Protein 7AQL (pdb70)

Nearest PDB structures (foldseek):
  7aql-assembly3_C  TM=1.003E+00  e=3.613E-49  Mus musculus
  6ffj-assembly3_E  TM=9.769E-01  e=1.148E-39  Homo sapiens
  7ua8-assembly1_H  TM=9.728E-01  e=1.099E-35  Homo sapiens
  6lgw-assembly2_C  TM=9.532E-01  e=9.749E-35  Mus musculus
  7u9e-assembly1_B  TM=9.521E-01  e=1.876E-34  Homo sapiens

Secondary structure (DSSP, 8-state):
--EEEE---EEE-TT--EEEEEEEESS-GGGSEEEEEEEETTTEEEEEEEEETTTTEEEE-GGGTTTEEEEEETTTTEEEEEE-S--GGG-EEEEEEEETTTTS---EE---EEEEE--PPPEEEE-SEEEE-TT--EEEEEEESS--TT-EEEEEE-TTS-EEEEEETTTEEPTT--TTEEEEEETTEEEEEE-S--GGG-EEEEEEE-SSSSPEE---EEEEE-/--EEEEPPPEEE-TT--EEEEEEEESS-GGGSEEEEEEEETTTEEEEEEEEETTTTEEEE-GGGTTTEEEEEETTTTEEEEEE-S--GGG-EEEEEEEETTTTS---EE---EEEEE----EEEE-SEEEE-TT--EEEEEEESS--TT-EEEEEE-TTS-EEEEEETTTEEPTT--TTEEEEEETTEEEEEESS--GGG-EEEEEEE-SSSSPEE---EEEEE-/--EEEE---EEE-TT--EEEEEEEESS-GGGSEEEEEEEETTTEEEEEEEE-TTT--EEE-GGGTTTEEEEEETTTTEEEEEE-S--GGG-EEEEEEEETTTTS---EE---EEEEE--PPPEEEE-SEEEE-TT--EEEEEEESS--TT-EEEEEE-TTS-EEEEEETTTEEPTT--TTEEEEEETTEEEEEE-S--GGG-EEEEEEE-SSSSPEE---EEEEE-/--EEEEPPPEEE-TT--EEEEEEEESS-GGGSEEEEEEEETTTEEEEEEEEETTTTEEEE-GGGTTTEEEEEETTTTEEEEEE-S--GGG-EEEEEEEETTTTS---EE---EEEEE-----EEEE-SEEEE-TT--EEEEEEESS--TT-EEEEEE-TTS-EEEEEETTTEEPTT--TTEEEEEETTEEEEEESS--GGG-EEEEEEE-SSSSPEE---EEEEE--

Radius of gyration: 35.62 Å; Cα contacts (8 Å, |Δi|>4): 2563; chains: 4; bounding box: 89×69×93 Å

Sequence (904 aa):
QVQLQQSGAEVVKPGASVKLACTASGFNIKDTYIHWVKQGPEQGLEWIGRIDPANGNTKYDSKFQDKATITADTSSNTAYLHLSSLTSEDTAVYYCVRGDYDYVYFDYWGQGTTVTVSDIQMTQSPSSLSASLGDRVTISCRASQDISNFLDWYQQKPDGTVKLLIYYTSRLHSGVPSRFSGSGSGTDYSLTISKLEQEDIATYFCQQGNTFPPTFGGGTKLEIKQVQLQQSGAEVVKPGASVKLACTASGFNIKDTYIHWVKQGPEQGLEWIGRIDPANGNTKYDSKFQDKATITADTSSNTAYLHLSSLTSEDTAVYYCVRGDYDYVYFDYWGQGTTVTVSSDIQMTQSPSSLSASLGDRVTISCRASQDISNFLDWYQQKPDGTVKLLIYYTSRLHSGVPSRFSGSGSGTDYSLTISKLEQEDIATYFCQQGNTFPPTFGGGTKLEIKQVQLQQSGAEVVKPGASVKLACTASGFNIKDTYIHWVKQGPEQGLEWIGRIDPANGNTKYDSKFQDKATITADTSSNTAYLHLSSLTSEDTAVYYCVRGDYDYVYFDYWGQGTTVTVSSDIQMTQSPSSLSASLGDRVTISCRASQDISNFLDWYQQKPDGTVKLLIYYTSRLHSGVPSRFSGSGSGTDYSLTISKLEQEDIATYFCQQGNTFPPTFGGGTKLEIKQVQLQQSGAEVVKPGASVKLACTASGFNIKDTYIHWVKQGPEQGLEWIGRIDPANGNTKYDSKFQDKATITADTSSNTAYLHLSSLTSEDTAVYYCVRGDYDYVYFDYYWGQGTTVTVSSDIQMTQSPSSLSASLGDRVTISCRASQDISNFLDWYQQKPDGTVKLLIYYTSRLHSGVPSRFSGSGSGTDYSLTISKLEQEDIATYFCQQGNTFPPTFGGGTKLEIKR

B-factor: mean 34.83, std 8.67, range [19.64, 75.21]

Foldseek 3Di:
DWAWAKDAAAEEAAQAKDKIKTAIPPDFLLQWKKWKWWADPPAGTDTAKIANQVVRDIDGDPVCPVFWDKGADRVRSMIMIMGGRDDQVRFTWMKMFTDRVHQLDTAAIHQTYGYGHCPKAKAKPPQEDEEAFFAKDKIKMFIPWFLFQSKWKWWAAPSRGIHTAAGSQFHGDPPHDPQWGKDDGIGMIMIMRRGDDQRRQTWMKMWRRRDPPIDIYRTYGYHYD/DKAWAKDAAAEAAAQAKDKIKIQIPPDFLLQWKKWKWWQFPPFGTDTAKIANQVVGDIDGDPVCPPFWDKGADRVRSMIMIMGGRDDQRRFTWMKMFTDRVGQLDTAAIHQTYGYGHCVDKAKAKPDQEDEEAAQAKDKIKMFIPWFLFQSKWKWWAFPSRGIHTADGSQAHGHPPHDPQWGKDDGIGMIMIMHGRDDQRRQTWMKMWRGDDPPIDIYRTYGYHYD/DWAWAKDAAAEAAAQAKDKIKIAIPPDFLLQFKKWKWWAFDPAGIDTAKIANQVVGDIDGDPVCPPFWDKGADRVRRMIMIMGGRDDQRRFTWMKMFTGRVGVLDTAAIHQTYGYGHCVDKAKAKPDQEDEEAAQAKDKIKIFIPWFLFQSKWKWWQFPSGGIHTADGSFFHGHPPHDPQWGKDDGIGMIMIMRGRDDPRRQTWMKMWRGDDPPIDIYNTYGYHYD/DWAWAKDAAAEAAAQAKDKIKIFIDPDFLLQWKKWKWWADPPAGIDTAKIANQVVGDIDGDVVCPPFWDKGADRVRRMIMIMGGRDDQVRQTWMKIFIGRVGVLDGAAIHQTYGYGHPPPKAKAWPPQEDAEAFFAKDKIKMFIPWFLFQSKWKWWAAPSGGIHTADGSFFHGHPPHDPQWGKDDGIGMIMIMRRGDDPRRQTWMKMWGRRDPPIDIYPTYGYHYDD

CATH classification: 2.60.40.10 (+1 more: 2.60.40.10)

Structure (mmCIF, N/CA/C/O backbone):
data_7AQL
#
_entry.id   7AQL
#
_cell.length_a   190.398
_cell.length_b   55.577
_cell.length_c   102.493
_cell.angle_alpha   90.000
_cell.angle_beta   90.280
_cell.angle_gamma   90.000
#
_symmetry.space_group_name_H-M   'C 1 2 1'
#
loop_
_entity.id
_entity.type
_entity.pdbx_description
1 polymer scFv-33H1F7
2 non-polymer 'SULFATE ION'
3 water water
#
loop_
_atom_site.group_PDB
_atom_site.id
_atom_site.type_symbol
_atom_site.label_atom_id
_atom_site.label_alt_id
_atom_site.label_comp_id
_atom_site.label_asym_id
_atom_site.label_entity_id
_atom_site.label_seq_id
_atom_site.pdbx_PDB_ins_code
_atom_site.Cartn_x
_atom_site.Cartn_y
_atom_site.Cartn_z
_atom_site.occupancy
_atom_site.B_iso_or_equiv
_atom_site.auth_seq_id
_atom_site.auth_comp_id
_atom_site.auth_asym_id
_atom_site.auth_atom_id
_atom_site.pdbx_PDB_model_num
ATOM 1 N N . GLN A 1 1 ? -15.160 -44.488 40.508 1.00 54.33 1 GLN B N 1
ATOM 2 C CA . GLN A 1 1 ? -16.013 -43.423 39.993 1.00 48.01 1 GLN B CA 1
ATOM 3 C C . GLN A 1 1 ? -15.620 -42.075 40.595 1.00 44.59 1 GLN B C 1
ATOM 4 O O . GLN A 1 1 ? -14.846 -42.004 41.561 1.00 48.95 1 GLN B O 1
ATOM 10 N N . VAL A 1 2 ? -16.174 -41.012 40.018 1.00 39.06 2 VAL B N 1
ATOM 11 C CA . VAL A 1 2 ? -15.806 -39.649 40.384 1.00 36.02 2 VAL B CA 1
ATOM 12 C C . VAL A 1 2 ? -16.195 -39.361 41.828 1.00 33.63 2 VAL B C 1
ATOM 13 O O . VAL A 1 2 ? -17.340 -39.591 42.241 1.00 32.80 2 VAL B O 1
ATOM 17 N N . GLN A 1 3 ? -15.240 -38.840 42.605 1.00 30.14 3 GLN B N 1
ATOM 18 C CA . GLN A 1 3 ? -15.501 -38.410 43.972 1.00 31.40 3 GLN B CA 1
ATOM 19 C C . GLN A 1 3 ? -14.750 -37.119 44.251 1.00 29.90 3 GLN B C 1
ATOM 20 O O . GLN A 1 3 ? -13.638 -36.912 43.756 1.00 33.15 3 GLN B O 1
ATOM 26 N N . LEU A 1 4 ? -15.361 -36.271 45.081 1.00 25.85 4 LEU B N 1
ATOM 27 C CA . LEU A 1 4 ? -14.747 -35.047 45.601 1.00 25.84 4 LEU B CA 1
ATOM 28 C C . LEU A 1 4 ? -14.954 -35.078 47.110 1.00 29.02 4 LEU B C 1
ATOM 29 O O . LEU A 1 4 ? -15.994 -34.633 47.595 1.00 28.67 4 LEU B O 1
ATOM 34 N N . GLN A 1 5 ? -13.991 -35.615 47.856 1.00 23.06 5 GLN B N 1
ATOM 35 C CA . GLN A 1 5 ? -14.167 -35.810 49.295 1.00 26.46 5 GLN B CA 1
ATOM 36 C C . GLN A 1 5 ? -13.625 -34.602 50.054 1.00 25.09 5 GLN B C 1
ATOM 37 O O . GLN A 1 5 ? -12.405 -34.407 50.151 1.00 26.20 5 GLN B O 1
ATOM 43 N N . GLN A 1 6 ? -14.535 -33.814 50.632 1.00 23.05 6 GLN B N 1
ATOM 44 C CA . GLN A 1 6 ? -14.172 -32.558 51.273 1.00 26.28 6 GLN B CA 1
ATOM 45 C C . GLN A 1 6 ? -13.848 -32.753 52.752 1.00 27.63 6 GLN B C 1
ATOM 46 O O . GLN A 1 6 ? -14.400 -33.628 53.423 1.00 29.47 6 GLN B O 1
ATOM 52 N N . SER A 1 7 ? -12.966 -31.894 53.257 1.00 27.43 7 SER B N 1
ATOM 53 C CA . SER A 1 7 ? -12.517 -31.944 54.640 1.00 29.00 7 SER B CA 1
ATOM 54 C C . SER A 1 7 ? -13.655 -31.594 55.600 1.00 28.97 7 SER B C 1
ATOM 55 O O . SER A 1 7 ? -14.691 -31.031 55.215 1.00 30.12 7 SER B O 1
ATOM 58 N N . GLY A 1 8 ? -13.435 -31.915 56.885 1.00 27.47 8 GLY B N 1
ATOM 59 C CA . GLY A 1 8 ? -14.452 -31.724 57.893 1.00 28.81 8 GLY B CA 1
ATOM 60 C C . GLY A 1 8 ? -14.654 -30.263 58.282 1.00 30.14 8 GLY B C 1
ATOM 61 O O . GLY A 1 8 ? -13.820 -29.399 58.021 1.00 26.80 8 GLY B O 1
ATOM 62 N N . ALA A 1 9 ? -15.771 -30.019 58.963 1.00 31.34 9 ALA B N 1
ATOM 63 C CA . ALA A 1 9 ? -16.170 -28.659 59.320 1.00 29.80 9 ALA B CA 1
ATOM 64 C C . ALA A 1 9 ? -15.121 -27.955 60.169 1.00 35.58 9 ALA B C 1
ATOM 65 O O . ALA A 1 9 ? -14.400 -28.569 60.962 1.00 30.91 9 ALA B O 1
ATOM 67 N N . GLU A 1 10 ? -15.071 -26.635 60.013 1.00 30.95 10 GLU B N 1
ATOM 68 C CA . GLU A 1 10 ? -14.155 -25.776 60.744 1.00 31.47 10 GLU B CA 1
ATOM 69 C C . GLU A 1 10 ? -14.963 -24.870 61.658 1.00 36.01 10 GLU B C 1
ATOM 70 O O . GLU A 1 10 ? -15.967 -24.291 61.230 1.00 32.32 10 GLU B O 1
ATOM 76 N N . VAL A 1 11 ? -14.545 -24.781 62.917 1.00 35.50 11 VAL B N 1
ATOM 77 C CA . VAL A 1 11 ? -15.103 -23.838 63.878 1.00 38.75 11 VAL B CA 1
ATOM 78 C C . VAL A 1 11 ? -13.950 -22.964 64.333 1.00 43.15 11 VAL B C 1
ATOM 79 O O . VAL A 1 11 ? -12.983 -23.464 64.921 1.00 38.52 11 VAL B O 1
ATOM 83 N N . VAL A 1 12 ? -14.027 -21.667 64.037 1.00 43.15 12 VAL B N 1
ATOM 84 C CA . VAL A 1 12 ? -12.897 -20.771 64.234 1.00 42.17 12 VAL B CA 1
ATOM 85 C C . VAL A 1 12 ? -13.387 -19.443 64.789 1.00 45.83 12 VAL B C 1
ATOM 86 O O . VAL A 1 12 ? -14.578 -19.126 64.765 1.00 39.02 12 VAL B O 1
ATOM 90 N N . LYS A 1 13 ? -12.437 -18.668 65.288 1.00 45.10 13 LYS B N 1
ATOM 91 C CA . LYS A 1 13 ? -12.680 -17.358 65.858 1.00 45.80 13 LYS B CA 1
ATOM 92 C C . LYS A 1 13 ? -12.509 -16.273 64.796 1.00 38.56 13 LYS B C 1
ATOM 93 O O . LYS A 1 13 ? -11.742 -16.439 63.843 1.00 37.71 13 LYS B O 1
ATOM 99 N N . PRO A 1 14 ? -13.231 -15.166 64.936 1.00 42.77 1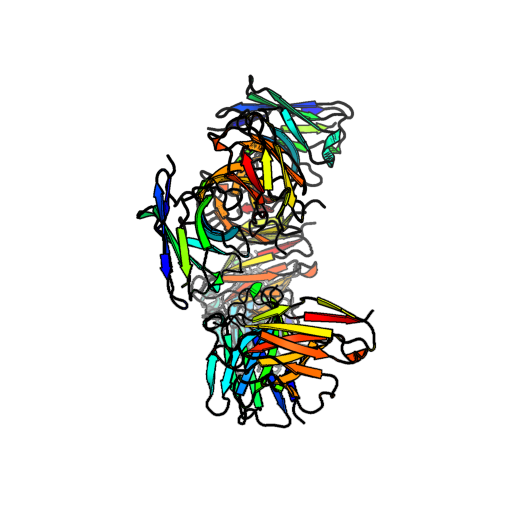4 PRO B N 1
ATOM 100 C CA . PRO A 1 14 ? -13.029 -14.030 64.028 1.00 41.06 14 PRO B CA 1
ATOM 101 C C . PRO A 1 14 ? -11.564 -13.619 63.953 1.00 37.86 14 PRO B C 1
ATOM 102 O O . PRO A 1 14 ? -10.844 -13.612 64.956 1.00 44.00 14 PRO B O 1
ATOM 106 N N . GLY A 1 15 ? -11.118 -13.290 62.747 1.00 36.13 15 GLY B N 1
ATOM 107 C CA . GLY A 1 15 ? -9.742 -12.929 62.513 1.00 39.17 15 GLY B CA 1
ATOM 108 C C . GLY A 1 15 ? -8.822 -14.090 62.204 1.00 41.83 15 GLY B C 1
ATOM 109 O O . GLY A 1 15 ? -7.719 -13.861 61.700 1.00 41.43 15 GLY B O 1
ATOM 110 N N . ALA A 1 16 ? -9.232 -15.324 62.492 1.00 40.88 16 ALA B N 1
ATOM 111 C CA . ALA A 1 16 ? -8.425 -16.480 62.127 1.00 41.42 16 ALA B CA 1
ATOM 112 C C . ALA A 1 16 ? -8.500 -16.717 60.620 1.00 43.00 16 ALA B C 1
ATOM 113 O O . ALA A 1 16 ? -9.232 -16.048 59.890 1.00 40.77 16 ALA B O 1
ATOM 115 N N . SER A 1 17 ? -7.719 -17.680 60.145 1.00 41.87 17 SER B N 1
ATOM 116 C CA . SER A 1 17 ? -7.836 -18.154 58.775 1.00 39.11 17 SER B CA 1
ATOM 117 C C . SER A 1 17 ? -8.051 -19.660 58.805 1.00 36.55 17 SER B C 1
ATOM 118 O O . SER A 1 17 ? -7.858 -20.312 59.834 1.00 35.51 17 SER B O 1
ATOM 121 N N . VAL A 1 18 ? -8.496 -20.204 57.669 1.00 35.87 18 VAL B N 1
ATOM 122 C CA . VAL A 1 18 ? -8.698 -21.640 57.508 1.00 36.02 18 VAL B CA 1
ATOM 123 C C . VAL A 1 18 ? -8.289 -22.029 56.098 1.00 31.31 18 VAL B C 1
ATOM 124 O O . VAL A 1 18 ? -8.264 -21.207 55.184 1.00 31.01 18 VAL B O 1
ATOM 128 N N . LYS A 1 19 ? -7.986 -23.315 55.923 1.00 27.85 19 LYS B N 1
ATOM 129 C CA . LYS A 1 19 ? -7.632 -23.860 54.617 1.00 29.57 19 LYS B CA 1
ATOM 130 C C . LYS A 1 19 ? -8.436 -25.145 54.427 1.00 31.32 19 LYS B C 1
ATOM 131 O O . LYS A 1 19 ? -8.138 -26.170 55.050 1.00 29.96 19 LYS B O 1
ATOM 137 N N . LEU A 1 20 ? -9.476 -25.077 53.597 1.00 29.92 20 LEU B N 1
ATOM 138 C CA . LEU A 1 20 ? -10.310 -26.242 53.324 1.00 28.47 20 LEU B CA 1
ATOM 139 C C . LEU A 1 20 ? -9.681 -27.093 52.235 1.00 26.46 20 LEU B C 1
ATOM 140 O O . LEU A 1 20 ? -8.991 -26.589 51.350 1.00 30.14 20 LEU B O 1
ATOM 145 N N . ALA A 1 21 ? -9.939 -28.399 52.292 1.00 29.42 21 ALA B N 1
ATOM 146 C CA . ALA A 1 21 ? -9.336 -29.318 51.350 1.00 29.64 21 ALA B CA 1
ATOM 147 C C . ALA A 1 21 ? -10.410 -30.201 50.739 1.00 26.43 21 ALA B C 1
ATOM 148 O O . ALA A 1 21 ? -11.497 -30.393 51.299 1.00 28.16 21 ALA B O 1
ATOM 150 N N . CYS A 1 22 ? -10.091 -30.706 49.552 1.00 27.98 22 CYS B N 1
ATOM 151 C CA . CYS A 1 22 ? -10.962 -31.637 48.837 1.00 26.17 22 CYS B CA 1
ATOM 152 C C . CYS A 1 22 ? -10.068 -32.616 48.105 1.00 31.73 22 CYS B C 1
ATOM 153 O O . CYS A 1 22 ? -9.261 -32.199 47.271 1.00 31.87 22 CYS B O 1
ATOM 156 N N . THR A 1 23 ? -10.200 -33.896 48.412 1.00 29.68 23 THR B N 1
ATOM 157 C CA . THR A 1 23 ? -9.397 -34.913 47.754 1.00 33.69 23 THR B CA 1
ATOM 158 C C . THR A 1 23 ? -10.245 -35.637 46.720 1.00 26.15 23 THR B C 1
ATOM 159 O O . THR A 1 23 ? -11.244 -36.278 47.061 1.00 30.83 23 THR B O 1
ATOM 163 N N . ALA A 1 24 ? -9.846 -35.528 45.460 1.00 28.06 24 ALA B N 1
ATOM 164 C CA . ALA A 1 24 ? -10.554 -36.205 44.393 1.00 29.41 24 ALA B CA 1
ATOM 165 C C . ALA A 1 24 ? -10.119 -37.660 44.305 1.00 37.51 24 ALA B C 1
ATOM 166 O O . ALA A 1 24 ? -9.033 -38.047 44.745 1.00 33.39 24 ALA B O 1
ATOM 168 N N . SER A 1 25 ? -10.990 -38.472 43.724 1.00 34.55 25 SER B N 1
ATOM 169 C CA . SER A 1 25 ? -10.628 -39.845 43.421 1.00 37.48 25 SER B CA 1
ATOM 170 C C . SER A 1 25 ? -11.444 -40.285 42.217 1.00 39.44 25 SER B C 1
ATOM 171 O O . SER A 1 25 ? -12.443 -39.656 41.852 1.00 36.63 25 SER B O 1
ATOM 174 N N . GLY A 1 26 ? -10.976 -41.345 41.561 1.00 41.00 26 GLY B N 1
ATOM 175 C CA . GLY A 1 26 ? -11.592 -41.784 40.329 1.00 37.25 26 GLY B CA 1
ATOM 176 C C . GLY A 1 26 ? -11.261 -40.953 39.109 1.00 39.81 26 GLY B C 1
ATOM 177 O O . GLY A 1 26 ? -11.767 -41.261 38.023 1.00 43.77 26 GLY B O 1
ATOM 178 N N . PHE A 1 27 ? -10.431 -39.921 39.247 1.00 37.72 27 PHE B N 1
ATOM 179 C CA . PHE A 1 27 ? -10.011 -39.064 38.142 1.00 36.44 27 PHE B CA 1
ATOM 180 C C . PHE A 1 27 ? -8.889 -38.174 38.657 1.00 34.05 27 PHE B C 1
ATOM 181 O O . PHE A 1 27 ? -8.642 -38.092 39.864 1.00 38.08 27 PHE B O 1
ATOM 189 N N . ASN A 1 28 ? -8.205 -37.508 37.731 1.00 36.65 28 ASN B N 1
ATOM 190 C CA . ASN A 1 28 ? -7.090 -36.627 38.068 1.00 38.95 28 ASN B CA 1
ATOM 191 C C . ASN A 1 28 ? -7.526 -35.181 37.907 1.00 35.19 28 ASN B C 1
ATOM 192 O O . ASN A 1 28 ? -7.935 -34.779 36.813 1.00 33.12 28 ASN B O 1
ATOM 197 N N . ILE A 1 29 ? -7.396 -34.393 38.977 1.00 36.61 29 ILE B N 1
ATOM 198 C CA . ILE A 1 29 ? -7.780 -32.984 38.895 1.00 35.31 29 ILE B CA 1
ATOM 199 C C . ILE A 1 29 ? -6.954 -32.232 37.865 1.00 39.15 29 ILE B C 1
ATOM 200 O O . ILE A 1 29 ? -7.370 -31.164 37.399 1.00 34.61 29 ILE B O 1
ATOM 205 N N . LYS A 1 30 ? -5.791 -32.765 37.485 1.00 36.84 30 LYS B N 1
ATOM 206 C CA . LYS A 1 30 ? -5.036 -32.163 36.394 1.00 38.04 30 LYS B CA 1
ATOM 207 C C . LYS A 1 30 ? -5.848 -32.117 35.100 1.00 37.55 30 LYS B C 1
ATOM 208 O O . LYS A 1 30 ? -5.580 -31.271 34.239 1.00 38.17 30 LYS B O 1
ATOM 214 N N . ASP A 1 31 ? -6.861 -32.974 34.960 1.00 36.98 31 ASP B N 1
ATOM 215 C CA . ASP A 1 31 ? -7.633 -33.088 33.729 1.00 38.32 31 ASP B CA 1
ATOM 216 C C . ASP A 1 31 ? -8.916 -32.260 33.739 1.00 34.03 31 ASP B C 1
ATOM 217 O O . ASP A 1 31 ? -9.777 -32.465 32.879 1.00 37.00 31 ASP B O 1
ATOM 222 N N . THR A 1 32 ? -9.082 -31.347 34.689 1.00 33.80 32 THR B N 1
ATOM 223 C CA . THR A 1 32 ? -10.330 -30.592 34.750 1.00 30.39 32 THR B CA 1
ATOM 224 C C . THR A 1 32 ? -10.038 -29.209 35.316 1.00 31.05 32 THR B C 1
ATOM 225 O O . THR A 1 32 ? -8.882 -28.800 35.455 1.00 32.20 32 THR B O 1
ATOM 229 N N . TYR A 1 33 ? -11.101 -28.470 35.598 1.00 28.95 33 TYR B N 1
ATOM 230 C CA . TYR A 1 33 ? -11.037 -27.248 36.379 1.00 25.68 33 TYR B CA 1
ATOM 231 C C . TYR A 1 33 ? -11.742 -27.510 37.700 1.00 27.01 33 TYR B C 1
ATOM 232 O O . TYR A 1 33 ? -12.812 -28.126 37.720 1.00 28.94 33 TYR B O 1
ATOM 241 N N . ILE A 1 34 ? -11.156 -27.042 38.796 1.00 24.85 34 ILE B N 1
ATOM 242 C CA . ILE A 1 34 ? -11.735 -27.198 40.125 1.00 26.03 34 ILE B CA 1
ATOM 243 C C . ILE A 1 34 ? -12.191 -25.835 40.616 1.00 26.64 34 ILE B C 1
ATOM 244 O O . ILE A 1 34 ? -11.405 -24.880 40.641 1.00 27.55 34 ILE B O 1
ATOM 249 N N . HIS A 1 35 ? -13.456 -25.747 41.012 1.00 24.37 35 HIS B N 1
ATOM 250 C CA . HIS A 1 35 ? -14.069 -24.494 41.428 1.00 24.05 35 HIS B CA 1
ATOM 251 C C . HIS A 1 35 ? -14.488 -24.578 42.889 1.00 24.52 35 HIS B C 1
ATOM 252 O O . HIS A 1 35 ? -14.680 -25.660 43.444 1.00 24.13 35 HIS B O 1
ATOM 259 N N . TRP A 1 36 ? -14.694 -23.425 43.500 1.00 23.16 36 TRP B N 1
ATOM 260 C CA . TRP A 1 36 ? -15.231 -23.388 44.845 1.00 23.80 36 TRP B CA 1
ATOM 261 C C . TRP A 1 36 ? -16.454 -22.485 44.855 1.00 25.64 36 TRP B C 1
ATOM 262 O O . TRP A 1 36 ? -16.454 -21.421 44.226 1.00 25.91 36 TRP B O 1
ATOM 273 N N . VAL A 1 37 ? -17.496 -22.920 45.559 1.00 24.28 37 VAL B N 1
ATOM 274 C CA . VAL A 1 37 ? -18.783 -22.231 45.571 1.00 26.19 37 VAL B CA 1
ATOM 275 C C . VAL A 1 37 ? -19.221 -22.068 47.022 1.00 25.64 37 VAL B C 1
ATOM 276 O O . VAL A 1 37 ? -19.231 -23.036 47.790 1.00 25.86 37 VAL B O 1
ATOM 280 N N . LYS A 1 38 ? -19.573 -20.842 47.403 1.00 22.39 38 LYS B N 1
ATOM 281 C CA . LYS A 1 38 ? -20.006 -20.536 48.761 1.00 23.79 38 LYS B CA 1
ATOM 282 C C . LYS A 1 38 ? -21.527 -20.567 48.834 1.00 28.91 38 LYS B C 1
ATOM 283 O O . LYS A 1 38 ? -22.208 -19.986 47.980 1.00 28.11 38 LYS B O 1
ATOM 289 N N . GLN A 1 39 ? -22.065 -21.237 49.847 1.00 27.00 39 GLN B N 1
ATOM 290 C CA . GLN A 1 39 ? -23.499 -21.164 50.109 1.00 27.58 39 GLN B CA 1
ATOM 291 C C . GLN A 1 39 ? -23.690 -20.578 51.504 1.00 28.40 39 GLN B C 1
ATOM 292 O O . GLN A 1 39 ? -23.497 -21.255 52.520 1.00 26.31 39 GLN B O 1
ATOM 298 N N . GLY A 1 40 ? -24.071 -19.307 51.558 1.00 30.66 40 GLY B N 1
ATOM 299 C CA . GLY A 1 40 ? -24.318 -18.664 52.821 1.00 34.15 40 GLY B CA 1
ATOM 300 C C . GLY A 1 40 ? -25.764 -18.246 52.943 1.00 47.03 40 GLY B C 1
ATOM 301 O O . GLY A 1 40 ? -26.482 -18.121 51.943 1.00 47.24 40 GLY B O 1
ATOM 302 N N . PRO A 1 41 ? -26.225 -18.006 54.173 1.00 46.81 41 PRO B N 1
ATOM 303 C CA . PRO A 1 41 ? -27.603 -17.515 54.339 1.00 52.09 41 PRO B CA 1
ATOM 304 C C . PRO A 1 41 ? -27.838 -16.158 53.685 1.00 55.30 41 PRO B C 1
ATOM 305 O O . PRO A 1 41 ? -28.961 -15.873 53.243 1.00 58.86 41 PRO B O 1
ATOM 309 N N . GLU A 1 42 ? -26.800 -15.323 53.574 1.00 54.21 42 GLU B N 1
ATOM 310 C CA . GLU A 1 42 ? -26.999 -13.934 53.169 1.00 57.29 42 GLU B CA 1
ATOM 311 C C . GLU A 1 42 ? -27.078 -13.770 51.656 1.00 59.04 42 GLU B C 1
ATOM 312 O O . GLU A 1 42 ? -27.885 -12.974 51.163 1.00 55.97 42 GLU B O 1
ATOM 318 N N . GLN A 1 43 ? -26.253 -14.492 50.901 1.00 54.16 43 GLN B N 1
ATOM 319 C CA . GLN A 1 43 ? -26.183 -14.272 49.463 1.00 52.92 43 GLN B CA 1
ATOM 320 C C . GLN A 1 43 ? -26.475 -15.508 48.615 1.00 51.70 43 GLN B C 1
ATOM 321 O O . GLN A 1 43 ? -26.477 -15.398 47.379 1.00 52.43 43 GLN B O 1
ATOM 327 N N . GLY A 1 44 ? -26.738 -16.669 49.223 1.00 45.66 44 GLY B N 1
ATOM 328 C CA . GLY A 1 44 ? -27.047 -17.854 48.431 1.00 45.73 44 GLY B CA 1
ATOM 329 C C . GLY A 1 44 ? -25.785 -18.464 47.841 1.00 38.27 44 GLY B C 1
ATOM 330 O O . GLY A 1 44 ? -24.691 -18.339 48.407 1.00 41.60 44 GLY B O 1
ATOM 331 N N . LEU A 1 45 ? -25.936 -19.113 46.673 1.00 35.62 45 LEU B N 1
ATOM 332 C CA . LEU A 1 45 ? -24.798 -19.723 45.980 1.00 30.71 45 LEU B CA 1
ATOM 333 C C . LEU A 1 45 ? -23.981 -18.651 45.274 1.00 34.44 45 LEU B C 1
ATOM 334 O O . LEU A 1 45 ? -24.502 -17.918 44.424 1.00 30.71 45 LEU B O 1
ATOM 339 N N . GLU A 1 46 ? -22.695 -18.569 45.601 1.00 28.94 46 GLU B N 1
ATOM 340 C CA . GLU A 1 46 ? -21.791 -17.635 44.944 1.00 29.60 46 GLU B CA 1
ATOM 341 C C . GLU A 1 46 ? -20.537 -18.381 44.543 1.00 27.37 46 GLU B C 1
ATOM 342 O O . GLU A 1 46 ? -19.871 -18.969 45.400 1.00 25.12 46 GLU B O 1
ATOM 348 N N . TRP A 1 47 ? -20.216 -18.331 43.258 1.00 25.84 47 TRP B N 1
ATOM 349 C CA . TRP A 1 47 ? -18.943 -18.837 42.762 1.00 25.13 47 TRP B CA 1
ATOM 350 C C . TRP A 1 47 ? -17.807 -17.983 43.303 1.00 29.23 47 TRP B C 1
ATOM 351 O O . TRP A 1 47 ? -17.827 -16.756 43.161 1.00 27.49 47 TRP B O 1
ATOM 362 N N . ILE A 1 48 ? -16.829 -18.626 43.939 1.00 25.89 48 ILE B N 1
ATOM 363 C CA . ILE A 1 48 ? -15.678 -17.926 44.506 1.00 24.97 48 ILE B CA 1
ATOM 364 C C . ILE A 1 48 ? -14.572 -17.759 43.476 1.00 29.95 48 ILE B C 1
ATOM 365 O O . ILE A 1 48 ? -13.991 -16.679 43.333 1.00 27.76 48 ILE B O 1
ATOM 370 N N . GLY A 1 49 ? -14.278 -18.820 42.748 1.00 24.30 49 GLY B N 1
ATOM 371 C CA . GLY A 1 49 ? -13.139 -18.848 41.857 1.00 28.68 49 GLY B CA 1
ATOM 372 C C . GLY A 1 49 ? -12.796 -20.280 41.522 1.00 28.03 49 GLY B C 1
ATOM 373 O O . GLY A 1 49 ? -13.452 -21.223 41.964 1.00 27.07 49 GLY B O 1
ATOM 374 N N . ARG A 1 50 ? -11.730 -20.430 40.745 1.00 27.52 50 ARG B N 1
ATOM 375 C CA . ARG A 1 50 ? -11.348 -21.755 40.293 1.00 28.20 50 ARG B CA 1
ATOM 376 C C . ARG A 1 50 ? -9.852 -21.802 40.038 1.00 28.67 50 ARG B C 1
ATOM 377 O O . ARG A 1 50 ? -9.173 -20.779 39.978 1.00 28.81 50 ARG B O 1
ATOM 385 N N . ILE A 1 51 ? -9.370 -23.016 39.813 1.00 25.02 51 ILE B N 1
ATOM 386 C CA . ILE A 1 51 ? -7.986 -23.262 39.443 1.00 29.02 51 ILE B CA 1
ATOM 387 C C . ILE A 1 51 ? -7.982 -24.299 38.335 1.00 30.80 51 ILE B C 1
ATOM 388 O O . ILE A 1 51 ? -8.813 -25.212 38.323 1.00 32.03 51 ILE B O 1
ATOM 393 N N . ASP A 1 52 ? -7.074 -24.132 37.387 1.00 32.04 52 ASP B N 1
ATOM 394 C CA . ASP A 1 52 ? -6.690 -25.165 36.439 1.00 33.36 52 ASP B CA 1
ATOM 395 C C . ASP A 1 52 ? -5.499 -25.873 37.076 1.00 35.79 52 ASP B C 1
ATOM 396 O O . ASP A 1 52 ? -4.397 -25.311 37.083 1.00 34.11 52 ASP B O 1
ATOM 401 N N . PRO A 1 53 ? -5.670 -27.066 37.656 1.00 32.91 53 PRO B N 1
ATOM 402 C CA . PRO A 1 53 ? -4.541 -27.672 38.390 1.00 33.97 53 PRO B CA 1
ATOM 403 C C . PRO A 1 53 ? -3.353 -28.011 37.504 1.00 35.98 53 PRO B C 1
ATOM 404 O O . PRO A 1 53 ? -2.236 -28.126 38.021 1.00 36.96 53 PRO B O 1
ATOM 408 N N . ALA A 1 54 ? -3.549 -28.145 36.189 1.00 34.89 54 ALA B N 1
ATOM 409 C CA . ALA A 1 54 ? -2.430 -28.450 35.302 1.00 36.75 54 ALA B CA 1
ATOM 410 C C . ALA A 1 54 ? -1.371 -27.350 35.335 1.00 38.31 54 ALA B C 1
ATOM 411 O O . ALA A 1 54 ? -0.170 -27.636 35.292 1.00 42.97 54 ALA B O 1
ATOM 413 N N . ASN A 1 55 ? -1.783 -26.089 35.422 1.00 36.10 55 ASN B N 1
ATOM 414 C CA . ASN A 1 55 ? -0.821 -24.995 35.431 1.00 37.21 55 ASN B CA 1
ATOM 415 C C . ASN A 1 55 ? -0.958 -24.063 36.625 1.00 39.86 55 ASN B C 1
ATOM 416 O O . ASN A 1 55 ? -0.197 -23.090 36.719 1.00 38.13 55 ASN B O 1
ATOM 421 N N . GLY A 1 56 ? -1.904 -24.321 37.529 1.00 34.72 56 GLY B N 1
ATOM 422 C CA . GLY A 1 56 ? -2.106 -23.453 38.671 1.00 35.15 56 GLY B CA 1
ATOM 423 C C . GLY A 1 56 ? -2.761 -22.124 38.376 1.00 33.15 56 GLY B C 1
ATOM 424 O O . GLY A 1 56 ? -2.815 -21.270 39.266 1.00 36.86 56 GLY B O 1
ATOM 425 N N . ASN A 1 57 ? -3.260 -21.914 37.156 1.00 35.74 57 ASN B N 1
ATOM 426 C CA . ASN A 1 57 ? -3.896 -20.644 36.819 1.00 36.20 57 ASN B CA 1
ATOM 427 C C . ASN A 1 57 ? -5.256 -20.535 37.496 1.00 32.86 57 ASN B C 1
ATOM 428 O O . ASN A 1 57 ? -6.088 -21.445 37.407 1.00 31.02 57 ASN B O 1
ATOM 433 N N . THR A 1 58 ? -5.477 -19.414 38.169 1.00 33.78 58 THR B N 1
ATOM 434 C CA . THR A 1 58 ? -6.677 -19.183 38.953 1.00 32.94 58 THR B CA 1
ATOM 435 C C . THR A 1 58 ? -7.447 -18.010 38.369 1.00 35.57 58 THR B C 1
ATOM 436 O O . THR A 1 58 ? -6.882 -17.130 37.715 1.00 36.65 58 THR B O 1
ATOM 440 N N . LYS A 1 59 ? -8.756 -18.018 38.603 1.00 31.04 59 LYS B N 1
ATOM 441 C CA . LYS A 1 59 ? -9.599 -16.859 38.367 1.00 32.69 59 LYS B CA 1
ATOM 442 C C . LYS A 1 59 ? -10.555 -16.741 39.539 1.00 31.70 59 LYS B C 1
ATOM 443 O O . LYS A 1 59 ? -10.877 -17.736 40.185 1.00 32.15 59 LYS B O 1
ATOM 449 N N . TYR A 1 60 ? -10.980 -15.512 39.832 1.00 30.01 60 TYR B N 1
ATOM 450 C CA . TYR A 1 60 ? -11.811 -15.243 40.996 1.00 26.69 60 TYR B CA 1
ATOM 451 C C . TYR A 1 60 ? -12.891 -14.239 40.632 1.00 31.19 60 TYR B C 1
ATOM 452 O O . TYR A 1 60 ? -12.697 -13.401 39.747 1.00 30.82 60 TYR B O 1
ATOM 461 N N . ASP A 1 61 ? -14.031 -14.341 41.321 1.00 27.50 61 ASP B N 1
ATOM 462 C CA . ASP A 1 61 ? -14.951 -13.214 41.411 1.00 31.39 61 ASP B CA 1
ATOM 463 C C . ASP A 1 61 ? -14.272 -12.124 42.230 1.00 33.51 61 ASP B C 1
ATOM 464 O O . ASP A 1 61 ? -13.757 -12.393 43.315 1.00 35.71 61 ASP B O 1
ATOM 469 N N . SER A 1 62 ? -14.279 -10.894 41.713 1.00 34.66 62 SER B N 1
ATOM 470 C CA . SER A 1 62 ? -13.563 -9.804 42.380 1.00 37.29 62 SER B CA 1
ATOM 471 C C . SER A 1 62 ? -14.033 -9.600 43.819 1.00 36.32 62 SER B C 1
ATOM 472 O O . SER A 1 62 ? -13.254 -9.160 44.673 1.00 40.20 62 SER B O 1
ATOM 475 N N . LYS A 1 63 ? -15.290 -9.933 44.111 1.00 33.74 63 LYS B N 1
ATOM 476 C CA . LYS A 1 63 ? -15.822 -9.835 45.464 1.00 35.40 63 LYS B CA 1
ATOM 477 C C . LYS A 1 63 ? -15.028 -10.656 46.479 1.00 39.68 63 LYS B C 1
ATOM 478 O O . LYS A 1 63 ? -15.043 -10.332 47.675 1.00 39.87 63 LYS B O 1
ATOM 484 N N . PHE A 1 64 ? -14.336 -11.704 46.034 1.00 35.55 64 PHE B N 1
ATOM 485 C CA . PHE A 1 64 ? -13.584 -12.588 46.917 1.00 37.85 64 PHE B CA 1
ATOM 486 C C . PHE A 1 64 ? -12.071 -12.475 46.746 1.00 42.32 64 PHE B C 1
ATOM 487 O O . PHE A 1 64 ? -11.336 -13.275 47.337 1.00 40.64 64 PHE B O 1
ATOM 495 N N . GLN A 1 65 ? -11.580 -11.522 45.946 1.00 41.98 65 GLN B N 1
ATOM 496 C CA . GLN A 1 65 ? -10.166 -11.554 45.577 1.00 45.12 65 GLN B CA 1
ATOM 497 C C . GLN A 1 65 ? -9.246 -11.298 46.767 1.00 45.40 65 GLN B C 1
ATOM 498 O O . GLN A 1 65 ? -8.105 -11.775 46.766 1.00 46.89 65 GLN B O 1
ATOM 504 N N . ASP A 1 66 ? -9.714 -10.585 47.789 1.00 44.28 66 ASP B N 1
ATOM 505 C CA . ASP A 1 66 ? -8.932 -10.381 48.999 1.00 48.33 66 ASP B CA 1
ATOM 506 C C . ASP A 1 66 ? -9.220 -11.419 50.073 1.00 47.07 66 ASP B C 1
ATOM 507 O O . ASP A 1 66 ? -8.466 -11.505 51.046 1.00 50.25 66 ASP B O 1
ATOM 512 N N . LYS A 1 67 ? -10.285 -12.202 49.918 1.00 42.36 67 LYS B N 1
ATOM 513 C CA . LYS A 1 67 ? -10.709 -13.184 50.907 1.00 39.93 67 LYS B CA 1
ATOM 514 C C . LYS A 1 67 ? -10.184 -14.581 50.614 1.00 37.26 67 LYS B C 1
ATOM 515 O O . LYS A 1 67 ? -9.766 -15.287 51.541 1.00 34.90 67 LYS B O 1
ATOM 521 N N . ALA A 1 68 ? -10.163 -14.978 49.344 1.00 33.54 68 ALA B N 1
ATOM 522 C CA . ALA A 1 68 ? -9.989 -16.370 48.944 1.00 32.26 68 ALA B CA 1
ATOM 523 C C . ALA A 1 68 ? -8.702 -16.579 48.158 1.00 35.48 68 ALA B C 1
ATOM 524 O O . ALA A 1 68 ? -8.349 -15.776 47.290 1.00 36.22 68 ALA B O 1
ATOM 526 N N . THR A 1 69 ? -8.023 -17.693 48.437 1.00 30.94 69 THR B N 1
ATOM 527 C CA . THR A 1 69 ? -6.889 -18.142 47.639 1.00 28.17 69 THR B CA 1
ATOM 528 C C . THR A 1 69 ? -7.060 -19.628 47.377 1.00 29.88 69 THR B C 1
ATOM 529 O O . THR A 1 69 ? -7.141 -20.419 48.323 1.00 31.58 69 THR B O 1
ATOM 533 N N . ILE A 1 70 ? -7.111 -20.003 46.102 1.00 27.87 70 ILE B N 1
ATOM 534 C CA . ILE A 1 70 ? -7.325 -21.383 45.690 1.00 29.21 70 ILE B CA 1
ATOM 535 C C . ILE A 1 70 ? -6.005 -21.949 45.188 1.00 32.78 70 ILE B C 1
ATOM 536 O O . ILE A 1 70 ? -5.327 -21.314 44.373 1.00 33.02 70 ILE B O 1
ATOM 541 N N . THR A 1 71 ? -5.635 -23.137 45.679 1.00 28.78 71 THR B N 1
ATOM 542 C CA . THR A 1 71 ? -4.442 -23.837 45.222 1.00 33.41 71 THR B CA 1
ATOM 543 C C . THR A 1 71 ? -4.797 -25.287 44.945 1.00 30.33 71 THR B C 1
ATOM 544 O O . THR A 1 71 ? -5.888 -25.760 45.270 1.00 30.92 71 THR B O 1
ATOM 548 N N . ALA A 1 72 ? -3.855 -26.007 44.349 1.00 31.32 72 ALA B N 1
ATOM 549 C CA . ALA A 1 72 ? -4.078 -27.416 44.075 1.00 30.86 72 ALA B CA 1
ATOM 550 C C . ALA A 1 72 ? -2.740 -28.129 44.084 1.00 39.19 72 ALA B C 1
ATOM 551 O O . ALA A 1 72 ? -1.693 -27.521 43.860 1.00 39.92 72 ALA B O 1
ATOM 553 N N . ASP A 1 73 ? -2.791 -29.424 44.364 1.00 38.53 73 ASP B N 1
ATOM 554 C CA . ASP A 1 73 ? -1.618 -30.290 44.324 1.00 41.28 73 ASP B CA 1
ATOM 555 C C . ASP A 1 73 ? -1.992 -31.514 43.503 1.00 38.17 73 ASP B C 1
ATOM 556 O O . ASP A 1 73 ? -2.833 -32.318 43.923 1.00 39.47 73 ASP B O 1
ATOM 561 N N . THR A 1 74 ? -1.387 -31.642 42.324 1.00 42.04 74 THR B N 1
ATOM 562 C CA . THR A 1 74 ? -1.739 -32.736 41.427 1.00 40.76 74 THR B CA 1
ATOM 563 C C . THR A 1 74 ? -1.295 -34.090 41.968 1.00 45.13 74 THR B C 1
ATOM 564 O O . THR A 1 74 ? -1.970 -35.098 41.727 1.00 42.26 74 THR B O 1
ATOM 568 N N . SER A 1 75 ? -0.165 -34.135 42.684 1.00 45.35 75 SER B N 1
ATOM 569 C CA . SER A 1 75 ? 0.344 -35.412 43.185 1.00 48.37 75 SER B CA 1
ATOM 570 C C . SER A 1 75 ? -0.655 -36.066 44.129 1.00 48.94 75 SER B C 1
ATOM 571 O O . SER A 1 75 ? -0.998 -37.246 43.975 1.00 50.52 75 SER B O 1
ATOM 574 N N . SER A 1 76 ? -1.132 -35.309 45.114 1.00 44.77 76 SER B N 1
ATOM 575 C CA . SER A 1 76 ? -2.122 -35.783 46.069 1.00 39.83 76 SER B CA 1
ATOM 576 C C . SER A 1 76 ? -3.552 -35.636 45.567 1.00 39.75 76 SER B C 1
ATOM 577 O O . SER A 1 76 ? -4.483 -36.034 46.280 1.00 36.79 76 SER B O 1
ATOM 580 N N . ASN A 1 77 ? -3.748 -35.056 44.378 1.00 33.05 77 ASN B N 1
ATOM 581 C CA . ASN A 1 77 ? -5.075 -34.934 43.776 1.00 36.36 77 ASN B CA 1
ATOM 582 C C . ASN A 1 77 ? -6.012 -34.147 44.687 1.00 31.44 77 ASN B C 1
ATOM 583 O O . ASN A 1 77 ? -7.192 -34.473 44.831 1.00 34.59 77 ASN B O 1
ATOM 588 N N . THR A 1 78 ? -5.481 -33.108 45.312 1.00 31.30 78 THR B N 1
ATOM 589 C CA . THR A 1 78 ? -6.209 -32.355 46.320 1.00 31.53 78 THR B CA 1
ATOM 590 C C . THR A 1 78 ? -6.213 -30.879 45.949 1.00 33.32 78 THR B C 1
ATOM 591 O O . THR A 1 78 ? -5.215 -30.344 45.458 1.00 32.79 78 THR B O 1
ATOM 595 N N . ALA A 1 79 ? -7.352 -30.230 46.161 1.00 30.36 79 ALA B N 1
ATOM 596 C CA . ALA A 1 79 ? -7.492 -28.801 45.931 1.00 28.91 79 ALA B CA 1
ATOM 597 C C . ALA A 1 79 ? -7.830 -28.132 47.253 1.00 26.34 79 ALA B C 1
ATOM 598 O O . ALA A 1 79 ? -8.360 -28.768 48.171 1.00 27.24 79 ALA B O 1
ATOM 600 N N . TYR A 1 80 ? -7.505 -26.837 47.348 1.00 26.15 80 TYR B N 1
ATOM 601 C CA . TYR A 1 80 ? -7.579 -26.115 48.603 1.00 26.57 80 TYR B CA 1
ATOM 602 C C . TYR A 1 80 ? -8.229 -24.756 48.401 1.00 24.95 80 TYR B C 1
ATOM 603 O O . TYR A 1 80 ? -8.087 -24.130 47.349 1.00 27.92 80 TYR B O 1
ATOM 612 N N . LEU A 1 81 ? -8.913 -24.311 49.444 1.00 25.48 81 LEU B N 1
ATOM 613 C CA . LEU A 1 81 ? -9.492 -22.976 49.530 1.00 27.32 81 LEU B CA 1
ATOM 614 C C . LEU A 1 81 ? -9.013 -22.353 50.832 1.00 27.07 81 LEU B C 1
ATOM 615 O O . LEU A 1 81 ? -9.406 -22.797 51.917 1.00 29.38 81 LEU B O 1
ATOM 620 N N . HIS A 1 82 ? -8.154 -21.338 50.729 1.00 30.03 82 HIS B N 1
ATOM 621 C CA . HIS A 1 82 ? -7.666 -20.607 51.889 1.00 31.83 82 HIS B CA 1
ATOM 622 C C . HIS A 1 82 ? -8.510 -19.354 52.061 1.00 31.08 82 HIS B C 1
ATOM 623 O O . HIS A 1 82 ? -8.659 -18.572 51.117 1.00 33.41 82 HIS B O 1
ATOM 630 N N . LEU A 1 83 ? -9.070 -19.177 53.254 1.00 28.43 83 LEU B N 1
ATOM 631 C CA . LEU A 1 83 ? -9.885 -18.011 53.577 1.00 33.29 83 LEU B CA 1
ATOM 632 C C . LEU A 1 83 ? -9.205 -17.210 54.680 1.00 36.47 83 LEU B C 1
ATOM 633 O O . LEU A 1 83 ? -8.875 -17.759 55.738 1.00 33.90 83 LEU B O 1
ATOM 638 N N . SER A 1 84 ? -9.013 -15.914 54.443 1.00 34.68 84 SER B N 1
ATOM 639 C CA . SER A 1 84 ? -8.230 -15.086 55.348 1.00 41.11 84 SER B CA 1
ATOM 640 C C . SER A 1 84 ? -9.120 -14.210 56.227 1.00 40.75 84 SER B C 1
ATOM 641 O O . SER A 1 84 ? -10.271 -13.908 55.886 1.00 36.77 84 SER B O 1
ATOM 644 N N . SER A 1 85 ? -8.554 -13.813 57.376 1.00 38.54 85 SER B N 1
ATOM 645 C CA . SER A 1 85 ? -9.146 -12.909 58.358 1.00 41.14 85 SER B CA 1
ATOM 646 C C . SER A 1 85 ? -10.662 -13.053 58.433 1.00 42.17 85 SER B C 1
ATOM 647 O O . SER A 1 85 ? -11.405 -12.167 57.991 1.00 43.50 85 SER B O 1
ATOM 650 N N . LEU A 1 86 ? -11.124 -14.171 58.986 1.00 41.14 86 LEU B N 1
ATOM 651 C CA . LEU A 1 86 ? -12.527 -14.547 58.892 1.00 39.47 86 LEU B CA 1
ATOM 652 C C . LEU A 1 86 ? -13.419 -13.653 59.748 1.00 42.10 86 LEU B C 1
ATOM 653 O O . LEU A 1 86 ? -13.015 -13.152 60.803 1.00 41.35 86 LEU B O 1
ATOM 658 N N . THR A 1 87 ? -14.654 -13.467 59.281 1.00 37.87 87 THR B N 1
ATOM 659 C CA . THR A 1 87 ? -15.700 -12.771 60.012 1.00 40.08 87 THR B CA 1
ATOM 660 C C . THR A 1 87 ? -16.972 -13.603 59.987 1.00 42.22 87 THR B C 1
ATOM 661 O O . THR A 1 87 ? -17.062 -14.630 59.300 1.00 37.07 87 THR B O 1
ATOM 665 N N . SER A 1 88 ? -17.975 -13.121 60.728 1.00 41.42 88 SER B N 1
ATOM 666 C CA . SER A 1 88 ? -19.305 -13.721 60.694 1.00 41.47 88 SER B CA 1
ATOM 667 C C . SER A 1 88 ? -19.843 -13.865 59.277 1.00 40.31 88 SER B C 1
ATOM 668 O O . SER A 1 88 ? -20.601 -14.804 59.001 1.00 38.75 88 SER B O 1
ATOM 671 N N . GLU A 1 89 ? -19.452 -12.970 58.372 1.00 34.56 89 GLU B N 1
ATOM 672 C CA . GLU A 1 89 ? -19.913 -13.019 56.990 1.00 40.26 89 GLU B CA 1
ATOM 673 C C . GLU A 1 89 ? -19.378 -14.242 56.242 1.00 38.93 89 GLU B C 1
ATOM 674 O O . GLU A 1 89 ? -19.936 -14.627 55.206 1.00 38.30 89 GLU B O 1
ATOM 680 N N . ASP A 1 90 ? -18.316 -14.859 56.743 1.00 34.59 90 ASP B N 1
ATOM 681 C CA . ASP A 1 90 ? -17.714 -16.011 56.090 1.00 36.74 90 ASP B CA 1
ATOM 682 C C . ASP A 1 90 ? -18.309 -17.329 56.561 1.00 33.00 90 ASP B C 1
ATOM 683 O O . ASP A 1 90 ? -17.938 -18.383 56.032 1.00 31.98 90 ASP B O 1
ATOM 688 N N . THR A 1 91 ? -19.213 -17.292 57.535 1.00 31.28 91 THR B N 1
ATOM 689 C CA . THR A 1 91 ? -19.919 -18.489 57.974 1.00 36.29 91 THR B CA 1
ATOM 690 C C . THR A 1 91 ? -20.823 -18.980 56.850 1.00 32.02 91 THR B C 1
ATOM 691 O O . THR A 1 91 ? -21.750 -18.274 56.441 1.00 29.65 91 THR B O 1
ATOM 695 N N . ALA A 1 92 ? -20.559 -20.187 56.355 1.00 29.41 92 ALA B N 1
ATOM 696 C CA . ALA A 1 92 ? -21.196 -20.690 55.147 1.00 23.91 92 ALA B CA 1
ATOM 697 C C . ALA A 1 92 ? -20.807 -22.152 54.982 1.00 28.56 92 ALA B C 1
ATOM 698 O O . ALA A 1 92 ? -20.002 -22.693 55.746 1.00 25.76 92 ALA B O 1
ATOM 700 N N . VAL A 1 93 ? -21.396 -22.775 53.969 1.00 27.63 93 VAL B N 1
ATOM 701 C CA . VAL A 1 93 ? -20.944 -24.061 53.453 1.00 23.66 93 VAL B CA 1
ATOM 702 C C . VAL A 1 93 ? -20.154 -23.792 52.185 1.00 25.22 93 VAL B C 1
ATOM 703 O O . VAL A 1 93 ? -20.600 -23.034 51.309 1.00 24.87 93 VAL B O 1
ATOM 707 N N . TYR A 1 94 ? -18.986 -24.409 52.074 1.00 23.30 94 TYR B N 1
ATOM 708 C CA . TYR A 1 94 ? -18.124 -24.237 50.916 1.00 22.14 94 TYR B CA 1
ATOM 709 C C . TYR A 1 94 ? -18.076 -25.535 50.122 1.00 23.32 94 TYR B C 1
ATOM 710 O O . TYR A 1 94 ? -17.646 -26.566 50.648 1.00 23.53 94 TYR B O 1
ATOM 719 N N . TYR A 1 95 ? -18.499 -25.468 48.864 1.00 22.91 95 TYR B N 1
ATOM 720 C CA . TYR A 1 95 ? -18.526 -26.614 47.966 1.00 24.94 95 TYR B CA 1
ATOM 721 C C . TYR A 1 95 ? -17.304 -26.591 47.068 1.00 25.32 95 TYR B C 1
ATOM 722 O O . TYR A 1 95 ? -16.968 -25.551 46.493 1.00 24.39 95 TYR B O 1
ATOM 731 N N . CYS A 1 96 ? -16.656 -27.741 46.930 1.00 21.62 96 CYS B N 1
ATOM 732 C CA . CYS A 1 96 ? -15.662 -27.941 45.889 1.00 23.57 96 CYS B CA 1
ATOM 733 C C . CYS A 1 96 ? -16.332 -28.671 44.741 1.00 29.09 96 CYS B C 1
ATOM 734 O O . CYS A 1 96 ? -17.051 -29.654 44.968 1.00 25.13 96 CYS B O 1
ATOM 737 N N . VAL A 1 97 ? -16.132 -28.180 43.512 1.00 26.02 97 VAL B N 1
ATOM 738 C CA . VAL A 1 97 ? -16.842 -28.711 42.359 1.00 24.63 97 VAL B CA 1
ATOM 739 C C . VAL A 1 97 ? -15.904 -28.797 41.162 1.00 25.54 97 VAL B C 1
ATOM 740 O O . VAL A 1 97 ? -14.902 -28.088 41.068 1.00 27.44 97 VAL B O 1
ATOM 744 N N . ARG A 1 98 ? -16.243 -29.677 40.227 1.00 23.75 98 ARG B N 1
ATOM 745 C CA . ARG A 1 98 ? -15.433 -29.804 39.031 1.00 26.04 98 ARG B CA 1
ATOM 746 C C . ARG A 1 98 ? -16.250 -29.442 37.803 1.00 25.10 98 ARG B C 1
ATOM 747 O O . ARG A 1 98 ? -17.478 -29.551 37.787 1.00 27.29 98 ARG B O 1
ATOM 755 N N . GLY A 1 99 ? -15.545 -28.997 36.778 1.00 26.83 99 GLY B N 1
ATOM 756 C CA . GLY A 1 99 ? -16.158 -28.715 35.499 1.00 29.22 99 GLY B CA 1
ATOM 757 C C . GLY A 1 99 ? -15.079 -28.742 34.444 1.00 31.03 99 GLY B C 1
ATOM 758 O O . GLY A 1 99 ? -14.158 -27.926 34.491 1.00 30.18 99 GLY B O 1
ATOM 759 N N . ASP A 1 100 ? -15.156 -29.673 33.495 1.00 30.34 100 ASP B N 1
ATOM 760 C CA . ASP A 1 100 ? -14.071 -29.777 32.526 1.00 34.12 100 ASP B CA 1
ATOM 761 C C . ASP A 1 100 ? -14.117 -28.686 31.459 1.00 35.97 100 ASP B C 1
ATOM 762 O O . ASP A 1 100 ? -13.117 -28.498 30.755 1.00 34.07 100 ASP B O 1
ATOM 767 N N . TYR A 1 101 ? -15.226 -27.954 31.325 1.00 31.33 101 TYR B N 1
ATOM 768 C CA . TYR A 1 101 ? -15.272 -26.782 30.456 1.00 30.81 101 TYR B CA 1
ATOM 769 C C . TYR A 1 101 ? -15.334 -25.494 31.271 1.00 29.71 101 TYR B C 1
ATOM 770 O O . TYR A 1 101 ? -16.117 -24.587 30.975 1.00 29.56 101 TYR B O 1
ATOM 779 N N . ASP A 1 102 ? -14.495 -25.409 32.308 1.00 29.47 102 ASP B N 1
ATOM 780 C CA . ASP A 1 102 ? -14.441 -24.264 33.227 1.00 27.44 102 ASP B CA 1
ATOM 781 C C . ASP A 1 102 ? -15.820 -24.113 33.860 1.00 27.56 102 ASP B C 1
ATOM 782 O O . ASP A 1 102 ? -16.304 -25.082 34.470 1.00 28.96 102 ASP B O 1
ATOM 787 N N . TYR A 1 103 ? -16.488 -22.963 33.749 1.00 28.32 103 TYR B N 1
ATOM 788 C CA . TYR A 1 103 ? -17.753 -22.754 34.437 1.00 28.51 103 TYR B CA 1
ATOM 789 C C . TYR A 1 103 ? -18.967 -22.890 33.521 1.00 26.71 103 TYR B C 1
ATOM 790 O O . TYR A 1 103 ? -20.065 -22.475 33.907 1.00 26.62 103 TYR B O 1
ATOM 799 N N . VAL A 1 104 ? -18.806 -23.465 32.326 1.00 25.71 104 VAL B N 1
ATOM 800 C CA . VAL A 1 104 ? -19.975 -23.734 31.490 1.00 26.89 104 VAL B CA 1
ATOM 801 C C . VAL A 1 104 ? -21.005 -24.548 32.264 1.00 31.90 104 VAL B C 1
ATOM 802 O O . VAL A 1 104 ? -22.211 -24.305 32.148 1.00 27.62 104 VAL B O 1
ATOM 806 N N . TYR A 1 105 ? -20.544 -25.506 33.082 1.00 27.05 105 TYR B N 1
ATOM 807 C CA . TYR A 1 105 ? -21.405 -26.300 33.959 1.00 27.37 105 TYR B CA 1
ATOM 808 C C . TYR A 1 105 ? -20.530 -26.943 35.023 1.00 28.91 105 TYR B C 1
ATOM 809 O O . TYR A 1 105 ? -19.322 -27.113 34.838 1.00 29.79 105 TYR B O 1
ATOM 818 N N . PHE A 1 106 ? -21.153 -27.329 36.127 1.00 25.28 106 PHE B N 1
ATOM 819 C CA . PHE A 1 106 ? -20.443 -27.956 37.241 1.00 25.12 106 PHE B CA 1
ATOM 820 C C . PHE A 1 106 ? -20.983 -29.369 37.402 1.00 25.87 106 PHE B C 1
ATOM 821 O O . PHE A 1 106 ? -22.024 -29.568 38.033 1.00 24.70 106 PHE B O 1
ATOM 829 N N . ASP A 1 107 ? -20.277 -30.352 36.832 1.00 27.48 107 ASP B N 1
ATOM 830 C CA . ASP A 1 107 ? -20.887 -31.665 36.666 1.00 28.81 107 ASP B CA 1
ATOM 831 C C . ASP A 1 107 ? -20.764 -32.546 37.900 1.00 26.89 107 ASP B C 1
ATOM 832 O O . ASP A 1 107 ? -21.463 -33.562 37.981 1.00 27.07 107 ASP B O 1
ATOM 837 N N . TYR A 1 108 ? -19.891 -32.217 38.849 1.00 25.59 108 TYR B N 1
ATOM 838 C CA . TYR A 1 108 ? -19.828 -32.999 40.075 1.00 26.39 108 TYR B CA 1
ATOM 839 C C . TYR A 1 108 ? -19.444 -32.104 41.241 1.00 27.36 108 TYR B C 1
ATOM 840 O O . TYR A 1 108 ? -18.576 -31.239 41.098 1.00 25.24 108 TYR B O 1
ATOM 849 N N . TRP A 1 109 ? -20.084 -32.343 42.391 1.00 21.66 109 TRP B N 1
ATOM 850 C CA . TRP A 1 109 ? -19.967 -31.520 43.589 1.00 24.17 109 TRP B CA 1
ATOM 851 C C . TRP A 1 109 ? -19.572 -32.370 44.788 1.00 23.72 109 TRP B C 1
ATOM 852 O O . TRP A 1 109 ? -20.121 -33.460 44.991 1.00 23.70 109 TRP B O 1
ATOM 863 N N . GLY A 1 110 ? -18.656 -31.855 45.606 1.00 25.66 110 GLY B N 1
ATOM 864 C CA . GLY A 1 110 ? -18.444 -32.403 46.928 1.00 24.34 110 GLY B CA 1
ATOM 865 C C . GLY A 1 110 ? -19.660 -32.174 47.817 1.00 27.64 110 GLY B C 1
ATOM 866 O O . GLY A 1 110 ? -20.650 -31.552 47.429 1.00 23.88 110 GLY B O 1
ATOM 867 N N . GLN A 1 111 ? -19.575 -32.687 49.049 1.00 24.38 111 GLN B N 1
ATOM 868 C CA . GLN A 1 111 ? -20.708 -32.593 49.965 1.00 26.33 111 GLN B CA 1
ATOM 869 C C . GLN A 1 111 ? -20.765 -31.265 50.707 1.00 24.39 111 GLN B C 1
ATOM 870 O O . GLN A 1 111 ? -21.783 -30.987 51.342 1.00 24.85 111 GLN B O 1
ATOM 876 N N . GLY A 1 112 ? -19.723 -30.444 50.629 1.00 25.53 112 GLY B N 1
ATOM 877 C CA . GLY A 1 112 ? -19.729 -29.140 51.276 1.00 23.69 112 GLY B CA 1
ATOM 878 C C . GLY A 1 112 ? -19.116 -29.142 52.661 1.00 25.85 112 GLY B C 1
ATOM 879 O O . GLY A 1 112 ? -19.456 -29.987 53.501 1.00 31.78 112 GLY B O 1
ATOM 880 N N . THR A 1 113 ? -18.190 -28.214 52.909 1.00 22.96 113 THR B N 1
ATOM 881 C CA . THR A 1 113 ? -17.553 -28.064 54.213 1.00 25.72 113 THR B CA 1
ATOM 882 C C . THR A 1 113 ? -18.148 -26.857 54.929 1.00 27.48 113 THR B C 1
ATOM 883 O O . THR A 1 113 ? -18.067 -25.731 54.421 1.00 25.51 113 THR B O 1
ATOM 887 N N . THR A 1 114 ? -18.710 -27.086 56.114 1.00 26.31 114 THR B N 1
ATOM 888 C CA . THR A 1 114 ? -19.229 -25.987 56.919 1.00 27.90 114 THR B CA 1
ATOM 889 C C . THR A 1 114 ? -18.084 -25.238 57.585 1.00 29.44 114 THR B C 1
ATOM 890 O O . THR A 1 114 ? -17.154 -25.850 58.124 1.00 27.34 114 THR B O 1
ATOM 894 N N . VAL A 1 115 ? -18.140 -23.912 57.522 1.00 28.03 115 VAL B N 1
ATOM 895 C CA . VAL A 1 115 ? -17.236 -23.053 58.272 1.00 28.80 115 VAL B CA 1
ATOM 896 C C . VAL A 1 115 ? -18.105 -22.190 59.170 1.00 32.32 115 VAL B C 1
ATOM 897 O O . VAL A 1 115 ? -19.033 -21.530 58.688 1.00 29.25 115 VAL B O 1
ATOM 901 N N . THR A 1 116 ? -17.841 -22.240 60.474 1.00 33.36 116 THR B N 1
ATOM 902 C CA . THR A 1 116 ? -18.562 -21.439 61.455 1.00 34.62 116 THR B CA 1
ATOM 903 C C . THR A 1 116 ? -17.561 -20.512 62.123 1.00 36.75 116 THR B C 1
ATOM 904 O O . THR A 1 116 ? -16.596 -20.979 62.741 1.00 37.72 116 THR B O 1
ATOM 908 N N . VAL A 1 117 ? -17.776 -19.208 61.975 1.00 37.32 117 VAL B N 1
ATOM 909 C CA . VAL A 1 117 ? -16.938 -18.192 62.604 1.00 39.04 117 VAL B CA 1
ATOM 910 C C . VAL A 1 117 ? -17.675 -17.701 63.840 1.00 43.26 117 VAL B C 1
ATOM 911 O O . VAL A 1 117 ? -18.727 -17.059 63.735 1.00 44.11 117 VAL B O 1
ATOM 915 N N . SER A 1 118 ? -17.120 -18.006 65.009 1.00 48.06 118 SER B N 1
ATOM 916 C CA . SER A 1 118 ? -17.755 -17.714 66.290 1.00 52.89 118 SER B CA 1
ATOM 917 C C . SER A 1 118 ? -17.504 -16.288 66.764 1.00 58.13 118 SER B C 1
ATOM 918 O O . SER A 1 118 ? -17.144 -16.075 67.929 1.00 54.71 118 SER B O 1
ATOM 921 N N . ASP A 1 135 ? -21.985 -7.959 35.389 1.00 47.02 135 ASP B N 1
ATOM 922 C CA . ASP A 1 135 ? -22.336 -9.151 36.172 1.00 46.16 135 ASP B CA 1
ATOM 923 C C . ASP A 1 135 ? -23.812 -9.504 35.999 1.00 44.75 135 ASP B C 1
ATOM 924 O O . ASP A 1 135 ? -24.691 -8.670 36.229 1.00 38.56 135 ASP B O 1
ATOM 929 N N . ILE A 1 136 ? -24.086 -10.748 35.609 1.00 34.01 136 ILE B N 1
ATOM 930 C CA . ILE A 1 136 ? -25.429 -11.156 35.218 1.00 31.76 136 ILE B CA 1
ATOM 931 C C . ILE A 1 136 ? -26.202 -11.568 36.460 1.00 35.21 136 ILE B C 1
ATOM 932 O O . ILE A 1 136 ? -25.780 -12.462 37.201 1.00 32.87 136 ILE B O 1
ATOM 937 N N . GLN A 1 137 ? -27.348 -10.931 36.680 1.00 32.47 137 GLN B N 1
ATOM 938 C CA . GLN A 1 137 ? -28.185 -11.271 37.819 1.00 35.18 137 GLN B CA 1
ATOM 939 C C . GLN A 1 137 ? -29.206 -12.315 37.389 1.00 32.21 137 GLN B C 1
ATOM 940 O O . GLN A 1 137 ? -29.917 -12.127 36.396 1.00 30.29 137 GLN B O 1
ATOM 946 N N . MET A 1 138 ? -29.240 -13.428 38.117 1.00 31.45 138 MET B N 1
ATOM 947 C CA . MET A 1 138 ? -30.183 -14.511 37.886 1.00 29.19 138 MET B CA 1
ATOM 948 C C . MET A 1 138 ? -31.253 -14.458 38.966 1.00 31.42 138 MET B C 1
ATOM 949 O O . MET A 1 138 ? -30.935 -14.408 40.159 1.00 31.82 138 MET B O 1
ATOM 954 N N . THR A 1 139 ? -32.512 -14.467 38.550 1.00 30.51 139 THR B N 1
ATOM 955 C CA . THR A 1 139 ? -33.632 -14.492 39.477 1.00 31.86 139 THR B CA 1
ATOM 956 C C . THR A 1 139 ? -34.512 -15.684 39.137 1.00 33.07 139 THR B C 1
ATOM 957 O O . THR A 1 139 ? -34.743 -15.973 37.963 1.00 37.18 139 THR B O 1
ATOM 961 N N . GLN A 1 140 ? -34.986 -16.380 40.164 1.00 28.08 140 GLN B N 1
ATOM 962 C CA . GLN A 1 140 ? -35.832 -17.551 40.002 1.00 28.55 140 GLN B CA 1
ATOM 963 C C . GLN A 1 140 ? -37.212 -17.289 40.574 1.00 29.35 140 GLN B C 1
ATOM 964 O O . GLN A 1 140 ? -37.367 -16.554 41.552 1.00 28.49 140 GLN B O 1
ATOM 970 N N . SER A 1 141 ? -38.203 -17.948 39.984 1.00 30.55 141 SER B N 1
ATOM 971 C CA . SER A 1 141 ? -39.566 -17.856 40.440 1.00 33.38 141 SER B CA 1
ATOM 972 C C . SER A 1 141 ? -40.226 -19.201 40.187 1.00 32.35 141 SER B C 1
ATOM 973 O O . SER A 1 141 ? -39.950 -19.825 39.152 1.00 35.29 141 SER B O 1
ATOM 976 N N . PRO A 1 142 ? -41.052 -19.702 41.121 1.00 31.07 142 PRO B N 1
ATOM 977 C CA . PRO A 1 142 ? -41.291 -19.117 42.444 1.00 29.58 142 PRO B CA 1
ATOM 978 C C . PRO A 1 142 ? -40.086 -19.332 43.351 1.00 33.79 142 PRO B C 1
ATOM 979 O O . PRO A 1 142 ? -39.168 -20.049 42.951 1.00 33.10 142 PRO B O 1
ATOM 983 N N . SER A 1 143 ? -40.076 -18.733 44.541 1.00 31.10 143 SER B N 1
ATOM 984 C CA . SER A 1 143 ? -38.991 -19.035 45.471 1.00 32.06 143 SER B CA 1
ATOM 985 C C . SER A 1 143 ? -39.259 -20.319 46.245 1.00 30.80 143 SER B C 1
ATOM 986 O O . SER A 1 143 ? -38.318 -20.964 46.716 1.00 31.22 143 SER B O 1
ATOM 989 N N . SER A 1 144 ? -40.520 -20.705 46.389 1.00 30.50 144 SER B N 1
ATOM 990 C CA . SER A 1 144 ? -40.857 -21.977 47.002 1.00 28.92 144 SER B CA 1
ATOM 991 C C . SER A 1 144 ? -42.234 -22.389 46.519 1.00 30.06 144 SER B C 1
ATOM 992 O O . SER A 1 144 ? -43.052 -21.555 46.125 1.00 30.18 144 SER B O 1
ATOM 995 N N . LEU A 1 145 ? -42.479 -23.691 46.558 1.00 29.52 145 LEU B N 1
ATOM 996 C CA . LEU A 1 145 ? -43.776 -24.213 46.171 1.00 29.08 145 LEU B CA 1
ATOM 997 C C . LEU A 1 145 ? -43.957 -25.566 46.843 1.00 31.99 145 LEU B C 1
ATOM 998 O O . LEU A 1 145 ? -42.986 -26.223 47.231 1.00 34.25 145 LEU B O 1
ATOM 1003 N N . SER A 1 146 ? -45.216 -25.946 47.021 1.00 31.98 146 SER B N 1
ATOM 1004 C CA . SER A 1 146 ? -45.591 -27.255 47.542 1.00 33.37 146 SER B CA 1
ATOM 1005 C C . SER A 1 146 ? -46.494 -27.913 46.514 1.00 34.11 146 SER B C 1
ATOM 1006 O O . SER A 1 146 ? -47.432 -27.279 46.020 1.00 32.36 146 SER B O 1
ATOM 1009 N N . ALA A 1 147 ? -46.215 -29.176 46.189 1.00 30.44 147 ALA B N 1
ATOM 1010 C CA . ALA A 1 147 ? -46.956 -29.893 45.164 1.00 31.77 147 ALA B CA 1
ATOM 1011 C C . ALA A 1 147 ? -47.231 -31.304 45.662 1.00 35.94 147 ALA B C 1
ATOM 1012 O O . ALA A 1 147 ? -46.806 -31.690 46.754 1.00 35.36 147 ALA B O 1
ATOM 1014 N N . SER A 1 148 ? -47.965 -32.069 44.860 1.00 38.81 148 SER B N 1
ATOM 1015 C CA . SER A 1 148 ? -48.343 -33.432 45.198 1.00 37.70 148 SER B CA 1
ATOM 1016 C C . SER A 1 148 ? -47.657 -34.421 44.269 1.00 34.75 148 SER B C 1
ATOM 1017 O O . SER A 1 148 ? -47.249 -34.084 43.157 1.00 36.45 148 SER B O 1
ATOM 1020 N N . LEU A 1 149 ? -47.560 -35.668 44.737 1.00 35.96 149 LEU B N 1
ATOM 1021 C CA . LEU A 1 149 ? -47.064 -36.762 43.910 1.00 35.08 149 LEU B CA 1
ATOM 1022 C C . LEU A 1 149 ? -47.817 -36.836 42.586 1.00 39.38 149 LEU B C 1
ATOM 1023 O O . LEU A 1 149 ? -49.048 -36.771 42.552 1.00 38.59 149 LEU B O 1
ATOM 1028 N N . GLY A 1 150 ? -47.069 -36.992 41.493 1.00 34.80 150 GLY B N 1
ATOM 1029 C CA . GLY A 1 150 ? -47.651 -37.018 40.169 1.00 38.41 150 GLY B CA 1
ATOM 1030 C C . GLY A 1 150 ? -47.989 -35.667 39.570 1.00 38.26 150 GLY B C 1
ATOM 1031 O O . GLY A 1 150 ? -48.393 -35.617 38.400 1.00 48.01 150 GLY B O 1
ATOM 1032 N N . ASP A 1 151 ? -47.847 -34.575 40.320 1.00 38.18 151 ASP B N 1
ATOM 1033 C CA . ASP A 1 151 ? -48.097 -33.231 39.806 1.00 37.42 151 ASP B CA 1
ATOM 1034 C C . ASP A 1 151 ? -47.075 -32.859 38.725 1.00 44.02 151 ASP B C 1
ATOM 1035 O O . ASP A 1 151 ? -46.065 -33.537 38.511 1.00 44.56 151 ASP B O 1
ATOM 1040 N N . ARG A 1 152 ? -47.349 -31.748 38.047 1.00 41.06 152 ARG B N 1
ATOM 1041 C CA . ARG A 1 152 ? -46.393 -31.105 37.155 1.00 42.02 152 ARG B CA 1
ATOM 1042 C C . ARG A 1 152 ? -46.099 -29.713 37.698 1.00 41.72 152 ARG B C 1
ATOM 1043 O O . ARG A 1 152 ? -47.021 -28.976 38.068 1.00 40.91 152 ARG B O 1
ATOM 1051 N N . VAL A 1 153 ? -44.817 -29.366 37.796 1.00 37.41 153 VAL B N 1
ATOM 1052 C CA . VAL A 1 153 ? -44.437 -28.044 38.267 1.00 36.01 153 VAL B CA 1
ATOM 1053 C C . VAL A 1 153 ? -43.469 -27.423 37.274 1.00 33.88 153 VAL B C 1
ATOM 1054 O O . VAL A 1 153 ? -42.668 -28.110 36.634 1.00 32.13 153 VAL B O 1
ATOM 1058 N N . THR A 1 154 ? -43.558 -26.105 37.144 1.00 37.96 154 THR B N 1
ATOM 1059 C CA . THR A 1 154 ? -42.644 -25.354 36.300 1.00 35.84 154 THR B CA 1
ATOM 1060 C C . THR A 1 154 ? -41.994 -24.263 37.135 1.00 35.97 154 THR B C 1
ATOM 1061 O O . THR A 1 154 ? -42.680 -23.518 37.846 1.00 37.71 154 THR B O 1
ATOM 1065 N N . ILE A 1 155 ? -40.670 -24.214 37.083 1.00 34.27 155 ILE B N 1
ATOM 1066 C CA . ILE A 1 155 ? -39.869 -23.213 37.768 1.00 33.41 155 ILE B CA 1
ATOM 1067 C C . ILE A 1 155 ? -39.221 -22.367 36.685 1.00 28.64 155 ILE B C 1
ATOM 1068 O O . ILE A 1 155 ? -38.795 -22.897 35.658 1.00 33.32 155 ILE B O 1
ATOM 1073 N N . SER A 1 156 ? -39.182 -21.059 36.879 1.00 32.17 156 SER B N 1
ATOM 1074 C CA . SER A 1 156 ? -38.597 -20.225 35.850 1.00 30.58 156 SER B CA 1
ATOM 1075 C C . SER A 1 156 ? -37.429 -19.434 36.413 1.00 32.00 156 SER B C 1
ATOM 1076 O O . SER A 1 156 ? -37.229 -19.322 37.629 1.00 29.35 156 SER B O 1
ATOM 1079 N N . CYS A 1 157 ? -36.634 -18.904 35.496 1.00 31.57 157 CYS B N 1
ATOM 1080 C CA . CYS A 1 157 ? -35.601 -17.971 35.891 1.00 30.36 157 CYS B CA 1
ATOM 1081 C C . CYS A 1 157 ? -35.467 -16.921 34.805 1.00 31.65 157 CYS B C 1
ATOM 1082 O O . CYS A 1 157 ? -35.882 -17.115 33.660 1.00 29.16 157 CYS B O 1
ATOM 1085 N N . ARG A 1 158 ? -34.912 -15.791 35.199 1.00 30.07 158 ARG B N 1
ATOM 1086 C CA . ARG A 1 158 ? -34.694 -14.679 34.299 1.00 29.12 158 ARG B CA 1
ATOM 1087 C C . ARG A 1 158 ? -33.273 -14.202 34.524 1.00 29.40 158 ARG B C 1
ATOM 1088 O O . ARG A 1 158 ? -32.862 -14.003 35.672 1.00 30.86 158 ARG B O 1
ATOM 1096 N N . ALA A 1 159 ? -32.524 -14.066 33.438 1.00 29.45 159 ALA B N 1
ATOM 1097 C CA . ALA A 1 159 ? -31.196 -13.472 33.461 1.00 27.94 159 ALA B CA 1
ATOM 1098 C C . ALA A 1 159 ? -31.288 -11.991 33.108 1.00 30.29 159 ALA B C 1
ATOM 1099 O O . ALA A 1 159 ? -32.104 -11.590 32.268 1.00 33.27 159 ALA B O 1
ATOM 1101 N N . SER A 1 160 ? -30.434 -11.177 33.735 1.00 31.90 160 SER B N 1
ATOM 1102 C CA . SER A 1 160 ? -30.492 -9.738 33.490 1.00 27.95 160 SER B CA 1
ATOM 1103 C C . SER A 1 160 ? -30.074 -9.372 32.074 1.00 34.13 160 SER B C 1
ATOM 1104 O O . SER A 1 160 ? -30.389 -8.268 31.614 1.00 33.04 160 SER B O 1
ATOM 1107 N N . GLN A 1 161 ? -29.368 -10.256 31.376 1.00 33.56 161 GLN B N 1
ATOM 1108 C CA . GLN A 1 161 ? -29.083 -10.042 29.968 1.00 36.50 161 GLN B CA 1
ATOM 1109 C C . GLN A 1 161 ? -29.086 -11.391 29.269 1.00 33.96 161 GLN B C 1
ATOM 1110 O O . GLN A 1 161 ? -29.150 -12.442 29.905 1.00 30.46 161 GLN B O 1
ATOM 1116 N N . ASP A 1 162 ? -29.032 -11.340 27.946 1.00 30.98 162 ASP B N 1
ATOM 1117 C CA . ASP A 1 162 ? -29.119 -12.538 27.118 1.00 34.71 162 ASP B CA 1
ATOM 1118 C C . ASP A 1 162 ? -27.931 -13.464 27.384 1.00 35.00 162 ASP B C 1
ATOM 1119 O O . ASP A 1 162 ? -26.776 -13.038 27.299 1.00 33.36 162 ASP B O 1
ATOM 1124 N N . ILE A 1 163 ? -28.210 -14.731 27.713 1.00 30.76 163 ILE B N 1
ATOM 1125 C CA . ILE A 1 163 ? -27.151 -15.694 28.013 1.00 26.89 163 ILE B CA 1
ATOM 1126 C C . ILE A 1 163 ? -27.085 -16.824 26.985 1.00 27.34 163 ILE B C 1
ATOM 1127 O O . ILE A 1 163 ? -26.395 -17.822 27.217 1.00 31.57 163 ILE B O 1
ATOM 1132 N N . SER A 1 164 ? -27.772 -16.685 25.848 1.00 31.64 164 SER B N 1
ATOM 1133 C CA . SER A 1 164 ? -27.594 -17.550 24.673 1.00 30.46 164 SER B CA 1
ATOM 1134 C C . SER A 1 164 ? -27.661 -19.036 25.023 1.00 29.91 164 SER B C 1
ATOM 1135 O O . SER A 1 164 ? -26.838 -19.833 24.577 1.00 29.04 164 SER B O 1
ATOM 1138 N N . ASN A 1 165 ? -28.649 -19.400 25.842 1.00 29.25 165 ASN B N 1
ATOM 1139 C CA . ASN A 1 165 ? -28.973 -20.775 26.220 1.00 28.26 165 ASN B CA 1
ATOM 1140 C C . ASN A 1 165 ? -27.943 -21.428 27.134 1.00 29.57 165 ASN B C 1
ATOM 1141 O O . ASN A 1 165 ? -28.067 -22.630 27.438 1.00 28.07 165 ASN B O 1
ATOM 1146 N N . PHE A 1 166 ? -26.941 -20.684 27.604 1.00 28.33 166 PHE B N 1
ATOM 1147 C CA . PHE A 1 166 ? -25.930 -21.250 28.498 1.00 29.72 166 PHE B CA 1
ATOM 1148 C C . PHE A 1 166 ? -26.458 -21.200 29.932 1.00 28.36 166 PHE B C 1
ATOM 1149 O O . PHE A 1 166 ? -26.017 -20.416 30.773 1.00 26.54 166 PHE B O 1
ATOM 1157 N N . LEU A 1 167 ? -27.442 -22.054 30.189 1.00 24.46 167 LEU B N 1
ATOM 1158 C CA . LEU A 1 167 ? -28.206 -22.054 31.428 1.00 25.09 167 LEU B CA 1
ATOM 1159 C C . LEU A 1 167 ? -28.279 -23.479 31.957 1.00 27.85 167 LEU B C 1
ATOM 1160 O O . LEU A 1 167 ? -28.681 -24.390 31.223 1.00 26.87 167 LEU B O 1
ATOM 1165 N N . ASP A 1 168 ? -27.895 -23.670 33.223 1.00 25.85 168 ASP B N 1
ATOM 1166 C CA . ASP A 1 168 ? -27.863 -24.981 33.867 1.00 25.97 168 ASP B CA 1
ATOM 1167 C C . ASP A 1 168 ? -28.807 -24.999 35.061 1.00 25.69 168 ASP B C 1
ATOM 1168 O O . ASP A 1 168 ? -29.094 -23.958 35.656 1.00 25.46 168 ASP B O 1
ATOM 1173 N N . TRP A 1 169 ? -29.267 -26.200 35.427 1.00 23.90 169 TRP B N 1
ATOM 1174 C CA . TRP A 1 169 ? -30.095 -26.401 36.609 1.00 22.34 169 TRP B CA 1
ATOM 1175 C C . TRP A 1 169 ? -29.429 -27.417 37.528 1.00 23.74 169 TRP B C 1
ATOM 1176 O O . TRP A 1 169 ? -28.966 -28.464 37.062 1.00 26.35 169 TRP B O 1
ATOM 1187 N N . TYR A 1 170 ? -29.401 -27.104 38.824 1.00 24.51 170 TYR B N 1
ATOM 1188 C CA . TYR A 1 170 ? -28.854 -27.959 39.873 1.00 24.34 170 TYR B CA 1
ATOM 1189 C C . TYR A 1 170 ? -29.929 -28.313 40.887 1.00 26.32 170 TYR B C 1
ATOM 1190 O O . TYR A 1 170 ? -30.813 -27.509 41.186 1.00 24.40 170 TYR B O 1
ATOM 1199 N N . GLN A 1 171 ? -29.839 -29.531 41.425 1.00 22.21 171 GLN B N 1
ATOM 1200 C CA . GLN A 1 171 ? -30.755 -30.024 42.438 1.00 23.97 171 GLN B CA 1
ATOM 1201 C C . GLN A 1 171 ? -29.964 -30.272 43.710 1.00 23.48 171 GLN B C 1
ATOM 1202 O O . GLN A 1 171 ? -29.017 -31.066 43.706 1.00 23.99 171 GLN B O 1
ATOM 1208 N N . GLN A 1 172 ? -30.344 -29.599 44.788 1.00 22.48 172 GLN B N 1
ATOM 1209 C CA . GLN A 1 172 ? -29.686 -29.737 46.080 1.00 21.67 172 GLN B CA 1
ATOM 1210 C C . GLN A 1 172 ? -30.636 -30.452 47.020 1.00 25.78 172 GLN B C 1
ATOM 1211 O O . GLN A 1 172 ? -31.720 -29.943 47.327 1.00 24.96 172 GLN B O 1
ATOM 1217 N N . LYS A 1 173 ? -30.251 -31.638 47.443 1.00 26.28 173 LYS B N 1
ATOM 1218 C CA . LYS A 1 173 ? -31.115 -32.426 48.297 1.00 30.15 173 LYS B CA 1
ATOM 1219 C C . LYS A 1 173 ? -31.031 -31.923 49.730 1.00 31.27 173 LYS B C 1
ATOM 1220 O O . LYS A 1 173 ? -30.089 -31.213 50.097 1.00 29.36 173 LYS B O 1
ATOM 1226 N N . PRO A 1 174 ? -32.010 -32.276 50.568 1.00 33.15 174 PRO B N 1
ATOM 1227 C CA . PRO A 1 174 ? -31.957 -31.830 51.964 1.00 32.09 174 PRO B CA 1
ATOM 1228 C C . PRO A 1 174 ? -30.682 -32.238 52.694 1.00 31.80 174 PRO B C 1
ATOM 1229 O O . PRO A 1 174 ? -30.244 -31.507 53.588 1.00 32.91 174 PRO B O 1
ATOM 1233 N N . ASP A 1 175 ? -30.048 -33.353 52.321 1.00 34.00 175 ASP B N 1
ATOM 1234 C CA . ASP A 1 175 ? -28.813 -33.759 52.993 1.00 33.30 175 ASP B CA 1
ATOM 1235 C C . ASP A 1 175 ? -27.583 -32.976 52.539 1.00 38.08 175 ASP B C 1
ATOM 1236 O O . ASP A 1 175 ? -26.480 -33.258 53.023 1.00 33.82 175 ASP B O 1
ATOM 1241 N N . GLY A 1 176 ? -27.732 -32.001 51.639 1.00 32.28 176 GLY B N 1
ATOM 1242 C CA . GLY A 1 176 ? -26.619 -31.208 51.170 1.00 29.45 176 GLY B CA 1
ATOM 1243 C C . GLY A 1 176 ? -26.053 -31.638 49.829 1.00 26.85 176 GLY B C 1
ATOM 1244 O O . GLY A 1 176 ? -25.247 -30.902 49.249 1.00 28.53 176 GLY B O 1
ATOM 1245 N N . THR A 1 177 ? -26.419 -32.820 49.343 1.00 26.96 177 THR B N 1
ATOM 1246 C CA . THR A 1 177 ? -25.939 -33.275 48.046 1.00 27.74 177 THR B CA 1
ATOM 1247 C C . THR A 1 177 ? -26.438 -32.347 46.944 1.00 26.92 177 THR B C 1
ATOM 1248 O O . THR A 1 177 ? -27.630 -32.040 46.876 1.00 26.63 177 THR B O 1
ATOM 1252 N N . VAL A 1 178 ? -25.526 -31.904 46.079 1.00 25.34 178 VAL B N 1
ATOM 1253 C CA . VAL A 1 178 ? -25.878 -31.108 44.902 1.00 24.82 178 VAL B CA 1
ATOM 1254 C C . VAL A 1 178 ? -25.510 -31.897 43.656 1.00 28.35 178 VAL B C 1
ATOM 1255 O O . VAL A 1 178 ? -24.391 -32.413 43.559 1.00 27.66 178 VAL B O 1
ATOM 1259 N N . LYS A 1 179 ? -26.426 -31.943 42.686 1.00 25.06 179 LYS B N 1
ATOM 1260 C CA . LYS A 1 179 ? -26.196 -32.593 41.407 1.00 26.63 179 LYS B CA 1
ATOM 1261 C C . LYS A 1 179 ? -26.589 -31.688 40.252 1.00 27.45 179 LYS B C 1
ATOM 1262 O O . LYS A 1 179 ? -27.568 -30.940 40.331 1.00 25.16 179 LYS B O 1
ATOM 1268 N N . LEU A 1 180 ? -25.842 -31.810 39.156 1.00 24.68 180 LEU B N 1
ATOM 1269 C CA . LEU A 1 180 ? -26.260 -31.218 37.896 1.00 25.19 180 LEU B CA 1
ATOM 1270 C C . LEU A 1 180 ? -27.469 -31.971 37.364 1.00 30.22 180 LEU B C 1
ATOM 1271 O O . LEU A 1 180 ? -27.460 -33.204 37.288 1.00 27.34 180 LEU B O 1
ATOM 1276 N N . LEU A 1 181 ? -28.526 -31.230 37.029 1.00 23.82 181 LEU B N 1
ATOM 1277 C CA . LEU A 1 181 ? -29.714 -31.808 36.415 1.00 27.09 181 LEU B CA 1
ATOM 1278 C C . LEU A 1 181 ? -29.696 -31.607 34.906 1.00 28.41 181 LEU B C 1
ATOM 1279 O O . LEU A 1 181 ? -29.754 -32.563 34.130 1.00 26.94 181 LEU B O 1
ATOM 1284 N N . ILE A 1 182 ? -29.618 -30.356 34.477 1.00 23.98 182 ILE B N 1
ATOM 1285 C CA . ILE A 1 182 ? -29.723 -29.999 33.073 1.00 24.81 182 ILE B CA 1
ATOM 1286 C C . ILE A 1 182 ? -28.668 -28.942 32.788 1.00 26.44 182 ILE B C 1
ATOM 1287 O O . ILE A 1 182 ? -28.371 -28.107 33.651 1.00 25.52 182 ILE B O 1
ATOM 1292 N N . TYR A 1 183 ? -28.091 -28.992 31.591 1.00 26.88 183 TYR B N 1
ATOM 1293 C CA . TYR A 1 183 ? -27.149 -27.971 31.154 1.00 28.91 183 TYR B CA 1
ATOM 1294 C C . TYR A 1 183 ? -27.480 -27.549 29.725 1.00 29.22 183 TYR B C 1
ATOM 1295 O O . TYR A 1 183 ? -28.177 -28.253 28.987 1.00 28.72 183 TYR B O 1
ATOM 1304 N N . TYR A 1 184 ? -26.990 -26.366 29.349 1.00 25.65 184 TYR B N 1
ATOM 1305 C CA . TYR A 1 184 ? -27.289 -25.776 28.047 1.00 27.67 184 TYR B CA 1
ATOM 1306 C C . TYR A 1 184 ? -28.793 -25.797 27.777 1.00 29.29 184 TYR B C 1
ATOM 1307 O O . TYR A 1 184 ? -29.254 -26.268 26.733 1.00 27.72 184 TYR B O 1
ATOM 1316 N N . THR A 1 185 ? -29.553 -25.316 28.769 1.00 26.25 185 THR B N 1
ATOM 1317 C CA . THR A 1 185 ? -31.000 -25.084 28.719 1.00 24.94 185 THR B CA 1
ATOM 1318 C C . THR A 1 185 ? -31.810 -26.372 28.810 1.00 29.09 185 THR B C 1
ATOM 1319 O O . THR A 1 185 ? -32.805 -26.425 29.538 1.00 29.30 185 THR B O 1
ATOM 1323 N N . SER A 1 186 ? -31.415 -27.402 28.058 1.00 28.50 186 SER B N 1
ATOM 1324 C CA . SER A 1 186 ? -32.313 -28.528 27.831 1.00 29.98 186 SER B CA 1
ATOM 1325 C C . SER A 1 186 ? -31.629 -29.887 27.779 1.00 33.39 186 SER B C 1
ATOM 1326 O O . SER A 1 186 ? -32.317 -30.893 27.560 1.00 30.69 186 SER B O 1
ATOM 1329 N N . ARG A 1 187 ? -30.318 -29.961 27.981 1.00 28.16 187 ARG B N 1
ATOM 1330 C CA . ARG A 1 187 ? -29.600 -31.228 27.920 1.00 29.16 187 ARG B CA 1
ATOM 1331 C C . ARG A 1 187 ? -29.586 -31.899 29.292 1.00 32.73 187 ARG B C 1
ATOM 1332 O O . ARG A 1 187 ? -29.179 -31.291 30.285 1.00 27.82 187 ARG B O 1
ATOM 1340 N N . LEU A 1 188 ? -30.032 -33.150 29.346 1.00 29.66 188 LEU B N 1
ATOM 1341 C CA . LEU A 1 188 ? -30.091 -33.864 30.617 1.00 30.56 188 LEU B CA 1
ATOM 1342 C C . LEU A 1 188 ? -28.735 -34.459 30.952 1.00 33.69 188 LEU B C 1
ATOM 1343 O O . LEU A 1 188 ? -28.124 -35.141 30.123 1.00 36.94 188 LEU B O 1
ATOM 1348 N N . HIS A 1 189 ? -28.268 -34.207 32.176 1.00 30.65 189 HIS B N 1
ATOM 1349 C CA . HIS A 1 189 ? -27.082 -34.878 32.682 1.00 30.22 189 HIS B CA 1
ATOM 1350 C C . HIS A 1 189 ? -27.330 -36.384 32.759 1.00 36.19 189 HIS B C 1
ATOM 1351 O O . HIS A 1 189 ? -28.473 -36.852 32.809 1.00 36.36 189 HIS B O 1
ATOM 1358 N N . SER A 1 190 ? -26.243 -37.149 32.741 1.00 36.36 190 SER B N 1
ATOM 1359 C CA . SER A 1 190 ? -26.368 -38.601 32.761 1.00 38.49 190 SER B CA 1
ATOM 1360 C C . SER A 1 190 ? -27.091 -39.056 34.023 1.00 39.09 190 SER B C 1
ATOM 1361 O O . SER A 1 190 ? -26.809 -38.578 35.128 1.00 37.92 190 SER B O 1
ATOM 1364 N N . GLY A 1 191 ? -28.050 -39.964 33.849 1.00 40.52 191 GLY B N 1
ATOM 1365 C CA . GLY A 1 191 ? -28.809 -40.500 34.956 1.00 41.32 191 GLY B CA 1
ATOM 1366 C C . GLY A 1 191 ? -30.006 -39.681 35.382 1.00 43.16 191 GLY B C 1
ATOM 1367 O O . GLY A 1 191 ? -30.686 -40.068 36.346 1.00 44.07 191 GLY B O 1
ATOM 1368 N N . VAL A 1 192 ? -30.285 -38.565 34.714 1.00 37.22 192 VAL B N 1
ATOM 1369 C CA . VAL A 1 192 ? -31.433 -37.741 35.080 1.00 39.25 192 VAL B CA 1
ATOM 1370 C C . VAL A 1 192 ? -32.668 -38.254 34.347 1.00 41.74 192 VAL B C 1
ATOM 1371 O O . VAL A 1 192 ? -32.655 -38.377 33.117 1.00 41.78 192 VAL B O 1
ATOM 1375 N N . PRO A 1 193 ? -33.749 -38.551 35.059 1.00 44.55 193 PRO B N 1
ATOM 1376 C CA . PRO A 1 193 ? -34.923 -39.141 34.411 1.00 41.26 193 PRO B CA 1
ATOM 1377 C C . PRO A 1 193 ? -35.608 -38.191 33.440 1.00 49.28 193 PRO B C 1
ATOM 1378 O O . PRO A 1 193 ? -35.436 -36.967 33.458 1.00 42.73 193 PRO B O 1
ATOM 1382 N N . SER A 1 194 ? -36.439 -38.806 32.601 1.00 44.33 194 SER B N 1
ATOM 1383 C CA . SER A 1 194 ? -37.134 -38.112 31.526 1.00 43.25 194 SER B CA 1
ATOM 1384 C C . SER A 1 194 ? -38.091 -37.046 32.043 1.00 42.83 194 SER B C 1
ATOM 1385 O O . SER A 1 194 ? -38.444 -36.117 31.308 1.00 44.35 194 SER B O 1
ATOM 1388 N N . ARG A 1 195 ? -38.534 -37.174 33.297 1.00 47.98 195 ARG B N 1
ATOM 1389 C CA . ARG A 1 195 ? -39.518 -36.252 33.853 1.00 49.48 195 ARG B CA 1
ATOM 1390 C C . ARG A 1 195 ? -39.011 -34.819 33.920 1.00 39.78 195 ARG B C 1
ATOM 1391 O O . ARG A 1 195 ? -39.826 -33.889 33.952 1.00 43.23 195 ARG B O 1
ATOM 1399 N N . PHE A 1 196 ? -37.693 -34.627 33.958 1.00 40.50 196 PHE B N 1
ATOM 1400 C CA . PHE A 1 196 ? -37.085 -33.301 33.976 1.00 35.15 196 PHE B CA 1
ATOM 1401 C C . PHE A 1 196 ? -36.861 -32.828 32.548 1.00 33.85 196 PHE B C 1
ATOM 1402 O O . PHE A 1 196 ? -36.301 -33.560 31.725 1.00 38.98 196 PHE B O 1
ATOM 1410 N N . SER A 1 197 ? -37.309 -31.614 32.248 1.00 33.64 197 SER B N 1
ATOM 1411 C CA . SER A 1 197 ? -37.011 -31.003 30.964 1.00 36.89 197 SER B CA 1
ATOM 1412 C C . SER A 1 197 ? -36.811 -29.506 31.161 1.00 35.98 197 SER B C 1
ATOM 1413 O O . SER A 1 197 ? -37.333 -28.909 32.109 1.00 35.59 197 SER B O 1
ATOM 1416 N N . GLY A 1 198 ? -36.023 -28.916 30.270 1.00 31.81 198 GLY B N 1
ATOM 1417 C CA . GLY A 1 198 ? -35.714 -27.501 30.336 1.00 31.76 198 GLY B CA 1
ATOM 1418 C C . GLY A 1 198 ? -36.042 -26.830 29.019 1.00 31.71 198 GLY B C 1
ATOM 1419 O O . GLY A 1 198 ? -36.015 -27.460 27.964 1.00 36.25 198 GLY B O 1
ATOM 1420 N N . SER A 1 199 ? -36.333 -25.531 29.090 1.00 31.76 199 SER B N 1
ATOM 1421 C CA . SER A 1 199 ? -36.766 -24.771 27.931 1.00 32.80 199 SER B CA 1
ATOM 1422 C C . SER A 1 199 ? -36.387 -23.308 28.130 1.00 35.88 199 SER B C 1
ATOM 1423 O O . SER A 1 199 ? -36.016 -22.886 29.228 1.00 32.08 199 SER B O 1
ATOM 1426 N N . GLY A 1 200 ? -36.471 -22.534 27.049 1.00 30.92 200 GLY B N 1
ATOM 1427 C CA . GLY A 1 200 ? -36.227 -21.106 27.096 1.00 33.17 200 GLY B CA 1
ATOM 1428 C C . GLY A 1 200 ? -35.164 -20.668 26.109 1.00 30.33 200 GLY B C 1
ATOM 1429 O O . GLY A 1 200 ? -34.558 -21.469 25.396 1.00 33.41 200 GLY B O 1
ATOM 1430 N N . SER A 1 201 ? -34.941 -19.356 26.087 1.00 29.83 201 SER B N 1
ATOM 1431 C CA . SER A 1 201 ? -33.932 -18.717 25.250 1.00 32.10 201 SER B CA 1
ATOM 1432 C C . SER A 1 201 ? -33.857 -17.260 25.677 1.00 33.20 201 SER B C 1
ATOM 1433 O O . SER A 1 201 ? -34.705 -16.774 26.432 1.00 32.58 201 SER B O 1
ATOM 1436 N N . GLY A 1 202 ? -32.829 -16.569 25.189 1.00 32.89 202 GLY B N 1
ATOM 1437 C CA . GLY A 1 202 ? -32.628 -15.177 25.555 1.00 34.89 202 GLY B CA 1
ATOM 1438 C C . GLY A 1 202 ? -32.370 -14.971 27.036 1.00 30.81 202 GLY B C 1
ATOM 1439 O O . GLY A 1 202 ? -31.340 -15.405 27.561 1.00 32.75 202 GLY B O 1
ATOM 1440 N N . THR A 1 203 ? -33.309 -14.323 27.723 1.00 30.91 203 THR B N 1
ATOM 1441 C CA . THR A 1 203 ? -33.207 -14.063 29.153 1.00 30.12 203 THR B CA 1
ATOM 1442 C C . THR A 1 203 ? -34.083 -14.981 30.007 1.00 30.21 203 THR B C 1
ATOM 1443 O O . THR A 1 203 ? -33.889 -15.023 31.225 1.00 34.30 203 THR B O 1
ATOM 1447 N N . ASP A 1 204 ? -35.030 -15.714 29.414 1.00 31.82 204 ASP B N 1
ATOM 1448 C CA . ASP A 1 204 ? -36.087 -16.395 30.165 1.00 32.18 204 ASP B CA 1
ATOM 1449 C C . ASP A 1 204 ? -36.007 -17.898 29.949 1.00 29.15 204 ASP B C 1
ATOM 1450 O O . ASP A 1 204 ? -36.068 -18.372 28.810 1.00 31.59 204 ASP B O 1
ATOM 1455 N N . TYR A 1 205 ? -35.887 -18.649 31.044 1.00 29.23 205 TYR B N 1
ATOM 1456 C CA . TYR A 1 205 ? -35.709 -20.095 30.978 1.00 28.94 205 TYR B CA 1
ATOM 1457 C C . TYR A 1 205 ? -36.613 -20.771 31.995 1.00 27.79 205 TYR B C 1
ATOM 1458 O O . TYR A 1 205 ? -37.043 -20.162 32.977 1.00 30.17 205 TYR B O 1
ATOM 1467 N N . SER A 1 206 ? -36.876 -22.051 31.775 1.00 28.70 206 SER B N 1
ATOM 1468 C CA . SER A 1 206 ? -37.752 -22.760 32.691 1.00 30.85 206 SER B CA 1
ATOM 1469 C C . SER A 1 206 ? -37.311 -24.209 32.821 1.00 32.20 206 SER B C 1
ATOM 1470 O O . SER A 1 206 ? -36.705 -24.777 31.908 1.00 30.18 206 SER B O 1
ATOM 1473 N N . LEU A 1 207 ? -37.610 -24.780 33.985 1.00 29.32 207 LEU B N 1
ATOM 1474 C CA . LEU A 1 207 ? -37.412 -26.190 34.285 1.00 28.05 207 LEU B CA 1
ATOM 1475 C C . LEU A 1 207 ? -38.771 -26.786 34.621 1.00 33.55 207 LEU B C 1
ATOM 1476 O O . LEU A 1 207 ? -39.506 -26.229 35.446 1.00 31.96 207 LEU B O 1
ATOM 1481 N N . THR A 1 208 ? -39.114 -27.897 33.985 1.00 32.45 208 THR B N 1
ATOM 1482 C CA . THR A 1 208 ? -40.400 -28.545 34.223 1.00 35.47 208 THR B CA 1
ATOM 1483 C C . THR A 1 208 ? -40.157 -29.953 34.742 1.00 35.00 208 THR B C 1
ATOM 1484 O O . THR A 1 208 ? -39.322 -30.683 34.201 1.00 35.88 208 THR B O 1
ATOM 1488 N N . ILE A 1 209 ? -40.859 -30.313 35.811 1.00 35.59 209 ILE B N 1
ATOM 1489 C CA . ILE A 1 209 ? -40.911 -31.686 36.303 1.00 35.98 209 ILE B CA 1
ATOM 1490 C C . ILE A 1 209 ? -42.325 -32.184 36.046 1.00 37.79 209 ILE B C 1
ATOM 1491 O O . ILE A 1 209 ? -43.286 -31.652 36.611 1.00 40.42 209 ILE B O 1
ATOM 1496 N N . SER A 1 210 ? -42.452 -33.196 35.189 1.00 39.80 210 SER B N 1
ATOM 1497 C CA . SER A 1 210 ? -43.754 -33.526 34.614 1.00 47.82 210 SER B CA 1
ATOM 1498 C C . SER A 1 210 ? -44.607 -34.390 35.540 1.00 49.54 210 SER B C 1
ATOM 1499 O O . SER A 1 210 ? -45.833 -34.223 35.583 1.00 52.11 210 SER B O 1
ATOM 1502 N N . LYS A 1 211 ? -43.991 -35.331 36.265 1.00 47.96 211 LYS B N 1
ATOM 1503 C CA . LYS A 1 211 ? -44.712 -36.243 37.168 1.00 45.99 211 LYS B CA 1
ATOM 1504 C C . LYS A 1 211 ? -43.875 -36.372 38.440 1.00 37.43 211 LYS B C 1
ATOM 1505 O O . LYS A 1 211 ? -42.975 -37.209 38.526 1.00 38.60 211 LYS B O 1
ATOM 1511 N N . LEU A 1 212 ? -44.199 -35.547 39.426 1.00 38.34 212 LEU B N 1
ATOM 1512 C CA . LEU A 1 212 ? -43.369 -35.415 40.614 1.00 36.57 212 LEU B CA 1
ATOM 1513 C C . LEU A 1 212 ? -43.330 -36.710 41.418 1.00 36.37 212 LEU B C 1
ATOM 1514 O O . LEU A 1 212 ? -44.356 -37.363 41.635 1.00 36.27 212 LEU B O 1
ATOM 1519 N N . GLU A 1 213 ? -42.131 -37.079 41.861 1.00 33.59 213 GLU B N 1
ATOM 1520 C CA . GLU A 1 213 ? -41.918 -38.214 42.744 1.00 38.98 213 GLU B CA 1
ATOM 1521 C C . GLU A 1 213 ? -41.422 -37.719 44.099 1.00 37.78 213 GLU B C 1
ATOM 1522 O O . GLU A 1 213 ? -40.966 -36.579 44.235 1.00 33.74 213 GLU B O 1
ATOM 1528 N N . GLN A 1 214 ? -41.535 -38.581 45.115 1.00 32.46 214 GLN B N 1
ATOM 1529 C CA . GLN A 1 214 ? -41.206 -38.153 46.473 1.00 34.35 214 GLN B CA 1
ATOM 1530 C C . GLN A 1 214 ? -39.741 -37.757 46.600 1.00 36.48 214 GLN B C 1
ATOM 1531 O O . GLN A 1 214 ? -39.395 -36.916 47.439 1.00 36.59 214 GLN B O 1
ATOM 1537 N N . GLU A 1 215 ? -38.878 -38.335 45.771 1.00 36.07 215 GLU B N 1
ATOM 1538 C CA . GLU A 1 215 ? -37.443 -38.072 45.771 1.00 38.86 215 GLU B CA 1
ATOM 1539 C C . GLU A 1 215 ? -37.097 -36.703 45.211 1.00 39.91 215 GLU B C 1
ATOM 1540 O O . GLU A 1 215 ? -35.927 -36.312 45.257 1.00 36.83 215 GLU B O 1
ATOM 1546 N N . ASP A 1 216 ? -38.065 -35.989 44.645 1.00 31.93 216 ASP B N 1
ATOM 1547 C CA . ASP A 1 216 ? -37.798 -34.700 44.019 1.00 32.63 216 ASP B CA 1
ATOM 1548 C C . ASP A 1 216 ? -37.812 -33.539 45.009 1.00 30.40 216 ASP B C 1
ATOM 1549 O O . ASP A 1 216 ? -37.564 -32.391 44.600 1.00 30.62 216 ASP B O 1
ATOM 1554 N N . ILE A 1 217 ? -38.109 -33.800 46.285 1.00 28.99 217 ILE B N 1
ATOM 1555 C CA . ILE A 1 217 ? -37.984 -32.768 47.311 1.00 28.53 217 ILE B CA 1
ATOM 1556 C C . ILE A 1 217 ? -36.550 -32.257 47.308 1.00 32.22 217 ILE B C 1
ATOM 1557 O O . ILE A 1 217 ? -35.605 -33.018 47.555 1.00 28.70 217 ILE B O 1
ATOM 1562 N N . ALA A 1 218 ? -36.377 -30.964 47.044 1.00 26.44 218 ALA B N 1
ATOM 1563 C CA . ALA A 1 218 ? -35.036 -30.413 46.864 1.00 24.51 218 ALA B CA 1
ATOM 1564 C C . ALA A 1 218 ? -35.174 -28.913 46.672 1.00 28.08 218 ALA B C 1
ATOM 1565 O O . ALA A 1 218 ? -36.280 -28.393 46.495 1.00 26.77 218 ALA B O 1
ATOM 1567 N N . THR A 1 219 ? -34.033 -28.225 46.691 1.00 26.73 219 THR B N 1
ATOM 1568 C CA . THR A 1 219 ? -33.940 -26.848 46.216 1.00 24.05 219 THR B CA 1
ATOM 1569 C C . THR A 1 219 ? -33.280 -26.861 44.841 1.00 25.96 219 THR B C 1
ATOM 1570 O O . THR A 1 219 ? -32.251 -27.524 44.645 1.00 27.26 219 THR B O 1
ATOM 1574 N N . TYR A 1 220 ? -33.909 -26.180 43.878 1.00 20.62 220 TYR B N 1
ATOM 1575 C CA . TYR A 1 220 ? -33.449 -26.135 42.497 1.00 22.66 220 TYR B CA 1
ATOM 1576 C C . TYR A 1 220 ? -32.818 -24.772 42.238 1.00 25.33 220 TYR B C 1
ATOM 1577 O O . TYR A 1 220 ? -33.405 -23.738 42.572 1.00 25.11 220 TYR B O 1
ATOM 1586 N N . PHE A 1 221 ? -31.607 -24.781 41.688 1.00 24.40 221 PHE B N 1
ATOM 1587 C CA . PHE A 1 221 ? -30.873 -23.558 41.382 1.00 24.30 221 PHE B CA 1
ATOM 1588 C C . PHE A 1 221 ? -30.555 -23.506 39.897 1.00 21.30 221 PHE B C 1
ATOM 1589 O O . PHE A 1 221 ? -30.166 -24.512 39.307 1.00 24.67 221 PHE B O 1
ATOM 1597 N N . CYS A 1 222 ? -30.672 -22.325 39.303 1.00 24.24 222 CYS B N 1
ATOM 1598 C CA . CYS A 1 222 ? -30.176 -22.093 37.954 1.00 22.97 222 CYS B CA 1
ATOM 1599 C C . CYS A 1 222 ? -28.806 -21.421 38.004 1.00 23.85 222 CYS B C 1
ATOM 1600 O O . CYS A 1 222 ? -28.407 -20.809 39.005 1.00 24.69 222 CYS B O 1
ATOM 1603 N N . GLN A 1 223 ? -28.086 -21.536 36.898 1.00 24.13 223 GLN B N 1
ATOM 1604 C CA . GLN A 1 223 ? -26.776 -20.903 36.778 1.00 23.60 223 GLN B CA 1
ATOM 1605 C C . GLN A 1 223 ? -26.549 -20.504 35.328 1.00 25.11 223 GLN B C 1
ATOM 1606 O O . GLN A 1 223 ? -26.843 -21.291 34.426 1.00 25.07 223 GLN B O 1
ATOM 1612 N N . GLN A 1 224 ? -26.033 -19.294 35.089 1.00 23.52 224 GLN B N 1
ATOM 1613 C CA . GLN A 1 224 ? -25.569 -18.961 33.751 1.00 23.77 224 GLN B CA 1
ATOM 1614 C C . GLN A 1 224 ? -24.072 -19.255 33.679 1.00 24.62 224 GLN B C 1
ATOM 1615 O O . GLN A 1 224 ? -23.330 -19.005 34.639 1.00 26.82 224 GLN B O 1
ATOM 1621 N N . GLY A 1 225 ? -23.642 -19.817 32.550 1.00 24.86 225 GLY B N 1
ATOM 1622 C CA . GLY A 1 225 ? -22.269 -20.257 32.396 1.00 28.86 225 GLY B CA 1
ATOM 1623 C C . GLY A 1 225 ? -21.594 -19.624 31.201 1.00 30.46 225 GLY B C 1
ATOM 1624 O O . GLY A 1 225 ? -20.567 -20.119 30.726 1.00 30.35 225 GLY B O 1
ATOM 1625 N N . ASN A 1 226 ? -22.166 -18.493 30.761 1.00 29.11 226 ASN B N 1
ATOM 1626 C CA . ASN A 1 226 ? -21.875 -17.753 29.541 1.00 35.46 226 ASN B CA 1
ATOM 1627 C C . ASN A 1 226 ? -20.903 -16.603 29.755 1.00 29.60 226 ASN B C 1
ATOM 1628 O O . ASN A 1 226 ? -20.143 -16.258 28.843 1.00 30.63 226 ASN B O 1
ATOM 1633 N N . THR A 1 227 ? -20.923 -15.997 30.934 1.00 27.50 227 THR B N 1
ATOM 1634 C CA . THR A 1 227 ? -20.422 -14.642 31.106 1.00 27.92 227 THR B CA 1
ATOM 1635 C C . THR A 1 227 ? -19.680 -14.565 32.423 1.00 31.46 227 THR B C 1
ATOM 1636 O O . THR A 1 227 ? -20.258 -14.833 33.478 1.00 30.02 227 THR B O 1
ATOM 1640 N N . PHE A 1 228 ? -18.418 -14.206 32.357 1.00 27.86 228 PHE B N 1
ATOM 1641 C CA . PHE A 1 228 ? -17.608 -14.169 33.565 1.00 28.51 228 PHE B CA 1
ATOM 1642 C C . PHE A 1 228 ? -18.077 -13.039 34.478 1.00 29.35 228 PHE B C 1
ATOM 1643 O O . PHE A 1 228 ? -18.232 -11.901 34.014 1.00 30.39 228 PHE B O 1
ATOM 1651 N N . PRO A 1 229 ? -18.300 -13.298 35.780 1.00 28.58 229 PRO B N 1
ATOM 1652 C CA . PRO A 1 229 ? -18.196 -14.616 36.425 1.00 28.12 229 PRO B CA 1
ATOM 1653 C C . PRO A 1 229 ? -19.518 -15.367 36.388 1.00 28.69 229 PRO B C 1
ATOM 1654 O O . PRO A 1 229 ? -20.565 -14.722 36.341 1.00 26.77 229 PRO B O 1
ATOM 1658 N N . PRO A 1 230 ? -19.473 -16.700 36.414 1.00 23.21 230 PRO B N 1
ATOM 1659 C CA . PRO A 1 230 ? -20.719 -17.473 36.516 1.00 24.80 230 PRO B CA 1
ATOM 1660 C C . PRO A 1 230 ? -21.490 -17.065 37.759 1.00 24.24 230 PRO B C 1
ATOM 1661 O O . PRO A 1 230 ? -20.904 -16.817 38.814 1.00 27.72 230 PRO B O 1
ATOM 1665 N N . THR A 1 231 ? -22.818 -16.966 37.621 1.00 24.10 231 THR B N 1
ATOM 1666 C CA . THR A 1 231 ? -23.684 -16.530 38.706 1.00 26.40 231 THR B CA 1
ATOM 1667 C C . THR A 1 231 ? -24.893 -17.457 38.807 1.00 25.74 231 THR B C 1
ATOM 1668 O O . THR A 1 231 ? -25.332 -18.029 37.806 1.00 24.78 231 THR B O 1
ATOM 1672 N N . PHE A 1 232 ? -25.420 -17.600 40.026 1.00 24.17 232 PHE B N 1
ATOM 1673 C CA . PHE A 1 232 ? -26.524 -18.504 40.323 1.00 23.52 232 PHE B CA 1
ATOM 1674 C C . PHE A 1 232 ? -27.780 -17.715 40.668 1.00 24.43 232 PHE B C 1
ATOM 1675 O O . PHE A 1 232 ? -27.705 -16.598 41.197 1.00 25.25 232 PHE B O 1
ATOM 1683 N N . GLY A 1 233 ? -28.939 -18.337 40.421 1.00 24.86 233 GLY B N 1
ATOM 1684 C CA . GLY A 1 233 ? -30.186 -17.826 40.956 1.00 27.71 233 GLY B CA 1
ATOM 1685 C C . GLY A 1 233 ? -30.316 -18.116 42.444 1.00 26.72 233 GLY B C 1
ATOM 1686 O O . GLY A 1 233 ? -29.509 -18.823 43.052 1.00 28.54 233 GLY B O 1
ATOM 1687 N N . GLY A 1 234 ? -31.387 -17.591 43.041 1.00 26.91 234 GLY B N 1
ATOM 1688 C CA . GLY A 1 234 ? -31.533 -17.681 44.484 1.00 26.66 234 GLY B CA 1
ATOM 1689 C C . GLY A 1 234 ? -32.126 -18.974 45.009 1.00 27.91 234 GLY B C 1
ATOM 1690 O O . GLY A 1 234 ? -32.208 -19.156 46.231 1.00 29.54 234 GLY B O 1
ATOM 1691 N N . GLY A 1 235 ? -32.552 -19.857 44.126 1.00 26.56 235 GLY B N 1
ATOM 1692 C CA . GLY A 1 235 ? -33.080 -21.139 44.544 1.00 26.29 235 GLY B CA 1
ATOM 1693 C C . GLY A 1 235 ? -34.596 -21.160 44.602 1.00 31.69 235 GLY B C 1
ATOM 1694 O O . GLY A 1 235 ? -35.248 -20.160 44.915 1.00 28.30 235 GLY B O 1
ATOM 1695 N N . THR A 1 236 ? -35.161 -22.323 44.289 1.00 24.47 236 THR B N 1
ATOM 1696 C CA . THR A 1 236 ? -36.584 -22.601 44.459 1.00 26.15 236 THR B CA 1
ATOM 1697 C C . THR A 1 236 ? -36.724 -23.850 45.306 1.00 26.73 236 THR B C 1
ATOM 1698 O O . THR A 1 236 ? -36.296 -24.927 44.877 1.00 28.09 236 THR B O 1
ATOM 1702 N N . LYS A 1 237 ? -37.315 -23.720 46.499 1.00 23.07 237 LYS B N 1
ATOM 1703 C CA . LYS A 1 237 ? -37.463 -24.873 47.381 1.00 25.87 237 LYS B CA 1
ATOM 1704 C C . LYS A 1 237 ? -38.768 -25.577 47.047 1.00 32.06 237 LYS B C 1
ATOM 1705 O O . LYS A 1 237 ? -39.835 -24.958 47.094 1.00 31.03 237 LYS B O 1
ATOM 1711 N N . LEU A 1 238 ? -38.672 -26.850 46.669 1.00 27.63 238 LEU B N 1
ATOM 1712 C CA . LEU A 1 238 ? -39.829 -27.663 46.319 1.00 30.45 238 LEU B CA 1
ATOM 1713 C C . LEU A 1 238 ? -40.136 -28.622 47.460 1.00 35.15 238 LEU B C 1
ATOM 1714 O O . LEU A 1 238 ? -39.261 -29.387 47.888 1.00 30.10 238 LEU B O 1
ATOM 1719 N N . GLU A 1 239 ? -41.368 -28.570 47.955 1.00 29.83 239 GLU B N 1
ATOM 1720 C CA . GLU A 1 239 ? -41.847 -29.486 48.979 1.00 35.25 239 GLU B CA 1
ATOM 1721 C C . GLU A 1 239 ? -43.003 -30.310 48.430 1.00 35.64 239 GLU B C 1
ATOM 1722 O O . GLU A 1 239 ? -43.668 -29.911 47.470 1.00 32.15 239 GLU B O 1
ATOM 1728 N N . ILE A 1 240 ? -43.235 -31.477 49.040 1.00 34.70 240 ILE B N 1
ATOM 1729 C CA . ILE A 1 240 ? -44.342 -32.362 48.669 1.00 40.15 240 ILE B CA 1
ATOM 1730 C C . ILE A 1 240 ? -45.248 -32.553 49.876 1.00 46.17 240 ILE B C 1
ATOM 1731 O O . ILE A 1 240 ? -44.775 -32.916 50.959 1.00 44.55 240 ILE B O 1
ATOM 1736 N N . LYS A 1 241 ? -46.551 -32.357 49.678 1.00 43.49 241 LYS B N 1
ATOM 1737 C CA . LYS A 1 241 ? -47.514 -32.481 50.774 1.00 49.21 241 LYS B CA 1
ATOM 1738 C C . LYS A 1 241 ? -48.666 -33.422 50.427 1.00 49.17 241 LYS B C 1
ATOM 1739 O O . LYS A 1 241 ? -48.842 -33.807 49.270 1.00 50.39 241 LYS B O 1
ATOM 1745 N N . GLN B 1 1 ? -17.306 23.232 90.912 1.00 54.02 1 GLN A N 1
ATOM 1746 C CA . GLN B 1 1 ? -17.139 21.785 90.919 1.00 49.18 1 GLN A CA 1
ATOM 1747 C C . GLN B 1 1 ? -18.426 21.095 91.372 1.00 43.39 1 GLN A C 1
ATOM 1748 O O . GLN B 1 1 ? -19.212 21.661 92.120 1.00 44.80 1 GLN A O 1
ATOM 1754 N N . VAL B 1 2 ? -18.644 19.879 90.890 1.00 39.32 2 VAL A N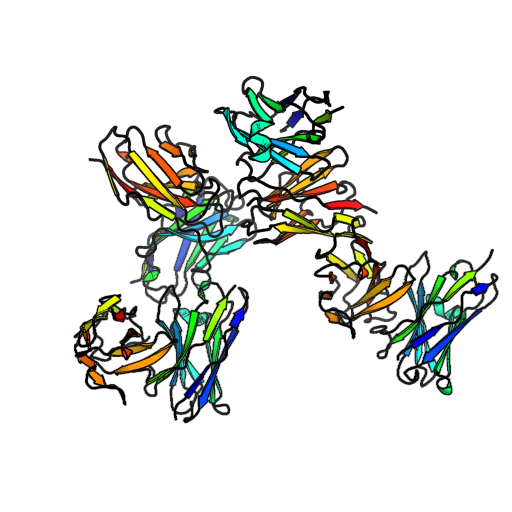 1
ATOM 1755 C CA . VAL B 1 2 ? -19.844 19.119 91.225 1.00 36.01 2 VAL A CA 1
ATOM 1756 C C . VAL B 1 2 ? -19.642 18.451 92.582 1.00 30.89 2 VAL A C 1
ATOM 1757 O O . VAL B 1 2 ? -18.599 17.838 92.834 1.00 33.62 2 VAL A O 1
ATOM 1761 N N . GLN B 1 3 ? -20.637 18.562 93.463 1.00 31.77 3 GLN A N 1
ATOM 1762 C CA . GLN B 1 3 ? -20.593 17.865 94.744 1.00 29.93 3 GLN A CA 1
ATOM 1763 C C . GLN B 1 3 ? -21.980 17.368 95.124 1.00 28.32 3 GLN A C 1
ATOM 1764 O O . GLN B 1 3 ? -22.988 18.023 94.851 1.00 28.57 3 GLN A O 1
ATOM 1770 N N . LEU B 1 4 ? -22.009 16.202 95.755 1.00 29.06 4 LEU A N 1
ATOM 1771 C CA . LEU B 1 4 ? -23.214 15.600 96.303 1.00 27.55 4 LEU A CA 1
ATOM 1772 C C . LEU B 1 4 ? -22.953 15.386 97.789 1.00 29.74 4 LEU A C 1
ATOM 1773 O O . LEU B 1 4 ? -22.143 14.528 98.158 1.00 29.10 4 LEU A O 1
ATOM 1778 N N . GLN B 1 5 ? -23.609 16.177 98.637 1.00 29.93 5 GLN A N 1
ATOM 1779 C CA . GLN B 1 5 ? -23.332 16.181 100.080 1.00 28.40 5 GLN A CA 1
ATOM 1780 C C . GLN B 1 5 ? -24.444 15.438 100.811 1.00 27.02 5 GLN A C 1
ATOM 1781 O O . GLN B 1 5 ? -25.534 15.977 101.004 1.00 25.31 5 GLN A O 1
ATOM 1787 N N . GLN B 1 6 ? -24.160 14.211 101.249 1.00 26.97 6 GLN A N 1
ATOM 1788 C CA . GLN B 1 6 ? -25.175 13.374 101.875 1.00 27.35 6 GLN A CA 1
ATOM 1789 C C . GLN B 1 6 ? -25.293 13.645 103.380 1.00 28.96 6 GLN A C 1
ATOM 1790 O O . GLN B 1 6 ? -24.321 14.011 104.043 1.00 28.18 6 GLN A O 1
ATOM 1796 N N . SER B 1 7 ? -26.504 13.462 103.912 1.00 25.25 7 SER A N 1
ATOM 1797 C CA . SER B 1 7 ? -26.713 13.540 105.352 1.00 27.12 7 SER A CA 1
ATOM 1798 C C . SER B 1 7 ? -25.875 12.477 106.074 1.00 26.72 7 SER A C 1
ATOM 1799 O O . SER B 1 7 ? -25.361 11.528 105.470 1.00 30.15 7 SER A O 1
ATOM 1802 N N . GLY B 1 8 ? -25.738 12.646 107.390 1.00 27.83 8 GLY A N 1
ATOM 1803 C CA . GLY B 1 8 ? -24.836 11.824 108.171 1.00 25.62 8 GLY A CA 1
ATOM 1804 C C . GLY B 1 8 ? -25.405 10.474 108.594 1.00 29.67 8 GLY A C 1
ATOM 1805 O O . GLY B 1 8 ? -26.540 10.100 108.290 1.00 30.45 8 GLY A O 1
ATOM 1806 N N . ALA B 1 9 ? -24.574 9.747 109.345 1.00 30.04 9 ALA A N 1
ATOM 1807 C CA . ALA B 1 9 ? -24.849 8.355 109.688 1.00 30.55 9 ALA A CA 1
ATOM 1808 C C . ALA B 1 9 ? -26.137 8.221 110.491 1.00 34.15 9 ALA A C 1
ATOM 1809 O O . ALA B 1 9 ? -26.475 9.076 111.314 1.00 33.11 9 ALA A O 1
ATOM 1811 N N . GLU B 1 10 ? -26.855 7.128 110.248 1.00 33.70 10 GLU A N 1
ATOM 1812 C CA . GLU B 1 10 ? -28.142 6.865 110.872 1.00 34.56 10 GLU A CA 1
ATOM 1813 C C . GLU B 1 10 ? -28.065 5.550 111.637 1.00 35.14 10 GLU A C 1
ATOM 1814 O O . GLU B 1 10 ? -27.551 4.554 111.116 1.00 35.79 10 GLU A O 1
ATOM 1820 N N . VAL B 1 11 ? -28.542 5.564 112.882 1.00 33.71 11 VAL A N 1
ATOM 1821 C CA . VAL B 1 11 ? -28.727 4.362 113.691 1.00 40.12 11 VAL A CA 1
ATOM 1822 C C . VAL B 1 11 ? -30.219 4.261 113.970 1.00 44.15 11 VAL A C 1
ATOM 1823 O O . VAL B 1 11 ? -30.792 5.132 114.639 1.00 40.54 11 VAL A O 1
ATOM 1827 N N . VAL B 1 12 ? -30.857 3.214 113.449 1.00 40.57 12 VAL A N 1
ATOM 1828 C CA . VAL B 1 12 ? -32.310 3.114 113.487 1.00 47.48 12 VAL A CA 1
ATOM 1829 C C . VAL B 1 12 ? -32.723 1.733 113.979 1.00 49.93 12 VAL A C 1
ATOM 1830 O O . VAL B 1 12 ? -31.998 0.748 113.813 1.00 48.18 12 VAL A O 1
ATOM 1834 N N . LYS B 1 13 ? -33.905 1.666 114.580 1.00 50.29 13 LYS A N 1
ATOM 1835 C CA . LYS B 1 13 ? -34.385 0.409 115.136 1.00 53.61 13 LYS A CA 1
ATOM 1836 C C . LYS B 1 13 ? -35.060 -0.438 114.057 1.00 48.22 13 LYS A C 1
ATOM 1837 O O . LYS B 1 13 ? -35.565 0.094 113.065 1.00 44.93 13 LYS A O 1
ATOM 1843 N N . PRO B 1 14 ? -35.077 -1.762 114.225 1.00 49.09 14 PRO A N 1
ATOM 1844 C CA . PRO B 1 14 ? -35.852 -2.603 113.304 1.00 44.34 14 PRO A CA 1
ATOM 1845 C C . PRO B 1 14 ? -37.309 -2.163 113.262 1.00 44.83 14 PRO A C 1
ATOM 1846 O O . PRO B 1 14 ? -37.871 -1.720 114.265 1.00 45.51 14 PRO A O 1
ATOM 1850 N N . GLY B 1 15 ? -37.911 -2.253 112.073 1.00 42.52 15 GLY A N 1
ATOM 1851 C CA . GLY B 1 15 ? -39.299 -1.895 111.888 1.00 44.03 15 GLY A CA 1
ATOM 1852 C C . GLY B 1 15 ? -39.579 -0.426 111.659 1.00 41.20 15 GLY A C 1
ATOM 1853 O O . GLY B 1 15 ? -40.688 -0.084 111.233 1.00 46.65 15 GLY A O 1
ATOM 1854 N N . ALA B 1 16 ? -38.627 0.460 111.943 1.00 43.17 16 ALA A N 1
ATOM 1855 C CA . ALA B 1 16 ? -38.814 1.875 111.666 1.00 41.90 16 ALA A CA 1
ATOM 1856 C C . ALA B 1 16 ? -38.459 2.163 110.207 1.00 44.82 16 ALA A C 1
ATOM 1857 O O . ALA B 1 16 ? -38.043 1.278 109.453 1.00 40.64 16 ALA A O 1
ATOM 1859 N N . SER B 1 17 ? -38.644 3.414 109.797 1.00 41.28 17 SER A N 1
ATOM 1860 C CA . SER B 1 17 ? -38.214 3.886 108.489 1.00 38.55 17 SER A CA 1
ATOM 1861 C C . SER B 1 17 ? -37.142 4.956 108.673 1.00 41.52 17 SER A C 1
ATOM 1862 O O . SER B 1 17 ? -36.863 5.410 109.788 1.00 35.47 17 SER A O 1
ATOM 1865 N N . VAL B 1 18 ? -36.529 5.352 107.558 1.00 38.12 18 VAL A N 1
ATOM 1866 C CA . VAL B 1 18 ? -35.527 6.410 107.571 1.00 36.69 18 VAL A CA 1
ATOM 1867 C C . VAL B 1 18 ? -35.530 7.085 106.208 1.00 31.34 18 VAL A C 1
ATOM 1868 O O . VAL B 1 18 ? -35.855 6.467 105.192 1.00 31.41 18 VAL A O 1
ATOM 1872 N N . LYS B 1 19 ? -35.177 8.370 106.190 1.00 30.23 19 LYS A N 1
ATOM 1873 C CA . LYS B 1 19 ? -35.116 9.150 104.960 1.00 31.52 19 LYS A CA 1
ATOM 1874 C C . LYS B 1 19 ? -33.753 9.824 104.876 1.00 33.61 19 LYS A C 1
ATOM 1875 O O . LYS B 1 19 ? -33.437 10.699 105.688 1.00 32.16 19 LYS A O 1
ATOM 1881 N N . LEU B 1 20 ? -32.949 9.410 103.903 1.00 29.14 20 LEU A N 1
ATOM 1882 C CA . LEU B 1 20 ? -31.624 9.976 103.677 1.00 29.28 20 LEU A CA 1
ATOM 1883 C C . LEU B 1 20 ? -31.719 11.131 102.685 1.00 30.43 20 LEU A C 1
ATOM 1884 O O . LEU B 1 20 ? -32.553 11.116 101.783 1.00 29.55 20 LEU A O 1
ATOM 1889 N N . ALA B 1 21 ? -30.852 12.130 102.854 1.00 29.33 21 ALA A N 1
ATOM 1890 C CA . ALA B 1 21 ? -30.870 13.311 102.001 1.00 29.42 21 ALA A CA 1
ATOM 1891 C C . ALA B 1 21 ? -29.518 13.491 101.322 1.00 29.61 21 ALA A C 1
ATOM 1892 O O . ALA B 1 21 ? -28.475 13.103 101.854 1.00 27.77 21 ALA A O 1
ATOM 1894 N N . CYS B 1 22 ? -29.552 14.068 100.121 1.00 26.43 22 CYS A N 1
ATOM 1895 C CA . CYS B 1 22 ? -28.342 14.445 99.398 1.00 24.24 22 CYS A CA 1
ATOM 1896 C C . CYS B 1 22 ? -28.536 15.837 98.831 1.00 28.28 22 CYS A C 1
ATOM 1897 O O . CYS B 1 22 ? -29.419 16.034 97.990 1.00 27.74 22 CYS A O 1
ATOM 1900 N N . THR B 1 23 ? -27.682 16.770 99.246 1.00 27.08 23 THR A N 1
ATOM 1901 C CA . THR B 1 23 ? -27.736 18.148 98.781 1.00 26.19 23 THR A CA 1
ATOM 1902 C C . THR B 1 23 ? -26.704 18.337 97.674 1.00 24.65 23 THR A C 1
ATOM 1903 O O . THR B 1 23 ? -25.500 18.190 97.908 1.00 27.83 23 THR A O 1
ATOM 1907 N N . ALA B 1 24 ? -27.179 18.624 96.467 1.00 23.84 24 ALA A N 1
ATOM 1908 C CA . ALA B 1 24 ? -26.305 18.801 95.319 1.00 24.50 24 ALA A CA 1
ATOM 1909 C C . ALA B 1 24 ? -25.872 20.255 95.187 1.00 27.80 24 ALA A C 1
ATOM 1910 O O . ALA B 1 24 ? -26.615 21.183 95.520 1.00 29.01 24 ALA A O 1
ATOM 1912 N N . SER B 1 25 ? -24.662 20.444 94.681 1.00 29.65 25 SER A N 1
ATOM 1913 C CA . SER B 1 25 ? -24.152 21.771 94.368 1.00 30.64 25 SER A CA 1
ATOM 1914 C C . SER B 1 25 ? -23.312 21.705 93.102 1.00 31.53 25 SER A C 1
ATOM 1915 O O . SER B 1 25 ? -22.692 20.682 92.805 1.00 31.58 25 SER A O 1
ATOM 1918 N N . GLY B 1 26 ? -23.245 22.830 92.391 1.00 33.42 26 GLY A N 1
ATOM 1919 C CA . GLY B 1 26 ? -22.437 22.900 91.195 1.00 33.94 26 GLY A CA 1
ATOM 1920 C C . GLY B 1 26 ? -23.162 22.484 89.943 1.00 34.57 26 GLY A C 1
ATOM 1921 O O . GLY B 1 26 ? -22.572 22.534 88.856 1.00 34.89 26 GLY A O 1
ATOM 1922 N N . PHE B 1 27 ? -24.416 22.063 90.070 1.00 34.33 27 PHE A N 1
ATOM 1923 C CA . PHE B 1 27 ? -25.241 21.636 88.951 1.00 34.40 27 PHE A CA 1
ATOM 1924 C C . PHE B 1 27 ? -26.682 21.624 89.441 1.00 33.85 27 PHE A C 1
ATOM 1925 O O . PHE B 1 27 ? -26.949 21.783 90.634 1.00 32.77 27 PHE A O 1
ATOM 1933 N N . ASN B 1 28 ? -27.613 21.456 88.508 1.00 29.34 28 ASN A N 1
ATOM 1934 C CA . ASN B 1 28 ? -29.031 21.360 88.830 1.00 27.86 28 ASN A CA 1
ATOM 1935 C C . ASN B 1 28 ? -29.445 19.905 88.683 1.00 29.46 28 ASN A C 1
ATOM 1936 O O . ASN B 1 28 ? -29.295 19.332 87.599 1.00 29.11 28 ASN A O 1
ATOM 1941 N N . ILE B 1 29 ? -29.973 19.309 89.758 1.00 28.76 29 ILE A N 1
ATOM 1942 C CA . ILE B 1 29 ? -30.418 17.920 89.630 1.00 27.90 29 ILE A CA 1
ATOM 1943 C C . ILE B 1 29 ? -31.540 17.802 88.602 1.00 30.63 29 ILE A C 1
ATOM 1944 O O . ILE B 1 29 ? -31.752 16.721 88.033 1.00 25.43 29 ILE A O 1
ATOM 1949 N N . LYS B 1 30 ? -32.261 18.899 88.337 1.00 28.32 30 LYS A N 1
ATOM 1950 C CA . LYS B 1 30 ? -33.268 18.906 87.277 1.00 29.75 30 LYS A CA 1
ATOM 1951 C C . LYS B 1 30 ? -32.696 18.477 85.930 1.00 28.85 30 LYS A C 1
ATOM 1952 O O . LYS B 1 30 ? -33.444 17.983 85.075 1.00 31.35 30 LYS A O 1
ATOM 1958 N N . ASP B 1 31 ? -31.392 18.650 85.727 1.00 27.55 31 ASP A N 1
ATOM 1959 C CA . ASP B 1 31 ? -30.745 18.438 84.439 1.00 31.98 31 ASP A CA 1
ATOM 1960 C C . ASP B 1 31 ? -30.128 17.049 84.287 1.00 32.28 31 ASP A C 1
ATOM 1961 O O . ASP B 1 31 ? -29.421 16.810 83.301 1.00 33.26 31 ASP A O 1
ATOM 1966 N N . THR B 1 32 ? -30.355 16.134 85.227 1.00 28.34 32 THR A N 1
ATOM 1967 C CA . THR B 1 32 ? -29.648 14.851 85.177 1.00 24.32 32 THR A CA 1
ATOM 1968 C C . THR B 1 32 ? -30.562 13.754 85.716 1.00 26.30 32 THR A C 1
ATOM 1969 O O . THR B 1 32 ? -31.755 13.970 85.940 1.00 26.76 32 THR A O 1
ATOM 1973 N N . TYR B 1 33 ? -30.008 12.553 85.900 1.00 25.56 33 TYR A N 1
ATOM 1974 C CA . TYR B 1 33 ? -30.666 11.491 86.649 1.00 23.68 33 TYR A CA 1
ATOM 1975 C C . TYR B 1 33 ? -29.948 11.320 87.982 1.00 23.21 33 TYR A C 1
ATOM 1976 O O . TYR B 1 33 ? -28.719 11.354 88.028 1.00 24.60 33 TYR A O 1
ATOM 1985 N N . ILE B 1 34 ? -30.699 11.100 89.059 1.00 23.50 34 ILE A N 1
ATOM 1986 C CA . ILE B 1 34 ? -30.106 10.866 90.375 1.00 25.06 34 ILE A CA 1
ATOM 1987 C C . ILE B 1 34 ? -30.422 9.445 90.814 1.00 24.89 34 ILE A C 1
ATOM 1988 O O . ILE B 1 34 ? -31.593 9.053 90.873 1.00 23.96 34 ILE A O 1
ATOM 1993 N N . HIS B 1 35 ? -29.381 8.695 91.167 1.00 23.84 35 HIS A N 1
ATOM 1994 C CA . HIS B 1 35 ? -29.483 7.280 91.494 1.00 23.33 35 HIS A CA 1
ATOM 1995 C C . HIS B 1 35 ? -29.078 7.067 92.942 1.00 25.14 35 HIS A C 1
ATOM 1996 O O . HIS B 1 35 ? -28.322 7.852 93.514 1.00 23.09 35 HIS A O 1
ATOM 2003 N N . TRP B 1 36 ? -29.561 5.977 93.530 1.00 23.35 36 TRP A N 1
ATOM 2004 C CA . TRP B 1 36 ? -29.082 5.546 94.834 1.00 24.42 36 TRP A CA 1
ATOM 2005 C C . TRP B 1 36 ? -28.501 4.143 94.700 1.00 25.20 36 TRP A C 1
ATOM 2006 O O . TRP B 1 36 ? -29.038 3.306 93.965 1.00 25.91 36 TRP A O 1
ATOM 2017 N N . VAL B 1 37 ? -27.390 3.907 95.394 1.00 25.28 37 VAL A N 1
ATOM 2018 C CA . VAL B 1 37 ? -26.630 2.660 95.315 1.00 23.74 37 VAL A CA 1
ATOM 2019 C C . VAL B 1 37 ? -26.367 2.167 96.732 1.00 28.44 37 VAL A C 1
ATOM 2020 O O . VAL B 1 37 ? -25.949 2.942 97.595 1.00 26.16 37 VAL A O 1
ATOM 2024 N N . LYS B 1 38 ? -26.620 0.883 96.977 1.00 28.25 38 LYS A N 1
ATOM 2025 C CA . LYS B 1 38 ? -26.387 0.279 98.287 1.00 29.31 38 LYS A CA 1
ATOM 2026 C C . LYS B 1 38 ? -25.039 -0.437 98.295 1.00 31.18 38 LYS A C 1
ATOM 2027 O O . LYS B 1 38 ? -24.713 -1.163 97.351 1.00 29.73 38 LYS A O 1
ATOM 2033 N N . GLN B 1 39 ? -24.251 -0.232 99.348 1.00 29.66 39 GLN A N 1
ATOM 2034 C CA . GLN B 1 39 ? -23.028 -1.006 99.547 1.00 33.47 39 GLN A CA 1
ATOM 2035 C C . GLN B 1 39 ? -23.212 -1.761 100.855 1.00 33.72 39 GLN A C 1
ATOM 2036 O O . GLN B 1 39 ? -22.886 -1.253 101.929 1.00 30.59 39 GLN A O 1
ATOM 2042 N N . GLY B 1 40 ? -23.754 -2.969 100.754 1.00 36.30 40 GLY A N 1
ATOM 2043 C CA . GLY B 1 40 ? -24.044 -3.770 101.913 1.00 37.69 40 GLY A CA 1
ATOM 2044 C C . GLY B 1 40 ? -22.966 -4.802 102.156 1.00 41.77 40 GLY A C 1
ATOM 2045 O O . GLY B 1 40 ? -22.109 -5.060 101.305 1.00 40.94 40 GLY A O 1
ATOM 2046 N N . PRO B 1 41 ? -22.994 -5.421 103.338 1.00 43.32 41 PRO A N 1
ATOM 2047 C CA . PRO B 1 41 ? -21.938 -6.375 103.690 1.00 45.28 41 PRO A CA 1
ATOM 2048 C C . PRO B 1 41 ? -22.150 -7.758 103.103 1.00 46.93 41 PRO A C 1
ATOM 2049 O O . PRO B 1 41 ? -21.196 -8.550 103.076 1.00 49.96 41 PRO A O 1
ATOM 2053 N N . GLU B 1 42 ? -23.356 -8.068 102.618 1.00 40.35 42 GLU A N 1
ATOM 2054 C CA . GLU B 1 42 ? -23.679 -9.398 102.108 1.00 49.12 42 GLU A CA 1
ATOM 2055 C C . GLU B 1 42 ? -23.269 -9.592 100.651 1.00 52.91 42 GLU A C 1
ATOM 2056 O O . GLU B 1 42 ? -22.785 -10.670 100.286 1.00 47.94 42 GLU A O 1
ATOM 2062 N N . GLN B 1 43 ? -23.472 -8.571 99.801 1.00 52.54 43 GLN A N 1
ATOM 2063 C CA . GLN B 1 43 ? -23.121 -8.696 98.388 1.00 52.81 43 GLN A CA 1
ATOM 2064 C C . GLN B 1 43 ? -22.750 -7.355 97.763 1.00 51.69 43 GLN A C 1
ATOM 2065 O O . GLN B 1 43 ? -22.932 -7.168 96.554 1.00 50.53 43 GLN A O 1
ATOM 2071 N N . GLY B 1 44 ? -22.242 -6.415 98.562 1.00 46.70 44 GLY A N 1
ATOM 2072 C CA . GLY B 1 44 ? -21.594 -5.240 97.990 1.00 47.08 44 GLY A CA 1
ATOM 2073 C C . GLY B 1 44 ? -22.556 -4.306 97.275 1.00 42.23 44 GLY A C 1
ATOM 2074 O O . GLY B 1 44 ? -23.669 -4.033 97.750 1.00 38.98 44 GLY A O 1
ATOM 2075 N N . LEU B 1 45 ? -22.122 -3.823 96.101 1.00 40.02 45 LEU A N 1
ATOM 2076 C CA . LEU B 1 45 ? -22.757 -2.686 95.435 1.00 32.30 45 LEU A CA 1
ATOM 2077 C C . LEU B 1 45 ? -23.978 -3.124 94.635 1.00 30.91 45 LEU A C 1
ATOM 2078 O O . LEU B 1 45 ? -23.882 -3.976 93.745 1.00 28.58 45 LEU A O 1
ATOM 2083 N N . GLU B 1 46 ? -25.122 -2.522 94.942 1.00 28.17 46 GLU A N 1
ATOM 2084 C CA . GLU B 1 46 ? -26.384 -2.825 94.291 1.00 28.98 46 GLU A CA 1
ATOM 2085 C C . GLU B 1 46 ? -27.070 -1.516 93.946 1.00 28.04 46 GLU A C 1
ATOM 2086 O O . GLU B 1 46 ? -27.309 -0.690 94.831 1.00 27.08 46 GLU A O 1
ATOM 2092 N N . TRP B 1 47 ? -27.403 -1.339 92.674 1.00 28.19 47 TRP A N 1
ATOM 2093 C CA . TRP B 1 47 ? -28.241 -0.215 92.276 1.00 27.92 47 TRP A CA 1
ATOM 2094 C C . TRP B 1 47 ? -29.647 -0.391 92.843 1.00 27.60 47 TRP A C 1
ATOM 2095 O O . TRP B 1 47 ? -30.282 -1.434 92.646 1.00 27.61 47 TRP A O 1
ATOM 2106 N N . ILE B 1 48 ? -30.125 0.622 93.560 1.00 25.57 48 ILE A N 1
ATOM 2107 C CA . ILE B 1 48 ? -31.478 0.608 94.107 1.00 28.05 48 ILE A CA 1
ATOM 2108 C C . ILE B 1 48 ? -32.483 1.107 93.081 1.00 29.86 48 ILE A C 1
ATOM 2109 O O . ILE B 1 48 ? -33.525 0.485 92.843 1.00 26.55 48 ILE A O 1
ATOM 2114 N N . GLY B 1 49 ? -32.189 2.254 92.481 1.00 25.74 49 GLY A N 1
ATOM 2115 C CA . GLY B 1 49 ? -33.126 2.889 91.578 1.00 26.11 49 GLY A CA 1
ATOM 2116 C C . GLY B 1 49 ? -32.697 4.323 91.344 1.00 25.72 49 GLY A C 1
ATOM 2117 O O . GLY B 1 49 ? -31.601 4.735 91.738 1.00 24.29 49 GLY A O 1
ATOM 2118 N N . ARG B 1 50 ? -33.592 5.081 90.719 1.00 26.44 50 ARG A N 1
ATOM 2119 C CA . ARG B 1 50 ? -33.224 6.434 90.310 1.00 25.77 50 ARG A CA 1
ATOM 2120 C C . ARG B 1 50 ? -34.470 7.272 90.073 1.00 27.21 50 ARG A C 1
ATOM 2121 O O . ARG B 1 50 ? -35.580 6.761 89.917 1.00 24.90 50 ARG A O 1
ATOM 2129 N N . ILE B 1 51 ? -34.249 8.575 89.972 1.00 25.68 51 ILE A N 1
ATOM 2130 C CA . ILE B 1 51 ? -35.309 9.517 89.669 1.00 25.66 51 ILE A CA 1
ATOM 2131 C C . ILE B 1 51 ? -34.790 10.489 88.625 1.00 28.74 51 ILE A C 1
ATOM 2132 O O . ILE B 1 51 ? -33.602 10.834 88.621 1.00 25.78 51 ILE A O 1
ATOM 2137 N N . ASP B 1 52 ? -35.671 10.873 87.699 1.00 28.08 52 ASP A N 1
ATOM 2138 C CA . ASP B 1 52 ? -35.463 12.020 86.833 1.00 29.01 52 ASP A CA 1
ATOM 2139 C C . ASP B 1 52 ? -36.136 13.207 87.517 1.00 27.90 52 ASP A C 1
ATOM 2140 O O . ASP B 1 52 ? -37.370 13.302 87.497 1.00 30.83 52 ASP A O 1
ATOM 2145 N N . PRO B 1 53 ? -35.391 14.113 88.158 1.00 29.65 53 PRO A N 1
ATOM 2146 C CA . PRO B 1 53 ? -36.058 15.170 88.934 1.00 31.65 53 PRO A CA 1
ATOM 2147 C C . PRO B 1 53 ? -36.842 16.154 88.084 1.00 30.78 53 PRO A C 1
ATOM 2148 O O . PRO B 1 53 ? -37.621 16.935 88.647 1.00 30.88 53 PRO A O 1
ATOM 2152 N N . ALA B 1 54 ? -36.660 16.155 86.763 1.00 28.24 54 ALA A N 1
ATOM 2153 C CA . ALA B 1 54 ? -37.402 17.110 85.945 1.00 32.87 54 ALA A CA 1
ATOM 2154 C C . ALA B 1 54 ? -38.877 16.739 85.867 1.00 34.64 54 ALA A C 1
ATOM 2155 O O . ALA B 1 54 ? -39.735 17.629 85.793 1.00 33.43 54 ALA A O 1
ATOM 2157 N N . ASN B 1 55 ? -39.200 15.443 85.908 1.00 33.12 55 ASN A N 1
ATOM 2158 C CA . ASN B 1 55 ? -40.593 15.012 85.878 1.00 32.47 55 ASN A CA 1
ATOM 2159 C C . ASN B 1 55 ? -40.985 14.097 87.029 1.00 34.19 55 ASN A C 1
ATOM 2160 O O . ASN B 1 55 ? -42.170 13.760 87.141 1.00 34.13 55 ASN A O 1
ATOM 2165 N N . GLY B 1 56 ? -40.050 13.700 87.892 1.00 29.62 56 GLY A N 1
ATOM 2166 C CA . GLY B 1 56 ? -40.374 12.825 88.999 1.00 28.66 56 GLY A CA 1
ATOM 2167 C C . GLY B 1 56 ? -40.397 11.348 88.669 1.00 28.51 56 GLY A C 1
ATOM 2168 O O . GLY B 1 56 ? -40.695 10.540 89.559 1.00 31.22 56 GLY A O 1
ATOM 2169 N N . ASN B 1 57 ? -40.099 10.967 87.429 1.00 29.41 57 ASN A N 1
ATOM 2170 C CA . ASN B 1 57 ? -40.195 9.569 87.016 1.00 30.47 57 ASN A CA 1
ATOM 2171 C C . ASN B 1 57 ? -39.092 8.744 87.660 1.00 29.40 57 ASN A C 1
ATOM 2172 O O . ASN B 1 57 ? -37.916 9.113 87.603 1.00 28.16 57 ASN A O 1
ATOM 2177 N N . THR B 1 58 ? -39.465 7.600 88.218 1.00 28.98 58 THR A N 1
ATOM 2178 C CA . THR B 1 58 ? -38.531 6.739 88.927 1.00 26.68 58 THR A CA 1
ATOM 2179 C C . THR B 1 58 ? -38.475 5.367 88.275 1.00 34.98 58 THR A C 1
ATOM 2180 O O . THR B 1 58 ? -39.404 4.942 87.576 1.00 31.17 58 THR A O 1
ATOM 2184 N N . LYS B 1 59 ? -37.345 4.697 88.490 1.00 28.30 59 LYS A N 1
ATOM 2185 C CA . LYS B 1 59 ? -37.175 3.290 88.166 1.00 29.50 59 LYS A CA 1
ATOM 2186 C C . LYS B 1 59 ? -36.500 2.623 89.347 1.00 29.57 59 LYS A C 1
ATOM 2187 O O . LYS B 1 59 ? -35.720 3.255 90.063 1.00 29.49 59 LYS A O 1
ATOM 2193 N N . TYR B 1 60 ? -36.791 1.341 89.548 1.00 28.27 60 TYR A N 1
ATOM 2194 C CA . TYR B 1 60 ? -36.200 0.607 90.656 1.00 26.69 60 TYR A CA 1
ATOM 2195 C C . TYR B 1 60 ? -35.826 -0.790 90.194 1.00 32.31 60 TYR A C 1
ATOM 2196 O O . TYR B 1 60 ? -36.467 -1.355 89.306 1.00 33.06 60 TYR A O 1
ATOM 2205 N N . ASP B 1 61 ? -34.781 -1.341 90.803 1.00 29.97 61 ASP A N 1
ATOM 2206 C CA . ASP B 1 61 ? -34.607 -2.783 90.768 1.00 31.47 61 ASP A CA 1
ATOM 2207 C C . ASP B 1 61 ? -35.775 -3.417 91.512 1.00 35.46 61 ASP A C 1
ATOM 2208 O O . ASP B 1 61 ? -36.131 -2.977 92.611 1.00 32.67 61 ASP A O 1
ATOM 2213 N N . SER B 1 62 ? -36.376 -4.451 90.906 1.00 38.73 62 SER A N 1
ATOM 2214 C CA . SER B 1 62 ? -37.552 -5.096 91.491 1.00 38.83 62 SER A CA 1
ATOM 2215 C C . SER B 1 62 ? -37.317 -5.520 92.937 1.00 36.13 62 SER A C 1
ATOM 2216 O O . SER B 1 62 ? -38.257 -5.549 93.740 1.00 37.31 62 SER A O 1
ATOM 2219 N N . LYS B 1 63 ? -36.069 -5.840 93.279 1.00 32.93 63 LYS A N 1
ATOM 2220 C CA . LYS B 1 63 ? -35.713 -6.252 94.631 1.00 37.91 63 LYS A CA 1
ATOM 2221 C C . LYS B 1 63 ? -35.989 -5.158 95.661 1.00 40.15 63 LYS A C 1
ATOM 2222 O O . LYS B 1 63 ? -36.270 -5.456 96.830 1.00 40.74 63 LYS A O 1
ATOM 2228 N N . PHE B 1 64 ? -35.917 -3.894 95.258 1.00 34.82 64 PHE A N 1
ATOM 2229 C CA . PHE B 1 64 ? -36.093 -2.787 96.185 1.00 33.63 64 PHE A CA 1
ATOM 2230 C C . PHE B 1 64 ? -37.412 -2.062 96.005 1.00 38.56 64 PHE A C 1
ATOM 2231 O O . PHE B 1 64 ? -37.646 -1.069 96.700 1.00 39.35 64 PHE A O 1
ATOM 2239 N N . GLN B 1 65 ? -38.281 -2.537 95.105 1.00 39.09 65 GLN A N 1
ATOM 2240 C CA . GLN B 1 65 ? -39.472 -1.778 94.732 1.00 44.00 65 GLN A CA 1
ATOM 2241 C C . GLN B 1 65 ? -40.362 -1.488 95.940 1.00 43.74 65 GLN A C 1
ATOM 2242 O O . GLN B 1 65 ? -40.961 -0.409 96.034 1.00 44.96 65 GLN A O 1
ATOM 2248 N N . ASP B 1 66 ? -40.456 -2.430 96.885 1.00 43.98 66 ASP A N 1
ATOM 2249 C CA . ASP B 1 66 ? -41.299 -2.226 98.056 1.00 45.63 66 ASP A CA 1
ATOM 2250 C C . ASP B 1 66 ? -40.554 -1.605 99.231 1.00 47.70 66 ASP A C 1
ATOM 2251 O O . ASP B 1 66 ? -41.198 -1.040 100.125 1.00 51.30 66 ASP A O 1
ATOM 2256 N N . LYS B 1 67 ? -39.220 -1.687 99.247 1.00 41.88 67 LYS A N 1
ATOM 2257 C CA . LYS B 1 67 ? -38.407 -1.151 100.331 1.00 39.91 67 LYS A CA 1
ATOM 2258 C C . LYS B 1 67 ? -38.115 0.343 100.170 1.00 41.17 67 LYS A C 1
ATOM 2259 O O . LYS B 1 67 ? -38.187 1.099 101.148 1.00 38.39 67 LYS A O 1
ATOM 2265 N N . ALA B 1 68 ? -37.814 0.794 98.955 1.00 33.43 68 ALA A N 1
ATOM 2266 C CA . ALA B 1 68 ? -37.188 2.093 98.747 1.00 34.26 68 ALA A CA 1
ATOM 2267 C C . ALA B 1 68 ? -38.098 3.025 97.962 1.00 34.71 68 ALA A C 1
ATOM 2268 O O . ALA B 1 68 ? -38.782 2.602 97.024 1.00 31.68 68 ALA A O 1
ATOM 2270 N N . THR B 1 69 ? -38.090 4.301 98.346 1.00 32.66 69 THR A N 1
ATOM 2271 C CA . THR B 1 69 ? -38.772 5.350 97.599 1.00 33.32 69 THR A CA 1
ATOM 2272 C C . THR B 1 69 ? -37.816 6.520 97.425 1.00 31.10 69 THR A C 1
ATOM 2273 O O . THR B 1 69 ? -37.331 7.078 98.414 1.00 32.12 69 THR A O 1
ATOM 2277 N N . ILE B 1 70 ? -37.544 6.875 96.174 1.00 30.13 70 ILE A N 1
ATOM 2278 C CA . ILE B 1 70 ? -36.632 7.958 95.829 1.00 27.13 70 ILE A CA 1
ATOM 2279 C C . ILE B 1 70 ? -37.468 9.151 95.394 1.00 27.83 70 ILE A C 1
ATOM 2280 O O . ILE B 1 70 ? -38.369 9.014 94.557 1.00 28.91 70 ILE A O 1
ATOM 2285 N N . THR B 1 71 ? -37.200 10.306 95.986 1.00 28.67 71 THR A N 1
ATOM 2286 C CA . THR B 1 71 ? -37.880 11.545 95.635 1.00 29.21 71 THR A CA 1
ATOM 2287 C C . THR B 1 71 ? -36.830 12.623 95.412 1.00 28.13 71 THR A C 1
ATOM 2288 O O . THR B 1 71 ? -35.639 12.417 95.666 1.00 29.00 71 THR A O 1
ATOM 2292 N N . ALA B 1 72 ? -37.269 13.785 94.930 1.00 28.61 72 ALA A N 1
ATOM 2293 C CA . ALA B 1 72 ? -36.338 14.878 94.682 1.00 27.41 72 ALA A CA 1
ATOM 2294 C C . ALA B 1 72 ? -37.095 16.196 94.655 1.00 33.73 72 ALA A C 1
ATOM 2295 O O . ALA B 1 72 ? -38.275 16.249 94.297 1.00 35.15 72 ALA A O 1
ATOM 2297 N N . ASP B 1 73 ? -36.380 17.260 94.998 1.00 30.32 73 ASP A N 1
ATOM 2298 C CA . ASP B 1 73 ? -36.923 18.613 95.055 1.00 33.24 73 ASP A CA 1
ATOM 2299 C C . ASP B 1 73 ? -35.958 19.507 94.288 1.00 33.41 73 ASP A C 1
ATOM 2300 O O . ASP B 1 73 ? -34.851 19.779 94.763 1.00 31.94 73 ASP A O 1
ATOM 2305 N N . THR B 1 74 ? -36.362 19.951 93.092 1.00 33.54 74 THR A N 1
ATOM 2306 C CA . THR B 1 74 ? -35.442 20.755 92.297 1.00 32.71 74 THR A CA 1
ATOM 2307 C C . THR B 1 74 ? -35.174 22.103 92.952 1.00 33.56 74 THR A C 1
ATOM 2308 O O . THR B 1 74 ? -34.070 22.640 92.816 1.00 35.25 74 THR A O 1
ATOM 2312 N N . SER B 1 75 ? -36.144 22.644 93.694 1.00 37.49 75 SER A N 1
ATOM 2313 C CA . SER B 1 75 ? -35.960 23.978 94.261 1.00 41.66 75 SER A CA 1
ATOM 2314 C C . SER B 1 75 ? -34.833 23.990 95.291 1.00 39.44 75 SER A C 1
ATOM 2315 O O . SER B 1 75 ? -33.971 24.877 95.275 1.00 40.96 75 SER A O 1
ATOM 2318 N N . SER B 1 76 ? -34.810 23.010 96.193 1.00 35.41 76 SER A N 1
ATOM 2319 C CA . SER B 1 76 ? -33.703 22.902 97.136 1.00 35.45 76 SER A CA 1
ATOM 2320 C C . SER B 1 76 ? -32.508 22.145 96.562 1.00 33.71 76 SER A C 1
ATOM 2321 O O . SER B 1 76 ? -31.467 22.071 97.224 1.00 32.40 76 SER A O 1
ATOM 2324 N N . ASN B 1 77 ? -32.626 21.598 95.346 1.00 30.61 77 ASN A N 1
ATOM 2325 C CA . ASN B 1 77 ? -31.553 20.831 94.719 1.00 25.93 77 ASN A CA 1
ATOM 2326 C C . ASN B 1 77 ? -31.153 19.634 95.577 1.00 25.94 77 ASN A C 1
ATOM 2327 O O . ASN B 1 77 ? -29.971 19.322 95.715 1.00 28.64 77 ASN A O 1
ATOM 2332 N N . THR B 1 78 ? -32.148 18.941 96.131 1.00 27.91 78 THR A N 1
ATOM 2333 C CA . THR B 1 78 ? -31.920 17.847 97.072 1.00 29.62 78 THR A CA 1
ATOM 2334 C C . THR B 1 78 ? -32.666 16.598 96.616 1.00 28.40 78 THR A C 1
ATOM 2335 O O . THR B 1 78 ? -33.818 16.683 96.189 1.00 27.29 78 THR A O 1
ATOM 2339 N N . ALA B 1 79 ? -32.008 15.441 96.721 1.00 26.56 79 ALA A N 1
ATOM 2340 C CA . ALA B 1 79 ? -32.612 14.142 96.439 1.00 27.31 79 ALA A CA 1
ATOM 2341 C C . ALA B 1 79 ? -32.722 13.343 97.734 1.00 29.28 79 ALA A C 1
ATOM 2342 O O . ALA B 1 79 ? -31.964 13.576 98.672 1.00 27.73 79 ALA A O 1
ATOM 2344 N N . TYR B 1 80 ? -33.668 12.402 97.788 1.00 27.04 80 TYR A N 1
ATOM 2345 C CA . TYR B 1 80 ? -33.911 11.658 99.017 1.00 27.73 80 TYR A CA 1
ATOM 2346 C C . TYR B 1 80 ? -34.120 10.185 98.716 1.00 27.50 80 TYR A C 1
ATOM 2347 O O . TYR B 1 80 ? -34.648 9.825 97.664 1.00 26.93 80 TYR A O 1
ATOM 2356 N N . LEU B 1 81 ? -33.727 9.347 99.680 1.00 26.65 81 LEU A N 1
ATOM 2357 C CA . LEU B 1 81 ? -33.977 7.904 99.669 1.00 26.41 81 LEU A CA 1
ATOM 2358 C C . LEU B 1 81 ? -34.719 7.559 100.954 1.00 30.02 81 LEU A C 1
ATOM 2359 O O . LEU B 1 81 ? -34.161 7.689 102.049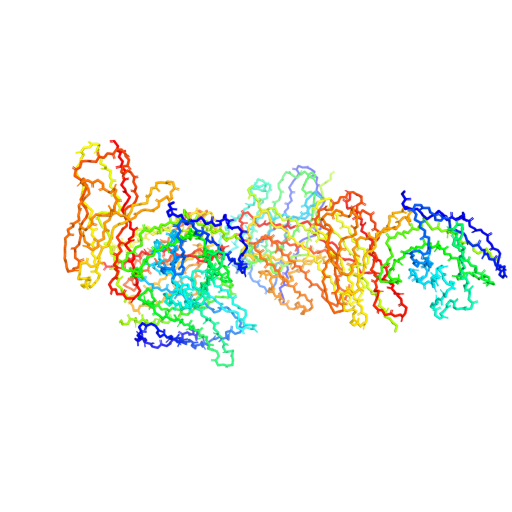 1.00 29.93 81 LEU A O 1
ATOM 2364 N N . HIS B 1 82 ? -35.966 7.120 100.827 1.00 31.23 82 HIS A N 1
ATOM 2365 C CA . HIS B 1 82 ? -36.750 6.657 101.963 1.00 31.76 82 HIS A CA 1
ATOM 2366 C C . HIS B 1 82 ? -36.739 5.132 101.968 1.00 34.38 82 HIS A C 1
ATOM 2367 O O . HIS B 1 82 ? -36.962 4.507 100.930 1.00 32.06 82 HIS A O 1
ATOM 2374 N N . LEU B 1 83 ? -36.443 4.543 103.124 1.00 33.37 83 LEU A N 1
ATOM 2375 C CA . LEU B 1 83 ? -36.438 3.097 103.301 1.00 32.89 83 LEU A CA 1
ATOM 2376 C C . LEU B 1 83 ? -37.448 2.752 104.385 1.00 37.70 83 LEU A C 1
ATOM 2377 O O . LEU B 1 83 ? -37.398 3.320 105.476 1.00 35.71 83 LEU A O 1
ATOM 2382 N N . SER B 1 84 ? -38.349 1.822 104.094 1.00 38.88 84 SER A N 1
ATOM 2383 C CA . SER B 1 84 ? -39.413 1.469 105.024 1.00 41.98 84 SER A CA 1
ATOM 2384 C C . SER B 1 84 ? -39.098 0.163 105.753 1.00 42.77 84 SER A C 1
ATOM 2385 O O . SER B 1 84 ? -38.223 -0.608 105.345 1.00 41.13 84 SER A O 1
ATOM 2388 N N . SER B 1 85 ? -39.826 -0.064 106.855 1.00 41.22 85 SER A N 1
ATOM 2389 C CA . SER B 1 85 ? -39.758 -1.284 107.666 1.00 45.86 85 SER A CA 1
ATOM 2390 C C . SER B 1 85 ? -38.370 -1.908 107.702 1.00 41.82 85 SER A C 1
ATOM 2391 O O . SER B 1 85 ? -38.163 -2.999 107.161 1.00 41.51 85 SER A O 1
ATOM 2394 N N . LEU B 1 86 ? -37.419 -1.241 108.350 1.00 43.32 86 LEU A N 1
ATOM 2395 C CA . LEU B 1 86 ? -36.026 -1.653 108.248 1.00 41.91 86 LEU A CA 1
ATOM 2396 C C . LEU B 1 86 ? -35.764 -2.985 108.944 1.00 45.43 86 LEU A C 1
ATOM 2397 O O . LEU B 1 86 ? -36.354 -3.299 109.981 1.00 44.99 86 LEU A O 1
ATOM 2402 N N . THR B 1 87 ? -34.869 -3.770 108.356 1.00 40.04 87 THR A N 1
ATOM 2403 C CA . THR B 1 87 ? -34.389 -5.015 108.930 1.00 43.85 87 THR A CA 1
ATOM 2404 C C . THR B 1 87 ? -32.868 -4.961 108.943 1.00 46.14 87 THR A C 1
ATOM 2405 O O . THR B 1 87 ? -32.258 -4.009 108.447 1.00 41.84 87 THR A O 1
ATOM 2409 N N . SER B 1 88 ? -32.247 -5.996 109.510 1.00 42.06 88 SER A N 1
ATOM 2410 C CA . SER B 1 88 ? -30.793 -6.040 109.533 1.00 42.02 88 SER A CA 1
ATOM 2411 C C . SER B 1 88 ? -30.204 -6.138 108.132 1.00 40.77 88 SER A C 1
ATOM 2412 O O . SER B 1 88 ? -29.042 -5.765 107.939 1.00 42.19 88 SER A O 1
ATOM 2415 N N . GLU B 1 89 ? -30.977 -6.614 107.148 1.00 40.37 89 GLU A N 1
ATOM 2416 C CA . GLU B 1 89 ? -30.486 -6.667 105.772 1.00 44.26 89 GLU A CA 1
ATOM 2417 C C . GLU B 1 89 ? -30.327 -5.283 105.156 1.00 44.05 89 GLU A C 1
ATOM 2418 O O . GLU B 1 89 ? -29.683 -5.152 104.108 1.00 40.02 89 GLU A O 1
ATOM 2424 N N . ASP B 1 90 ? -30.929 -4.260 105.753 1.00 39.04 90 ASP A N 1
ATOM 2425 C CA . ASP B 1 90 ? -30.811 -2.903 105.239 1.00 37.64 90 ASP A CA 1
ATOM 2426 C C . ASP B 1 90 ? -29.595 -2.171 105.777 1.00 38.02 90 ASP A C 1
ATOM 2427 O O . ASP B 1 90 ? -29.290 -1.070 105.302 1.00 34.49 90 ASP A O 1
ATOM 2432 N N . THR B 1 91 ? -28.894 -2.751 106.749 1.00 38.63 91 THR A N 1
ATOM 2433 C CA . THR B 1 91 ? -27.635 -2.179 107.208 1.00 36.33 91 THR A CA 1
ATOM 2434 C C . THR B 1 91 ? -26.645 -2.130 106.052 1.00 34.91 91 THR A C 1
ATOM 2435 O O . THR B 1 91 ? -26.333 -3.164 105.458 1.00 32.38 91 THR A O 1
ATOM 2439 N N . ALA B 1 92 ? -26.147 -0.931 105.736 1.00 35.94 92 ALA A N 1
ATOM 2440 C CA . ALA B 1 92 ? -25.304 -0.721 104.560 1.00 32.12 92 ALA A CA 1
ATOM 2441 C C . ALA B 1 92 ? -24.878 0.744 104.511 1.00 32.98 92 ALA A C 1
ATOM 2442 O O . ALA B 1 92 ? -25.374 1.579 105.271 1.00 32.96 92 ALA A O 1
ATOM 2444 N N . VAL B 1 93 ? -23.953 1.045 103.601 1.00 31.37 93 VAL A N 1
ATOM 2445 C CA . VAL B 1 93 ? -23.629 2.420 103.218 1.00 29.72 93 VAL A CA 1
ATOM 2446 C C . VAL B 1 93 ? -24.389 2.720 101.938 1.00 29.73 93 VAL A C 1
ATOM 2447 O O . VAL B 1 93 ? -24.315 1.942 100.977 1.00 30.07 93 VAL A O 1
ATOM 2451 N N . TYR B 1 94 ? -25.126 3.831 101.920 1.00 28.06 94 TYR A N 1
ATOM 2452 C CA . TYR B 1 94 ? -25.953 4.196 100.778 1.00 23.37 94 TYR A CA 1
ATOM 2453 C C . TYR B 1 94 ? -25.327 5.399 100.092 1.00 27.31 94 TYR A C 1
ATOM 2454 O O . TYR B 1 94 ? -24.948 6.372 100.761 1.00 26.09 94 TYR A O 1
ATOM 2463 N N . TYR B 1 95 ? -25.203 5.322 98.768 1.00 24.19 95 TYR A N 1
ATOM 2464 C CA . TYR B 1 95 ? -24.597 6.383 97.976 1.00 25.21 95 TYR A CA 1
ATOM 2465 C C . TYR B 1 95 ? -25.650 7.025 97.094 1.00 22.93 95 TYR A C 1
ATOM 2466 O O . TYR B 1 95 ? -26.470 6.325 96.493 1.00 23.67 95 TYR A O 1
ATOM 2475 N N . CYS B 1 96 ? -25.612 8.354 97.018 1.00 23.71 96 CYS A N 1
ATOM 2476 C CA . CYS B 1 96 ? -26.343 9.105 96.010 1.00 25.23 96 CYS A CA 1
ATOM 2477 C C . CYS B 1 96 ? -25.375 9.472 94.896 1.00 24.37 96 CYS A C 1
ATOM 2478 O O . CYS B 1 96 ? -24.292 10.006 95.168 1.00 24.92 96 CYS A O 1
ATOM 2481 N N . VAL B 1 97 ? -25.760 9.189 93.645 1.00 24.38 97 VAL A N 1
ATOM 2482 C CA . VAL B 1 97 ? -24.867 9.405 92.517 1.00 25.42 97 VAL A CA 1
ATOM 2483 C C . VAL B 1 97 ? -25.646 10.029 91.368 1.00 26.09 97 VAL A C 1
ATOM 2484 O O . VAL B 1 97 ? -26.868 9.911 91.275 1.00 24.32 97 VAL A O 1
ATOM 2488 N N . ARG B 1 98 ? -24.934 10.732 90.498 1.00 25.40 98 ARG A N 1
ATOM 2489 C CA . ARG B 1 98 ? -25.591 11.292 89.332 1.00 23.66 98 ARG A CA 1
ATOM 2490 C C . ARG B 1 98 ? -25.041 10.657 88.064 1.00 24.54 98 ARG A C 1
ATOM 2491 O O . ARG B 1 98 ? -23.920 10.140 88.028 1.00 25.95 98 ARG A O 1
ATOM 2499 N N . GLY B 1 99 ? -25.882 10.649 87.034 1.00 27.86 99 GLY A N 1
ATOM 2500 C CA . GLY B 1 99 ? -25.494 10.159 85.733 1.00 26.93 99 GLY A CA 1
ATOM 2501 C C . GLY B 1 99 ? -26.359 10.803 84.669 1.00 25.41 99 GLY A C 1
ATOM 2502 O O . GLY B 1 99 ? -27.586 10.708 84.744 1.00 25.12 99 GLY A O 1
ATOM 2503 N N . ASP B 1 100 ? -25.729 11.481 83.706 1.00 28.43 100 ASP A N 1
ATOM 2504 C CA . ASP B 1 100 ? -26.480 12.230 82.693 1.00 32.94 100 ASP A CA 1
ATOM 2505 C C . ASP B 1 100 ? -27.204 11.305 81.724 1.00 30.77 100 ASP A C 1
ATOM 2506 O O . ASP B 1 100 ? -28.253 11.677 81.177 1.00 29.38 100 ASP A O 1
ATOM 2511 N N . TYR B 1 101 ? -26.650 10.121 81.461 1.00 27.95 101 TYR A N 1
ATOM 2512 C CA . TYR B 1 101 ? -27.333 9.192 80.570 1.00 25.66 101 TYR A CA 1
ATOM 2513 C C . TYR B 1 101 ? -27.915 8.019 81.349 1.00 27.83 101 TYR A C 1
ATOM 2514 O O . TYR B 1 101 ? -27.651 6.861 81.018 1.00 26.02 101 TYR A O 1
ATOM 2523 N N . ASP B 1 102 ? -28.722 8.323 82.369 1.00 27.90 102 ASP A N 1
ATOM 2524 C CA . ASP B 1 102 ? -29.360 7.324 83.234 1.00 25.51 102 ASP A CA 1
ATOM 2525 C C . ASP B 1 102 ? -28.243 6.487 83.841 1.00 23.77 102 ASP A C 1
ATOM 2526 O O . ASP B 1 102 ? -27.340 7.070 84.458 1.00 23.79 102 ASP A O 1
ATOM 2531 N N . TYR B 1 103 ? -28.226 5.156 83.683 1.00 26.76 103 TYR A N 1
ATOM 2532 C CA . TYR B 1 103 ? -27.244 4.340 84.393 1.00 25.37 103 TYR A CA 1
ATOM 2533 C C . TYR B 1 103 ? -26.079 3.890 83.516 1.00 27.05 103 TYR A C 1
ATOM 2534 O O . TYR B 1 103 ? -25.356 2.955 83.893 1.00 29.56 103 TYR A O 1
ATOM 2543 N N . VAL B 1 104 ? -25.873 4.531 82.362 1.00 24.90 104 VAL A N 1
ATOM 2544 C CA . VAL B 1 104 ? -24.743 4.170 81.513 1.00 24.04 104 VAL A CA 1
ATOM 2545 C C . VAL B 1 104 ? -23.437 4.320 82.280 1.00 29.76 104 VAL A C 1
ATOM 2546 O O . VAL B 1 104 ? -22.553 3.461 82.185 1.00 27.49 104 VAL A O 1
ATOM 2550 N N . TYR B 1 105 ? -23.302 5.401 83.053 1.00 24.50 105 TYR A N 1
ATOM 2551 C CA . TYR B 1 105 ? -22.176 5.612 83.958 1.00 27.42 105 TYR A CA 1
ATOM 2552 C C . TYR B 1 105 ? -22.630 6.551 85.071 1.00 31.09 105 TYR A C 1
ATOM 2553 O O . TYR B 1 105 ? -23.570 7.332 84.905 1.00 26.83 105 TYR A O 1
ATOM 2562 N N . PHE B 1 106 ? -21.946 6.485 86.203 1.00 28.01 106 PHE A N 1
ATOM 2563 C CA . PHE B 1 106 ? -22.236 7.381 87.326 1.00 25.24 106 PHE A CA 1
ATOM 2564 C C . PHE B 1 106 ? -21.007 8.267 87.511 1.00 26.48 106 PHE A C 1
ATOM 2565 O O . PHE B 1 106 ? -20.012 7.840 88.094 1.00 25.49 106 PHE A O 1
ATOM 2573 N N . ASP B 1 107 ? -21.061 9.508 87.016 1.00 25.61 107 ASP A N 1
ATOM 2574 C CA . ASP B 1 107 ? -19.811 10.258 86.937 1.00 26.56 107 ASP A CA 1
ATOM 2575 C C . ASP B 1 107 ? -19.468 11.031 88.207 1.00 29.29 107 ASP A C 1
ATOM 2576 O O . ASP B 1 107 ? -18.305 11.409 88.375 1.00 31.14 107 ASP A O 1
ATOM 2581 N N . TYR B 1 108 ? -20.417 11.261 89.114 1.00 26.46 108 TYR A N 1
ATOM 2582 C CA . TYR B 1 108 ? -20.087 11.876 90.396 1.00 29.44 108 TYR A CA 1
ATOM 2583 C C . TYR B 1 108 ? -20.873 11.205 91.509 1.00 27.93 108 TYR A C 1
ATOM 2584 O O . TYR B 1 108 ? -22.065 10.919 91.352 1.00 26.00 108 TYR A O 1
ATOM 2593 N N . TRP B 1 109 ? -20.195 10.970 92.634 1.00 26.00 109 TRP A N 1
ATOM 2594 C CA . TRP B 1 109 ? -20.722 10.202 93.755 1.00 26.19 109 TRP A CA 1
ATOM 2595 C C . TRP B 1 109 ? -20.774 11.053 95.015 1.00 24.68 109 TRP A C 1
ATOM 2596 O O . TRP B 1 109 ? -19.836 11.799 95.301 1.00 24.28 109 TRP A O 1
ATOM 2607 N N . GLY B 1 110 ? -21.867 10.931 95.762 1.00 26.03 110 GLY A N 1
ATOM 2608 C CA . GLY B 1 110 ? -21.886 11.398 97.137 1.00 27.45 110 GLY A CA 1
ATOM 2609 C C . GLY B 1 110 ? -20.869 10.651 97.985 1.00 25.66 110 GLY A C 1
ATOM 2610 O O . GLY B 1 110 ? -20.266 9.668 97.566 1.00 25.91 110 GLY A O 1
ATOM 2611 N N . GLN B 1 111 ? -20.663 11.140 99.209 1.00 24.33 111 GLN A N 1
ATOM 2612 C CA . GLN B 1 111 ? -19.636 10.546 100.061 1.00 26.84 111 GLN A CA 1
ATOM 2613 C C . GLN B 1 111 ? -20.116 9.309 100.816 1.00 28.81 111 GLN A C 1
ATOM 2614 O O . GLN B 1 111 ? -19.311 8.680 101.519 1.00 31.56 111 GLN A O 1
ATOM 2620 N N . GLY B 1 112 ? -21.391 8.942 100.693 1.00 23.89 112 GLY A N 1
ATOM 2621 C CA . GLY B 1 112 ? -21.926 7.785 101.383 1.00 28.06 112 GLY A CA 1
ATOM 2622 C C . GLY B 1 112 ? -22.586 8.125 102.707 1.00 34.99 112 GLY A C 1
ATOM 2623 O O . GLY B 1 112 ? -22.125 9.020 103.426 1.00 29.54 112 GLY A O 1
ATOM 2624 N N . THR B 1 113 ? -23.675 7.422 103.030 1.00 29.68 113 THR A N 1
ATOM 2625 C CA . THR B 1 113 ? -24.352 7.528 104.320 1.00 30.18 113 THR A CA 1
ATOM 2626 C C . THR B 1 113 ? -24.438 6.130 104.919 1.00 32.17 113 THR A C 1
ATOM 2627 O O . THR B 1 113 ? -25.045 5.237 104.316 1.00 30.91 113 THR A O 1
ATOM 2631 N N . THR B 1 114 ? -23.832 5.937 106.089 1.00 31.59 114 THR A N 1
ATOM 2632 C CA . THR B 1 114 ? -23.932 4.663 106.800 1.00 28.49 114 THR A CA 1
ATOM 2633 C C . THR B 1 114 ? -25.278 4.564 107.505 1.00 32.58 114 THR A C 1
ATOM 2634 O O . THR B 1 114 ? -25.668 5.476 108.243 1.00 33.12 114 THR A O 1
ATOM 2638 N N . VAL B 1 115 ? -25.980 3.452 107.290 1.00 31.76 115 VAL A N 1
ATOM 2639 C CA . VAL B 1 115 ? -27.220 3.138 107.996 1.00 29.74 115 VAL A CA 1
ATOM 2640 C C . VAL B 1 115 ? -26.984 1.855 108.783 1.00 34.24 115 VAL A C 1
ATOM 2641 O O . VAL B 1 115 ? -26.578 0.841 108.208 1.00 33.77 115 VAL A O 1
ATOM 2645 N N . THR B 1 116 ? -27.208 1.912 110.096 1.00 34.51 116 THR A N 1
ATOM 2646 C CA . THR B 1 116 ? -27.064 0.764 110.989 1.00 38.60 116 THR A CA 1
ATOM 2647 C C . THR B 1 116 ? -28.416 0.482 111.627 1.00 37.96 116 THR A C 1
ATOM 2648 O O . THR B 1 116 ? -28.992 1.359 112.277 1.00 37.20 116 THR A O 1
ATOM 2652 N N . VAL B 1 117 ? -28.923 -0.731 111.442 1.00 39.24 117 VAL A N 1
ATOM 2653 C CA . VAL B 1 117 ? -30.180 -1.151 112.050 1.00 43.57 117 VAL A CA 1
ATOM 2654 C C . VAL B 1 117 ? -29.844 -1.923 113.318 1.00 47.21 117 VAL A C 1
ATOM 2655 O O . VAL B 1 117 ? -29.140 -2.938 113.263 1.00 45.19 117 VAL A O 1
ATOM 2659 N N . SER B 1 118 ? -30.337 -1.438 114.456 1.00 49.46 118 SER A N 1
ATOM 2660 C CA . SER B 1 118 ? -29.970 -1.976 115.770 1.00 48.80 118 SER A CA 1
ATOM 2661 C C . SER B 1 118 ? -30.649 -3.307 116.081 1.00 57.06 118 SER A C 1
ATOM 2662 O O . SER B 1 118 ? -30.514 -3.837 117.187 1.00 60.43 118 SER A O 1
ATOM 2665 N N . SER B 1 134 ? -31.826 -13.594 85.358 1.00 52.85 134 SER A N 1
ATOM 2666 C CA . SER B 1 134 ? -32.034 -12.604 84.303 1.00 50.69 134 SER A CA 1
ATOM 2667 C C . SER B 1 134 ? -31.067 -11.412 84.431 1.00 45.59 134 SER A C 1
ATOM 2668 O O . SER B 1 134 ? -30.566 -10.906 83.423 1.00 47.16 134 SER A O 1
ATOM 2671 N N . ASP B 1 135 ? -30.812 -10.966 85.661 1.00 46.43 135 ASP A N 1
ATOM 2672 C CA . ASP B 1 135 ? -29.849 -9.888 85.875 1.00 44.84 135 ASP A CA 1
ATOM 2673 C C . ASP B 1 135 ? -28.463 -10.318 85.418 1.00 43.32 135 ASP A C 1
ATOM 2674 O O . ASP B 1 135 ? -28.078 -11.482 85.550 1.00 41.30 135 ASP A O 1
ATOM 2679 N N . ILE B 1 136 ? -27.708 -9.365 84.877 1.00 33.65 136 ILE A N 1
ATOM 2680 C CA . ILE B 1 136 ? -26.339 -9.637 84.454 1.00 35.85 136 ILE A CA 1
ATOM 2681 C C . ILE B 1 136 ? -25.452 -9.728 85.687 1.00 37.76 136 ILE A C 1
ATOM 2682 O O . ILE B 1 136 ? -25.377 -8.784 86.481 1.00 36.50 136 ILE A O 1
ATOM 2687 N N . GLN B 1 137 ? -24.763 -10.853 85.844 1.00 34.13 137 GLN A N 1
ATOM 2688 C CA . GLN B 1 137 ? -23.845 -11.020 86.959 1.00 35.19 137 GLN A CA 1
ATOM 2689 C C . GLN B 1 137 ? -22.445 -10.604 86.522 1.00 33.37 137 GLN A C 1
ATOM 2690 O O . GLN B 1 137 ? -21.931 -11.096 85.513 1.00 32.19 137 GLN A O 1
ATOM 2696 N N . MET B 1 138 ? -21.851 -9.673 87.268 1.00 32.68 138 MET A N 1
ATOM 2697 C CA . MET B 1 138 ? -20.484 -9.205 87.061 1.00 29.57 138 MET A CA 1
ATOM 2698 C C . MET B 1 138 ? -19.596 -9.806 88.133 1.00 31.20 138 MET A C 1
ATOM 2699 O O . MET B 1 138 ? -19.935 -9.750 89.315 1.00 31.14 138 MET A O 1
ATOM 2704 N N . THR B 1 139 ? -18.460 -10.362 87.734 1.00 28.91 139 THR A N 1
ATOM 2705 C CA . THR B 1 139 ? -17.534 -10.947 88.694 1.00 35.53 139 THR A CA 1
ATOM 2706 C C . THR B 1 139 ? -16.134 -10.459 88.370 1.00 33.61 139 THR A C 1
ATOM 2707 O O . THR B 1 139 ? -15.789 -10.254 87.207 1.00 38.08 139 THR A O 1
ATOM 2711 N N . GLN B 1 140 ? -15.341 -10.247 89.409 1.00 31.76 140 GLN A N 1
ATOM 2712 C CA . GLN B 1 140 ? -14.018 -9.668 89.261 1.00 30.58 140 GLN A CA 1
ATOM 2713 C C . GLN B 1 140 ? -12.964 -10.624 89.792 1.00 36.53 140 GLN A C 1
ATOM 2714 O O . GLN B 1 140 ? -13.250 -11.495 90.615 1.00 32.58 140 GLN A O 1
ATOM 2720 N N . SER B 1 141 ? -11.732 -10.439 89.305 1.00 34.80 141 SER A N 1
ATOM 2721 C CA . SER B 1 141 ? -10.584 -11.205 89.778 1.00 37.97 141 SER A CA 1
ATOM 2722 C C . SER B 1 141 ? -9.317 -10.397 89.542 1.00 35.51 141 SER A C 1
ATOM 2723 O O . SER B 1 141 ? -9.236 -9.680 88.534 1.00 40.29 141 SER A O 1
ATOM 2726 N N . PRO B 1 142 ? -8.338 -10.436 90.459 1.00 34.63 142 PRO A N 1
ATOM 2727 C CA . PRO B 1 142 ? -8.420 -11.172 91.729 1.00 36.17 142 PRO A CA 1
ATOM 2728 C C . PRO B 1 142 ? -9.336 -10.476 92.748 1.00 36.52 142 PRO A C 1
ATOM 2729 O O . PRO B 1 142 ? -9.895 -9.415 92.436 1.00 34.02 142 PRO A O 1
ATOM 2733 N N . SER B 1 143 ? -9.505 -11.067 93.937 1.00 33.01 143 SER A N 1
ATOM 2734 C CA . SER B 1 143 ? -10.222 -10.374 95.006 1.00 33.99 143 SER A CA 1
ATOM 2735 C C . SER B 1 143 ? -9.385 -9.249 95.591 1.00 34.35 143 SER A C 1
ATOM 2736 O O . SER B 1 143 ? -9.925 -8.207 95.984 1.00 34.22 143 SER A O 1
ATOM 2739 N N . SER B 1 144 ? -8.071 -9.446 95.670 1.00 30.65 144 SER A N 1
ATOM 2740 C CA . SER B 1 144 ? -7.156 -8.446 96.194 1.00 33.09 144 SER A CA 1
ATOM 2741 C C . SER B 1 144 ? -5.772 -8.745 95.646 1.00 29.18 144 SER A C 1
ATOM 2742 O O . SER B 1 144 ? -5.491 -9.863 95.204 1.00 31.82 144 SER A O 1
ATOM 2745 N N . LEU B 1 145 ? -4.919 -7.727 95.670 1.00 33.75 145 LEU A N 1
ATOM 2746 C CA . LEU B 1 145 ? -3.529 -7.885 95.261 1.00 34.82 145 LEU A CA 1
ATOM 2747 C C . LEU B 1 145 ? -2.703 -6.767 95.877 1.00 34.71 145 LEU A C 1
ATOM 2748 O O . LEU B 1 145 ? -3.212 -5.678 96.164 1.00 32.58 145 LEU A O 1
ATOM 2753 N N . SER B 1 146 ? -1.414 -7.057 96.090 1.00 32.25 146 SER A N 1
ATOM 2754 C CA . SER B 1 146 ? -0.458 -6.065 96.566 1.00 34.03 146 SER A CA 1
ATOM 2755 C C . SER B 1 146 ? 0.695 -5.969 95.584 1.00 31.64 146 SER A C 1
ATOM 2756 O O . SER B 1 146 ? 1.180 -6.985 95.081 1.00 34.87 146 SER A O 1
ATOM 2759 N N . ALA B 1 147 ? 1.119 -4.746 95.301 1.00 34.13 147 ALA A N 1
ATOM 2760 C CA . ALA B 1 147 ? 2.190 -4.505 94.351 1.00 37.38 147 ALA A CA 1
ATOM 2761 C C . ALA B 1 147 ? 3.035 -3.355 94.870 1.00 37.43 147 ALA A C 1
ATOM 2762 O O . ALA B 1 147 ? 2.758 -2.787 95.926 1.00 42.87 147 ALA A O 1
ATOM 2764 N N . SER B 1 148 ? 4.070 -3.006 94.118 1.00 38.10 148 SER A N 1
ATOM 2765 C CA . SER B 1 148 ? 5.008 -1.972 94.522 1.00 40.97 148 SER A CA 1
ATOM 2766 C C . SER B 1 148 ? 4.788 -0.706 93.709 1.00 40.86 148 SER A C 1
ATOM 2767 O O . SER B 1 148 ? 4.209 -0.736 92.623 1.00 39.22 148 SER A O 1
ATOM 2770 N N . LEU B 1 149 ? 5.258 0.413 94.260 1.00 36.18 149 LEU A N 1
ATOM 2771 C CA . LEU B 1 149 ? 5.257 1.667 93.525 1.00 41.89 149 LEU A CA 1
ATOM 2772 C C . LEU B 1 149 ? 5.979 1.494 92.196 1.00 43.53 149 LEU A C 1
ATOM 2773 O O . LEU B 1 149 ? 7.013 0.826 92.117 1.00 41.11 149 LEU A O 1
ATOM 2778 N N . GLY B 1 150 ? 5.422 2.093 91.143 1.00 38.25 150 GLY A N 1
ATOM 2779 C CA . GLY B 1 150 ? 5.968 1.956 89.809 1.00 40.57 150 GLY A CA 1
ATOM 2780 C C . GLY B 1 150 ? 5.586 0.685 89.078 1.00 38.71 150 GLY A C 1
ATOM 2781 O O . GLY B 1 150 ? 5.802 0.605 87.862 1.00 44.15 150 GLY A O 1
ATOM 2782 N N . ASP B 1 151 ? 5.030 -0.310 89.768 1.00 39.79 151 ASP A N 1
ATOM 2783 C CA . ASP B 1 151 ? 4.588 -1.547 89.134 1.00 40.08 151 ASP A CA 1
ATOM 2784 C C . ASP B 1 151 ? 3.414 -1.291 88.191 1.00 38.14 151 ASP A C 1
ATOM 2785 O O . ASP B 1 151 ? 2.740 -0.260 88.253 1.00 37.38 151 ASP A O 1
ATOM 2790 N N . ARG B 1 152 ? 3.161 -2.264 87.323 1.00 36.88 152 ARG A N 1
ATOM 2791 C CA . ARG B 1 152 ? 1.970 -2.283 86.482 1.00 38.11 152 ARG A CA 1
ATOM 2792 C C . ARG B 1 152 ? 1.117 -3.477 86.880 1.00 38.57 152 ARG A C 1
ATOM 2793 O O . ARG B 1 152 ? 1.635 -4.588 87.006 1.00 39.44 152 ARG A O 1
ATOM 2801 N N . VAL B 1 153 ? -0.181 -3.253 87.099 1.00 32.83 153 VAL A N 1
ATOM 2802 C CA . VAL B 1 153 ? -1.077 -4.345 87.460 1.00 35.63 153 VAL A CA 1
ATOM 2803 C C . VAL B 1 153 ? -2.313 -4.300 86.575 1.00 34.96 153 VAL A C 1
ATOM 2804 O O . VAL B 1 153 ? -2.715 -3.240 86.085 1.00 33.94 153 VAL A O 1
ATOM 2808 N N . THR B 1 154 ? -2.913 -5.467 86.379 1.00 33.21 154 THR A N 1
ATOM 2809 C CA . THR B 1 154 ? -4.136 -5.600 85.602 1.00 35.45 154 THR A CA 1
ATOM 2810 C C . THR B 1 154 ? -5.144 -6.381 86.425 1.00 36.78 154 THR A C 1
ATOM 2811 O O . THR B 1 154 ? -4.815 -7.435 86.976 1.00 34.68 154 THR A O 1
ATOM 2815 N N . ILE B 1 155 ? -6.361 -5.853 86.530 1.00 32.73 155 ILE A N 1
ATOM 2816 C CA . ILE B 1 155 ? -7.464 -6.570 87.155 1.00 32.86 155 ILE A CA 1
ATOM 2817 C C . ILE B 1 155 ? -8.534 -6.786 86.093 1.00 30.47 155 ILE A C 1
ATOM 2818 O O . ILE B 1 155 ? -8.625 -6.045 85.112 1.00 33.93 155 ILE A O 1
ATOM 2823 N N . SER B 1 156 ? -9.359 -7.804 86.305 1.00 30.64 156 SER A N 1
ATOM 2824 C CA . SER B 1 156 ? -10.239 -8.304 85.261 1.00 33.64 156 SER A CA 1
ATOM 2825 C C . SER B 1 156 ? -11.662 -8.417 85.775 1.00 33.25 156 SER A C 1
ATOM 2826 O O . SER B 1 156 ? -11.913 -8.468 86.982 1.00 33.58 156 SER A O 1
ATOM 2829 N N . CYS B 1 157 ? -12.601 -8.476 84.834 1.00 30.71 157 CYS A N 1
ATOM 2830 C CA . CYS B 1 157 ? -13.972 -8.783 85.193 1.00 29.53 157 CYS A CA 1
ATOM 2831 C C . CYS B 1 157 ? -14.634 -9.524 84.043 1.00 34.38 157 CYS A C 1
ATOM 2832 O O . CYS B 1 157 ? -14.187 -9.466 82.893 1.00 33.91 157 CYS A O 1
ATOM 2835 N N . ARG B 1 158 ? -15.685 -10.259 84.389 1.00 35.11 158 ARG A N 1
ATOM 2836 C CA . ARG B 1 158 ? -16.476 -11.029 83.443 1.00 32.95 158 ARG A CA 1
ATOM 2837 C C . ARG B 1 158 ? -17.943 -10.707 83.650 1.00 33.47 158 ARG A C 1
ATOM 2838 O O . ARG B 1 158 ? -18.415 -10.610 84.788 1.00 34.27 158 ARG A O 1
ATOM 2846 N N . ALA B 1 159 ? -18.652 -10.522 82.549 1.00 30.68 159 ALA A N 1
ATOM 2847 C CA . ALA B 1 159 ? -20.098 -10.399 82.561 1.00 34.15 159 ALA A CA 1
ATOM 2848 C C . ALA B 1 159 ? -20.702 -11.738 82.161 1.00 31.77 159 ALA A C 1
ATOM 2849 O O . ALA B 1 159 ? -20.158 -12.439 81.305 1.00 33.25 159 ALA A O 1
ATOM 2851 N N . SER B 1 160 ? -21.834 -12.085 82.777 1.00 31.75 160 SER A N 1
ATOM 2852 C CA . SER B 1 160 ? -22.518 -13.332 82.449 1.00 33.68 160 SER A CA 1
ATOM 2853 C C . SER B 1 160 ? -23.126 -13.330 81.047 1.00 40.88 160 SER A C 1
ATOM 2854 O O . SER B 1 160 ? -23.582 -14.380 80.585 1.00 35.32 160 SER A O 1
ATOM 2857 N N . GLN B 1 161 ? -23.154 -12.187 80.367 1.00 34.94 161 GLN A N 1
ATOM 2858 C CA . GLN B 1 161 ? -23.559 -12.122 78.970 1.00 36.98 161 GLN A CA 1
ATOM 2859 C C . GLN B 1 161 ? -22.910 -10.893 78.348 1.00 38.28 161 GLN A C 1
ATOM 2860 O O . GLN B 1 161 ? -22.371 -10.033 79.048 1.00 33.68 161 GLN A O 1
ATOM 2866 N N . ASP B 1 162 ? -22.965 -10.832 77.016 1.00 33.45 162 ASP A N 1
ATOM 2867 C CA . ASP B 1 162 ? -22.293 -9.776 76.265 1.00 34.65 162 ASP A CA 1
ATOM 2868 C C . ASP B 1 162 ? -22.866 -8.409 76.630 1.00 34.57 162 ASP A C 1
ATOM 2869 O O . ASP B 1 162 ? -24.085 -8.211 76.607 1.00 33.66 162 ASP A O 1
ATOM 2874 N N . ILE B 1 163 ? -21.988 -7.463 76.974 1.00 31.47 163 ILE A N 1
ATOM 2875 C CA . ILE B 1 163 ? -22.429 -6.127 77.363 1.00 30.42 163 ILE A CA 1
ATOM 2876 C C . ILE B 1 163 ? -21.929 -5.045 76.410 1.00 27.09 163 ILE A C 1
ATOM 2877 O O . ILE B 1 163 ? -22.045 -3.860 76.716 1.00 27.37 163 ILE A O 1
ATOM 2882 N N . SER B 1 164 ? -21.385 -5.430 75.253 1.00 30.04 164 SER A N 1
ATOM 2883 C CA . SER B 1 164 ? -21.158 -4.511 74.129 1.00 28.72 164 SER A CA 1
ATOM 2884 C C . SER B 1 164 ? -20.352 -3.283 74.536 1.00 31.15 164 SER A C 1
ATOM 2885 O O . SER B 1 164 ? -20.615 -2.171 74.079 1.00 30.05 164 SER A O 1
ATOM 2888 N N . ASN B 1 165 ? -19.368 -3.488 75.417 1.00 28.90 165 ASN A N 1
ATOM 2889 C CA . ASN B 1 165 ? -18.388 -2.498 75.851 1.00 28.86 165 ASN A CA 1
ATOM 2890 C C . ASN B 1 165 ? -18.947 -1.464 76.817 1.00 25.03 165 ASN A C 1
ATOM 2891 O O . ASN B 1 165 ? -18.231 -0.516 77.160 1.00 29.49 165 ASN A O 1
ATOM 2896 N N . PHE B 1 166 ? -20.201 -1.606 77.264 1.00 24.68 166 PHE A N 1
ATOM 2897 C CA . PHE B 1 166 ? -20.773 -0.676 78.241 1.00 27.52 166 PHE A CA 1
ATOM 2898 C C . PHE B 1 166 ? -20.327 -1.096 79.645 1.00 27.25 166 PHE A C 1
ATOM 2899 O O . PHE B 1 166 ? -21.101 -1.598 80.463 1.00 28.18 166 PHE A O 1
ATOM 2907 N N . LEU B 1 167 ? -19.039 -0.876 79.903 1.00 23.35 167 LEU A N 1
ATOM 2908 C CA . LEU B 1 167 ? -18.373 -1.350 81.113 1.00 25.68 167 LEU A CA 1
ATOM 2909 C C . LEU B 1 167 ? -17.622 -0.174 81.728 1.00 24.58 167 LEU A C 1
ATOM 2910 O O . LEU B 1 167 ? -16.793 0.444 81.052 1.00 26.20 167 LEU A O 1
ATOM 2915 N N . ASP B 1 168 ? -17.905 0.131 83.000 1.00 23.51 168 ASP A N 1
ATOM 2916 C CA . ASP B 1 168 ? -17.282 1.245 83.711 1.00 24.17 168 ASP A CA 1
ATOM 2917 C C . ASP B 1 168 ? -16.456 0.726 84.886 1.00 25.97 168 ASP A C 1
ATOM 2918 O O . ASP B 1 168 ? -16.762 -0.326 85.448 1.00 24.68 168 ASP A O 1
ATOM 2923 N N . TRP B 1 169 ? -15.426 1.491 85.259 1.00 25.29 169 TRP A N 1
ATOM 2924 C CA . TRP B 1 169 ? -14.572 1.201 86.408 1.00 27.30 169 TRP A CA 1
ATOM 2925 C C . TRP B 1 169 ? -14.647 2.347 87.402 1.00 26.13 169 TRP A C 1
ATOM 2926 O O . TRP B 1 169 ? -14.479 3.515 87.021 1.00 25.79 169 TRP A O 1
ATOM 2937 N N . TYR B 1 170 ? -14.881 2.003 88.672 1.00 26.02 170 TYR A N 1
ATOM 2938 C CA . TYR B 1 170 ? -14.921 2.949 89.781 1.00 21.73 170 TYR A CA 1
ATOM 2939 C C . TYR B 1 170 ? -13.834 2.639 90.795 1.00 27.34 170 TYR A C 1
ATOM 2940 O O . TYR B 1 170 ? -13.462 1.481 91.000 1.00 26.16 170 TYR A O 1
ATOM 2949 N N . GLN B 1 171 ? -13.380 3.691 91.464 1.00 24.72 171 GLN A N 1
ATOM 2950 C CA . GLN B 1 171 ? -12.327 3.622 92.468 1.00 29.31 171 GLN A CA 1
ATOM 2951 C C . GLN B 1 171 ? -12.905 4.107 93.787 1.00 28.13 171 GLN A C 1
ATOM 2952 O O . GLN B 1 171 ? -13.343 5.257 93.882 1.00 28.69 171 GLN A O 1
ATOM 2958 N N . GLN B 1 172 ? -12.908 3.240 94.799 1.00 26.06 172 GLN A N 1
ATOM 2959 C CA . GLN B 1 172 ? -13.371 3.595 96.138 1.00 27.71 172 GLN A CA 1
ATOM 2960 C C . GLN B 1 172 ? -12.165 3.713 97.063 1.00 29.87 172 GLN A C 1
ATOM 2961 O O . GLN B 1 172 ? -11.480 2.720 97.328 1.00 29.18 172 GLN A O 1
ATOM 2967 N N . LYS B 1 173 ? -11.905 4.928 97.541 1.00 29.89 173 LYS A N 1
ATOM 2968 C CA . LYS B 1 173 ? -10.797 5.166 98.453 1.00 35.30 173 LYS A CA 1
ATOM 2969 C C . LYS B 1 173 ? -11.136 4.651 99.851 1.00 35.49 173 LYS A C 1
ATOM 2970 O O . LYS B 1 173 ? -12.306 4.415 100.169 1.00 32.75 173 LYS A O 1
ATOM 2976 N N . PRO B 1 174 ? -10.122 4.467 100.708 1.00 36.07 174 PRO A N 1
ATOM 2977 C CA . PRO B 1 174 ? -10.398 3.968 102.068 1.00 35.76 174 PRO A CA 1
ATOM 2978 C C . PRO B 1 174 ? -11.373 4.826 102.870 1.00 33.28 174 PRO A C 1
ATOM 2979 O O . PRO B 1 174 ? -12.106 4.284 103.706 1.00 37.96 174 PRO A O 1
ATOM 2983 N N . ASP B 1 175 ? -11.418 6.140 102.643 1.00 35.13 175 ASP A N 1
ATOM 2984 C CA . ASP B 1 175 ? -12.386 6.972 103.358 1.00 36.98 175 ASP A CA 1
ATOM 2985 C C . ASP B 1 175 ? -13.818 6.809 102.842 1.00 36.51 175 ASP A C 1
ATOM 2986 O O . ASP B 1 175 ? -14.724 7.490 103.341 1.00 36.82 175 ASP A O 1
ATOM 2991 N N . GLY B 1 176 ? -14.051 5.931 101.867 1.00 32.48 176 GLY A N 1
ATOM 2992 C CA . GLY B 1 176 ? -15.389 5.687 101.364 1.00 33.11 176 GLY A CA 1
ATOM 2993 C C . GLY B 1 176 ? -15.785 6.499 100.151 1.00 29.68 176 GLY A C 1
ATOM 2994 O O . GLY B 1 176 ? -16.863 6.251 99.585 1.00 35.48 176 GLY A O 1
ATOM 2995 N N . THR B 1 177 ? -14.964 7.451 99.725 1.00 30.89 177 THR A N 1
ATOM 2996 C CA . THR B 1 177 ? -15.314 8.245 98.556 1.00 35.21 177 THR A CA 1
ATOM 2997 C C . THR B 1 177 ? -15.076 7.438 97.286 1.00 29.77 177 THR A C 1
ATOM 2998 O O . THR B 1 177 ? -14.183 6.592 97.219 1.00 29.53 177 THR A O 1
ATOM 3002 N N . VAL B 1 178 ? -15.918 7.682 96.282 1.00 26.51 178 VAL A N 1
ATOM 3003 C CA . VAL B 1 178 ? -15.900 6.929 95.033 1.00 25.62 178 VAL A CA 1
ATOM 3004 C C . VAL B 1 178 ? -15.721 7.906 93.882 1.00 26.64 178 VAL A C 1
ATOM 3005 O O . VAL B 1 178 ? -16.294 9.000 93.893 1.00 28.66 178 VAL A O 1
ATOM 3009 N N . LYS B 1 179 ? -14.921 7.515 92.891 1.00 25.41 179 LYS A N 1
ATOM 3010 C CA . LYS B 1 179 ? -14.765 8.278 91.662 1.00 26.91 179 LYS A CA 1
ATOM 3011 C C . LYS B 1 179 ? -14.911 7.359 90.454 1.00 26.38 179 LYS A C 1
ATOM 3012 O O . LYS B 1 179 ? -14.503 6.195 90.494 1.00 26.22 179 LYS A O 1
ATOM 3018 N N . LEU B 1 180 ? -15.523 7.884 89.395 1.00 27.72 180 LEU A N 1
ATOM 3019 C CA . LEU B 1 180 ? -15.468 7.229 88.094 1.00 28.55 180 LEU A CA 1
ATOM 3020 C C . LEU B 1 180 ? -14.064 7.377 87.514 1.00 29.84 180 LEU A C 1
ATOM 3021 O O . LEU B 1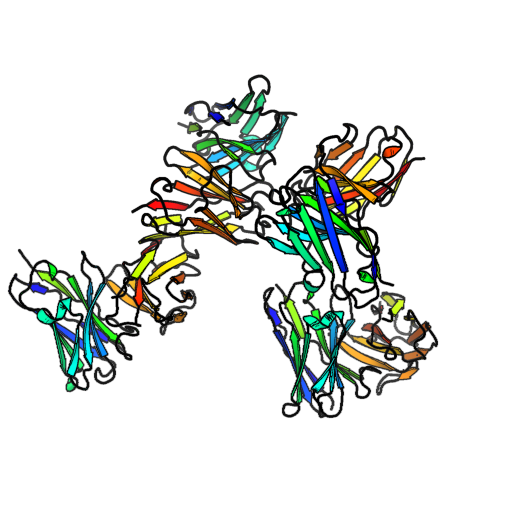 180 ? -13.531 8.489 87.428 1.00 28.43 180 LEU A O 1
ATOM 3026 N N . LEU B 1 181 ? -13.455 6.252 87.139 1.00 25.02 181 LEU A N 1
ATOM 3027 C CA . LEU B 1 181 ? -12.175 6.259 86.442 1.00 27.16 181 LEU A CA 1
ATOM 3028 C C . LEU B 1 181 ? -12.337 6.141 84.934 1.00 27.03 181 LEU A C 1
ATOM 3029 O O . LEU B 1 181 ? -11.815 6.973 84.185 1.00 28.01 181 LEU A O 1
ATOM 3034 N N . ILE B 1 182 ? -13.045 5.104 84.484 1.00 25.55 182 ILE A N 1
ATOM 3035 C CA . ILE B 1 182 ? -13.124 4.725 83.078 1.00 26.37 182 ILE A CA 1
ATOM 3036 C C . ILE B 1 182 ? -14.569 4.348 82.774 1.00 27.18 182 ILE A C 1
ATOM 3037 O O . ILE B 1 182 ? -15.245 3.719 83.595 1.00 24.97 182 ILE A O 1
ATOM 3042 N N . TYR B 1 183 ? -15.061 4.773 81.616 1.00 26.55 183 TYR A N 1
ATOM 3043 C CA . TYR B 1 183 ? -16.386 4.384 81.180 1.00 26.84 183 TYR A CA 1
ATOM 3044 C C . TYR B 1 183 ? -16.304 3.923 79.736 1.00 25.58 183 TYR A C 1
ATOM 3045 O O . TYR B 1 183 ? -15.350 4.237 79.022 1.00 26.59 183 TYR A O 1
ATOM 3054 N N . TYR B 1 184 ? -17.313 3.146 79.325 1.00 23.84 184 TYR A N 1
ATOM 3055 C CA . TYR B 1 184 ? -17.369 2.585 77.983 1.00 28.84 184 TYR A CA 1
ATOM 3056 C C . TYR B 1 184 ? -16.054 1.884 77.639 1.00 28.41 184 TYR A C 1
ATOM 3057 O O . TYR B 1 184 ? -15.432 2.138 76.603 1.00 27.30 184 TYR A O 1
ATOM 3066 N N . THR B 1 185 ? -15.638 0.999 78.555 1.00 28.98 185 THR A N 1
ATOM 3067 C CA . THR B 1 185 ? -14.462 0.135 78.461 1.00 24.57 185 THR A CA 1
ATOM 3068 C C . THR B 1 185 ? -13.138 0.881 78.585 1.00 28.32 185 THR A C 1
ATOM 3069 O O . THR B 1 185 ? -12.261 0.457 79.349 1.00 30.76 185 THR A O 1
ATOM 3073 N N . SER B 1 186 ? -12.964 1.975 77.842 1.00 27.05 186 SER A N 1
ATOM 3074 C CA . SER B 1 186 ? -11.636 2.562 77.691 1.00 26.08 186 SER A CA 1
ATOM 3075 C C . SER B 1 186 ? -11.571 4.086 77.760 1.00 29.15 186 SER A C 1
ATOM 3076 O O . SER B 1 186 ? -10.474 4.641 77.605 1.00 29.96 186 SER A O 1
ATOM 3079 N N . ARG B 1 187 ? -12.676 4.783 78.026 1.00 28.73 187 ARG A N 1
ATOM 3080 C CA . ARG B 1 187 ? -12.668 6.243 78.051 1.00 29.59 187 ARG A CA 1
ATOM 3081 C C . ARG B 1 187 ? -12.363 6.748 79.455 1.00 27.12 187 ARG A C 1
ATOM 3082 O O . ARG B 1 187 ? -12.988 6.317 80.422 1.00 29.36 187 ARG A O 1
ATOM 3090 N N . LEU B 1 188 ? -11.432 7.690 79.558 1.00 31.70 188 LEU A N 1
ATOM 3091 C CA . LEU B 1 188 ? -10.993 8.207 80.849 1.00 34.17 188 LEU A CA 1
ATOM 3092 C C . LEU B 1 188 ? -11.894 9.347 81.302 1.00 32.85 188 LEU A C 1
ATOM 3093 O O . LEU B 1 188 ? -12.167 10.272 80.532 1.00 33.25 188 LEU A O 1
ATOM 3098 N N . HIS B 1 189 ? -12.332 9.292 82.556 1.00 30.97 189 HIS A N 1
ATOM 3099 C CA . HIS B 1 189 ? -13.106 10.387 83.114 1.00 32.27 189 HIS A CA 1
ATOM 3100 C C . HIS B 1 189 ? -12.215 11.614 83.293 1.00 34.64 189 HIS A C 1
ATOM 3101 O O . HIS B 1 189 ? -10.989 11.518 83.314 1.00 34.33 189 HIS A O 1
ATOM 3108 N N . SER B 1 190 ? -12.860 12.781 83.390 1.00 40.53 190 SER A N 1
ATOM 3109 C CA . SER B 1 190 ? -12.163 14.038 83.629 1.00 42.80 190 SER A CA 1
ATOM 3110 C C . SER B 1 190 ? -11.188 13.895 84.784 1.00 37.79 190 SER A C 1
ATOM 3111 O O . SER B 1 190 ? -11.545 13.394 85.854 1.00 37.64 190 SER A O 1
ATOM 3114 N N . GLY B 1 191 ? -9.946 14.327 84.558 1.00 40.46 191 GLY A N 1
ATOM 3115 C CA . GLY B 1 191 ? -8.949 14.388 85.610 1.00 38.80 191 GLY A CA 1
ATOM 3116 C C . GLY B 1 191 ? -8.279 13.078 85.968 1.00 39.28 191 GLY A C 1
ATOM 3117 O O . GLY B 1 191 ? -7.440 13.059 86.877 1.00 41.12 191 GLY A O 1
ATOM 3118 N N . VAL B 1 192 ? -8.611 11.988 85.293 1.00 36.99 192 VAL A N 1
ATOM 3119 C CA . VAL B 1 192 ? -7.984 10.696 85.583 1.00 30.64 192 VAL A CA 1
ATOM 3120 C C . VAL B 1 192 ? -6.648 10.622 84.849 1.00 38.42 192 VAL A C 1
ATOM 3121 O O . VAL B 1 192 ? -6.602 10.895 83.637 1.00 38.74 192 VAL A O 1
ATOM 3125 N N . PRO B 1 193 ? -5.550 10.307 85.536 1.00 39.92 193 PRO A N 1
ATOM 3126 C CA . PRO B 1 193 ? -4.244 10.278 84.866 1.00 41.59 193 PRO A CA 1
ATOM 3127 C C . PRO B 1 193 ? -4.164 9.168 83.836 1.00 41.41 193 PRO A C 1
ATOM 3128 O O . PRO B 1 193 ? -4.852 8.148 83.929 1.00 41.64 193 PRO A O 1
ATOM 3132 N N . SER B 1 194 ? -3.291 9.373 82.847 1.00 46.48 194 SER A N 1
ATOM 3133 C CA . SER B 1 194 ? -3.231 8.485 81.693 1.00 43.80 194 SER A CA 1
ATOM 3134 C C . SER B 1 194 ? -2.586 7.145 82.004 1.00 43.00 194 SER A C 1
ATOM 3135 O O . SER B 1 194 ? -2.554 6.273 81.125 1.00 47.35 194 SER A O 1
ATOM 3138 N N . ARG B 1 195 ? -2.082 6.942 83.221 1.00 44.10 195 ARG A N 1
ATOM 3139 C CA . ARG B 1 195 ? -1.603 5.615 83.572 1.00 39.39 195 ARG A CA 1
ATOM 3140 C C . ARG B 1 195 ? -2.739 4.621 83.783 1.00 39.31 195 ARG A C 1
ATOM 3141 O O . ARG B 1 195 ? -2.469 3.421 83.894 1.00 38.52 195 ARG A O 1
ATOM 3149 N N . PHE B 1 196 ? -3.991 5.081 83.850 1.00 35.73 196 PHE A N 1
ATOM 3150 C CA . PHE B 1 196 ? -5.138 4.187 83.882 1.00 34.04 196 PHE A CA 1
ATOM 3151 C C . PHE B 1 196 ? -5.577 3.885 82.458 1.00 35.20 196 PHE A C 1
ATOM 3152 O O . PHE B 1 196 ? -5.690 4.798 81.636 1.00 35.16 196 PHE A O 1
ATOM 3160 N N . SER B 1 197 ? -5.812 2.602 82.174 1.00 34.34 197 SER A N 1
ATOM 3161 C CA . SER B 1 197 ? -6.236 2.155 80.851 1.00 37.54 197 SER A CA 1
ATOM 3162 C C . SER B 1 197 ? -7.261 1.044 80.994 1.00 34.22 197 SER A C 1
ATOM 3163 O O . SER B 1 197 ? -7.194 0.230 81.916 1.00 35.03 197 SER A O 1
ATOM 3166 N N . GLY B 1 198 ? -8.188 0.986 80.052 1.00 29.63 198 GLY A N 1
ATOM 3167 C CA . GLY B 1 198 ? -9.181 -0.066 80.041 1.00 27.95 198 GLY A CA 1
ATOM 3168 C C . GLY B 1 198 ? -9.213 -0.762 78.698 1.00 34.30 198 GLY A C 1
ATOM 3169 O O . GLY B 1 198 ? -8.935 -0.162 77.659 1.00 32.74 198 GLY A O 1
ATOM 3170 N N . SER B 1 199 ? -9.562 -2.048 78.737 1.00 31.91 199 SER A N 1
ATOM 3171 C CA . SER B 1 199 ? -9.605 -2.882 77.540 1.00 34.79 199 SER A CA 1
ATOM 3172 C C . SER B 1 199 ? -10.692 -3.930 77.695 1.00 33.62 199 SER A C 1
ATOM 3173 O O . SER B 1 199 ? -11.239 -4.141 78.778 1.00 29.28 199 SER A O 1
ATOM 3176 N N . GLY B 1 200 ? -11.009 -4.599 76.582 1.00 31.68 200 GLY A N 1
ATOM 3177 C CA . GLY B 1 200 ? -11.934 -5.709 76.602 1.00 33.65 200 GLY A CA 1
ATOM 3178 C C . GLY B 1 200 ? -13.041 -5.563 75.567 1.00 32.89 200 GLY A C 1
ATOM 3179 O O . GLY B 1 200 ? -13.152 -4.564 74.866 1.00 33.01 200 GLY A O 1
ATOM 3180 N N . SER B 1 201 ? -13.862 -6.612 75.499 1.00 35.33 201 SER A N 1
ATOM 3181 C CA . SER B 1 201 ? -15.039 -6.649 74.636 1.00 36.11 201 SER A CA 1
ATOM 3182 C C . SER B 1 201 ? -15.850 -7.891 74.981 1.00 36.45 201 SER A C 1
ATOM 3183 O O . SER B 1 201 ? -15.360 -8.817 75.638 1.00 35.36 201 SER A O 1
ATOM 3186 N N . GLY B 1 202 ? -17.098 -7.904 74.523 1.00 34.38 202 GLY A N 1
ATOM 3187 C CA . GLY B 1 202 ? -17.966 -9.033 74.792 1.00 35.73 202 GLY A CA 1
ATOM 3188 C C . GLY B 1 202 ? -18.272 -9.181 76.269 1.00 38.68 202 GLY A C 1
ATOM 3189 O O . GLY B 1 202 ? -18.936 -8.321 76.859 1.00 32.46 202 GLY A O 1
ATOM 3190 N N . THR B 1 203 ? -17.795 -10.273 76.878 1.00 32.52 203 THR A N 1
ATOM 3191 C CA . THR B 1 203 ? -18.002 -10.526 78.297 1.00 33.95 203 THR A CA 1
ATOM 3192 C C . THR B 1 203 ? -16.767 -10.282 79.153 1.00 34.18 203 THR A C 1
ATOM 3193 O O . THR B 1 203 ? -16.873 -10.383 80.379 1.00 35.84 203 THR A O 1
ATOM 3197 N N . ASP B 1 204 ? -15.610 -9.977 78.555 1.00 33.64 204 ASP A N 1
ATOM 3198 C CA . ASP B 1 204 ? -14.323 -9.966 79.254 1.00 33.64 204 ASP A CA 1
ATOM 3199 C C . ASP B 1 204 ? -13.651 -8.604 79.147 1.00 31.90 204 ASP A C 1
ATOM 3200 O O . ASP B 1 204 ? -13.329 -8.153 78.040 1.00 29.15 204 ASP A O 1
ATOM 3205 N N . TYR B 1 205 ? -13.386 -7.980 80.300 1.00 31.14 205 TYR A N 1
ATOM 3206 C CA . TYR B 1 205 ? -12.796 -6.648 80.354 1.00 28.61 205 TYR A CA 1
ATOM 3207 C C . TYR B 1 205 ? -11.686 -6.618 81.393 1.00 32.08 205 TYR A C 1
ATOM 3208 O O . TYR B 1 205 ? -11.593 -7.493 82.256 1.00 33.45 205 TYR A O 1
ATOM 3217 N N . SER B 1 206 ? -10.836 -5.596 81.298 1.00 28.37 206 SER A N 1
ATOM 3218 C CA . SER B 1 206 ? -9.739 -5.461 82.243 1.00 32.40 206 SER A CA 1
ATOM 3219 C C . SER B 1 206 ? -9.382 -3.992 82.422 1.00 30.58 206 SER A C 1
ATOM 3220 O O . SER B 1 206 ? -9.596 -3.164 81.530 1.00 32.96 206 SER A O 1
ATOM 3223 N N . LEU B 1 207 ? -8.834 -3.685 83.594 1.00 28.88 207 LEU A N 1
ATOM 3224 C CA . LEU B 1 207 ? -8.323 -2.365 83.935 1.00 30.35 207 LEU A CA 1
ATOM 3225 C C . LEU B 1 207 ? -6.836 -2.509 84.225 1.00 35.93 207 LEU A C 1
ATOM 3226 O O . LEU B 1 207 ? -6.439 -3.423 84.952 1.00 33.38 207 LEU A O 1
ATOM 3231 N N . THR B 1 208 ? -6.022 -1.626 83.656 1.00 31.10 208 THR A N 1
ATOM 3232 C CA . THR B 1 208 ? -4.573 -1.690 83.819 1.00 31.52 208 THR A CA 1
ATOM 3233 C C . THR B 1 208 ? -4.096 -0.383 84.427 1.00 34.19 208 THR A C 1
ATOM 3234 O O . THR B 1 208 ? -4.444 0.695 83.940 1.00 36.64 208 THR A O 1
ATOM 3238 N N . ILE B 1 209 ? -3.335 -0.477 85.511 1.00 36.12 209 ILE A N 1
ATOM 3239 C CA . ILE B 1 209 ? -2.745 0.683 86.165 1.00 34.93 209 ILE A CA 1
ATOM 3240 C C . ILE B 1 209 ? -1.240 0.531 86.020 1.00 43.84 209 ILE A C 1
ATOM 3241 O O . ILE B 1 209 ? -0.644 -0.389 86.597 1.00 42.51 209 ILE A O 1
ATOM 3246 N N . SER B 1 210 ? -0.631 1.406 85.233 1.00 38.79 210 SER A N 1
ATOM 3247 C CA . SER B 1 210 ? 0.810 1.386 85.052 1.00 45.35 210 SER A CA 1
ATOM 3248 C C . SER B 1 210 ? 1.439 2.395 86.003 1.00 44.18 210 SER A C 1
ATOM 3249 O O . SER B 1 210 ? 0.790 3.357 86.427 1.00 46.77 210 SER A O 1
ATOM 3252 N N . LYS B 1 211 ? 2.706 2.153 86.352 1.00 44.41 211 LYS A N 1
ATOM 3253 C CA . LYS B 1 211 ? 3.428 2.980 87.315 1.00 44.72 211 LYS A CA 1
ATOM 3254 C C . LYS B 1 211 ? 2.559 3.339 88.518 1.00 40.82 211 LYS A C 1
ATOM 3255 O O . LYS B 1 211 ? 2.129 4.489 88.659 1.00 40.17 211 LYS A O 1
ATOM 3261 N N . LEU B 1 212 ? 2.297 2.359 89.382 1.00 41.05 212 LEU A N 1
ATOM 3262 C CA . LEU B 1 212 ? 1.445 2.578 90.544 1.00 36.86 212 LEU A CA 1
ATOM 3263 C C . LEU B 1 212 ? 1.993 3.695 91.419 1.00 42.62 212 LEU A C 1
ATOM 3264 O O . LEU B 1 212 ? 3.210 3.823 91.601 1.00 41.38 212 LEU A O 1
ATOM 3269 N N . GLU B 1 213 ? 1.081 4.493 91.974 1.00 36.51 213 GLU A N 1
ATOM 3270 C CA . GLU B 1 213 ? 1.403 5.500 92.971 1.00 40.30 213 GLU A CA 1
ATOM 3271 C C . GLU B 1 213 ? 0.666 5.190 94.270 1.00 40.30 213 GLU A C 1
ATOM 3272 O O . GLU B 1 213 ? -0.296 4.418 94.292 1.00 36.75 213 GLU A O 1
ATOM 3278 N N . GLN B 1 214 ? 1.148 5.782 95.367 1.00 36.27 214 GLN A N 1
ATOM 3279 C CA . GLN B 1 214 ? 0.563 5.516 96.678 1.00 40.20 214 GLN A CA 1
ATOM 3280 C C . GLN B 1 214 ? -0.922 5.862 96.724 1.00 36.54 214 GLN A C 1
ATOM 3281 O O . GLN B 1 214 ? -1.693 5.198 97.427 1.00 37.57 214 GLN A O 1
ATOM 3287 N N . GLU B 1 215 ? -1.344 6.892 95.990 1.00 39.31 215 GLU A N 1
ATOM 3288 C CA . GLU B 1 215 ? -2.750 7.273 95.992 1.00 39.05 215 GLU A CA 1
ATOM 3289 C C . GLU B 1 215 ? -3.646 6.246 95.310 1.00 39.26 215 GLU A C 1
ATOM 3290 O O . GLU B 1 215 ? -4.869 6.415 95.343 1.00 38.20 215 GLU A O 1
ATOM 3296 N N . ASP B 1 216 ? -3.091 5.181 94.721 1.00 33.57 216 ASP A N 1
ATOM 3297 C CA . ASP B 1 216 ? -3.895 4.198 94.001 1.00 37.95 216 ASP A CA 1
ATOM 3298 C C . ASP B 1 216 ? -4.464 3.111 94.901 1.00 32.95 216 ASP A C 1
ATOM 3299 O O . ASP B 1 216 ? -5.222 2.264 94.413 1.00 32.83 216 ASP A O 1
ATOM 3304 N N . ILE B 1 217 ? -4.114 3.110 96.192 1.00 30.45 217 ILE A N 1
ATOM 3305 C CA . ILE B 1 217 ? -4.692 2.159 97.135 1.00 33.14 217 ILE A CA 1
ATOM 3306 C C . ILE B 1 217 ? -6.186 2.412 97.220 1.00 36.31 217 ILE A C 1
ATOM 3307 O O . ILE B 1 217 ? -6.617 3.504 97.614 1.00 35.32 217 ILE A O 1
ATOM 3312 N N . ALA B 1 218 ? -6.981 1.403 96.873 1.00 32.00 218 ALA A N 1
ATOM 3313 C CA . ALA B 1 218 ? -8.423 1.572 96.730 1.00 29.60 218 ALA A CA 1
ATOM 3314 C C . ALA B 1 218 ? -9.022 0.225 96.370 1.00 31.26 218 ALA A C 1
ATOM 3315 O O . ALA B 1 218 ? -8.314 -0.713 96.000 1.00 28.99 218 ALA A O 1
ATOM 3317 N N . THR B 1 219 ? -10.341 0.145 96.466 1.00 29.25 219 THR A N 1
ATOM 3318 C CA . THR B 1 219 ? -11.086 -0.974 95.917 1.00 28.50 219 THR A CA 1
ATOM 3319 C C . THR B 1 219 ? -11.634 -0.541 94.565 1.00 29.69 219 THR A C 1
ATOM 3320 O O . THR B 1 219 ? -12.174 0.567 94.437 1.00 27.69 219 THR A O 1
ATOM 3324 N N . TYR B 1 220 ? -11.458 -1.392 93.556 1.00 26.74 220 TYR A N 1
ATOM 3325 C CA . TYR B 1 220 ? -11.837 -1.076 92.182 1.00 27.73 220 TYR A CA 1
ATOM 3326 C C . TYR B 1 220 ? -13.043 -1.913 91.792 1.00 30.33 220 TYR A C 1
ATOM 3327 O O . TYR B 1 220 ? -13.029 -3.138 91.948 1.00 25.11 220 TYR A O 1
ATOM 3336 N N . PHE B 1 221 ? -14.098 -1.247 91.313 1.00 24.05 221 PHE A N 1
ATOM 3337 C CA . PHE B 1 221 ? -15.372 -1.891 91.033 1.00 25.17 221 PHE A CA 1
ATOM 3338 C C . PHE B 1 221 ? -15.710 -1.706 89.559 1.00 25.34 221 PHE A C 1
ATOM 3339 O O . PHE B 1 221 ? -15.567 -0.606 89.027 1.00 26.54 221 PHE A O 1
ATOM 3347 N N . CYS B 1 222 ? -16.167 -2.776 88.909 1.00 24.71 222 CYS A N 1
ATOM 3348 C CA . CYS B 1 222 ? -16.702 -2.689 87.558 1.00 24.41 222 CYS A CA 1
ATOM 3349 C C . CYS B 1 222 ? -18.223 -2.602 87.613 1.00 26.90 222 CYS A C 1
ATOM 3350 O O . CYS B 1 222 ? -18.851 -2.933 88.623 1.00 24.80 222 CYS A O 1
ATOM 3353 N N . GLN B 1 223 ? -18.812 -2.156 86.501 1.00 24.56 223 GLN A N 1
ATOM 3354 C CA . GLN B 1 223 ? -20.257 -1.995 86.399 1.00 25.95 223 GLN A CA 1
ATOM 3355 C C . GLN B 1 223 ? -20.651 -2.085 84.932 1.00 23.34 223 GLN A C 1
ATOM 3356 O O . GLN B 1 223 ? -20.030 -1.430 84.093 1.00 24.53 223 GLN A O 1
ATOM 3362 N N . GLN B 1 224 ? -21.674 -2.875 84.618 1.00 24.43 224 GLN A N 1
ATOM 3363 C CA . GLN B 1 224 ? -22.231 -2.848 83.271 1.00 26.85 224 GLN A CA 1
ATOM 3364 C C . GLN B 1 224 ? -23.347 -1.817 83.228 1.00 23.91 224 GLN A C 1
ATOM 3365 O O . GLN B 1 224 ? -24.132 -1.692 84.177 1.00 24.50 224 GLN A O 1
ATOM 3371 N N . GLY B 1 225 ? -23.431 -1.096 82.110 1.00 25.93 225 GLY A N 1
ATOM 3372 C CA . GLY B 1 225 ? -24.375 -0.006 82.019 1.00 24.95 225 GLY A CA 1
ATOM 3373 C C . GLY B 1 225 ? -25.317 -0.051 80.830 1.00 28.12 225 GLY A C 1
ATOM 3374 O O . GLY B 1 225 ? -25.910 0.971 80.495 1.00 26.84 225 GLY A O 1
ATOM 3375 N N . ASN B 1 226 ? -25.508 -1.197 80.175 1.00 25.64 226 ASN A N 1
ATOM 3376 C CA . ASN B 1 226 ? -26.439 -1.188 79.058 1.00 30.10 226 ASN A CA 1
ATOM 3377 C C . ASN B 1 226 ? -27.628 -2.132 79.218 1.00 31.47 226 ASN A C 1
ATOM 3378 O O . ASN B 1 226 ? -28.470 -2.182 78.315 1.00 32.25 226 ASN A O 1
ATOM 3383 N N . THR B 1 227 ? -27.749 -2.851 80.334 1.00 27.94 227 THR A N 1
ATOM 3384 C CA . THR B 1 227 ? -28.841 -3.801 80.531 1.00 29.69 227 THR A CA 1
ATOM 3385 C C . THR B 1 227 ? -29.544 -3.521 81.849 1.00 28.95 227 THR A C 1
ATOM 3386 O O . THR B 1 227 ? -28.900 -3.527 82.900 1.00 31.42 227 THR A O 1
ATOM 3390 N N . PHE B 1 228 ? -30.862 -3.296 81.800 1.00 28.95 228 PHE A N 1
ATOM 3391 C CA . PHE B 1 228 ? -31.604 -3.013 83.026 1.00 27.85 228 PHE A CA 1
ATOM 3392 C C . PHE B 1 228 ? -31.723 -4.284 83.856 1.00 27.58 228 PHE A C 1
ATOM 3393 O O . PHE B 1 228 ? -32.075 -5.333 83.313 1.00 28.86 228 PHE A O 1
ATOM 3401 N N . PRO B 1 229 ? -31.439 -4.239 85.169 1.00 27.17 229 PRO A N 1
ATOM 3402 C CA . PRO B 1 229 ? -30.876 -3.105 85.912 1.00 27.39 229 PRO A CA 1
ATOM 3403 C C . PRO B 1 229 ? -29.351 -3.080 85.813 1.00 25.25 229 PRO A C 1
ATOM 3404 O O . PRO B 1 229 ? -28.750 -4.133 85.586 1.00 26.63 229 PRO A O 1
ATOM 3408 N N . PRO B 1 230 ? -28.733 -1.908 85.977 1.00 24.41 230 PRO A N 1
ATOM 3409 C CA . PRO B 1 230 ? -27.266 -1.863 86.043 1.00 23.65 230 PRO A CA 1
ATOM 3410 C C . PRO B 1 230 ? -26.778 -2.695 87.219 1.00 23.80 230 PRO A C 1
ATOM 3411 O O . PRO B 1 230 ? -27.417 -2.732 88.270 1.00 22.97 230 PRO A O 1
ATOM 3415 N N . THR B 1 231 ? -25.647 -3.376 87.030 1.00 24.49 231 THR A N 1
ATOM 3416 C CA . THR B 1 231 ? -25.114 -4.277 88.050 1.00 26.39 231 THR A CA 1
ATOM 3417 C C . THR B 1 231 ? -23.607 -4.073 88.171 1.00 23.56 231 THR A C 1
ATOM 3418 O O . THR B 1 231 ? -22.941 -3.692 87.206 1.00 25.49 231 THR A O 1
ATOM 3422 N N . PHE B 1 232 ? -23.085 -4.316 89.377 1.00 25.67 232 PHE A N 1
ATOM 3423 C CA . PHE B 1 232 ? -21.694 -4.074 89.743 1.00 24.53 232 PHE A CA 1
ATOM 3424 C C . PHE B 1 232 ? -20.971 -5.384 90.053 1.00 29.23 232 PHE A C 1
ATOM 3425 O O . PHE B 1 232 ? -21.582 -6.340 90.525 1.00 29.18 232 PHE A O 1
ATOM 3433 N N . GLY B 1 233 ? -19.651 -5.389 89.851 1.00 27.67 233 GLY A N 1
ATOM 3434 C CA . GLY B 1 233 ? -18.817 -6.474 90.334 1.00 28.06 233 GLY A CA 1
ATOM 3435 C C . GLY B 1 233 ? -18.583 -6.386 91.838 1.00 31.98 233 GLY A C 1
ATOM 3436 O O . GLY B 1 233 ? -18.959 -5.424 92.505 1.00 30.05 233 GLY A O 1
ATOM 3437 N N . GLY B 1 234 ? -17.952 -7.432 92.388 1.00 31.18 234 GLY A N 1
ATOM 3438 C CA . GLY B 1 234 ? -17.696 -7.485 93.814 1.00 30.68 234 GLY A CA 1
ATOM 3439 C C . GLY B 1 234 ? -16.468 -6.734 94.286 1.00 31.53 234 GLY A C 1
ATOM 3440 O O . GLY B 1 234 ? -16.238 -6.645 95.499 1.00 32.22 234 GLY A O 1
ATOM 3441 N N . GLY B 1 235 ? -15.675 -6.207 93.369 1.00 31.13 235 GLY A N 1
ATOM 3442 C CA . GLY B 1 235 ? -14.560 -5.358 93.758 1.00 26.02 235 GLY A CA 1
ATOM 3443 C C . GLY B 1 235 ? -13.250 -6.118 93.866 1.00 29.43 235 GLY A C 1
ATOM 3444 O O . GLY B 1 235 ? -13.206 -7.318 94.133 1.00 30.80 235 GLY A O 1
ATOM 3445 N N . THR B 1 236 ? -12.162 -5.390 93.625 1.00 27.81 236 THR A N 1
ATOM 3446 C CA . THR B 1 236 ? -10.795 -5.883 93.764 1.00 28.73 236 THR A CA 1
ATOM 3447 C C . THR B 1 236 ? -10.050 -4.860 94.601 1.00 30.84 236 THR A C 1
ATOM 3448 O O . THR B 1 236 ? -9.984 -3.690 94.218 1.00 29.60 236 THR A O 1
ATOM 3452 N N . LYS B 1 237 ? -9.494 -5.286 95.740 1.00 25.60 237 LYS A N 1
ATOM 3453 C CA . LYS B 1 237 ? -8.773 -4.369 96.616 1.00 30.55 237 LYS A CA 1
ATOM 3454 C C . LYS B 1 237 ? -7.303 -4.309 96.213 1.00 32.66 237 LYS A C 1
ATOM 3455 O O . LYS B 1 237 ? -6.635 -5.343 96.122 1.00 34.70 237 LYS A O 1
ATOM 3461 N N . LEU B 1 238 ? -6.803 -3.099 95.976 1.00 30.35 238 LEU A N 1
ATOM 3462 C CA . LEU B 1 238 ? -5.417 -2.881 95.578 1.00 32.36 238 LEU A CA 1
ATOM 3463 C C . LEU B 1 238 ? -4.642 -2.315 96.759 1.00 35.23 238 LEU A C 1
ATOM 3464 O O . LEU B 1 238 ? -4.970 -1.233 97.264 1.00 34.33 238 LEU A O 1
ATOM 3469 N N . GLU B 1 239 ? -3.609 -3.033 97.188 1.00 34.57 239 GLU A N 1
ATOM 3470 C CA . GLU B 1 239 ? -2.702 -2.555 98.222 1.00 38.60 239 GLU A CA 1
ATOM 3471 C C . GLU B 1 239 ? -1.323 -2.316 97.625 1.00 35.54 239 GLU A C 1
ATOM 3472 O O . GLU B 1 239 ? -0.943 -2.950 96.640 1.00 31.72 239 GLU A O 1
ATOM 3478 N N . ILE B 1 240 ? -0.575 -1.388 98.217 1.00 36.81 240 ILE A N 1
ATOM 3479 C CA . ILE B 1 240 ? 0.788 -1.090 97.786 1.00 39.82 240 ILE A CA 1
ATOM 3480 C C . ILE B 1 240 ? 1.725 -1.487 98.916 1.00 47.20 240 ILE A C 1
ATOM 3481 O O . ILE B 1 240 ? 1.560 -1.034 100.055 1.00 48.50 240 ILE A O 1
ATOM 3486 N N . LYS B 1 241 ? 2.692 -2.344 98.596 1.00 49.14 241 LYS A N 1
ATOM 3487 C CA . LYS B 1 241 ? 3.648 -2.891 99.554 1.00 53.14 241 LYS A CA 1
ATOM 3488 C C . LYS B 1 241 ? 4.847 -1.965 99.691 1.00 53.58 241 LYS A C 1
ATOM 3489 O O . LYS B 1 241 ? 5.609 -1.796 98.738 1.00 56.22 241 LYS A O 1
ATOM 3495 N N . GLN C 1 1 ? -23.076 26.655 64.445 1.00 43.08 1 GLN C N 1
ATOM 3496 C CA . GLN C 1 1 ? -23.797 25.391 64.502 1.00 41.40 1 GLN C CA 1
ATOM 3497 C C . GLN C 1 1 ? -22.897 24.225 64.103 1.00 34.34 1 GLN C C 1
ATOM 3498 O O . GLN C 1 1 ? -21.880 24.405 63.439 1.00 32.07 1 GLN C O 1
ATOM 3504 N N . VAL C 1 2 ? -23.301 23.025 64.500 1.00 35.45 2 VAL C N 1
ATOM 3505 C CA . VAL C 1 2 ? -22.648 21.819 64.014 1.00 32.91 2 VAL C CA 1
ATOM 3506 C C . VAL C 1 2 ? -23.011 21.614 62.550 1.00 30.39 2 VAL C C 1
ATOM 3507 O O . VAL C 1 2 ? -24.182 21.728 62.157 1.00 30.25 2 VAL C O 1
ATOM 3511 N N . GLN C 1 3 ? -22.003 21.341 61.724 1.00 24.12 3 GLN C N 1
ATOM 3512 C CA . GLN C 1 3 ? -22.217 20.999 60.327 1.00 26.54 3 GLN C CA 1
ATOM 3513 C C . GLN C 1 3 ? -21.402 19.765 59.983 1.00 27.91 3 GLN C C 1
ATOM 3514 O O . GLN C 1 3 ? -20.307 19.560 60.516 1.00 26.59 3 GLN C O 1
ATOM 3520 N N . LEU C 1 4 ? -21.956 18.948 59.086 1.00 24.67 4 LEU C N 1
ATOM 3521 C CA . LEU C 1 4 ? -21.226 17.852 58.459 1.00 25.17 4 LEU C CA 1
ATOM 3522 C C . LEU C 1 4 ? -21.509 17.949 56.965 1.00 26.64 4 LEU C C 1
ATOM 3523 O O . LEU C 1 4 ? -22.635 17.684 56.525 1.00 25.99 4 LEU C O 1
ATOM 3528 N N . GLN C 1 5 ? -20.501 18.355 56.189 1.00 23.87 5 GLN C N 1
ATOM 3529 C CA . GLN C 1 5 ? -20.657 18.631 54.762 1.00 24.06 5 GLN C CA 1
ATOM 3530 C C . GLN C 1 5 ? -19.932 17.569 53.943 1.00 27.20 5 GLN C C 1
ATOM 3531 O O . GLN C 1 5 ? -18.699 17.514 53.957 1.00 25.93 5 GLN C O 1
ATOM 3537 N N . GLN C 1 6 ? -20.693 16.749 53.206 1.00 23.94 6 GLN C N 1
ATOM 3538 C CA . GLN C 1 6 ? -20.143 15.599 52.505 1.00 24.47 6 GLN C CA 1
ATOM 3539 C C . GLN C 1 6 ? -19.837 15.903 51.041 1.00 26.68 6 GLN C C 1
ATOM 3540 O O . GLN C 1 6 ? -20.302 16.890 50.466 1.00 25.79 6 GLN C O 1
ATOM 3546 N N . SER C 1 7 ? -19.043 15.015 50.446 1.00 25.20 7 SER C N 1
ATOM 3547 C CA . SER C 1 7 ? -18.862 14.920 49.001 1.00 28.70 7 SER C CA 1
ATOM 3548 C C . SER C 1 7 ? -20.173 15.017 48.255 1.00 29.36 7 SER C C 1
ATOM 3549 O O . SER C 1 7 ? -21.216 14.609 48.778 1.00 30.36 7 SER C O 1
ATOM 3552 N N . GLY C 1 8 ? -20.115 15.528 47.023 1.00 33.15 8 GLY C N 1
ATOM 3553 C CA . GLY C 1 8 ? -21.235 15.456 46.113 1.00 30.39 8 GLY C CA 1
ATOM 3554 C C . GLY C 1 8 ? -21.342 14.082 45.473 1.00 35.98 8 GLY C C 1
ATOM 3555 O O . GLY C 1 8 ? -20.555 13.173 45.742 1.00 33.21 8 GLY C O 1
ATOM 3556 N N . ALA C 1 9 ? -22.342 13.951 44.596 1.00 37.00 9 ALA C N 1
ATOM 3557 C CA . ALA C 1 9 ? -22.672 12.668 43.978 1.00 37.37 9 ALA C CA 1
ATOM 3558 C C . ALA C 1 9 ? -21.450 12.032 43.328 1.00 40.97 9 ALA C C 1
ATOM 3559 O O . ALA C 1 9 ? -20.542 12.719 42.844 1.00 41.98 9 ALA C O 1
ATOM 3561 N N . GLU C 1 10 ? -21.434 10.699 43.329 1.00 37.80 10 GLU C N 1
ATOM 3562 C CA . GLU C 1 10 ? -20.363 9.917 42.726 1.00 41.73 10 GLU C CA 1
ATOM 3563 C C . GLU C 1 10 ? -20.975 8.866 41.809 1.00 43.82 10 GLU C C 1
ATOM 3564 O O . GLU C 1 10 ? -21.735 8.006 42.266 1.00 42.39 10 GLU C O 1
ATOM 3570 N N . VAL C 1 11 ? -20.653 8.943 40.519 1.00 45.42 11 VAL C N 1
ATOM 3571 C CA . VAL C 1 11 ? -21.003 7.914 39.543 1.00 42.85 11 VAL C CA 1
ATOM 3572 C C . VAL C 1 11 ? -19.712 7.205 39.162 1.00 44.92 11 VAL C C 1
ATOM 3573 O O . VAL C 1 11 ? -18.783 7.829 38.631 1.00 44.06 11 VAL C O 1
ATOM 3577 N N . VAL C 1 12 ? -19.637 5.908 39.465 1.00 44.27 12 VAL C N 1
ATOM 3578 C CA . VAL C 1 12 ? -18.407 5.148 39.314 1.00 46.25 12 VAL C CA 1
ATOM 3579 C C . VAL C 1 12 ? -18.733 3.841 38.604 1.00 47.45 12 VAL C C 1
ATOM 3580 O O . VAL C 1 12 ? -19.870 3.365 38.619 1.00 47.97 12 VAL C O 1
ATOM 3584 N N . LYS C 1 13 ? -17.698 3.263 37.945 1.00 48.50 13 LYS C N 1
ATOM 3585 C CA . LYS C 1 13 ? -17.887 2.051 37.156 1.00 53.52 13 LYS C CA 1
ATOM 3586 C C . LYS C 1 13 ? -17.661 0.817 38.032 1.00 50.15 13 LYS C C 1
ATOM 3587 O O . LYS C 1 13 ? -16.861 0.859 38.973 1.00 46.26 13 LYS C O 1
ATOM 3593 N N . PRO C 1 14 ? -18.381 -0.278 37.773 1.00 50.18 14 PRO C N 1
ATOM 3594 C CA . PRO C 1 14 ? -18.119 -1.529 38.496 1.00 48.98 14 PRO C CA 1
ATOM 3595 C C . PRO C 1 14 ? -16.635 -1.870 38.526 1.00 50.02 14 PRO C C 1
ATOM 3596 O O . PRO C 1 14 ? -15.912 -1.679 37.547 1.00 56.76 14 PRO C O 1
ATOM 3600 N N . GLY C 1 15 ? -16.176 -2.368 39.674 1.00 50.31 15 GLY C N 1
ATOM 3601 C CA . GLY C 1 15 ? -14.789 -2.728 39.852 1.00 45.77 15 GLY C CA 1
ATOM 3602 C C . GLY C 1 15 ? -13.877 -1.603 40.295 1.00 45.64 15 GLY C C 1
ATOM 3603 O O . GLY C 1 15 ? -12.738 -1.871 40.693 1.00 49.66 15 GLY C O 1
ATOM 3604 N N . ALA C 1 16 ? -14.323 -0.355 40.227 1.00 48.70 16 ALA C N 1
ATOM 3605 C CA . ALA C 1 16 ? -13.506 0.753 40.689 1.00 44.70 16 ALA C CA 1
ATOM 3606 C C . ALA C 1 16 ? -13.708 0.957 42.190 1.00 47.81 16 ALA C C 1
ATOM 3607 O O . ALA C 1 16 ? -14.509 0.273 42.837 1.00 46.58 16 ALA C O 1
ATOM 3609 N N . SER C 1 17 ? -12.965 1.905 42.754 1.00 48.55 17 SER C N 1
ATOM 3610 C CA . SER C 1 17 ? -13.103 2.315 44.143 1.00 45.41 17 SER C CA 1
ATOM 3611 C C . SER C 1 17 ? -13.530 3.776 44.196 1.00 46.02 17 SER C C 1
ATOM 3612 O O . SER C 1 17 ? -13.526 4.489 43.189 1.00 44.93 17 SER C O 1
ATOM 3615 N N . VAL C 1 18 ? -13.909 4.226 45.390 1.00 43.45 18 VAL C N 1
ATOM 3616 C CA . VAL C 1 18 ? -14.287 5.619 45.592 1.00 35.57 18 VAL C CA 1
ATOM 3617 C C . VAL C 1 18 ? -14.008 5.980 47.044 1.00 38.56 18 VAL C C 1
ATOM 3618 O O . VAL C 1 18 ? -14.099 5.135 47.939 1.00 36.72 18 VAL C O 1
ATOM 3622 N N . LYS C 1 19 ? -13.642 7.241 47.274 1.00 32.25 19 LYS C N 1
ATOM 3623 C CA . LYS C 1 19 ? -13.376 7.755 48.613 1.00 33.34 19 LYS C CA 1
ATOM 3624 C C . LYS C 1 19 ? -14.268 8.966 48.856 1.00 33.21 19 LYS C C 1
ATOM 3625 O O . LYS C 1 19 ? -14.112 10.008 48.205 1.00 34.42 19 LYS C O 1
ATOM 3631 N N . LEU C 1 20 ? -15.200 8.828 49.787 1.00 29.39 20 LEU C N 1
ATOM 3632 C CA . LEU C 1 20 ? -16.091 9.925 50.126 1.00 26.40 20 LEU C CA 1
ATOM 3633 C C . LEU C 1 20 ? -15.485 10.720 51.270 1.00 28.64 20 LEU C C 1
ATOM 3634 O O . LEU C 1 20 ? -14.711 10.196 52.080 1.00 30.84 20 LEU C O 1
ATOM 3639 N N . ALA C 1 21 ? -15.820 12.007 51.324 1.00 26.91 21 ALA C N 1
ATOM 3640 C CA . ALA C 1 21 ? -15.268 12.878 52.343 1.00 24.46 21 ALA C CA 1
ATOM 3641 C C . ALA C 1 21 ? -16.388 13.572 53.101 1.00 25.55 21 ALA C C 1
ATOM 3642 O O . ALA C 1 21 ? -17.497 13.754 52.581 1.00 24.52 21 ALA C O 1
ATOM 3644 N N . CYS C 1 22 ? -16.087 13.953 54.340 1.00 26.29 22 CYS C N 1
ATOM 3645 C CA . CYS C 1 22 ? -17.013 14.748 55.135 1.00 25.97 22 CYS C CA 1
ATOM 3646 C C . CYS C 1 22 ? -16.217 15.705 56.010 1.00 28.74 22 CYS C C 1
ATOM 3647 O O . CYS C 1 22 ? -15.391 15.271 56.816 1.00 27.08 22 CYS C O 1
ATOM 3650 N N . THR C 1 23 ? -16.465 17.004 55.857 1.00 24.69 23 THR C N 1
ATOM 3651 C CA . THR C 1 23 ? -15.798 18.024 56.658 1.00 24.88 23 THR C CA 1
ATOM 3652 C C . THR C 1 23 ? -16.737 18.509 57.756 1.00 28.16 23 THR C C 1
ATOM 3653 O O . THR C 1 23 ? -17.850 18.960 57.472 1.00 26.57 23 THR C O 1
ATOM 3657 N N . ALA C 1 24 ? -16.281 18.438 59.000 1.00 23.64 24 ALA C N 1
ATOM 3658 C CA . ALA C 1 24 ? -17.078 18.867 60.141 1.00 24.98 24 ALA C CA 1
ATOM 3659 C C . ALA C 1 24 ? -16.775 20.316 60.516 1.00 26.80 24 ALA C C 1
ATOM 3660 O O . ALA C 1 24 ? -15.623 20.765 60.462 1.00 27.64 24 ALA C O 1
ATOM 3662 N N . SER C 1 25 ? -17.817 21.033 60.923 1.00 26.28 25 SER C N 1
ATOM 3663 C CA . SER C 1 25 ? -17.688 22.365 61.493 1.00 33.33 25 SER C CA 1
ATOM 3664 C C . SER C 1 25 ? -18.473 22.446 62.791 1.00 27.54 25 SER C C 1
ATOM 3665 O O . SER C 1 25 ? -19.397 21.670 63.028 1.00 27.22 25 SER C O 1
ATOM 3668 N N . GLY C 1 26 ? -18.096 23.412 63.631 1.00 31.13 26 GLY C N 1
ATOM 3669 C CA . GLY C 1 26 ? -18.769 23.641 64.893 1.00 29.60 26 GLY C CA 1
ATOM 3670 C C . GLY C 1 26 ? -18.366 22.720 66.021 1.00 34.26 26 GLY C C 1
ATOM 3671 O O . GLY C 1 26 ? -18.933 22.824 67.115 1.00 31.18 26 GLY C O 1
ATOM 3672 N N . PHE C 1 27 ? -17.423 21.813 65.788 1.00 30.36 27 PHE C N 1
ATOM 3673 C CA . PHE C 1 27 ? -16.894 20.935 66.822 1.00 30.01 27 PHE C CA 1
ATOM 3674 C C . PHE C 1 27 ? -15.629 20.320 66.245 1.00 29.77 27 PHE C C 1
ATOM 3675 O O . PHE C 1 27 ? -15.355 20.444 65.049 1.00 32.48 27 PHE C O 1
ATOM 3683 N N . ASN C 1 28 ? -14.853 19.671 67.105 1.00 31.14 28 ASN C N 1
ATOM 3684 C CA . ASN C 1 28 ? -13.642 18.990 66.673 1.00 27.73 28 ASN C CA 1
ATOM 3685 C C . ASN C 1 28 ? -13.883 17.487 66.675 1.00 24.90 28 ASN C C 1
ATOM 3686 O O . ASN C 1 28 ? -14.334 16.928 67.677 1.00 27.23 28 ASN C O 1
ATOM 3691 N N . ILE C 1 29 ? -13.595 16.840 65.545 1.00 25.68 29 ILE C N 1
ATOM 3692 C CA . ILE C 1 29 ? -13.890 15.414 65.446 1.00 25.83 29 ILE C CA 1
ATOM 3693 C C . ILE C 1 29 ? -13.041 14.601 66.410 1.00 30.91 29 ILE C C 1
ATOM 3694 O O . ILE C 1 29 ? -13.432 13.487 66.773 1.00 25.35 29 ILE C O 1
ATOM 3699 N N . LYS C 1 30 ? -11.900 15.135 66.865 1.00 27.18 30 LYS C N 1
ATOM 3700 C CA . LYS C 1 30 ? -11.123 14.418 67.881 1.00 28.18 30 LYS C CA 1
ATOM 3701 C C . LYS C 1 30 ? -11.905 14.212 69.172 1.00 29.29 30 LYS C C 1
ATOM 3702 O O . LYS C 1 30 ? -11.553 13.323 69.955 1.00 31.00 30 LYS C O 1
ATOM 3708 N N . ASP C 1 31 ? -12.969 14.992 69.402 1.00 26.11 31 ASP C N 1
ATOM 3709 C CA . ASP C 1 31 ? -13.760 14.923 70.625 1.00 31.23 31 ASP C CA 1
ATOM 3710 C C . ASP C 1 31 ? -14.983 14.018 70.521 1.00 33.54 31 ASP C C 1
ATOM 3711 O O . ASP C 1 31 ? -15.830 14.050 71.416 1.00 37.81 31 ASP C O 1
ATOM 3716 N N . THR C 1 32 ? -15.107 13.220 69.470 1.00 29.89 32 THR C N 1
ATOM 3717 C CA . THR C 1 32 ? -16.339 12.462 69.280 1.00 26.91 32 THR C CA 1
ATOM 3718 C C . THR C 1 32 ? -16.001 11.173 68.535 1.00 27.87 32 THR C C 1
ATOM 3719 O O . THR C 1 32 ? -14.833 10.810 68.371 1.00 29.20 32 THR C O 1
ATOM 3723 N N . TYR C 1 33 ? -17.030 10.455 68.119 1.00 25.80 33 TYR C N 1
ATOM 3724 C CA . TYR C 1 33 ? -16.881 9.346 67.194 1.00 23.75 33 TYR C CA 1
ATOM 3725 C C . TYR C 1 33 ? -17.579 9.717 65.896 1.00 23.83 33 TYR C C 1
ATOM 3726 O O . TYR C 1 33 ? -18.664 10.308 65.920 1.00 25.49 33 TYR C O 1
ATOM 3735 N N . ILE C 1 34 ? -16.976 9.351 64.771 1.00 22.44 34 ILE C N 1
ATOM 3736 C CA . ILE C 1 34 ? -17.534 9.642 63.455 1.00 22.49 34 ILE C CA 1
ATOM 3737 C C . ILE C 1 34 ? -17.907 8.329 62.790 1.00 23.35 34 ILE C C 1
ATOM 3738 O O . ILE C 1 34 ? -17.073 7.419 62.683 1.00 23.71 34 ILE C O 1
ATOM 3743 N N . HIS C 1 35 ? -19.159 8.227 62.363 1.00 22.13 35 HIS C N 1
ATOM 3744 C CA . HIS C 1 35 ? -19.720 6.988 61.838 1.00 21.31 35 HIS C CA 1
ATOM 3745 C C . HIS C 1 35 ? -20.136 7.193 60.389 1.00 23.74 35 HIS C C 1
ATOM 3746 O O . HIS C 1 35 ? -20.420 8.314 59.959 1.00 22.47 35 HIS C O 1
ATOM 3753 N N . TRP C 1 36 ? -20.263 6.092 59.651 1.00 21.35 36 TRP C N 1
ATOM 3754 C CA . TRP C 1 36 ? -20.861 6.153 58.323 1.00 20.84 36 TRP C CA 1
ATOM 3755 C C . TRP C 1 36 ? -22.007 5.160 58.256 1.00 24.29 36 TRP C C 1
ATOM 3756 O O . TRP C 1 36 ? -21.907 4.049 58.790 1.00 23.48 36 TRP C O 1
ATOM 3767 N N . VAL C 1 37 ? -23.091 5.578 57.609 1.00 23.53 37 VAL C N 1
ATOM 3768 C CA . VAL C 1 37 ? -24.321 4.805 57.486 1.00 21.41 37 VAL C CA 1
ATOM 3769 C C . VAL C 1 37 ? -24.700 4.714 56.011 1.00 26.15 37 VAL C C 1
ATOM 3770 O O . VAL C 1 37 ? -24.683 5.717 55.286 1.00 24.65 37 VAL C O 1
ATOM 3774 N N . LYS C 1 38 ? -25.077 3.522 55.569 1.00 22.18 38 LYS C N 1
ATOM 3775 C CA . LYS C 1 38 ? -25.490 3.305 54.188 1.00 24.37 38 LYS C CA 1
ATOM 3776 C C . LYS C 1 38 ? -27.011 3.260 54.106 1.00 27.14 38 LYS C C 1
ATOM 3777 O O . LYS C 1 38 ? -27.668 2.669 54.966 1.00 27.95 38 LYS C O 1
ATOM 3783 N N . GLN C 1 39 ? -27.578 3.911 53.084 1.00 24.98 39 GLN C N 1
ATOM 3784 C CA . GLN C 1 39 ? -29.011 3.804 52.814 1.00 27.77 39 GLN C CA 1
ATOM 3785 C C . GLN C 1 39 ? -29.194 3.268 51.399 1.00 29.41 39 GLN C C 1
ATOM 3786 O O . GLN C 1 39 ? -29.114 4.014 50.418 1.00 28.14 39 GLN C O 1
ATOM 3792 N N . GLY C 1 40 ? -29.447 1.968 51.302 1.00 35.26 40 GLY C N 1
ATOM 3793 C CA . GLY C 1 40 ? -29.534 1.310 50.025 1.00 38.36 40 GLY C CA 1
ATOM 3794 C C . GLY C 1 40 ? -30.937 0.821 49.769 1.00 43.85 40 GLY C C 1
ATOM 3795 O O . GLY C 1 40 ? -31.761 0.706 50.684 1.00 43.37 40 GLY C O 1
ATOM 3796 N N . PRO C 1 41 ? -31.239 0.519 48.506 1.00 46.78 41 PRO C N 1
ATOM 3797 C CA . PRO C 1 41 ? -32.598 0.055 48.189 1.00 50.31 41 PRO C CA 1
ATOM 3798 C C . PRO C 1 41 ? -32.916 -1.289 48.820 1.00 50.96 41 PRO C C 1
ATOM 3799 O O . PRO C 1 41 ? -34.032 -1.492 49.312 1.00 55.80 41 PRO C O 1
ATOM 3803 N N . GLU C 1 42 ? -31.949 -2.205 48.855 1.00 49.93 42 GLU C N 1
ATOM 3804 C CA . GLU C 1 42 ? -32.236 -3.576 49.265 1.00 54.63 42 GLU C CA 1
ATOM 3805 C C . GLU C 1 42 ? -32.366 -3.710 50.775 1.00 54.29 42 GLU C C 1
ATOM 3806 O O . GLU C 1 42 ? -33.308 -4.347 51.260 1.00 55.21 42 GLU C O 1
ATOM 3812 N N . GLN C 1 43 ? -31.442 -3.119 51.532 1.00 47.94 43 GLN C N 1
ATOM 3813 C CA . GLN C 1 43 ? -31.356 -3.356 52.966 1.00 45.18 43 GLN C CA 1
ATOM 3814 C C . GLN C 1 43 ? -31.705 -2.137 53.823 1.00 40.19 43 GLN C C 1
ATOM 3815 O O . GLN C 1 43 ? -31.677 -2.236 55.058 1.00 43.38 43 GLN C O 1
ATOM 3821 N N . GLY C 1 44 ? -32.049 -1.000 53.217 1.00 37.75 44 GLY C N 1
ATOM 3822 C CA . GLY C 1 44 ? -32.394 0.152 54.034 1.00 37.19 44 GLY C CA 1
ATOM 3823 C C . GLY C 1 44 ? -31.171 0.766 54.703 1.00 35.49 44 GLY C C 1
ATOM 3824 O O . GLY C 1 44 ? -30.054 0.743 54.164 1.00 34.08 44 GLY C O 1
ATOM 3825 N N . LEU C 1 45 ? -31.392 1.316 55.907 1.00 32.64 45 LEU C N 1
ATOM 3826 C CA . LEU C 1 45 ? -30.331 1.963 56.682 1.00 26.72 45 LEU C CA 1
ATOM 3827 C C . LEU C 1 45 ? -29.491 0.912 57.394 1.00 29.66 45 LEU C C 1
ATOM 3828 O O . LEU C 1 45 ? -30.016 0.128 58.191 1.00 28.54 45 LEU C O 1
ATOM 3833 N N . GLU C 1 46 ? -28.189 0.903 57.114 1.00 24.78 46 GLU C N 1
ATOM 3834 C CA . GLU C 1 46 ? -27.236 0.000 57.747 1.00 25.82 46 GLU C CA 1
ATOM 3835 C C . GLU C 1 46 ? -26.044 0.802 58.242 1.00 27.57 46 GLU C C 1
ATOM 3836 O O . GLU C 1 46 ? -25.426 1.537 57.466 1.00 27.63 46 GLU C O 1
ATOM 3842 N N . TRP C 1 47 ? -25.712 0.640 59.516 1.00 26.42 47 TRP C N 1
ATOM 3843 C CA . TRP C 1 47 ? -24.474 1.188 60.048 1.00 25.34 47 TRP C CA 1
ATOM 3844 C C . TRP C 1 47 ? -23.282 0.465 59.432 1.00 27.04 47 TRP C C 1
ATOM 3845 O O . TRP C 1 47 ? -23.223 -0.772 59.434 1.00 28.11 47 TRP C O 1
ATOM 3856 N N . ILE C 1 48 ? -22.349 1.229 58.874 1.00 26.18 48 ILE C N 1
ATOM 3857 C CA . ILE C 1 48 ? -21.152 0.651 58.261 1.00 27.95 48 ILE C CA 1
ATOM 3858 C C . ILE C 1 48 ? -20.047 0.439 59.288 1.00 28.66 48 ILE C C 1
ATOM 3859 O O . ILE C 1 48 ? -19.445 -0.640 59.383 1.00 28.20 48 ILE C O 1
ATOM 3864 N N . GLY C 1 49 ? -19.735 1.480 60.048 1.00 23.26 49 GLY C N 1
ATOM 3865 C CA . GLY C 1 49 ? -18.617 1.433 60.961 1.00 24.56 49 GLY C CA 1
ATOM 3866 C C . GLY C 1 49 ? -18.338 2.831 61.460 1.00 25.72 49 GLY C C 1
ATOM 3867 O O . GLY C 1 49 ? -19.097 3.767 61.182 1.00 23.37 49 GLY C O 1
ATOM 3868 N N . ARG C 1 50 ? -17.226 2.967 62.165 1.00 23.97 50 ARG C N 1
ATOM 3869 C CA . ARG C 1 50 ? -16.920 4.253 62.772 1.00 26.67 50 ARG C CA 1
ATOM 3870 C C . ARG C 1 50 ? -15.435 4.342 63.060 1.00 29.10 50 ARG C C 1
ATOM 3871 O O . ARG C 1 50 ? -14.712 3.338 63.073 1.00 27.83 50 ARG C O 1
ATOM 3879 N N . ILE C 1 51 ? -15.008 5.559 63.379 1.00 25.36 51 ILE C N 1
ATOM 3880 C CA . ILE C 1 51 ? -13.639 5.830 63.788 1.00 28.06 51 ILE C CA 1
ATOM 3881 C C . ILE C 1 51 ? -13.672 6.709 65.029 1.00 27.89 51 ILE C C 1
ATOM 3882 O O . ILE C 1 51 ? -14.553 7.565 65.176 1.00 24.78 51 ILE C O 1
ATOM 3887 N N . ASP C 1 52 ? -12.742 6.462 65.950 1.00 27.51 52 ASP C N 1
ATOM 3888 C CA . ASP C 1 52 ? -12.416 7.427 66.985 1.00 26.92 52 ASP C CA 1
ATOM 3889 C C . ASP C 1 52 ? -11.248 8.242 66.444 1.00 28.23 52 ASP C C 1
ATOM 3890 O O . ASP C 1 52 ? -10.130 7.708 66.353 1.00 27.95 52 ASP C O 1
ATOM 3895 N N . PRO C 1 53 ? -11.448 9.507 66.041 1.00 28.99 53 PRO C N 1
ATOM 3896 C CA . PRO C 1 53 ? -10.353 10.241 65.384 1.00 26.82 53 PRO C CA 1
ATOM 3897 C C . PRO C 1 53 ? -9.205 10.580 66.315 1.00 31.19 53 PRO C C 1
ATOM 3898 O O . PRO C 1 53 ? -8.109 10.875 65.828 1.00 29.91 53 PRO C O 1
ATOM 3902 N N . ALA C 1 54 ? -9.422 10.561 67.630 1.00 29.56 54 ALA C N 1
ATOM 3903 C CA . ALA C 1 54 ? -8.331 10.854 68.553 1.00 29.68 54 ALA C CA 1
ATOM 3904 C C . ALA C 1 54 ? -7.223 9.807 68.479 1.00 33.71 54 ALA C C 1
ATOM 3905 O O . ALA C 1 54 ? -6.052 10.128 68.713 1.00 35.20 54 ALA C O 1
ATOM 3907 N N . ASN C 1 55 ? -7.560 8.552 68.187 1.00 33.23 55 ASN C N 1
ATOM 3908 C CA . ASN C 1 55 ? -6.539 7.517 68.108 1.00 35.92 55 ASN C CA 1
ATOM 3909 C C . ASN C 1 55 ? -6.592 6.699 66.826 1.00 36.93 55 ASN C C 1
ATOM 3910 O O . ASN C 1 55 ? -5.717 5.854 66.618 1.00 33.60 55 ASN C O 1
ATOM 3915 N N . GLY C 1 56 ? -7.579 6.919 65.959 1.00 30.11 56 GLY C N 1
ATOM 3916 C CA . GLY C 1 56 ? -7.656 6.165 64.732 1.00 29.61 56 GLY C CA 1
ATOM 3917 C C . GLY C 1 56 ? -8.325 4.815 64.843 1.00 29.74 56 GLY C C 1
ATOM 3918 O O . GLY C 1 56 ? -8.471 4.135 63.817 1.00 33.97 56 GLY C O 1
ATOM 3919 N N . ASN C 1 57 ? -8.759 4.416 66.041 1.00 29.27 57 ASN C N 1
ATOM 3920 C CA . ASN C 1 57 ? -9.390 3.112 66.229 1.00 29.91 57 ASN C CA 1
ATOM 3921 C C . ASN C 1 57 ? -10.728 3.048 65.509 1.00 32.74 57 ASN C C 1
ATOM 3922 O O . ASN C 1 57 ? -11.557 3.957 65.631 1.00 29.62 57 ASN C O 1
ATOM 3927 N N . THR C 1 58 ? -10.948 1.959 64.782 1.00 29.62 58 THR C N 1
ATOM 3928 C CA . THR C 1 58 ? -12.144 1.784 63.977 1.00 28.59 58 THR C CA 1
ATOM 3929 C C . THR C 1 58 ? -12.880 0.520 64.400 1.00 35.42 58 THR C C 1
ATOM 3930 O O . THR C 1 58 ? -12.292 -0.413 64.959 1.00 33.05 58 THR C O 1
ATOM 3934 N N . LYS C 1 59 ? -14.184 0.512 64.132 1.00 30.45 59 LYS C N 1
ATOM 3935 C CA . LYS C 1 59 ? -15.019 -0.673 64.271 1.00 31.44 59 LYS C CA 1
ATOM 3936 C C . LYS C 1 59 ? -15.937 -0.743 63.067 1.00 31.92 59 LYS C C 1
ATOM 3937 O O . LYS C 1 59 ? -16.368 0.289 62.544 1.00 28.62 59 LYS C O 1
ATOM 3943 N N . TYR C 1 60 ? -16.235 -1.960 62.621 1.00 28.41 60 TYR C N 1
ATOM 3944 C CA . TYR C 1 60 ? -17.086 -2.135 61.457 1.00 30.23 60 TYR C CA 1
ATOM 3945 C C . TYR C 1 60 ? -18.113 -3.221 61.718 1.00 32.14 60 TYR C C 1
ATOM 3946 O O . TYR C 1 60 ? -17.876 -4.139 62.511 1.00 31.27 60 TYR C O 1
ATOM 3955 N N . ASP C 1 61 ? -19.257 -3.102 61.045 1.00 27.47 61 ASP C N 1
ATOM 3956 C CA . ASP C 1 61 ? -20.137 -4.251 60.889 1.00 34.14 61 ASP C CA 1
ATOM 3957 C C . ASP C 1 61 ? -19.430 -5.255 59.990 1.00 34.31 61 ASP C C 1
ATOM 3958 O O . ASP C 1 61 ? -18.866 -4.884 58.956 1.00 33.62 61 ASP C O 1
ATOM 3963 N N . SER C 1 62 ? -19.445 -6.531 60.387 1.00 39.37 62 SER C N 1
ATOM 3964 C CA . SER C 1 62 ? -18.695 -7.535 59.636 1.00 39.89 62 SER C CA 1
ATOM 3965 C C . SER C 1 62 ? -19.127 -7.587 58.174 1.00 37.25 62 SER C C 1
ATOM 3966 O O . SER C 1 62 ? -18.328 -7.940 57.299 1.00 39.51 62 SER C O 1
ATOM 3969 N N . LYS C 1 63 ? -20.370 -7.195 57.886 1.00 36.79 63 LYS C N 1
ATOM 3970 C CA . LYS C 1 63 ? -20.865 -7.189 56.515 1.00 38.25 63 LYS C CA 1
ATOM 3971 C C . LYS C 1 63 ? -20.054 -6.268 55.610 1.00 39.28 63 LYS C C 1
ATOM 3972 O O . LYS C 1 63 ? -20.041 -6.473 54.389 1.00 38.69 63 LYS C O 1
ATOM 3978 N N . PHE C 1 64 ? -19.364 -5.275 56.180 1.00 35.52 64 PHE C N 1
ATOM 3979 C CA . PHE C 1 64 ? -18.600 -4.292 55.418 1.00 36.42 64 PHE C CA 1
ATOM 3980 C C . PHE C 1 64 ? -17.095 -4.391 55.637 1.00 38.64 64 PHE C C 1
ATOM 3981 O O . PHE C 1 64 ? -16.366 -3.524 55.153 1.00 35.97 64 PHE C O 1
ATOM 3989 N N . GLN C 1 65 ? -16.604 -5.427 56.333 1.00 41.09 65 GLN C N 1
ATOM 3990 C CA . GLN C 1 65 ? -15.213 -5.402 56.791 1.00 46.03 65 GLN C CA 1
ATOM 3991 C C . GLN C 1 65 ? -14.215 -5.424 55.639 1.00 42.07 65 GLN C C 1
ATOM 3992 O O . GLN C 1 65 ? -13.112 -4.882 55.776 1.00 47.89 65 GLN C O 1
ATOM 3998 N N . ASP C 1 66 ? -14.566 -6.022 54.503 1.00 44.60 66 ASP C N 1
ATOM 3999 C CA . ASP C 1 66 ? -13.680 -6.021 53.344 1.00 47.49 66 ASP C CA 1
ATOM 4000 C C . ASP C 1 66 ? -14.129 -5.056 52.254 1.00 51.17 66 ASP C C 1
ATOM 4001 O O . ASP C 1 66 ? -13.509 -4.997 51.184 1.00 51.67 66 ASP C O 1
ATOM 4006 N N . LYS C 1 67 ? -15.180 -4.284 52.501 1.00 41.26 67 LYS C N 1
ATOM 4007 C CA . LYS C 1 67 ? -15.664 -3.302 51.549 1.00 41.26 67 LYS C CA 1
ATOM 4008 C C . LYS C 1 67 ? -15.239 -1.888 51.916 1.00 37.81 67 LYS C C 1
ATOM 4009 O O . LYS C 1 67 ? -14.826 -1.123 51.038 1.00 40.45 67 LYS C O 1
ATOM 4015 N N . ALA C 1 68 ? -15.291 -1.553 53.203 1.00 36.01 68 ALA C N 1
ATOM 4016 C CA . ALA C 1 68 ? -15.231 -0.175 53.682 1.00 35.81 68 ALA C CA 1
ATOM 4017 C C . ALA C 1 68 ? -14.002 0.062 54.546 1.00 35.12 68 ALA C C 1
ATOM 4018 O O . ALA C 1 68 ? -13.642 -0.772 55.387 1.00 34.46 68 ALA C O 1
ATOM 4020 N N . THR C 1 69 ? -13.374 1.222 54.351 1.00 30.70 69 THR C N 1
ATOM 4021 C CA . THR C 1 69 ? -12.264 1.669 55.177 1.00 29.60 69 THR C CA 1
ATOM 4022 C C . THR C 1 69 ? -12.516 3.119 55.559 1.00 28.42 69 THR C C 1
ATOM 4023 O O . THR C 1 69 ? -12.598 3.985 54.682 1.00 30.58 69 THR C O 1
ATOM 4027 N N . ILE C 1 70 ? -12.682 3.368 56.853 1.00 27.59 70 ILE C N 1
ATOM 4028 C CA . ILE C 1 70 ? -12.971 4.700 57.385 1.00 28.74 70 ILE C CA 1
ATOM 4029 C C . ILE C 1 70 ? -11.692 5.287 57.969 1.00 29.08 70 ILE C C 1
ATOM 4030 O O . ILE C 1 70 ? -10.987 4.626 58.749 1.00 28.38 70 ILE C O 1
ATOM 4035 N N . THR C 1 71 ? -11.376 6.520 57.581 1.00 27.79 71 THR C N 1
ATOM 4036 C CA . THR C 1 71 ? -10.226 7.226 58.123 1.00 28.42 71 THR C CA 1
ATOM 4037 C C . THR C 1 71 ? -10.644 8.635 58.533 1.00 30.64 71 THR C C 1
ATOM 4038 O O . THR C 1 71 ? -11.755 9.088 58.241 1.00 28.36 71 THR C O 1
ATOM 4042 N N . ALA C 1 72 ? -9.726 9.341 59.188 1.00 27.07 72 ALA C N 1
ATOM 4043 C CA . ALA C 1 72 ? -10.019 10.684 59.677 1.00 27.54 72 ALA C CA 1
ATOM 4044 C C . ALA C 1 72 ? -8.737 11.494 59.783 1.00 36.23 72 ALA C C 1
ATOM 4045 O O . ALA C 1 72 ? -7.652 10.951 60.014 1.00 32.45 72 ALA C O 1
ATOM 4047 N N . ASP C 1 73 ? -8.885 12.807 59.631 1.00 31.92 73 ASP C N 1
ATOM 4048 C CA . ASP C 1 73 ? -7.784 13.755 59.760 1.00 33.23 73 ASP C CA 1
ATOM 4049 C C . ASP C 1 73 ? -8.232 14.845 60.722 1.00 33.75 73 ASP C C 1
ATOM 4050 O O . ASP C 1 73 ? -9.060 15.690 60.361 1.00 32.18 73 ASP C O 1
ATOM 4055 N N . THR C 1 74 ? -7.700 14.823 61.949 1.00 28.72 74 THR C N 1
ATOM 4056 C CA . THR C 1 74 ? -8.151 15.787 62.947 1.00 29.99 74 THR C CA 1
ATOM 4057 C C . THR C 1 74 ? -7.751 17.211 62.573 1.00 35.18 74 THR C C 1
ATOM 4058 O O . THR C 1 74 ? -8.486 18.157 62.873 1.00 34.90 74 THR C O 1
ATOM 4062 N N . SER C 1 75 ? -6.615 17.388 61.896 1.00 33.25 75 SER C N 1
ATOM 4063 C CA . SER C 1 75 ? -6.167 18.741 61.572 1.00 39.24 75 SER C CA 1
ATOM 4064 C C . SER C 1 75 ? -7.184 19.472 60.704 1.00 41.41 75 SER C C 1
ATOM 4065 O O . SER C 1 75 ? -7.519 20.635 60.962 1.00 41.97 75 SER C O 1
ATOM 4068 N N . SER C 1 76 ? -7.683 18.805 59.669 1.00 32.79 76 SER C N 1
ATOM 4069 C CA . SER C 1 76 ? -8.669 19.394 58.772 1.00 34.54 76 SER C CA 1
ATOM 4070 C C . SER 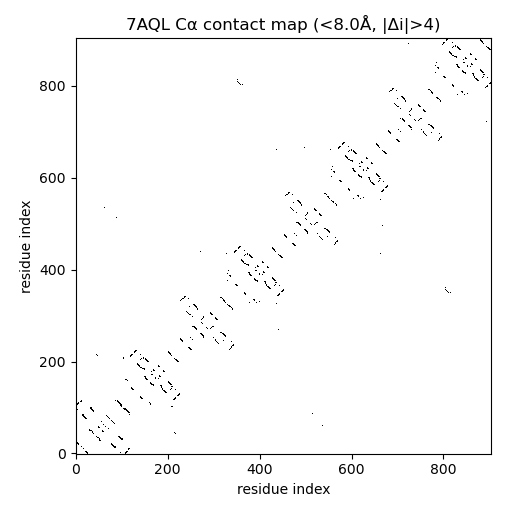C 1 76 ? -10.106 19.070 59.168 1.00 34.23 76 SER C C 1
ATOM 4071 O O . SER C 1 76 ? -11.030 19.467 58.448 1.00 32.66 76 SER C O 1
ATOM 4074 N N . ASN C 1 77 ? -10.315 18.356 60.280 1.00 30.35 77 ASN C N 1
ATOM 4075 C CA . ASN C 1 77 ? -11.657 18.019 60.760 1.00 31.98 77 ASN C CA 1
ATOM 4076 C C . ASN C 1 77 ? -12.454 17.275 59.693 1.00 29.33 77 ASN C C 1
ATOM 4077 O O . ASN C 1 77 ? -13.653 17.514 59.514 1.00 28.69 77 ASN C O 1
ATOM 4082 N N . THR C 1 78 ? -11.792 16.358 58.978 1.00 26.89 78 THR C N 1
ATOM 4083 C CA . THR C 1 78 ? -12.417 15.641 57.872 1.00 27.19 78 THR C CA 1
ATOM 4084 C C . THR C 1 78 ? -12.339 14.131 58.102 1.00 30.02 78 THR C C 1
ATOM 4085 O O . THR C 1 78 ? -11.308 13.613 58.543 1.00 31.07 78 THR C O 1
ATOM 4089 N N . ALA C 1 79 ? -13.453 13.439 57.847 1.00 25.31 79 ALA C N 1
ATOM 4090 C CA . ALA C 1 79 ? -13.523 11.983 57.880 1.00 24.10 79 ALA C CA 1
ATOM 4091 C C . ALA C 1 79 ? -13.772 11.444 56.477 1.00 26.66 79 ALA C C 1
ATOM 4092 O O . ALA C 1 79 ? -14.352 12.122 55.623 1.00 26.62 79 ALA C O 1
ATOM 4094 N N . TYR C 1 80 ? -13.366 10.192 56.246 1.00 25.15 80 TYR C N 1
ATOM 4095 C CA . TYR C 1 80 ? -13.453 9.619 54.914 1.00 24.11 80 TYR C CA 1
ATOM 4096 C C . TYR C 1 80 ? -14.013 8.209 54.982 1.00 24.70 80 TYR C C 1
ATOM 4097 O O . TYR C 1 80 ? -13.816 7.492 55.965 1.00 26.29 80 TYR C O 1
ATOM 4106 N N . LEU C 1 81 ? -14.693 7.820 53.913 1.00 23.58 81 LEU C N 1
ATOM 4107 C CA . LEU C 1 81 ? -15.180 6.458 53.730 1.00 27.42 81 LEU C CA 1
ATOM 4108 C C . LEU C 1 81 ? -14.676 5.970 52.382 1.00 29.07 81 LEU C C 1
ATOM 4109 O O . LEU C 1 81 ? -15.108 6.471 51.338 1.00 28.65 81 LEU C O 1
ATOM 4114 N N . HIS C 1 82 ? -13.774 4.991 52.396 1.00 29.22 82 HIS C N 1
ATOM 4115 C CA . HIS C 1 82 ? -13.264 4.394 51.167 1.00 32.98 82 HIS C CA 1
ATOM 4116 C C . HIS C 1 82 ? -14.019 3.097 50.898 1.00 32.17 82 HIS C C 1
ATOM 4117 O O . HIS C 1 82 ? -14.177 2.278 51.803 1.00 29.94 82 HIS C O 1
ATOM 4124 N N . LEU C 1 83 ? -14.494 2.925 49.664 1.00 35.93 83 LEU C N 1
ATOM 4125 C CA . LEU C 1 83 ? -15.243 1.743 49.257 1.00 38.84 83 LEU C CA 1
ATOM 4126 C C . LEU C 1 83 ? -14.495 1.046 48.127 1.00 42.83 83 LEU C C 1
ATOM 4127 O O . LEU C 1 83 ? -14.242 1.650 47.080 1.00 40.27 83 LEU C O 1
ATOM 4132 N N . SER C 1 84 ? -14.171 -0.226 48.333 1.00 41.85 84 SER C N 1
ATOM 4133 C CA . SER C 1 84 ? -13.389 -1.020 47.393 1.00 45.49 84 SER C CA 1
ATOM 4134 C C . SER C 1 84 ? -14.287 -1.742 46.382 1.00 45.90 84 SER C C 1
ATOM 4135 O O . SER C 1 84 ? -15.481 -1.957 46.618 1.00 44.76 84 SER C O 1
ATOM 4138 N N . SER C 1 85 ? -13.680 -2.124 45.245 1.00 48.17 85 SER C N 1
ATOM 4139 C CA . SER C 1 85 ? -14.274 -2.965 44.195 1.00 46.48 85 SER C CA 1
ATOM 4140 C C . SER C 1 85 ? -15.789 -2.849 44.079 1.00 44.01 85 SER C C 1
ATOM 4141 O O . SER C 1 85 ? -16.516 -3.794 44.399 1.00 43.49 85 SER C O 1
ATOM 4144 N N . LEU C 1 86 ? -16.275 -1.713 43.600 1.00 43.92 86 LEU C N 1
ATOM 4145 C CA . LEU C 1 86 ? -17.696 -1.417 43.704 1.00 43.29 86 LEU C CA 1
ATOM 4146 C C . LEU C 1 86 ? -18.528 -2.313 42.793 1.00 46.27 86 LEU C C 1
ATOM 4147 O O . LEU C 1 86 ? -18.115 -2.658 41.682 1.00 44.30 86 LEU C O 1
ATOM 4152 N N . THR C 1 87 ? -19.708 -2.689 43.282 1.00 44.82 87 THR C N 1
ATOM 4153 C CA . THR C 1 87 ? -20.688 -3.490 42.562 1.00 44.39 87 THR C CA 1
ATOM 4154 C C . THR C 1 87 ? -22.043 -2.798 42.651 1.00 46.29 87 THR C C 1
ATOM 4155 O O . THR C 1 87 ? -22.191 -1.747 43.281 1.00 45.50 87 THR C O 1
ATOM 4159 N N . SER C 1 88 ? -23.047 -3.408 42.020 1.00 45.89 88 SER C N 1
ATOM 4160 C CA . SER C 1 88 ? -24.377 -2.805 41.986 1.00 45.87 88 SER C CA 1
ATOM 4161 C C . SER C 1 88 ? -24.989 -2.681 43.378 1.00 44.62 88 SER C C 1
ATOM 4162 O O . SER C 1 88 ? -25.793 -1.773 43.620 1.00 41.05 88 SER C O 1
ATOM 4165 N N . GLU C 1 89 ? -24.628 -3.581 44.303 1.00 44.78 89 GLU C N 1
ATOM 4166 C CA . GLU C 1 89 ? -25.175 -3.528 45.657 1.00 44.70 89 GLU C CA 1
ATOM 4167 C C . GLU C 1 89 ? -24.623 -2.359 46.468 1.00 40.54 89 GLU C C 1
ATOM 4168 O O . GLU C 1 89 ? -25.172 -2.043 47.532 1.00 41.36 89 GLU C O 1
ATOM 4174 N N . ASP C 1 90 ? -23.542 -1.733 46.002 1.00 37.75 90 ASP C N 1
ATOM 4175 C CA . ASP C 1 90 ? -22.973 -0.562 46.660 1.00 38.11 90 ASP C CA 1
ATOM 4176 C C . ASP C 1 90 ? -23.666 0.739 46.261 1.00 38.17 90 ASP C C 1
ATOM 4177 O O . ASP C 1 90 ? -23.428 1.772 46.899 1.00 33.24 90 ASP C O 1
ATOM 4182 N N . THR C 1 91 ? -24.508 0.718 45.229 1.00 37.55 91 THR C N 1
ATOM 4183 C CA . THR C 1 91 ? -25.334 1.876 44.904 1.00 34.18 91 THR C CA 1
ATOM 4184 C C . THR C 1 91 ? -26.250 2.192 46.081 1.00 34.59 91 THR C C 1
ATOM 4185 O O . THR C 1 91 ? -27.065 1.355 46.488 1.00 34.74 91 THR C O 1
ATOM 4189 N N . ALA C 1 92 ? -26.099 3.390 46.645 1.00 33.70 92 ALA C N 1
ATOM 4190 C CA . ALA C 1 92 ? -26.798 3.782 47.866 1.00 28.98 92 ALA C CA 1
ATOM 4191 C C . ALA C 1 92 ? -26.446 5.236 48.157 1.00 30.96 92 ALA C C 1
ATOM 4192 O O . ALA C 1 92 ? -25.565 5.816 47.514 1.00 29.84 92 ALA C O 1
ATOM 4194 N N . VAL C 1 93 ? -27.144 5.816 49.141 1.00 29.53 93 VAL C N 1
ATOM 4195 C CA . VAL C 1 93 ? -26.775 7.103 49.730 1.00 25.46 93 VAL C CA 1
ATOM 4196 C C . VAL C 1 93 ? -26.014 6.824 51.019 1.00 26.90 93 VAL C C 1
ATOM 4197 O O . VAL C 1 93 ? -26.445 6.004 51.842 1.00 28.48 93 VAL C O 1
ATOM 4201 N N . TYR C 1 94 ? -24.875 7.483 51.186 1.00 24.08 94 TYR C N 1
ATOM 4202 C CA . TYR C 1 94 ? -23.996 7.269 52.323 1.00 24.91 94 TYR C CA 1
ATOM 4203 C C . TYR C 1 94 ? -23.995 8.524 53.185 1.00 23.43 94 TYR C C 1
ATOM 4204 O O . TYR C 1 94 ? -23.824 9.632 52.665 1.00 26.33 94 TYR C O 1
ATOM 4213 N N . TYR C 1 95 ? -24.189 8.342 54.486 1.00 22.23 95 TYR C N 1
ATOM 4214 C CA . TYR C 1 95 ? -24.257 9.432 55.451 1.00 24.78 95 TYR C CA 1
ATOM 4215 C C . TYR C 1 95 ? -23.089 9.357 56.420 1.00 23.33 95 TYR C C 1
ATOM 4216 O O . TYR C 1 95 ? -22.787 8.289 56.960 1.00 24.35 95 TYR C O 1
ATOM 4225 N N . CYS C 1 96 ? -22.464 10.495 56.684 1.00 20.89 96 CYS C N 1
ATOM 4226 C CA . CYS C 1 96 ? -21.471 10.585 57.745 1.00 20.99 96 CYS C CA 1
ATOM 4227 C C . CYS C 1 96 ? -22.132 11.242 58.950 1.00 22.80 96 CYS C C 1
ATOM 4228 O O . CYS C 1 96 ? -22.832 12.249 58.802 1.00 23.18 96 CYS C O 1
ATOM 4231 N N . VAL C 1 97 ? -21.984 10.642 60.130 1.00 20.81 97 VAL C N 1
ATOM 4232 C CA . VAL C 1 97 ? -22.746 11.090 61.292 1.00 22.53 97 VAL C CA 1
ATOM 4233 C C . VAL C 1 97 ? -21.854 11.134 62.525 1.00 22.13 97 VAL C C 1
ATOM 4234 O O . VAL C 1 97 ? -20.820 10.469 62.603 1.00 24.01 97 VAL C O 1
ATOM 4238 N N . ARG C 1 98 ? -22.245 11.980 63.475 1.00 23.16 98 ARG C N 1
ATOM 4239 C CA . ARG C 1 98 ? -21.518 12.164 64.723 1.00 23.54 98 ARG C CA 1
ATOM 4240 C C . ARG C 1 98 ? -22.235 11.459 65.866 1.00 24.71 98 ARG C C 1
ATOM 4241 O O . ARG C 1 98 ? -23.469 11.462 65.934 1.00 22.93 98 ARG C O 1
ATOM 4249 N N . GLY C 1 99 ? -21.461 10.879 66.782 1.00 25.80 99 GLY C N 1
ATOM 4250 C CA . GLY C 1 99 ? -22.047 10.319 67.983 1.00 29.12 99 GLY C CA 1
ATOM 4251 C C . GLY C 1 99 ? -21.086 10.410 69.155 1.00 27.95 99 GLY C C 1
ATOM 4252 O O . GLY C 1 99 ? -20.039 9.763 69.135 1.00 26.98 99 GLY C O 1
ATOM 4253 N N . ASP C 1 100 ? -21.441 11.189 70.178 1.00 28.06 100 ASP C N 1
ATOM 4254 C CA . ASP C 1 100 ? -20.536 11.421 71.307 1.00 33.04 100 ASP C CA 1
ATOM 4255 C C . ASP C 1 100 ? -20.334 10.173 72.158 1.00 31.45 100 ASP C C 1
ATOM 4256 O O . ASP C 1 100 ? -19.277 10.021 72.796 1.00 33.57 100 ASP C O 1
ATOM 4261 N N . TYR C 1 101 ? -21.337 9.299 72.228 1.00 28.83 101 TYR C N 1
ATOM 4262 C CA . TYR C 1 101 ? -21.191 8.064 72.989 1.00 28.41 101 TYR C CA 1
ATOM 4263 C C . TYR C 1 101 ? -21.225 6.879 72.039 1.00 26.54 101 TYR C C 1
ATOM 4264 O O . TYR C 1 101 ? -22.088 6.006 72.161 1.00 26.65 101 TYR C O 1
ATOM 4273 N N . ASP C 1 102 ? -20.289 6.866 71.090 1.00 27.77 102 ASP C N 1
ATOM 4274 C CA . ASP C 1 102 ? -20.205 5.862 70.038 1.00 25.96 102 ASP C CA 1
ATOM 4275 C C . ASP C 1 102 ? -21.555 5.801 69.324 1.00 26.60 102 ASP C C 1
ATOM 4276 O O . ASP C 1 102 ? -21.995 6.814 68.776 1.00 25.49 102 ASP C O 1
ATOM 4281 N N . TYR C 1 103 ? -22.241 4.656 69.337 1.00 25.17 103 TYR C N 1
ATOM 4282 C CA . TYR C 1 103 ? -23.465 4.511 68.550 1.00 25.83 103 TYR C CA 1
ATOM 4283 C C . TYR C 1 103 ? -24.731 4.546 69.401 1.00 24.62 103 TYR C C 1
ATOM 4284 O O . TYR C 1 103 ? -25.793 4.130 68.928 1.00 26.36 103 TYR C O 1
ATOM 4293 N N . VAL C 1 104 ? -24.647 5.056 70.635 1.00 24.39 104 VAL C N 1
ATOM 4294 C CA . VAL C 1 104 ? -25.835 5.168 71.482 1.00 23.35 104 VAL C CA 1
ATOM 4295 C C . VAL C 1 104 ? -26.898 6.011 70.786 1.00 27.98 104 VAL C C 1
ATOM 4296 O O . VAL C 1 104 ? -28.094 5.706 70.861 1.00 25.15 104 VAL C O 1
ATOM 4300 N N . TYR C 1 105 ? -26.473 7.070 70.091 1.00 20.73 105 TYR C N 1
ATOM 4301 C CA . TYR C 1 105 ? -27.335 7.889 69.239 1.00 25.67 105 TYR C CA 1
ATOM 4302 C C . TYR C 1 105 ? -26.438 8.684 68.298 1.00 26.10 105 TYR C C 1
ATOM 4303 O O . TYR C 1 105 ? -25.266 8.932 68.593 1.00 24.27 105 TYR C O 1
ATOM 4312 N N . PHE C 1 106 ? -27.008 9.110 67.180 1.00 23.69 106 PHE C N 1
ATOM 4313 C CA . PHE C 1 106 ? -26.301 9.890 66.166 1.00 22.12 106 PHE C CA 1
ATOM 4314 C C . PHE C 1 106 ? -26.925 11.282 66.159 1.00 24.55 106 PHE C C 1
ATOM 4315 O O . PHE C 1 106 ? -28.010 11.477 65.608 1.00 22.07 106 PHE C O 1
ATOM 4323 N N . ASP C 1 107 ? -26.269 12.251 66.793 1.00 22.91 107 ASP C N 1
ATOM 4324 C CA . ASP C 1 107 ? -27.020 13.484 67.013 1.00 22.46 107 ASP C CA 1
ATOM 4325 C C . ASP C 1 107 ? -26.906 14.492 65.879 1.00 22.73 107 ASP C C 1
ATOM 4326 O O . ASP C 1 107 ? -27.678 15.458 65.868 1.00 27.60 107 ASP C O 1
ATOM 4331 N N . TYR C 1 108 ? -25.986 14.309 64.937 1.00 22.22 108 TYR C N 1
ATOM 4332 C CA . TYR C 1 108 ? -25.946 15.172 63.757 1.00 24.80 108 TYR C CA 1
ATOM 4333 C C . TYR C 1 108 ? -25.503 14.363 62.553 1.00 25.68 108 TYR C C 1
ATOM 4334 O O . TYR C 1 108 ? -24.599 13.528 62.667 1.00 24.33 108 TYR C O 1
ATOM 4343 N N . TRP C 1 109 ? -26.118 14.653 61.406 1.00 20.48 109 TRP C N 1
ATOM 4344 C CA . TRP C 1 109 ? -25.945 13.916 60.161 1.00 21.13 109 TRP C CA 1
ATOM 4345 C C . TRP C 1 109 ? -25.490 14.851 59.047 1.00 22.87 109 TRP C C 1
ATOM 4346 O O . TRP C 1 109 ? -25.982 15.979 58.931 1.00 20.51 109 TRP C O 1
ATOM 4357 N N . GLY C 1 110 ? -24.595 14.362 58.201 1.00 21.86 110 GLY C N 1
ATOM 4358 C CA . GLY C 1 110 ? -24.309 15.033 56.948 1.00 22.97 110 GLY C CA 1
ATOM 4359 C C . GLY C 1 110 ? -25.482 14.929 55.986 1.00 24.71 110 GLY C C 1
ATOM 4360 O O . GLY C 1 110 ? -26.485 14.263 56.245 1.00 22.88 110 GLY C O 1
ATOM 4361 N N . GLN C 1 111 ? -25.356 15.611 54.844 1.00 22.44 111 GLN C N 1
ATOM 4362 C CA . GLN C 1 111 ? -26.468 15.691 53.904 1.00 23.15 111 GLN C CA 1
ATOM 4363 C C . GLN C 1 111 ? -26.616 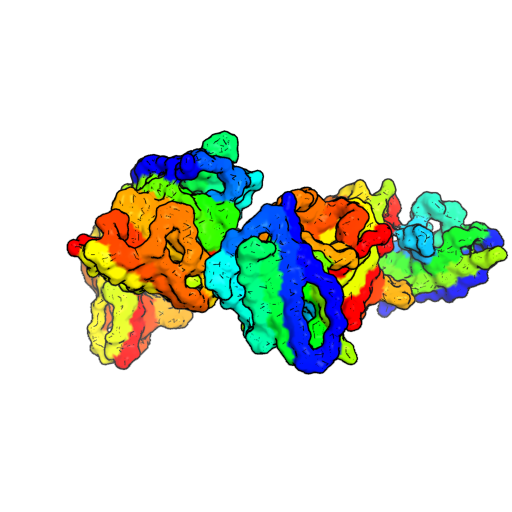14.439 53.049 1.00 27.21 111 GLN C C 1
ATOM 4364 O O . GLN C 1 111 ? -27.583 14.343 52.281 1.00 26.70 111 GLN C O 1
ATOM 4370 N N . GLY C 1 112 ? -25.697 13.490 53.163 1.00 23.95 112 GLY C N 1
ATOM 4371 C CA . GLY C 1 112 ? -25.744 12.292 52.339 1.00 25.71 112 GLY C CA 1
ATOM 4372 C C . GLY C 1 112 ? -25.047 12.484 51.006 1.00 27.49 112 GLY C C 1
ATOM 4373 O O . GLY C 1 112 ? -25.061 13.561 50.408 1.00 27.56 112 GLY C O 1
ATOM 4374 N N . THR C 1 113 ? -24.428 11.402 50.531 1.00 22.63 113 THR C N 1
ATOM 4375 C CA . THR C 1 113 ? -23.693 11.371 49.269 1.00 25.62 113 THR C CA 1
ATOM 4376 C C . THR C 1 113 ? -24.257 10.231 48.437 1.00 28.98 113 THR C C 1
ATOM 4377 O O . THR C 1 113 ? -24.204 9.076 48.865 1.00 27.72 113 THR C O 1
ATOM 4381 N N . THR C 1 114 ? -24.791 10.542 47.258 1.00 27.74 114 THR C N 1
ATOM 4382 C CA . THR C 1 114 ? -25.310 9.493 46.383 1.00 31.53 114 THR C CA 1
ATOM 4383 C C . THR C 1 114 ? -24.172 8.853 45.595 1.00 31.87 114 THR C C 1
ATOM 4384 O O . THR C 1 114 ? -23.392 9.548 44.940 1.00 34.15 114 THR C O 1
ATOM 4388 N N . VAL C 1 115 ? -24.072 7.529 45.674 1.00 31.87 115 VAL C N 1
ATOM 4389 C CA . VAL C 1 115 ? -23.086 6.747 44.935 1.00 32.80 115 VAL C CA 1
ATOM 4390 C C . VAL C 1 115 ? -23.857 5.840 43.983 1.00 35.65 115 VAL C C 1
ATOM 4391 O O . VAL C 1 115 ? -24.725 5.074 44.421 1.00 33.27 115 VAL C O 1
ATOM 4395 N N . THR C 1 116 ? -23.558 5.938 42.687 1.00 37.37 116 THR C N 1
ATOM 4396 C CA . THR C 1 116 ? -24.227 5.144 41.658 1.00 36.38 116 THR C CA 1
ATOM 4397 C C . THR C 1 116 ? -23.181 4.344 40.903 1.00 39.70 116 THR C C 1
ATOM 4398 O O . THR C 1 116 ? -22.271 4.920 40.296 1.00 39.11 116 THR C O 1
ATOM 4402 N N . VAL C 1 117 ? -23.307 3.025 40.944 1.00 38.20 117 VAL C N 1
ATOM 4403 C CA . VAL C 1 117 ? -22.418 2.140 40.208 1.00 42.29 117 VAL C CA 1
ATOM 4404 C C . VAL C 1 117 ? -23.102 1.839 38.883 1.00 43.70 117 VAL C C 1
ATOM 4405 O O . VAL C 1 117 ? -24.140 1.170 38.850 1.00 44.20 117 VAL C O 1
ATOM 4409 N N . SER C 1 118 ? -22.533 2.366 37.803 1.00 47.74 118 SER C N 1
ATOM 4410 C CA . SER C 1 118 ? -23.062 2.201 36.451 1.00 51.61 118 SER C CA 1
ATOM 4411 C C . SER C 1 118 ? -23.281 0.745 36.059 1.00 56.03 118 SER C C 1
ATOM 4412 O O . SER C 1 118 ? -22.786 0.293 35.024 1.00 65.45 118 SER C O 1
ATOM 4415 N N . SER C 1 134 ? -27.724 -12.934 64.721 1.00 54.74 134 SER C N 1
ATOM 4416 C CA . SER C 1 134 ? -27.354 -12.506 66.067 1.00 52.05 134 SER C CA 1
ATOM 4417 C C . SER C 1 134 ? -27.530 -10.991 66.237 1.00 51.36 134 SER C C 1
ATOM 4418 O O . SER C 1 134 ? -27.435 -10.473 67.347 1.00 51.30 134 SER C O 1
ATOM 4421 N N . ASP C 1 135 ? -27.770 -10.282 65.135 1.00 46.55 135 ASP C N 1
ATOM 4422 C CA . ASP C 1 135 ? -28.024 -8.850 65.209 1.00 42.61 135 ASP C CA 1
ATOM 4423 C C . ASP C 1 135 ? -29.448 -8.595 65.688 1.00 42.82 135 ASP C C 1
ATOM 4424 O O . ASP C 1 135 ? -30.359 -9.398 65.456 1.00 41.25 135 ASP C O 1
ATOM 4429 N N . ILE C 1 136 ? -29.646 -7.460 66.354 1.00 31.49 136 ILE C N 1
ATOM 4430 C CA . ILE C 1 136 ? -30.991 -7.083 66.765 1.00 30.10 136 ILE C CA 1
ATOM 4431 C C . ILE C 1 136 ? -31.757 -6.593 65.547 1.00 33.88 136 ILE C C 1
ATOM 4432 O O . ILE C 1 136 ? -31.299 -5.697 64.826 1.00 32.54 136 ILE C O 1
ATOM 4437 N N . GLN C 1 137 ? -32.928 -7.182 65.315 1.00 30.95 137 GLN C N 1
ATOM 4438 C CA . GLN C 1 137 ? -33.795 -6.784 64.213 1.00 31.47 137 GLN C CA 1
ATOM 4439 C C . GLN C 1 137 ? -34.797 -5.757 64.709 1.00 30.04 137 GLN C C 1
ATOM 4440 O O . GLN C 1 137 ? -35.492 -5.993 65.699 1.00 30.71 137 GLN C O 1
ATOM 4446 N N . MET C 1 138 ? -34.872 -4.620 64.022 1.00 29.84 138 MET C N 1
ATOM 4447 C CA . MET C 1 138 ? -35.826 -3.565 64.340 1.00 26.84 138 MET C CA 1
ATOM 4448 C C . MET C 1 138 ? -36.868 -3.519 63.237 1.00 32.02 138 MET C C 1
ATOM 4449 O O . MET C 1 138 ? -36.523 -3.365 62.064 1.00 29.76 138 MET C O 1
ATOM 4454 N N . THR C 1 139 ? -38.132 -3.645 63.605 1.00 31.45 139 THR C N 1
ATOM 4455 C CA . THR C 1 139 ? -39.206 -3.563 62.631 1.00 31.46 139 THR C CA 1
ATOM 4456 C C . THR C 1 139 ? -40.134 -2.428 63.025 1.00 30.74 139 THR C C 1
ATOM 4457 O O . THR C 1 139 ? -40.415 -2.231 64.207 1.00 32.73 139 THR C O 1
ATOM 4461 N N . GLN C 1 140 ? -40.608 -1.684 62.034 1.00 28.89 140 GLN C N 1
ATOM 4462 C CA . GLN C 1 140 ? -41.442 -0.523 62.287 1.00 27.99 140 GLN C CA 1
ATOM 4463 C C . GLN C 1 140 ? -42.840 -0.735 61.724 1.00 29.89 140 GLN C C 1
ATOM 4464 O O . GLN C 1 140 ? -43.019 -1.411 60.709 1.00 28.76 140 GLN C O 1
ATOM 4470 N N . SER C 1 141 ? -43.820 -0.120 62.382 1.00 28.72 141 SER C N 1
ATOM 4471 C CA . SER C 1 141 ? -45.205 -0.150 61.938 1.00 31.32 141 SER C CA 1
ATOM 4472 C C . SER C 1 141 ? -45.841 1.223 62.118 1.00 30.83 141 SER C C 1
ATOM 4473 O O . SER C 1 141 ? -45.579 1.896 63.125 1.00 32.50 141 SER C O 1
ATOM 4476 N N . PRO C 1 142 ? -46.663 1.683 61.156 1.00 29.83 142 PRO C N 1
ATOM 4477 C CA . PRO C 1 142 ? -46.917 1.108 59.829 1.00 31.10 142 PRO C CA 1
ATOM 4478 C C . PRO C 1 142 ? -45.771 1.435 58.870 1.00 33.27 142 PRO C C 1
ATOM 4479 O O . PRO C 1 142 ? -44.846 2.141 59.261 1.00 31.48 142 PRO C O 1
ATOM 4483 N N . SER C 1 143 ? -45.811 0.920 57.641 1.00 30.96 143 SER C N 1
ATOM 4484 C CA . SER C 1 143 ? -44.758 1.256 56.689 1.00 29.90 143 SER C CA 1
ATOM 4485 C C . SER C 1 143 ? -44.980 2.637 56.089 1.00 30.68 143 SER C C 1
ATOM 4486 O O . SER C 1 143 ? -44.016 3.311 55.714 1.00 29.04 143 SER C O 1
ATOM 4489 N N . SER C 1 144 ? -46.235 3.072 55.989 1.00 30.35 144 SER C N 1
ATOM 4490 C CA . SER C 1 144 ? -46.534 4.401 55.479 1.00 30.17 144 SER C CA 1
ATOM 4491 C C . SER C 1 144 ? -47.881 4.835 56.026 1.00 30.65 144 SER C C 1
ATOM 4492 O O . SER C 1 144 ? -48.706 4.004 56.417 1.00 29.75 144 SER C O 1
ATOM 4495 N N . LEU C 1 145 ? -48.100 6.148 56.062 1.00 26.46 145 LEU C N 1
ATOM 4496 C CA . LEU C 1 145 ? -49.392 6.630 56.536 1.00 27.70 145 LEU C CA 1
ATOM 4497 C C . LEU C 1 145 ? -49.608 8.052 56.044 1.00 34.16 145 LEU C C 1
ATOM 4498 O O . LEU C 1 145 ? -48.651 8.780 55.770 1.00 30.30 145 LEU C O 1
ATOM 4503 N N . SER C 1 146 ? -50.878 8.426 55.905 1.00 28.63 146 SER C N 1
ATOM 4504 C CA . SER C 1 146 ? -51.256 9.770 55.476 1.00 31.13 146 SER C CA 1
ATOM 4505 C C . SER C 1 146 ? -52.186 10.375 56.508 1.00 30.69 146 SER C C 1
ATOM 4506 O O . SER C 1 146 ? -53.108 9.711 56.979 1.00 32.56 146 SER C O 1
ATOM 4509 N N . ALA C 1 147 ? -51.963 11.642 56.839 1.00 27.86 147 ALA C N 1
ATOM 4510 C CA . ALA C 1 147 ? -52.769 12.297 57.854 1.00 30.48 147 ALA C CA 1
ATOM 4511 C C . ALA C 1 147 ? -52.912 13.767 57.486 1.00 35.99 147 ALA C C 1
ATOM 4512 O O . ALA C 1 147 ? -52.297 14.254 56.536 1.00 38.34 147 ALA C O 1
ATOM 4514 N N . SER C 1 148 ? -53.729 14.474 58.251 1.00 34.11 148 SER C N 1
ATOM 4515 C CA . SER C 1 148 ? -54.027 15.871 57.969 1.00 38.89 148 SER C CA 1
ATOM 4516 C C . SER C 1 148 ? -53.294 16.797 58.929 1.00 35.34 148 SER C C 1
ATOM 4517 O O . SER C 1 148 ? -52.940 16.418 60.047 1.00 34.12 148 SER C O 1
ATOM 4520 N N . LEU C 1 149 ? -53.070 18.029 58.465 1.00 34.70 149 LEU C N 1
ATOM 4521 C CA . LEU C 1 149 ? -52.528 19.078 59.320 1.00 34.94 149 LEU C CA 1
ATOM 4522 C C . LEU C 1 149 ? -53.315 19.166 60.619 1.00 36.54 149 LEU C C 1
ATOM 4523 O O . LEU C 1 149 ? -54.549 19.149 60.614 1.00 35.36 149 LEU C O 1
ATOM 4528 N N . GLY C 1 150 ? -52.595 19.265 61.733 1.00 34.06 150 GLY C N 1
ATOM 4529 C CA . GLY C 1 150 ? -53.218 19.342 63.033 1.00 36.25 150 GLY C CA 1
ATOM 4530 C C . GLY C 1 150 ? -53.557 18.013 63.665 1.00 37.55 150 GLY C C 1
ATOM 4531 O O . GLY C 1 150 ? -53.871 17.983 64.862 1.00 45.43 150 GLY C O 1
ATOM 4532 N N . ASP C 1 151 ? -53.499 16.915 62.912 1.00 34.53 151 ASP C N 1
ATOM 4533 C CA . ASP C 1 151 ? -53.812 15.600 63.450 1.00 38.79 151 ASP C CA 1
ATOM 4534 C C . ASP C 1 151 ? -52.674 15.084 64.332 1.00 38.37 151 ASP C C 1
ATOM 4535 O O . ASP C 1 151 ? -51.582 15.650 64.399 1.00 37.12 151 ASP C O 1
ATOM 4540 N N . ARG C 1 152 ? -52.944 13.973 64.996 1.00 37.30 152 ARG C N 1
ATOM 4541 C CA . ARG C 1 152 ? -51.966 13.281 65.819 1.00 41.32 152 ARG C CA 1
ATOM 4542 C C . ARG C 1 152 ? -51.757 11.894 65.232 1.00 39.72 152 ARG C C 1
ATOM 4543 O O . ARG C 1 152 ? -52.715 11.259 64.787 1.00 36.55 152 ARG C O 1
ATOM 4551 N N . VAL C 1 153 ? -50.500 11.439 65.171 1.00 33.75 153 VAL C N 1
ATOM 4552 C CA . VAL C 1 153 ? -50.194 10.111 64.647 1.00 33.76 153 VAL C CA 1
ATOM 4553 C C . VAL C 1 153 ? -49.248 9.414 65.609 1.00 30.15 153 VAL C C 1
ATOM 4554 O O . VAL C 1 153 ? -48.438 10.053 66.287 1.00 29.79 153 VAL C O 1
ATOM 4558 N N . THR C 1 154 ? -49.351 8.092 65.657 1.00 32.31 154 THR C N 1
ATOM 4559 C CA . THR C 1 154 ? -48.482 7.268 66.486 1.00 32.00 154 THR C CA 1
ATOM 4560 C C . THR C 1 154 ? -47.877 6.200 65.599 1.00 29.19 154 THR C C 1
ATOM 4561 O O . THR C 1 154 ? -48.597 5.529 64.855 1.00 31.42 154 THR C O 1
ATOM 4565 N N . ILE C 1 155 ? -46.560 6.076 65.635 1.00 28.92 155 ILE C N 1
ATOM 4566 C CA . ILE C 1 155 ? -45.886 5.012 64.910 1.00 26.63 155 ILE C CA 1
ATOM 4567 C C . ILE C 1 155 ? -45.070 4.213 65.915 1.00 26.96 155 ILE C C 1
ATOM 4568 O O . ILE C 1 155 ? -44.699 4.709 66.981 1.00 29.74 155 ILE C O 1
ATOM 4573 N N . SER C 1 156 ? -44.865 2.941 65.615 1.00 29.35 156 SER C N 1
ATOM 4574 C CA . SER C 1 156 ? -44.332 2.041 66.624 1.00 29.15 156 SER C CA 1
ATOM 4575 C C . SER C 1 156 ? -43.168 1.261 66.052 1.00 25.49 156 SER C C 1
ATOM 4576 O O . SER C 1 156 ? -42.932 1.230 64.842 1.00 27.81 156 SER C O 1
ATOM 4579 N N . CYS C 1 157 ? -42.418 0.629 66.947 1.00 27.21 157 CYS C N 1
ATOM 4580 C CA . CYS C 1 157 ? -41.371 -0.262 66.492 1.00 25.62 157 CYS C CA 1
ATOM 4581 C C . CYS C 1 157 ? -41.225 -1.382 67.505 1.00 26.30 157 CYS C C 1
ATOM 4582 O O . CYS C 1 157 ? -41.681 -1.279 68.643 1.00 29.97 157 CYS C O 1
ATOM 4585 N N . ARG C 1 158 ? -40.607 -2.468 67.051 1.00 30.96 158 ARG C N 1
ATOM 4586 C CA . ARG C 1 158 ? -40.409 -3.664 67.852 1.00 29.92 158 ARG C CA 1
ATOM 4587 C C . ARG C 1 158 ? -38.970 -4.105 67.653 1.00 30.37 158 ARG C C 1
ATOM 4588 O O . ARG C 1 158 ? -38.500 -4.170 66.517 1.00 30.59 158 ARG C O 1
ATOM 4596 N N . ALA C 1 159 ? -38.260 -4.339 68.751 1.00 28.36 159 ALA C N 1
ATOM 4597 C CA . ALA C 1 159 ? -36.924 -4.905 68.701 1.00 27.45 159 ALA C CA 1
ATOM 4598 C C . ALA C 1 159 ? -37.015 -6.411 68.919 1.00 28.02 159 ALA C C 1
ATOM 4599 O O . ALA C 1 159 ? -37.876 -6.887 69.663 1.00 31.04 159 ALA C O 1
ATOM 4601 N N . SER C 1 160 ? -36.103 -7.156 68.290 1.00 27.21 160 SER C N 1
ATOM 4602 C CA . SER C 1 160 ? -36.155 -8.618 68.409 1.00 31.85 160 SER C CA 1
ATOM 4603 C C . SER C 1 160 ? -35.692 -9.121 69.771 1.00 35.99 160 SER C C 1
ATOM 4604 O O . SER C 1 160 ? -35.875 -10.310 70.072 1.00 34.71 160 SER C O 1
ATOM 4607 N N . GLN C 1 161 ? -35.096 -8.260 70.592 1.00 28.17 161 GLN C N 1
ATOM 4608 C CA . GLN C 1 161 ? -34.830 -8.578 71.985 1.00 33.16 161 GLN C CA 1
ATOM 4609 C C . GLN C 1 161 ? -34.887 -7.283 72.785 1.00 34.67 161 GLN C C 1
ATOM 4610 O O . GLN C 1 161 ? -34.936 -6.184 72.224 1.00 29.85 161 GLN C O 1
ATOM 4616 N N . ASP C 1 162 ? -34.902 -7.434 74.109 1.00 31.62 162 ASP C N 1
ATOM 4617 C CA . ASP C 1 162 ? -34.997 -6.299 75.021 1.00 32.86 162 ASP C CA 1
ATOM 4618 C C . ASP C 1 162 ? -33.816 -5.354 74.813 1.00 33.60 162 ASP C C 1
ATOM 4619 O O . ASP C 1 162 ? -32.657 -5.778 74.869 1.00 29.76 162 ASP C O 1
ATOM 4624 N N . ILE C 1 163 ? -34.103 -4.070 74.568 1.00 28.95 163 ILE C N 1
ATOM 4625 C CA . ILE C 1 163 ? -33.043 -3.088 74.357 1.00 27.46 163 ILE C CA 1
ATOM 4626 C C . ILE C 1 163 ? -32.985 -2.044 75.469 1.00 27.09 163 ILE C C 1
ATOM 4627 O O . ILE C 1 163 ? -32.300 -1.024 75.313 1.00 25.96 163 ILE C O 1
ATOM 4632 N N . SER C 1 164 ? -33.693 -2.259 76.582 1.00 25.38 164 SER C N 1
ATOM 4633 C CA . SER C 1 164 ? -33.498 -1.475 77.811 1.00 27.05 164 SER C CA 1
ATOM 4634 C C . SER C 1 164 ? -33.578 0.034 77.569 1.00 28.05 164 SER C C 1
ATOM 4635 O O . SER C 1 164 ? -32.776 0.810 78.100 1.00 27.86 164 SER C O 1
ATOM 4638 N N . ASN C 1 165 ? -34.545 0.452 76.754 1.00 26.54 165 ASN C N 1
ATOM 4639 C CA . ASN C 1 165 ? -34.882 1.848 76.442 1.00 28.71 165 ASN C CA 1
ATOM 4640 C C . ASN C 1 165 ? -33.860 2.562 75.569 1.00 27.80 165 ASN C C 1
ATOM 4641 O O . ASN C 1 165 ? -34.009 3.780 75.345 1.00 26.68 165 ASN C O 1
ATOM 4646 N N . PHE C 1 166 ? -32.833 1.873 75.071 1.00 23.37 166 PHE C N 1
ATOM 4647 C CA . PHE C 1 166 ? -31.827 2.489 74.203 1.00 26.02 166 PHE C CA 1
ATOM 4648 C C . PHE C 1 166 ? -32.349 2.517 72.766 1.00 22.18 166 PHE C C 1
ATOM 4649 O O . PHE C 1 166 ? -31.899 1.787 71.882 1.00 25.13 166 PHE C O 1
ATOM 4657 N N . LEU C 1 167 ? -33.315 3.410 72.544 1.00 23.31 167 LEU C N 1
ATOM 4658 C CA . LEU C 1 167 ? -34.091 3.469 71.315 1.00 23.69 167 LEU C CA 1
ATOM 4659 C C . LEU C 1 167 ? -34.154 4.927 70.877 1.00 23.79 167 LEU C C 1
ATOM 4660 O O . LEU C 1 167 ? -34.545 5.787 71.676 1.00 22.92 167 LEU C O 1
ATOM 4665 N N . ASP C 1 168 ? -33.736 5.207 69.635 1.00 21.51 168 ASP C N 1
ATOM 4666 C CA . ASP C 1 168 ? -33.733 6.568 69.094 1.00 21.78 168 ASP C CA 1
ATOM 4667 C C . ASP C 1 168 ? -34.655 6.655 67.890 1.00 20.99 168 ASP C C 1
ATOM 4668 O O . ASP C 1 168 ? -34.923 5.654 67.227 1.00 23.52 168 ASP C O 1
ATOM 4673 N N . TRP C 1 169 ? -35.119 7.874 67.596 1.00 19.68 169 TRP C N 1
ATOM 4674 C CA . TRP C 1 169 ? -35.974 8.157 66.443 1.00 22.69 169 TRP C CA 1
ATOM 4675 C C . TRP C 1 169 ? -35.328 9.245 65.602 1.00 21.37 169 TRP C C 1
ATOM 4676 O O . TRP C 1 169 ? -34.936 10.283 66.146 1.00 21.41 169 TRP C O 1
ATOM 4687 N N . TYR C 1 170 ? -35.253 9.019 64.285 1.00 22.60 170 TYR C N 1
ATOM 4688 C CA . TYR C 1 170 ? -34.709 9.984 63.335 1.00 21.73 170 TYR C CA 1
ATOM 4689 C C . TYR C 1 170 ? -35.766 10.385 62.318 1.00 21.87 170 TYR C C 1
ATOM 4690 O O . TYR C 1 170 ? -36.684 9.622 62.019 1.00 22.51 170 TYR C O 1
ATOM 4699 N N . GLN C 1 171 ? -35.622 11.600 61.794 1.00 19.64 171 GLN C N 1
ATOM 4700 C CA . GLN C 1 171 ? -36.507 12.137 60.772 1.00 24.04 171 GLN C CA 1
ATOM 4701 C C . GLN C 1 171 ? -35.686 12.428 59.525 1.00 23.34 171 GLN C C 1
ATOM 4702 O O . GLN C 1 171 ? -34.733 13.217 59.583 1.00 23.10 171 GLN C O 1
ATOM 4708 N N . GLN C 1 172 ? -36.061 11.805 58.395 1.00 22.33 172 GLN C N 1
ATOM 4709 C CA . GLN C 1 172 ? -35.407 12.026 57.110 1.00 22.66 172 GLN C CA 1
ATOM 4710 C C . GLN C 1 172 ? -36.369 12.755 56.181 1.00 25.49 172 GLN C C 1
ATOM 4711 O O . GLN C 1 172 ? -37.365 12.180 55.730 1.00 24.98 172 GLN C O 1
ATOM 4717 N N . LYS C 1 173 ? -36.066 14.014 55.882 1.00 25.75 173 LYS C N 1
ATOM 4718 C CA . LYS C 1 173 ? -36.952 14.805 55.050 1.00 26.61 173 LYS C CA 1
ATOM 4719 C C . LYS C 1 173 ? -36.824 14.394 53.583 1.00 30.97 173 LYS C C 1
ATOM 4720 O O . LYS C 1 173 ? -35.894 13.677 53.198 1.00 29.49 173 LYS C O 1
ATOM 4726 N N . PRO C 1 174 ? -37.754 14.841 52.729 1.00 28.29 174 PRO C N 1
ATOM 4727 C CA . PRO C 1 174 ? -37.672 14.472 51.304 1.00 33.67 174 PRO C CA 1
ATOM 4728 C C . PRO C 1 174 ? -36.387 14.917 50.633 1.00 32.04 174 PRO C C 1
ATOM 4729 O O . PRO C 1 174 ? -35.961 14.295 49.651 1.00 34.09 174 PRO C O 1
ATOM 4733 N N . ASP C 1 175 ? -35.750 15.971 51.130 1.00 30.09 175 ASP C N 1
ATOM 4734 C CA . ASP C 1 175 ? -34.477 16.377 50.547 1.00 35.77 175 ASP C CA 1
ATOM 4735 C C . ASP C 1 175 ? -33.311 15.502 51.022 1.00 37.70 175 ASP C C 1
ATOM 4736 O O . ASP C 1 175 ? -32.154 15.779 50.679 1.00 38.98 175 ASP C O 1
ATOM 4741 N N . GLY C 1 176 ? -33.597 14.447 51.778 1.00 32.83 176 GLY C N 1
ATOM 4742 C CA . GLY C 1 176 ? -32.571 13.543 52.255 1.00 32.81 176 GLY C CA 1
ATOM 4743 C C . GLY C 1 176 ? -31.829 13.980 53.502 1.00 30.53 176 GLY C C 1
ATOM 4744 O O . GLY C 1 176 ? -30.949 13.239 53.965 1.00 33.84 176 GLY C O 1
ATOM 4745 N N . THR C 1 177 ? -32.128 15.146 54.063 1.00 30.35 177 THR C N 1
ATOM 4746 C CA . THR C 1 177 ? -31.488 15.523 55.315 1.00 29.35 177 THR C CA 1
ATOM 4747 C C . THR C 1 177 ? -32.110 14.739 56.471 1.00 31.55 177 THR C C 1
ATOM 4748 O O . THR C 1 177 ? -33.316 14.462 56.478 1.00 25.89 177 THR C O 1
ATOM 4752 N N . VAL C 1 178 ? -31.266 14.337 57.426 1.00 26.14 178 VAL C N 1
ATOM 4753 C CA . VAL C 1 178 ? -31.677 13.523 58.567 1.00 23.95 178 VAL C CA 1
ATOM 4754 C C . VAL C 1 178 ? -31.392 14.292 59.850 1.00 25.47 178 VAL C C 1
ATOM 4755 O O . VAL C 1 178 ? -30.320 14.899 59.997 1.00 23.30 178 VAL C O 1
ATOM 4759 N N . LYS C 1 179 ? -32.333 14.237 60.798 1.00 21.11 179 LYS C N 1
ATOM 4760 C CA . LYS C 1 179 ? -32.153 14.823 62.120 1.00 24.15 179 LYS C CA 1
ATOM 4761 C C . LYS C 1 179 ? -32.531 13.822 63.210 1.00 22.38 179 LYS C C 1
ATOM 4762 O O . LYS C 1 179 ? -33.466 13.032 63.057 1.00 23.48 179 LYS C O 1
ATOM 4768 N N . LEU C 1 180 ? -31.825 13.901 64.334 1.00 21.15 180 LEU C N 1
ATOM 4769 C CA . LEU C 1 180 ? -32.255 13.198 65.531 1.00 20.73 180 LEU C CA 1
ATOM 4770 C C . LEU C 1 180 ? -33.454 13.906 66.141 1.00 25.97 180 LEU C C 1
ATOM 4771 O O . LEU C 1 180 ? -33.439 15.129 66.333 1.00 25.06 180 LEU C O 1
ATOM 4776 N N . LEU C 1 181 ? -34.507 13.141 66.432 1.00 21.65 181 LEU C N 1
ATOM 4777 C CA . LEU C 1 181 ? -35.663 13.667 67.153 1.00 21.79 181 LEU C CA 1
ATOM 4778 C C . LEU C 1 181 ? -35.614 13.310 68.631 1.00 24.36 181 LEU C C 1
ATOM 4779 O O . LEU C 1 181 ? -35.696 14.182 69.502 1.00 23.67 181 LEU C O 1
ATOM 4784 N N . ILE C 1 182 ? -35.494 12.019 68.928 1.00 22.61 182 ILE C N 1
ATOM 4785 C CA . ILE C 1 182 ? -35.664 11.501 70.278 1.00 21.73 182 ILE C CA 1
ATOM 4786 C C . ILE C 1 182 ? -34.611 10.428 70.501 1.00 23.77 182 ILE C C 1
ATOM 4787 O O . ILE C 1 182 ? -34.318 9.635 69.600 1.00 23.58 182 ILE C O 1
ATOM 4792 N N . TYR C 1 183 ? -34.024 10.422 71.687 1.00 24.09 183 TYR C N 1
ATOM 4793 C CA . TYR C 1 183 ? -33.046 9.407 72.032 1.00 23.96 183 TYR C CA 1
ATOM 4794 C C . TYR C 1 183 ? -33.374 8.866 73.417 1.00 23.30 183 TYR C C 1
ATOM 4795 O O . TYR C 1 183 ? -34.076 9.507 74.205 1.00 24.85 183 TYR C O 1
ATOM 4804 N N . TYR C 1 184 ? -32.882 7.657 73.696 1.00 23.01 184 TYR C N 1
ATOM 4805 C CA . TYR C 1 184 ? -33.175 6.974 74.953 1.00 26.53 184 TYR C CA 1
ATOM 4806 C C . TYR C 1 184 ? -34.677 6.983 75.231 1.00 25.97 184 TYR C C 1
ATOM 4807 O O . TYR C 1 184 ? -35.140 7.416 76.294 1.00 23.99 184 TYR C O 1
ATOM 4816 N N . THR C 1 185 ? -35.435 6.527 74.225 1.00 23.14 185 THR C N 1
ATOM 4817 C CA . THR C 1 185 ? -36.882 6.338 74.258 1.00 24.58 185 THR C CA 1
ATOM 4818 C C . THR C 1 185 ? -37.677 7.643 74.274 1.00 25.74 185 THR C C 1
ATOM 4819 O O . THR C 1 185 ? -38.651 7.763 73.532 1.00 22.59 185 THR C O 1
ATOM 4823 N N . SER C 1 186 ? -37.302 8.614 75.117 1.00 23.85 186 SER C N 1
ATOM 4824 C CA . SER C 1 186 ? -38.186 9.751 75.366 1.00 24.47 186 SER C CA 1
ATOM 4825 C C . SER C 1 186 ? -37.486 11.100 75.490 1.00 28.37 186 SER C C 1
ATOM 4826 O O . SER C 1 186 ? -38.169 12.106 75.722 1.00 27.26 186 SER C O 1
ATOM 4829 N N . ARG C 1 187 ? -36.170 11.168 75.344 1.00 25.50 187 ARG C N 1
ATOM 4830 C CA . ARG C 1 187 ? -35.464 12.435 75.495 1.00 25.73 187 ARG C CA 1
ATOM 4831 C C . ARG C 1 187 ? -35.465 13.201 74.180 1.00 26.79 187 ARG C C 1
ATOM 4832 O O . ARG C 1 187 ? -35.115 12.655 73.136 1.00 25.09 187 ARG C O 1
ATOM 4840 N N . LEU C 1 188 ? -35.872 14.470 74.227 1.00 26.07 188 LEU C N 1
ATOM 4841 C CA . LEU C 1 188 ? -35.921 15.284 73.021 1.00 28.44 188 LEU C CA 1
ATOM 4842 C C . LEU C 1 188 ? -34.552 15.884 72.730 1.00 31.25 188 LEU C C 1
ATOM 4843 O O . LEU C 1 188 ? -33.900 16.440 73.621 1.00 30.43 188 LEU C O 1
ATOM 4848 N N . HIS C 1 189 ? -34.127 15.784 71.477 1.00 27.20 189 HIS C N 1
ATOM 4849 C CA . HIS C 1 189 ? -32.912 16.445 71.054 1.00 28.39 189 HIS C CA 1
ATOM 4850 C C . HIS C 1 189 ? -33.129 17.954 71.030 1.00 29.74 189 HIS C C 1
ATOM 4851 O O . HIS C 1 189 ? -34.257 18.441 70.934 1.00 30.73 189 HIS C O 1
ATOM 4858 N N . SER C 1 190 ? -32.021 18.684 71.148 1.00 32.90 190 SER C N 1
ATOM 4859 C CA . SER C 1 190 ? -32.012 20.139 71.043 1.00 37.10 190 SER C CA 1
ATOM 4860 C C . SER C 1 190 ? -32.802 20.621 69.836 1.00 34.00 190 SER C C 1
ATOM 4861 O O . SER C 1 190 ? -32.572 20.175 68.711 1.00 35.58 190 SER C O 1
ATOM 4864 N N . GLY C 1 191 ? -33.722 21.554 70.073 1.00 36.19 191 GLY C N 1
ATOM 4865 C CA . GLY C 1 191 ? -34.454 22.185 68.994 1.00 32.76 191 GLY C CA 1
ATOM 4866 C C . GLY C 1 191 ? -35.690 21.448 68.533 1.00 38.00 191 GLY C C 1
ATOM 4867 O O . GLY C 1 191 ? -36.396 21.950 67.653 1.00 37.92 191 GLY C O 1
ATOM 4868 N N . VAL C 1 192 ? -35.982 20.279 69.094 1.00 31.60 192 VAL C N 1
ATOM 4869 C CA . VAL C 1 192 ? -37.116 19.480 68.645 1.00 31.36 192 VAL C CA 1
ATOM 4870 C C . VAL C 1 192 ? -38.357 19.949 69.394 1.00 32.79 192 VAL C C 1
ATOM 4871 O O . VAL C 1 192 ? -38.332 20.042 70.630 1.00 35.43 192 VAL C O 1
ATOM 4875 N N . PRO C 1 193 ? -39.450 20.267 68.700 1.00 34.58 193 PRO C N 1
ATOM 4876 C CA . PRO C 1 193 ? -40.631 20.800 69.389 1.00 36.41 193 PRO C CA 1
ATOM 4877 C C . PRO C 1 193 ? -41.338 19.769 70.257 1.00 39.02 193 PRO C C 1
ATOM 4878 O O . PRO C 1 193 ? -41.236 18.553 70.067 1.00 33.62 193 PRO C O 1
ATOM 4882 N N . SER C 1 194 ? -42.112 20.307 71.207 1.00 41.34 194 SER C N 1
ATOM 4883 C CA . SER C 1 194 ? -42.766 19.509 72.241 1.00 45.06 194 SER C CA 1
ATOM 4884 C C . SER C 1 194 ? -43.752 18.498 71.671 1.00 39.07 194 SER C C 1
ATOM 4885 O O . SER C 1 194 ? -44.038 17.480 72.311 1.00 38.96 194 SER C O 1
ATOM 4888 N N . ARG C 1 195 ? -44.299 18.760 70.487 1.00 39.45 195 ARG C N 1
ATOM 4889 C CA . ARG C 1 195 ? -45.320 17.865 69.957 1.00 37.24 195 ARG C CA 1
ATOM 4890 C C . ARG C 1 195 ? -44.768 16.499 69.564 1.00 36.77 195 ARG C C 1
ATOM 4891 O O . ARG C 1 195 ? -45.561 15.598 69.275 1.00 32.87 195 ARG C O 1
ATOM 4899 N N . PHE C 1 196 ? -43.445 16.329 69.532 1.00 33.74 196 PHE C N 1
ATOM 4900 C CA . PHE C 1 196 ? -42.834 15.010 69.397 1.00 32.08 196 PHE C CA 1
ATOM 4901 C C . PHE C 1 196 ? -42.629 14.403 70.778 1.00 29.32 196 PHE C C 1
ATOM 4902 O O . PHE C 1 196 ? -42.113 15.068 71.682 1.00 33.26 196 PHE C O 1
ATOM 4910 N N . SER C 1 197 ? -43.009 13.140 70.935 1.00 30.49 197 SER C N 1
ATOM 4911 C CA . SER C 1 197 ? -42.766 12.452 72.193 1.00 29.48 197 SER C CA 1
ATOM 4912 C C . SER C 1 197 ? -42.619 10.968 71.912 1.00 30.10 197 SER C C 1
ATOM 4913 O O . SER C 1 197 ? -43.148 10.452 70.927 1.00 32.21 197 SER C O 1
ATOM 4916 N N . GLY C 1 198 ? -41.887 10.293 72.779 1.00 27.00 198 GLY C N 1
ATOM 4917 C CA . GLY C 1 198 ? -41.646 8.875 72.618 1.00 26.84 198 GLY C CA 1
ATOM 4918 C C . GLY C 1 198 ? -41.941 8.133 73.903 1.00 25.65 198 GLY C C 1
ATOM 4919 O O . GLY C 1 198 ? -41.813 8.669 75.003 1.00 27.68 198 GLY C O 1
ATOM 4920 N N . SER C 1 199 ? -42.331 6.876 73.748 1.00 25.99 199 SER C N 1
ATOM 4921 C CA . SER C 1 199 ? -42.611 6.042 74.901 1.00 28.81 199 SER C CA 1
ATOM 4922 C C . SER C 1 199 ? -42.186 4.619 74.581 1.00 30.24 199 SER C C 1
ATOM 4923 O O . SER C 1 199 ? -41.794 4.301 73.456 1.00 28.42 199 SER C O 1
ATOM 4926 N N . GLY C 1 200 ? -42.246 3.764 75.595 1.00 30.48 200 GLY C N 1
ATOM 4927 C CA . GLY C 1 200 ? -42.018 2.346 75.420 1.00 28.56 200 GLY C CA 1
ATOM 4928 C C . GLY C 1 200 ? -41.024 1.798 76.422 1.00 30.66 200 GLY C C 1
ATOM 4929 O O . GLY C 1 200 ? -40.418 2.525 77.217 1.00 32.71 200 GLY C O 1
ATOM 4930 N N . SER C 1 201 ? -40.860 0.484 76.367 1.00 30.62 201 SER C N 1
ATOM 4931 C CA . SER C 1 201 ? -39.891 -0.218 77.199 1.00 31.20 201 SER C CA 1
ATOM 4932 C C . SER C 1 201 ? -39.741 -1.621 76.629 1.00 28.24 201 SER C C 1
ATOM 4933 O O . SER C 1 201 ? -40.543 -2.057 75.801 1.00 29.44 201 SER C O 1
ATOM 4936 N N . GLY C 1 202 ? -38.695 -2.313 77.068 1.00 29.45 202 GLY C N 1
ATOM 4937 C CA . GLY C 1 202 ? -38.472 -3.686 76.645 1.00 31.74 202 GLY C CA 1
ATOM 4938 C C . GLY C 1 202 ? -38.194 -3.808 75.160 1.00 29.50 202 GLY C C 1
ATOM 4939 O O . GLY C 1 202 ? -37.147 -3.355 74.680 1.00 28.42 202 GLY C O 1
ATOM 4940 N N . THR C 1 203 ? -39.130 -4.401 74.413 1.00 26.58 203 THR C N 1
ATOM 4941 C CA . THR C 1 203 ? -38.985 -4.559 72.973 1.00 28.40 203 THR C CA 1
ATOM 4942 C C . THR C 1 203 ? -39.903 -3.659 72.162 1.00 29.11 203 THR C C 1
ATOM 4943 O O . THR C 1 203 ? -39.808 -3.678 70.932 1.00 32.34 203 THR C O 1
ATOM 4947 N N . ASP C 1 204 ? -40.796 -2.894 72.797 1.00 30.14 204 ASP C N 1
ATOM 4948 C CA . ASP C 1 204 ? -41.867 -2.185 72.095 1.00 29.27 204 ASP C CA 1
ATOM 4949 C C . ASP C 1 204 ? -41.822 -0.700 72.419 1.00 27.30 204 ASP C C 1
ATOM 4950 O O . ASP C 1 204 ? -41.895 -0.314 73.591 1.00 27.59 204 ASP C O 1
ATOM 4955 N N . TYR C 1 205 ? -41.749 0.123 71.375 1.00 26.53 205 TYR C N 1
ATOM 4956 C CA . TYR C 1 205 ? -41.560 1.561 71.516 1.00 23.61 205 TYR C CA 1
ATOM 4957 C C . TYR C 1 205 ? -42.464 2.283 70.530 1.00 26.00 205 TYR C C 1
ATOM 4958 O O . TYR C 1 205 ? -42.904 1.715 69.528 1.00 27.24 205 TYR C O 1
ATOM 4967 N N . SER C 1 206 ? -42.750 3.546 70.826 1.00 26.31 206 SER C N 1
ATOM 4968 C CA . SER C 1 206 ? -43.617 4.319 69.958 1.00 26.85 206 SER C CA 1
ATOM 4969 C C . SER C 1 206 ? -43.162 5.770 69.924 1.00 26.58 206 SER C C 1
ATOM 4970 O O . SER C 1 206 ? -42.502 6.266 70.842 1.00 27.51 206 SER C O 1
ATOM 4973 N N . LEU C 1 207 ? -43.494 6.418 68.811 1.00 26.02 207 LEU C N 1
ATOM 4974 C CA . LEU C 1 207 ? -43.271 7.841 68.583 1.00 23.08 207 LEU C CA 1
ATOM 4975 C C . LEU C 1 207 ? -44.622 8.461 68.275 1.00 26.16 207 LEU C C 1
ATOM 4976 O O . LEU C 1 207 ? -45.364 7.940 67.433 1.00 27.44 207 LEU C O 1
ATOM 4981 N N . THR C 1 208 ? -44.954 9.555 68.954 1.00 25.71 208 THR C N 1
ATOM 4982 C CA . THR C 1 208 ? -46.233 10.216 68.737 1.00 27.77 208 THR C CA 1
ATOM 4983 C C . THR C 1 208 ? -45.961 11.656 68.333 1.00 31.67 208 THR C C 1
ATOM 4984 O O . THR C 1 208 ? -45.246 12.380 69.034 1.00 30.37 208 THR C O 1
ATOM 4988 N N . ILE C 1 209 ? -46.498 12.051 67.185 1.00 30.24 209 ILE C N 1
ATOM 4989 C CA . ILE C 1 209 ? -46.421 13.422 66.704 1.00 31.31 209 ILE C CA 1
ATOM 4990 C C . ILE C 1 209 ? -47.809 14.010 66.895 1.00 38.59 209 ILE C C 1
ATOM 4991 O O . ILE C 1 209 ? -48.777 13.556 66.270 1.00 35.46 209 ILE C O 1
ATOM 4996 N N . SER C 1 210 ? -47.917 14.968 67.802 1.00 40.33 210 SER C N 1
ATOM 4997 C CA . SER C 1 210 ? -49.156 15.694 68.010 1.00 43.41 210 SER C CA 1
ATOM 4998 C C . SER C 1 210 ? -49.166 16.916 67.105 1.00 39.98 210 SER C C 1
ATOM 4999 O O . SER C 1 210 ? -48.111 17.412 66.691 1.00 42.76 210 SER C O 1
ATOM 5002 N N . LYS C 1 211 ? -50.372 17.384 66.784 1.00 44.44 211 LYS C N 1
ATOM 5003 C CA . LYS C 1 211 ? -50.581 18.545 65.926 1.00 42.46 211 LYS C CA 1
ATOM 5004 C C . LYS C 1 211 ? -49.602 18.584 64.754 1.00 39.65 211 LYS C C 1
ATOM 5005 O O . LYS C 1 211 ? -48.643 19.366 64.763 1.00 42.43 211 LYS C O 1
ATOM 5011 N N . LEU C 1 212 ? -49.853 17.753 63.742 1.00 36.84 212 LEU C N 1
ATOM 5012 C CA . LEU C 1 212 ? -48.972 17.657 62.584 1.00 35.32 212 LEU C CA 1
ATOM 5013 C C . LEU C 1 212 ? -48.850 18.985 61.850 1.00 39.44 212 LEU C C 1
ATOM 5014 O O . LEU C 1 212 ? -49.838 19.704 61.665 1.00 35.83 212 LEU C O 1
ATOM 5019 N N . GLU C 1 213 ? -47.635 19.282 61.387 1.00 34.19 213 GLU C N 1
ATOM 5020 C CA . GLU C 1 213 ? -47.360 20.458 60.577 1.00 38.43 213 GLU C CA 1
ATOM 5021 C C . GLU C 1 213 ? -46.846 20.048 59.203 1.00 40.00 213 GLU C C 1
ATOM 5022 O O . GLU C 1 213 ? -46.429 18.906 58.976 1.00 33.98 213 GLU C O 1
ATOM 5028 N N . GLN C 1 214 ? -46.861 21.023 58.289 1.00 33.99 214 GLN C N 1
ATOM 5029 C CA . GLN C 1 214 ? -46.485 20.764 56.904 1.00 41.11 214 GLN C CA 1
ATOM 5030 C C . GLN C 1 214 ? -45.071 20.205 56.800 1.00 36.33 214 GLN C C 1
ATOM 5031 O O . GLN C 1 214 ? -44.798 19.345 55.955 1.00 38.56 214 GLN C O 1
ATOM 5037 N N . GLU C 1 215 ? -44.159 20.680 57.645 1.00 36.15 215 GLU C N 1
ATOM 5038 C CA . GLU C 1 215 ? -42.770 20.253 57.558 1.00 39.64 215 GLU C CA 1
ATOM 5039 C C . GLU C 1 215 ? -42.540 18.865 58.142 1.00 38.98 215 GLU C C 1
ATOM 5040 O O . GLU C 1 215 ? -41.398 18.397 58.141 1.00 33.72 215 GLU C O 1
ATOM 5046 N N . ASP C 1 216 ? -43.587 18.194 58.627 1.00 34.17 216 ASP C N 1
ATOM 5047 C CA . ASP C 1 216 ? -43.429 16.865 59.206 1.00 33.14 216 ASP C CA 1
ATOM 5048 C C . ASP C 1 216 ? -43.431 15.749 58.169 1.00 30.48 216 ASP C C 1
ATOM 5049 O O . ASP C 1 216 ? -43.190 14.593 58.540 1.00 29.27 216 ASP C O 1
ATOM 5054 N N . ILE C 1 217 ? -43.687 16.055 56.892 1.00 29.80 217 ILE C N 1
ATOM 5055 C CA . ILE C 1 217 ? -43.556 15.051 55.835 1.00 31.15 217 ILE C CA 1
ATOM 5056 C C . ILE C 1 217 ? -42.123 14.551 55.808 1.00 33.28 217 ILE C C 1
ATOM 5057 O O . ILE C 1 217 ? -41.186 15.327 55.572 1.00 29.85 217 ILE C O 1
ATOM 5062 N N . ALA C 1 218 ? -41.949 13.250 56.012 1.00 28.60 218 ALA C N 1
ATOM 5063 C CA . ALA C 1 218 ? -40.631 12.685 56.263 1.00 28.19 218 ALA C CA 1
ATOM 5064 C C . ALA C 1 218 ? -40.794 11.182 56.408 1.00 30.65 218 ALA C C 1
ATOM 5065 O O . ALA C 1 218 ? -41.909 10.670 56.563 1.00 25.98 218 ALA C O 1
ATOM 5067 N N . THR C 1 219 ? -39.667 10.478 56.338 1.00 25.48 219 THR C N 1
ATOM 5068 C CA . THR C 1 219 ? -39.593 9.088 56.754 1.00 23.94 219 THR C CA 1
ATOM 5069 C C . THR C 1 219 ? -38.981 9.066 58.145 1.00 25.48 219 THR C C 1
ATOM 5070 O O . THR C 1 219 ? -37.960 9.724 58.388 1.00 26.48 219 THR C O 1
ATOM 5074 N N . TYR C 1 220 ? -39.625 8.345 59.057 1.00 21.78 220 TYR C N 1
ATOM 5075 C CA . TYR C 1 220 ? -39.197 8.260 60.448 1.00 22.19 220 TYR C CA 1
ATOM 5076 C C . TYR C 1 220 ? -38.575 6.897 60.668 1.00 25.51 220 TYR C C 1
ATOM 5077 O O . TYR C 1 220 ? -39.146 5.885 60.256 1.00 25.19 220 TYR C O 1
ATOM 5086 N N . PHE C 1 221 ? -37.383 6.884 61.263 1.00 22.58 221 PHE C N 1
ATOM 5087 C CA . PHE C 1 221 ? -36.619 5.664 61.470 1.00 21.23 221 PHE C CA 1
ATOM 5088 C C . PHE C 1 221 ? -36.316 5.500 62.948 1.00 22.17 221 PHE C C 1
ATOM 5089 O O . PHE C 1 221 ? -36.005 6.474 63.637 1.00 23.93 221 PHE C O 1
ATOM 5097 N N . CYS C 1 222 ? -36.372 4.265 63.434 1.00 22.67 222 CYS C N 1
ATOM 5098 C CA . CYS C 1 222 ? -35.902 3.989 64.780 1.00 24.30 222 CYS C CA 1
ATOM 5099 C C . CYS C 1 222 ? -34.533 3.319 64.713 1.00 23.44 222 CYS C C 1
ATOM 5100 O O . CYS C 1 222 ? -34.124 2.779 63.683 1.00 24.23 222 CYS C O 1
ATOM 5103 N N . GLN C 1 223 ? -33.836 3.333 65.839 1.00 21.02 223 GLN C N 1
ATOM 5104 C CA . GLN C 1 223 ? -32.520 2.706 65.926 1.00 22.83 223 GLN C CA 1
ATOM 5105 C C . GLN C 1 223 ? -32.299 2.221 67.351 1.00 22.22 223 GLN C C 1
ATOM 5106 O O . GLN C 1 223 ? -32.571 2.965 68.294 1.00 22.07 223 GLN C O 1
ATOM 5112 N N . GLN C 1 224 ? -31.795 0.992 67.526 1.00 20.88 224 GLN C N 1
ATOM 5113 C CA . GLN C 1 224 ? -31.345 0.574 68.844 1.00 22.99 224 GLN C CA 1
ATOM 5114 C C . GLN C 1 224 ? -29.861 0.900 68.986 1.00 23.53 224 GLN C C 1
ATOM 5115 O O . GLN C 1 224 ? -29.074 0.710 68.050 1.00 22.65 224 GLN C O 1
ATOM 5121 N N . GLY C 1 225 ? -29.486 1.410 70.152 1.00 22.99 225 GLY C N 1
ATOM 5122 C CA . GLY C 1 225 ? -28.110 1.800 70.339 1.00 22.81 225 GLY C CA 1
ATOM 5123 C C . GLY C 1 225 ? -27.393 1.168 71.515 1.00 26.70 225 GLY C C 1
ATOM 5124 O O . GLY C 1 225 ? -26.460 1.772 72.038 1.00 27.89 225 GLY C O 1
ATOM 5125 N N . ASN C 1 226 ? -27.760 -0.036 71.956 1.00 28.95 226 ASN C N 1
ATOM 5126 C CA . ASN C 1 226 ? -27.010 -0.581 73.083 1.00 31.71 226 ASN C CA 1
ATOM 5127 C C . ASN C 1 226 ? -26.448 -1.975 72.830 1.00 30.52 226 ASN C C 1
ATOM 5128 O O . ASN C 1 226 ? -25.851 -2.548 73.742 1.00 31.74 226 ASN C O 1
ATOM 5133 N N . THR C 1 227 ? -26.590 -2.516 71.621 1.00 27.63 227 THR C N 1
ATOM 5134 C CA . THR C 1 227 ? -26.048 -3.826 71.274 1.00 30.40 227 THR C CA 1
ATOM 5135 C C . THR C 1 227 ? -25.277 -3.722 69.970 1.00 30.29 227 THR C C 1
ATOM 5136 O O . THR C 1 227 ? -25.822 -3.268 68.958 1.00 30.09 227 THR C O 1
ATOM 5140 N N . PHE C 1 228 ? -24.026 -4.152 69.984 1.00 29.14 228 PHE C N 1
ATOM 5141 C CA . PHE C 1 228 ? -23.231 -4.099 68.768 1.00 28.66 228 PHE C CA 1
ATOM 5142 C C . PHE C 1 228 ? -23.721 -5.156 67.781 1.00 30.10 228 PHE C C 1
ATOM 5143 O O . PHE C 1 228 ? -23.902 -6.322 68.168 1.00 29.99 228 PHE C O 1
ATOM 5151 N N . PRO C 1 229 ? -23.927 -4.808 66.505 1.00 29.09 229 PRO C N 1
ATOM 5152 C CA . PRO C 1 229 ? -23.829 -3.451 65.941 1.00 28.59 229 PRO C CA 1
ATOM 5153 C C . PRO C 1 229 ? -25.152 -2.712 66.050 1.00 24.99 229 PRO C C 1
ATOM 5154 O O . PRO C 1 229 ? -26.192 -3.356 66.098 1.00 26.83 229 PRO C O 1
ATOM 5158 N N . PRO C 1 230 ? -25.119 -1.376 66.074 1.00 24.60 230 PRO C N 1
ATOM 5159 C CA . PRO C 1 230 ? -26.375 -0.614 66.044 1.00 24.96 230 PRO C CA 1
ATOM 5160 C C . PRO C 1 230 ? -27.168 -0.955 64.791 1.00 22.77 230 PRO C C 1
ATOM 5161 O O . PRO C 1 230 ? -26.604 -1.123 63.706 1.00 26.70 230 PRO C O 1
ATOM 5165 N N . THR C 1 231 ? -28.491 -1.058 64.942 1.00 23.18 231 THR C N 1
ATOM 5166 C CA . THR C 1 231 ? -29.353 -1.431 63.836 1.00 24.41 231 THR C CA 1
ATOM 5167 C C . THR C 1 231 ? -30.567 -0.512 63.776 1.00 23.12 231 THR C C 1
ATOM 5168 O O . THR C 1 231 ? -31.026 0.001 64.798 1.00 24.56 231 THR C O 1
ATOM 5172 N N . PHE C 1 232 ? -31.071 -0.328 62.559 1.00 21.64 232 PHE C N 1
ATOM 5173 C CA . PHE C 1 232 ? -32.158 0.582 62.225 1.00 22.97 232 PHE C CA 1
ATOM 5174 C C . PHE C 1 232 ? -33.419 -0.184 61.817 1.00 26.90 232 PHE C C 1
ATOM 5175 O O . PHE C 1 232 ? -33.346 -1.275 61.241 1.00 25.78 232 PHE C O 1
ATOM 5183 N N . GLY C 1 233 ? -34.575 0.412 62.084 1.00 27.84 233 GLY C N 1
ATOM 5184 C CA . GLY C 1 233 ? -35.812 -0.061 61.494 1.00 24.95 233 GLY C CA 1
ATOM 5185 C C . GLY C 1 233 ? -35.889 0.285 60.014 1.00 26.57 233 GLY C C 1
ATOM 5186 O O . GLY C 1 233 ? -35.044 0.987 59.454 1.00 26.85 233 GLY C O 1
ATOM 5187 N N . GLY C 1 234 ? -36.955 -0.202 59.369 1.00 27.35 234 GLY C N 1
ATOM 5188 C CA . GLY C 1 234 ? -37.109 0.003 57.942 1.00 23.89 234 GLY C CA 1
ATOM 5189 C C . GLY C 1 234 ? -37.749 1.310 57.516 1.00 25.65 234 GLY C C 1
ATOM 5190 O O . GLY C 1 234 ? -37.828 1.578 56.311 1.00 27.25 234 GLY C O 1
ATOM 5191 N N . GLY C 1 235 ? -38.219 2.115 58.457 1.00 25.61 235 GLY C N 1
ATOM 5192 C CA . GLY C 1 235 ? -38.767 3.423 58.159 1.00 28.12 235 GLY C CA 1
ATOM 5193 C C . GLY C 1 235 ? -40.284 3.419 58.081 1.00 28.65 235 GLY C C 1
ATOM 5194 O O . GLY C 1 235 ? -40.918 2.425 57.706 1.00 29.95 235 GLY C O 1
ATOM 5195 N N . THR C 1 236 ? -40.877 4.549 58.460 1.00 24.95 236 THR C N 1
ATOM 5196 C CA . THR C 1 236 ? -42.304 4.806 58.295 1.00 26.64 236 THR C CA 1
ATOM 5197 C C . THR C 1 236 ? -42.419 6.111 57.526 1.00 26.11 236 THR C C 1
ATOM 5198 O O . THR C 1 236 ? -41.920 7.141 57.989 1.00 26.21 236 THR C O 1
ATOM 5202 N N . LYS C 1 237 ? -43.042 6.066 56.344 1.00 23.78 237 LYS C N 1
ATOM 5203 C CA . LYS C 1 237 ? -43.209 7.256 55.514 1.00 25.21 237 LYS C CA 1
ATOM 5204 C C . LYS C 1 237 ? -44.502 7.971 55.887 1.00 32.27 237 LYS C C 1
ATOM 5205 O O . LYS C 1 237 ? -45.586 7.388 55.789 1.00 30.52 237 LYS C O 1
ATOM 5211 N N . LEU C 1 238 ? -44.388 9.238 56.274 1.00 25.71 238 LEU C N 1
ATOM 5212 C CA . LEU C 1 238 ? -45.525 10.035 56.712 1.00 26.32 238 LEU C CA 1
ATOM 5213 C C . LEU C 1 238 ? -45.825 11.064 55.636 1.00 32.22 238 LEU C C 1
ATOM 5214 O O . LEU C 1 238 ? -44.963 11.885 55.304 1.00 31.75 238 LEU C O 1
ATOM 5219 N N . GLU C 1 239 ? -47.034 11.015 55.088 1.00 30.32 239 GLU C N 1
ATOM 5220 C CA . GLU C 1 239 ? -47.482 12.003 54.114 1.00 32.78 239 GLU C CA 1
ATOM 5221 C C . GLU C 1 239 ? -48.586 12.846 54.744 1.00 32.88 239 GLU C C 1
ATOM 5222 O O . GLU C 1 239 ? -49.299 12.384 55.641 1.00 30.66 239 GLU C O 1
ATOM 5228 N N . ILE C 1 240 ? -48.691 14.105 54.316 1.00 33.60 240 ILE C N 1
ATOM 5229 C CA . ILE C 1 240 ? -49.718 15.018 54.811 1.00 42.74 240 ILE C CA 1
ATOM 5230 C C . ILE C 1 240 ? -50.715 15.292 53.692 1.00 47.84 240 ILE C C 1
ATOM 5231 O O . ILE C 1 240 ? -50.319 15.613 52.564 1.00 50.00 240 ILE C O 1
ATOM 5236 N N . LYS C 1 241 ? -52.005 15.153 54.003 1.00 52.13 241 LYS C N 1
ATOM 5237 C CA . LYS C 1 241 ? -53.086 15.448 53.060 1.00 56.49 241 LYS C CA 1
ATOM 5238 C C . LYS C 1 241 ? -54.169 16.292 53.723 1.00 52.50 241 LYS C C 1
ATOM 5239 O O . LYS C 1 241 ? -54.067 17.519 53.768 1.00 53.41 241 LYS C O 1
ATOM 5245 N N . GLN D 1 1 ? 11.911 -43.931 89.786 1.00 58.51 1 GLN D N 1
ATOM 5246 C CA . GLN D 1 1 ? 11.379 -42.589 90.005 1.00 53.25 1 GLN D CA 1
ATOM 5247 C C . GLN D 1 1 ? 12.508 -41.600 90.327 1.00 48.93 1 GLN D C 1
ATOM 5248 O O . GLN D 1 1 ? 13.365 -41.883 91.171 1.00 47.09 1 GLN D O 1
ATOM 5254 N N . VAL D 1 2 ? 12.501 -40.447 89.650 1.00 46.35 2 VAL D N 1
ATOM 5255 C CA . VAL D 1 2 ? 13.536 -39.435 89.858 1.00 44.73 2 VAL D CA 1
ATOM 5256 C C . VAL D 1 2 ? 13.430 -38.871 91.269 1.00 42.88 2 VAL D C 1
ATOM 5257 O O . VAL D 1 2 ? 12.362 -38.410 91.697 1.00 42.06 2 VAL D O 1
ATOM 5261 N N . GLN D 1 3 ? 14.544 -38.878 91.995 1.00 39.47 3 GLN D N 1
ATOM 5262 C CA . GLN D 1 3 ? 14.515 -38.403 93.368 1.00 36.97 3 GLN D CA 1
ATOM 5263 C C . GLN D 1 3 ? 15.865 -37.798 93.729 1.00 35.19 3 GLN D C 1
ATOM 5264 O O . GLN D 1 3 ? 16.907 -38.272 93.269 1.00 30.97 3 GLN D O 1
ATOM 5270 N N . LEU D 1 4 ? 15.825 -36.721 94.520 1.00 29.73 4 LEU D N 1
ATOM 5271 C CA . LEU D 1 4 ? 17.008 -36.046 95.062 1.00 29.33 4 LEU D CA 1
ATOM 5272 C C . LEU D 1 4 ? 16.793 -35.933 96.568 1.00 30.77 4 LEU D C 1
ATOM 5273 O O . LEU D 1 4 ? 16.089 -35.025 97.023 1.00 31.99 4 LEU D O 1
ATOM 5278 N N . GLN D 1 5 ? 17.384 -36.855 97.331 1.00 28.59 5 GLN D N 1
ATOM 5279 C CA . GLN D 1 5 ? 17.174 -36.948 98.777 1.00 27.81 5 GLN D CA 1
ATOM 5280 C C . GLN D 1 5 ? 18.294 -36.206 99.502 1.00 29.68 5 GLN D C 1
ATOM 5281 O O . GLN D 1 5 ? 19.451 -36.642 99.478 1.00 29.66 5 GLN D O 1
ATOM 5287 N N . GLN D 1 6 ? 17.954 -35.104 100.172 1.00 29.55 6 GLN D N 1
ATOM 5288 C CA . GLN D 1 6 ? 18.958 -34.258 100.801 1.00 27.26 6 GLN D CA 1
ATOM 5289 C C . GLN D 1 6 ? 19.134 -34.588 102.283 1.00 29.82 6 GLN D C 1
ATOM 5290 O O . GLN D 1 6 ? 18.240 -35.119 102.948 1.00 29.98 6 GLN D O 1
ATOM 5296 N N . SER D 1 7 ? 20.307 -34.235 102.799 1.00 27.08 7 SER D N 1
ATOM 5297 C CA . SER D 1 7 ? 20.585 -34.432 104.213 1.00 29.33 7 SER D CA 1
ATOM 5298 C C . SER D 1 7 ? 19.683 -33.527 105.066 1.00 29.25 7 SER D C 1
ATOM 5299 O O . SER D 1 7 ? 18.930 -32.684 104.559 1.00 29.91 7 SER D O 1
ATOM 5302 N N . GLY D 1 8 ? 19.756 -33.722 106.379 1.00 30.13 8 GLY D N 1
ATOM 5303 C CA . GLY D 1 8 ? 18.817 -33.107 107.291 1.00 31.34 8 GLY D CA 1
ATOM 5304 C C . GLY D 1 8 ? 19.237 -31.730 107.770 1.00 30.26 8 GLY D C 1
ATOM 5305 O O . GLY D 1 8 ? 20.346 -31.268 107.514 1.00 30.03 8 GLY D O 1
ATOM 5306 N N . ALA D 1 9 ? 18.311 -31.087 108.486 1.00 30.34 9 ALA D N 1
ATOM 5307 C CA . ALA D 1 9 ? 18.526 -29.732 108.982 1.00 32.31 9 ALA D CA 1
ATOM 5308 C C . ALA D 1 9 ? 19.785 -29.641 109.837 1.00 32.78 9 ALA D C 1
ATOM 5309 O O . ALA D 1 9 ? 20.114 -30.563 110.591 1.00 31.20 9 ALA D O 1
ATOM 5311 N N . GLU D 1 10 ? 20.490 -28.523 109.708 1.00 29.53 10 GLU D N 1
ATOM 5312 C CA . GLU D 1 10 ? 21.768 -28.290 110.364 1.00 33.05 10 GLU D CA 1
ATOM 5313 C C . GLU D 1 10 ? 21.670 -27.082 111.287 1.00 39.18 10 GLU D C 1
ATOM 5314 O O . GLU D 1 10 ? 21.061 -26.068 110.931 1.00 36.91 10 GLU D O 1
ATOM 5320 N N . VAL D 1 11 ? 22.269 -27.190 112.469 1.00 34.72 11 VAL D N 1
ATOM 5321 C CA . VAL D 1 11 ? 22.540 -26.031 113.315 1.00 41.33 11 VAL D CA 1
ATOM 5322 C C . VAL D 1 11 ? 24.037 -26.033 113.567 1.00 41.05 11 VAL D C 1
ATOM 5323 O O . VAL D 1 11 ? 24.588 -27.021 114.080 1.00 41.29 11 VAL D O 1
ATOM 5327 N N . VAL D 1 12 ? 24.699 -24.949 113.169 1.00 41.40 12 VAL D N 1
ATOM 5328 C CA . VAL D 1 12 ? 26.146 -24.931 113.049 1.00 41.39 12 VAL D CA 1
ATOM 5329 C C . VAL D 1 12 ? 26.686 -23.616 113.598 1.00 42.91 12 VAL D C 1
ATOM 5330 O O . VAL D 1 12 ? 26.026 -22.574 113.546 1.00 38.69 12 VAL D O 1
ATOM 5334 N N . LYS D 1 13 ? 27.900 -23.672 114.120 1.00 42.00 13 LYS D N 1
ATOM 5335 C CA . LYS D 1 13 ? 28.439 -22.504 114.799 1.00 45.26 13 LYS D CA 1
ATOM 5336 C C . LYS D 1 13 ? 29.116 -21.554 113.813 1.00 46.17 13 LYS D C 1
ATOM 5337 O O . LYS D 1 13 ? 29.643 -21.987 112.784 1.00 43.07 13 LYS D O 1
ATOM 5343 N N . PRO D 1 14 ? 29.112 -20.255 114.115 1.00 41.68 14 PRO D N 1
ATOM 5344 C CA . PRO D 1 14 ? 29.830 -19.290 113.274 1.00 40.06 14 PRO D CA 1
ATOM 5345 C C . PRO D 1 14 ? 31.298 -19.656 113.127 1.00 43.25 14 PRO D C 1
ATOM 5346 O O . PRO D 1 14 ? 31.954 -20.090 114.080 1.00 41.17 14 PRO D O 1
ATOM 5350 N N . GLY D 1 15 ? 31.819 -19.449 111.922 1.00 37.61 15 GLY D N 1
ATOM 5351 C CA . GLY D 1 15 ? 33.193 -19.761 111.613 1.00 36.59 15 GLY D CA 1
ATOM 5352 C C . GLY D 1 15 ? 33.470 -21.224 111.362 1.00 35.04 15 GLY D C 1
ATOM 5353 O O . GLY D 1 15 ? 34.561 -21.557 110.880 1.00 37.75 15 GLY D O 1
ATOM 5354 N N . ALA D 1 16 ? 32.535 -22.107 111.689 1.00 33.18 16 ALA D N 1
ATOM 5355 C CA . ALA D 1 16 ? 32.672 -23.507 111.330 1.00 37.63 16 ALA D CA 1
ATOM 5356 C C . ALA D 1 16 ? 32.309 -23.679 109.861 1.00 40.88 16 ALA D C 1
ATOM 5357 O O . ALA D 1 16 ? 31.874 -22.743 109.189 1.00 37.87 16 ALA D O 1
ATOM 5359 N N . SER D 1 17 ? 32.507 -24.882 109.347 1.00 41.11 17 SER D N 1
ATOM 5360 C CA . SER D 1 17 ? 32.021 -25.226 108.024 1.00 37.50 17 SER D CA 1
ATOM 5361 C C . SER D 1 17 ? 30.936 -26.286 108.159 1.00 35.50 17 SER D C 1
ATOM 5362 O O . SER D 1 17 ? 30.697 -26.837 109.238 1.00 39.17 17 SER D O 1
ATOM 5365 N N . VAL D 1 18 ? 30.235 -26.546 107.060 1.00 33.20 18 VAL D N 1
ATOM 5366 C CA . VAL D 1 18 ? 29.242 -27.611 107.038 1.00 29.67 18 VAL D CA 1
ATOM 5367 C C . VAL D 1 18 ? 29.251 -28.208 105.643 1.00 33.67 18 VAL D C 1
ATOM 5368 O O . VAL D 1 18 ? 29.570 -27.527 104.666 1.00 28.84 18 VAL D O 1
ATOM 5372 N N . LYS D 1 19 ? 28.953 -29.506 105.560 1.00 29.94 19 LYS D N 1
ATOM 5373 C CA . LYS D 1 19 ? 28.909 -30.223 104.292 1.00 30.14 19 LYS D CA 1
ATOM 5374 C C . LYS D 1 19 ? 27.542 -30.874 104.177 1.00 28.82 19 LYS D C 1
ATOM 5375 O O . LYS D 1 19 ? 27.197 -31.740 104.987 1.00 28.07 19 LYS D O 1
ATOM 5381 N N . LEU D 1 20 ? 26.763 -30.436 103.189 1.00 28.78 20 LEU D N 1
ATOM 5382 C CA . LEU D 1 20 ? 25.440 -30.971 102.894 1.00 25.67 20 LEU D CA 1
ATOM 5383 C C . LEU D 1 20 ? 25.541 -32.040 101.816 1.00 24.03 20 LEU D C 1
ATOM 5384 O O . LEU D 1 20 ? 26.428 -31.991 100.964 1.00 28.54 20 LEU D O 1
ATOM 5389 N N . ALA D 1 21 ? 24.611 -32.991 101.850 1.00 25.69 21 ALA D N 1
ATOM 5390 C CA . ALA D 1 21 ? 24.617 -34.130 100.943 1.00 27.32 21 ALA D CA 1
ATOM 5391 C C . ALA D 1 21 ? 23.288 -34.232 100.213 1.00 28.06 21 ALA D C 1
ATOM 5392 O O . ALA D 1 21 ? 22.235 -33.812 100.713 1.00 29.90 21 ALA D O 1
ATOM 5394 N N . CYS D 1 22 ? 23.350 -34.823 99.023 1.00 24.38 22 CYS D N 1
ATOM 5395 C CA . CYS D 1 22 ? 22.164 -35.098 98.233 1.00 25.75 22 CYS D CA 1
ATOM 5396 C C . CYS D 1 22 ? 22.366 -36.423 97.518 1.00 25.78 22 CYS D C 1
ATOM 5397 O O . CYS D 1 22 ? 23.276 -36.549 96.695 1.00 27.06 22 CYS D O 1
ATOM 5400 N N . THR D 1 23 ? 21.528 -37.398 97.837 1.00 26.40 23 THR D N 1
ATOM 5401 C CA . THR D 1 23 ? 21.597 -38.707 97.215 1.00 28.00 23 THR D CA 1
ATOM 5402 C C . THR D 1 23 ? 20.547 -38.792 96.109 1.00 29.32 23 THR D C 1
ATOM 5403 O O . THR D 1 23 ? 19.341 -38.718 96.376 1.00 28.66 23 THR D O 1
ATOM 5407 N N . ALA D 1 24 ? 21.005 -38.950 94.875 1.00 28.37 24 ALA D N 1
ATOM 5408 C CA . ALA D 1 24 ? 20.099 -39.054 93.744 1.00 29.97 24 ALA D CA 1
ATOM 5409 C C . ALA D 1 24 ? 19.761 -40.513 93.473 1.00 35.89 24 ALA D C 1
ATOM 5410 O O . ALA D 1 24 ? 20.566 -41.416 93.720 1.00 33.27 24 ALA D O 1
ATOM 5412 N N . SER D 1 25 ? 18.548 -40.741 92.980 1.00 34.27 25 SER D N 1
ATOM 5413 C CA . SER D 1 25 ? 18.158 -42.073 92.548 1.00 38.30 25 SER D CA 1
ATOM 5414 C C . SER D 1 25 ? 17.167 -41.932 91.403 1.00 38.09 25 SER D C 1
ATOM 5415 O O . SER D 1 25 ? 16.607 -40.856 91.172 1.00 35.37 25 SER D O 1
ATOM 5418 N N . GLY D 1 26 ? 16.978 -43.031 90.670 1.00 35.00 26 GLY D N 1
ATOM 5419 C CA . GLY D 1 26 ? 16.102 -43.031 89.518 1.00 37.83 26 GLY D CA 1
ATOM 5420 C C . GLY D 1 26 ? 16.716 -42.489 88.247 1.00 38.18 26 GLY D C 1
ATOM 5421 O O . GLY D 1 26 ? 16.019 -42.413 87.229 1.00 38.04 26 GLY D O 1
ATOM 5422 N N . PHE D 1 27 ? 17.985 -42.093 88.282 1.00 35.42 27 PHE D N 1
ATOM 5423 C CA . PHE D 1 27 ? 18.726 -41.586 87.135 1.00 36.36 27 PHE D CA 1
ATOM 5424 C C . PHE D 1 27 ? 20.187 -41.537 87.552 1.00 37.15 27 PHE D C 1
ATOM 5425 O O . PHE D 1 27 ? 20.521 -41.740 88.723 1.00 34.20 27 PHE D O 1
ATOM 5433 N N . ASN D 1 28 ? 21.058 -41.278 86.581 1.00 34.04 28 ASN D N 1
ATOM 5434 C CA . ASN D 1 28 ? 22.494 -41.205 86.817 1.00 32.67 28 ASN D CA 1
ATOM 5435 C C . ASN D 1 28 ? 22.929 -39.750 86.712 1.00 31.64 28 ASN D C 1
ATOM 5436 O O . ASN D 1 28 ? 22.679 -39.099 85.690 1.00 32.29 28 ASN D O 1
ATOM 5441 N N . ILE D 1 29 ? 23.571 -39.234 87.765 1.00 29.66 29 ILE D N 1
ATOM 5442 C CA . ILE D 1 29 ? 23.917 -37.811 87.744 1.00 27.39 29 ILE D CA 1
ATOM 5443 C C . ILE D 1 29 ? 24.969 -37.510 86.688 1.00 30.87 29 ILE D C 1
ATOM 5444 O O . ILE D 1 29 ? 25.107 -36.358 86.273 1.00 30.50 29 ILE D O 1
ATOM 5449 N N . LYS D 1 30 ? 25.693 -38.520 86.193 1.00 32.90 30 LYS D N 1
ATOM 5450 C CA . LYS D 1 30 ? 26.596 -38.261 85.075 1.00 32.40 30 LYS D CA 1
ATOM 5451 C C . LYS D 1 30 ? 25.849 -37.779 83.829 1.00 32.76 30 LYS D C 1
ATOM 5452 O O . LYS D 1 30 ? 26.476 -37.216 82.925 1.00 33.57 30 LYS D O 1
ATOM 5458 N N . ASP D 1 31 ? 24.531 -37.968 83.774 1.00 28.42 31 ASP D N 1
ATOM 5459 C CA . ASP D 1 31 ? 23.706 -37.605 82.628 1.00 30.81 31 ASP D CA 1
ATOM 5460 C C . ASP D 1 31 ? 23.049 -36.243 82.775 1.00 35.52 31 ASP D C 1
ATOM 5461 O O . ASP D 1 31 ? 22.132 -35.927 82.008 1.00 36.64 31 ASP D O 1
ATOM 5466 N N . THR D 1 32 ? 23.476 -35.431 83.736 1.00 33.30 32 THR D N 1
ATOM 5467 C CA . THR D 1 32 ? 22.829 -34.139 83.937 1.00 32.55 32 THR D CA 1
ATOM 5468 C C . THR D 1 32 ? 23.848 -33.173 84.530 1.00 30.20 32 THR D C 1
ATOM 5469 O O . THR D 1 32 ? 25.044 -33.473 84.608 1.00 28.86 32 THR D O 1
ATOM 5473 N N . TYR D 1 33 ? 23.376 -31.989 84.913 1.00 28.37 33 TYR D N 1
ATOM 5474 C CA . TYR D 1 33 ? 24.130 -31.063 85.746 1.00 28.66 33 TYR D CA 1
ATOM 5475 C C . TYR D 1 33 ? 23.449 -30.975 87.103 1.00 28.00 33 TYR D C 1
ATOM 5476 O O . TYR D 1 33 ? 22.216 -30.973 87.185 1.00 28.11 33 TYR D O 1
ATOM 5485 N N . ILE D 1 34 ? 24.242 -30.885 88.165 1.00 25.82 34 ILE D N 1
ATOM 5486 C CA . ILE D 1 34 ? 23.704 -30.802 89.520 1.00 24.61 34 ILE D CA 1
ATOM 5487 C C . ILE D 1 34 ? 24.011 -29.411 90.049 1.00 24.02 34 ILE D C 1
ATOM 5488 O O . ILE D 1 34 ? 25.180 -29.008 90.113 1.00 24.22 34 ILE D O 1
ATOM 5493 N N . HIS D 1 35 ? 22.963 -28.686 90.425 1.00 25.98 35 HIS D N 1
ATOM 5494 C CA . HIS D 1 35 ? 23.065 -27.313 90.893 1.00 25.82 35 HIS D CA 1
ATOM 5495 C C . HIS D 1 35 ? 22.677 -27.217 92.365 1.00 24.68 35 HIS D C 1
ATOM 5496 O O . HIS D 1 35 ? 21.919 -28.036 92.887 1.00 24.99 35 HIS D O 1
ATOM 5503 N N . TRP D 1 36 ? 23.174 -26.177 93.031 1.00 24.74 36 TRP D N 1
ATOM 5504 C CA . TRP D 1 36 ? 22.703 -25.834 94.364 1.00 23.48 36 TRP D CA 1
ATOM 5505 C C . TRP D 1 36 ? 22.132 -24.426 94.348 1.00 27.45 36 TRP D C 1
ATOM 5506 O O . TRP D 1 36 ? 22.722 -23.525 93.756 1.00 25.66 36 TRP D O 1
ATOM 5517 N N . VAL D 1 37 ? 20.986 -24.255 95.003 1.00 26.59 37 VAL D N 1
ATOM 5518 C CA . VAL D 1 37 ? 20.274 -22.981 95.070 1.00 28.71 37 VAL D CA 1
ATOM 5519 C C . VAL D 1 37 ? 20.031 -22.629 96.535 1.00 26.09 37 VAL D C 1
ATOM 5520 O O . VAL D 1 37 ? 19.487 -23.442 97.288 1.00 27.81 37 VAL D O 1
ATOM 5524 N N . LYS D 1 38 ? 20.407 -21.416 96.927 1.00 27.72 38 LYS D N 1
ATOM 5525 C CA . LYS D 1 38 ? 20.158 -20.902 98.268 1.00 26.40 38 LYS D CA 1
ATOM 5526 C C . LYS D 1 38 ? 18.824 -20.164 98.296 1.00 33.77 38 LYS D C 1
ATOM 5527 O O . LYS D 1 38 ? 18.514 -19.393 97.382 1.00 28.37 38 LYS D O 1
ATOM 5533 N N . GLN D 1 39 ? 18.037 -20.393 99.347 1.00 31.04 39 GLN D N 1
ATOM 5534 C CA . GLN D 1 39 ? 16.831 -19.600 99.587 1.00 32.43 39 GLN D CA 1
ATOM 5535 C C . GLN D 1 39 ? 16.911 -18.983 100.977 1.00 31.28 39 GLN D C 1
ATOM 5536 O O . GLN D 1 39 ? 16.640 -19.656 101.974 1.00 31.08 39 GLN D O 1
ATOM 5542 N N . GLY D 1 40 ? 17.275 -17.710 101.047 1.00 36.66 40 GLY D N 1
ATOM 5543 C CA . GLY D 1 40 ? 17.398 -17.020 102.311 1.00 37.70 40 GLY D CA 1
ATOM 5544 C C . GLY D 1 40 ? 16.390 -15.907 102.468 1.00 42.84 40 GLY D C 1
ATOM 5545 O O . GLY D 1 40 ? 15.843 -15.400 101.486 1.00 35.17 40 GLY D O 1
ATOM 5546 N N . PRO D 1 41 ? 16.127 -15.500 103.715 1.00 40.87 41 PRO D N 1
ATOM 5547 C CA . PRO D 1 41 ? 15.093 -14.478 103.946 1.00 46.24 41 PRO D CA 1
ATOM 5548 C C . PRO D 1 41 ? 15.456 -13.102 103.410 1.00 45.54 41 PRO D C 1
ATOM 5549 O O . PRO D 1 41 ? 14.553 -12.283 103.199 1.00 52.29 41 PRO D O 1
ATOM 5553 N N . GLU D 1 42 ? 16.733 -12.822 103.160 1.00 43.97 42 GLU D N 1
ATOM 5554 C CA . GLU D 1 42 ? 17.118 -11.485 102.725 1.00 45.55 42 GLU D CA 1
ATOM 5555 C C . GLU D 1 42 ? 17.138 -11.338 101.203 1.00 49.49 42 GLU D C 1
ATOM 5556 O O . GLU D 1 42 ? 16.615 -10.353 100.672 1.00 47.00 42 GLU D O 1
ATOM 5562 N N . GLN D 1 43 ? 17.733 -12.291 100.481 1.00 44.18 43 GLN D N 1
ATOM 5563 C CA . GLN D 1 43 ? 17.896 -12.153 99.037 1.00 39.96 43 GLN D CA 1
ATOM 5564 C C . GLN D 1 43 ? 17.002 -13.087 98.231 1.00 37.00 43 GLN D C 1
ATOM 5565 O O . GLN D 1 43 ? 17.030 -13.028 96.996 1.00 37.69 43 GLN D O 1
ATOM 5571 N N . GLY D 1 44 ? 16.218 -13.946 98.887 1.00 34.87 44 GLY D N 1
ATOM 5572 C CA . GLY D 1 44 ? 15.371 -14.869 98.161 1.00 33.12 44 GLY D CA 1
ATOM 5573 C C . GLY D 1 44 ? 16.179 -15.993 97.529 1.00 33.78 44 GLY D C 1
ATOM 5574 O O . GLY D 1 44 ? 17.182 -16.457 98.083 1.00 30.62 44 GLY D O 1
ATOM 5575 N N . LEU D 1 45 ? 15.747 -16.418 96.332 1.00 30.41 45 LEU D N 1
ATOM 5576 C CA . LEU D 1 45 ? 16.382 -17.532 95.628 1.00 30.51 45 LEU D CA 1
ATOM 5577 C C . LEU D 1 45 ? 17.637 -17.065 94.906 1.00 30.67 45 LEU D C 1
ATOM 5578 O O . LEU D 1 45 ? 17.605 -16.085 94.154 1.00 29.83 45 LEU D O 1
ATOM 5583 N N . GLU D 1 46 ? 18.746 -17.763 95.139 1.00 28.47 46 GLU D N 1
ATOM 5584 C CA . GLU D 1 46 ? 20.033 -17.424 94.544 1.00 29.04 46 GLU D CA 1
ATOM 5585 C C . GLU D 1 46 ? 20.699 -18.707 94.087 1.00 26.78 46 GLU D C 1
ATOM 5586 O O . GLU D 1 46 ? 20.937 -19.595 94.906 1.00 27.86 46 GLU D O 1
ATOM 5592 N N . TRP D 1 47 ? 21.031 -18.781 92.802 1.00 29.54 47 TRP D N 1
ATOM 5593 C CA . TRP D 1 47 ? 21.828 -19.893 92.289 1.00 28.05 47 TRP D CA 1
ATOM 5594 C C . TRP D 1 47 ? 23.259 -19.782 92.810 1.00 28.53 47 TRP D C 1
ATOM 5595 O O . TRP D 1 47 ? 23.905 -18.741 92.650 1.00 28.33 47 TRP D O 1
ATOM 5606 N N . ILE D 1 48 ? 23.748 -20.845 93.453 1.00 26.60 48 ILE D N 1
ATOM 5607 C CA . ILE D 1 48 ? 25.102 -20.845 94.014 1.00 27.66 48 ILE D CA 1
ATOM 5608 C C . ILE D 1 48 ? 26.128 -21.252 92.971 1.00 26.13 48 ILE D C 1
ATOM 5609 O O . ILE D 1 48 ? 27.149 -20.583 92.783 1.00 28.39 48 ILE D O 1
ATOM 5614 N N . GLY D 1 49 ? 25.854 -22.346 92.274 1.00 27.37 49 GLY D N 1
ATOM 5615 C CA . GLY D 1 49 ? 26.795 -22.907 91.331 1.00 27.40 49 GLY D CA 1
ATOM 5616 C C . GLY D 1 49 ? 26.346 -24.304 90.953 1.00 26.52 49 GLY D C 1
ATOM 5617 O O . GLY D 1 49 ? 25.276 -24.755 91.362 1.00 25.33 49 GLY D O 1
ATOM 5618 N N . ARG D 1 50 ? 27.180 -24.989 90.174 1.00 26.01 50 ARG D N 1
ATOM 5619 C CA . ARG D 1 50 ? 26.804 -26.315 89.707 1.00 24.82 50 ARG D CA 1
ATOM 5620 C C . ARG D 1 50 ? 28.047 -27.136 89.417 1.00 25.74 50 ARG D C 1
ATOM 5621 O O . ARG D 1 50 ? 29.157 -26.615 89.303 1.00 27.57 50 ARG D O 1
ATOM 5629 N N . ILE D 1 51 ? 27.827 -28.430 89.220 1.00 26.53 51 ILE D N 1
ATOM 5630 C CA . ILE D 1 51 ? 28.879 -29.334 88.788 1.00 27.04 51 ILE D CA 1
ATOM 5631 C C . ILE D 1 51 ? 28.343 -30.160 87.627 1.00 27.80 51 ILE D C 1
ATOM 5632 O O . ILE D 1 51 ? 27.150 -30.486 87.582 1.00 28.05 51 ILE D O 1
ATOM 5637 N N . ASP D 1 52 ? 29.212 -30.432 86.654 1.00 27.07 52 ASP D N 1
ATOM 5638 C CA . ASP D 1 52 ? 28.982 -31.485 85.674 1.00 29.26 52 ASP D CA 1
ATOM 5639 C C . ASP D 1 52 ? 29.618 -32.741 86.261 1.00 29.55 52 ASP D C 1
ATOM 5640 O O . ASP D 1 52 ? 30.848 -32.866 86.241 1.00 31.47 52 ASP D O 1
ATOM 5645 N N . PRO D 1 53 ? 28.833 -33.672 86.806 1.00 29.39 53 PRO D N 1
ATOM 5646 C CA . PRO D 1 53 ? 29.443 -34.807 87.516 1.00 30.00 53 PRO D CA 1
ATOM 5647 C C . PRO D 1 53 ? 30.279 -35.699 86.625 1.00 35.59 53 PRO D C 1
ATOM 5648 O O . PRO D 1 53 ? 31.138 -36.430 87.141 1.00 33.33 53 PRO D O 1
ATOM 5652 N N . ALA D 1 54 ? 30.064 -35.666 85.307 1.00 32.49 54 ALA D N 1
ATOM 5653 C CA . ALA D 1 54 ? 30.801 -36.575 84.435 1.00 35.62 54 ALA D CA 1
ATOM 5654 C C . ALA D 1 54 ? 32.284 -36.232 84.392 1.00 33.71 54 ALA D C 1
ATOM 5655 O O . ALA D 1 54 ? 33.121 -37.125 84.225 1.00 35.29 54 ALA D O 1
ATOM 5657 N N . ASN D 1 55 ? 32.634 -34.958 84.537 1.00 33.30 55 ASN D N 1
ATOM 5658 C CA . ASN D 1 55 ? 34.033 -34.549 84.539 1.00 34.92 55 ASN D CA 1
ATOM 5659 C C . ASN D 1 55 ? 34.402 -33.700 85.744 1.00 33.53 55 ASN D C 1
ATOM 5660 O O . ASN D 1 55 ? 35.567 -33.303 85.870 1.00 33.58 55 ASN D O 1
ATOM 5665 N N . GLY D 1 56 ? 33.455 -33.420 86.634 1.00 32.66 56 GLY D N 1
ATOM 5666 C CA . GLY D 1 56 ? 33.742 -32.668 87.835 1.00 34.46 56 GLY D CA 1
ATOM 5667 C C . GLY D 1 56 ? 33.877 -31.173 87.646 1.00 34.97 56 GLY D C 1
ATOM 5668 O O . GLY D 1 56 ? 34.223 -30.475 88.613 1.00 31.66 56 GLY D O 1
ATOM 5669 N N . ASN D 1 57 ? 33.620 -30.660 86.440 1.00 31.28 57 ASN D N 1
ATOM 5670 C CA . ASN D 1 57 ? 33.752 -29.229 86.171 1.00 32.12 57 ASN D CA 1
ATOM 5671 C C . ASN D 1 57 ? 32.676 -28.444 86.912 1.00 30.53 57 ASN D C 1
ATOM 5672 O O . ASN D 1 57 ? 31.494 -28.803 86.873 1.00 31.98 57 ASN D O 1
ATOM 5677 N N . THR D 1 58 ? 33.076 -27.347 87.555 1.00 30.66 58 THR D N 1
ATOM 5678 C CA . THR D 1 58 ? 32.161 -26.533 88.337 1.00 30.36 58 THR D CA 1
ATOM 5679 C C . THR D 1 58 ? 32.118 -25.102 87.817 1.00 31.79 58 THR D C 1
ATOM 5680 O O . THR D 1 58 ? 33.059 -24.616 87.191 1.00 31.79 58 THR D O 1
ATOM 5684 N N . LYS D 1 59 ? 31.006 -24.430 88.102 1.00 28.77 59 LYS D N 1
ATOM 5685 C CA . LYS D 1 59 ? 30.882 -22.995 87.902 1.00 27.32 59 LYS D CA 1
ATOM 5686 C C . LYS D 1 59 ? 30.119 -22.425 89.083 1.00 30.64 59 LYS D C 1
ATOM 5687 O O . LYS D 1 59 ? 29.285 -23.107 89.683 1.00 29.08 59 LYS D O 1
ATOM 5693 N N . TYR D 1 60 ? 30.413 -21.171 89.422 1.00 27.36 60 TYR D N 1
ATOM 5694 C CA . TYR D 1 60 ? 29.773 -20.537 90.562 1.00 28.83 60 TYR D CA 1
ATOM 5695 C C . TYR D 1 60 ? 29.403 -19.103 90.226 1.00 29.12 60 TYR D C 1
ATOM 5696 O O . TYR D 1 60 ? 30.068 -18.450 89.415 1.00 32.56 60 TYR D O 1
ATOM 5705 N N . ASP D 1 61 ? 28.359 -18.613 90.882 1.00 27.74 61 ASP D N 1
ATOM 5706 C CA . ASP D 1 61 ? 28.148 -17.171 90.943 1.00 32.32 61 ASP D CA 1
ATOM 5707 C C . ASP D 1 61 ? 29.302 -16.563 91.730 1.00 37.46 61 ASP D C 1
ATOM 5708 O O . ASP D 1 61 ? 29.670 -17.074 92.794 1.00 35.26 61 ASP D O 1
ATOM 5713 N N . SER D 1 62 ? 29.904 -15.496 91.195 1.00 31.87 62 SER D N 1
ATOM 5714 C CA . SER D 1 62 ? 31.149 -15.016 91.784 1.00 36.61 62 SER D CA 1
ATOM 5715 C C . SER D 1 62 ? 30.983 -14.611 93.248 1.00 38.63 62 SER D C 1
ATOM 5716 O O . SER D 1 62 ? 31.973 -14.598 93.987 1.00 36.43 62 SER D O 1
ATOM 5719 N N . LYS D 1 63 ? 29.760 -14.322 93.702 1.00 35.37 63 LYS D N 1
ATOM 5720 C CA . LYS D 1 63 ? 29.584 -13.969 95.106 1.00 38.06 63 LYS D CA 1
ATOM 5721 C C . LYS D 1 63 ? 29.653 -15.173 96.037 1.00 38.09 63 LYS D C 1
ATOM 5722 O O . LYS D 1 63 ? 29.751 -14.987 97.254 1.00 36.53 63 LYS D O 1
ATOM 5728 N N . PHE D 1 64 ? 29.585 -16.392 95.505 1.00 34.78 64 PHE D N 1
ATOM 5729 C CA . PHE D 1 64 ? 29.767 -17.595 96.304 1.00 35.35 64 PHE D CA 1
ATOM 5730 C C . PHE D 1 64 ? 31.090 -18.294 96.033 1.00 37.36 64 PHE D C 1
ATOM 5731 O O . PHE D 1 64 ? 31.353 -19.338 96.644 1.00 36.09 64 PHE D O 1
ATOM 5739 N N . GLN D 1 65 ? 31.939 -17.738 95.164 1.00 39.36 65 GLN D N 1
ATOM 5740 C CA . GLN D 1 65 ? 33.127 -18.462 94.712 1.00 41.14 65 GLN D CA 1
ATOM 5741 C C . GLN D 1 65 ? 34.037 -18.839 95.879 1.00 44.43 65 GLN D C 1
ATOM 5742 O O . GLN D 1 65 ? 34.622 -19.927 95.884 1.00 41.88 65 GLN D O 1
ATOM 5748 N N . ASP D 1 66 ? 34.150 -17.974 96.892 1.00 42.44 66 ASP D N 1
ATOM 5749 C CA . ASP D 1 66 ? 34.996 -18.281 98.045 1.00 45.21 66 ASP D CA 1
ATOM 5750 C C . ASP D 1 66 ? 34.255 -18.987 99.175 1.00 43.36 66 ASP D C 1
ATOM 5751 O O . ASP D 1 66 ? 34.905 -19.492 100.097 1.00 48.14 66 ASP D O 1
ATOM 5756 N N . LYS D 1 67 ? 32.927 -19.034 99.132 1.00 40.18 67 LYS D N 1
ATOM 5757 C CA . LYS D 1 67 ? 32.115 -19.599 100.203 1.00 37.11 67 LYS D CA 1
ATOM 5758 C C . LYS D 1 67 ? 31.779 -21.070 99.966 1.00 40.62 67 LYS D C 1
ATOM 5759 O O . LYS D 1 67 ? 31.789 -21.874 100.907 1.00 36.25 67 LYS D O 1
ATOM 5765 N N . ALA D 1 68 ? 31.491 -21.437 98.723 1.00 33.54 68 ALA D N 1
ATOM 5766 C CA . ALA D 1 68 ? 30.854 -22.707 98.412 1.00 33.75 68 ALA D CA 1
ATOM 5767 C C . ALA D 1 68 ? 31.770 -23.577 97.569 1.00 30.27 68 ALA D C 1
ATOM 5768 O O . ALA D 1 68 ? 32.500 -23.081 96.705 1.00 33.16 68 ALA D O 1
ATOM 5770 N N . THR D 1 69 ? 31.715 -24.883 97.816 1.00 29.12 69 THR D N 1
ATOM 5771 C CA . THR D 1 69 ? 32.435 -25.852 97.004 1.00 30.10 69 THR D CA 1
ATOM 5772 C C . THR D 1 69 ? 31.491 -27.005 96.728 1.00 29.08 69 THR D C 1
ATOM 5773 O O . THR D 1 69 ? 30.990 -27.630 97.668 1.00 31.66 69 THR D O 1
ATOM 5777 N N . ILE D 1 70 ? 31.246 -27.278 95.450 1.00 30.03 70 ILE D N 1
ATOM 5778 C CA . ILE D 1 70 ? 30.323 -28.324 95.030 1.00 27.81 70 ILE D CA 1
ATOM 5779 C C . ILE D 1 70 ? 31.139 -29.495 94.507 1.00 27.89 70 ILE D C 1
ATOM 5780 O O . ILE D 1 70 ? 32.066 -29.304 93.714 1.00 29.96 70 ILE D O 1
ATOM 5785 N N . THR D 1 71 ? 30.797 -30.700 94.960 1.00 26.35 71 THR D N 1
ATOM 5786 C CA . THR D 1 71 ? 31.478 -31.913 94.549 1.00 27.09 71 THR D CA 1
ATOM 5787 C C . THR D 1 71 ? 30.433 -32.983 94.278 1.00 27.25 71 THR D C 1
ATOM 5788 O O . THR D 1 71 ? 29.274 -32.868 94.681 1.00 26.98 71 THR D O 1
ATOM 5792 N N . ALA D 1 72 ? 30.851 -34.029 93.576 1.00 27.46 72 ALA D N 1
ATOM 5793 C CA . ALA D 1 72 ? 29.927 -35.091 93.224 1.00 28.18 72 ALA D CA 1
ATOM 5794 C C . ALA D 1 72 ? 30.718 -36.359 92.968 1.00 35.22 72 ALA D C 1
ATOM 5795 O O . ALA D 1 72 ? 31.887 -36.319 92.580 1.00 36.11 72 ALA D O 1
ATOM 5797 N N . ASP D 1 73 ? 30.043 -37.484 93.160 1.00 32.96 73 ASP D N 1
ATOM 5798 C CA . ASP D 1 73 ? 30.618 -38.810 92.945 1.00 35.49 73 ASP D CA 1
ATOM 5799 C C . ASP D 1 73 ? 29.651 -39.548 92.025 1.00 35.66 73 ASP D C 1
ATOM 5800 O O . ASP D 1 73 ? 28.557 -39.933 92.455 1.00 36.54 73 ASP D O 1
ATOM 5805 N N . THR D 1 74 ? 30.026 -39.713 90.748 1.00 33.64 74 THR D N 1
ATOM 5806 C CA . THR D 1 74 ? 29.135 -40.411 89.825 1.00 35.56 74 THR D CA 1
ATOM 5807 C C . THR D 1 74 ? 28.930 -41.854 90.236 1.00 34.94 74 THR D C 1
ATOM 5808 O O . THR D 1 74 ? 27.836 -42.402 90.049 1.00 33.91 74 THR D O 1
ATOM 5812 N N . SER D 1 75 ? 29.969 -42.489 90.786 1.00 34.34 75 SER D N 1
ATOM 5813 C CA . SER D 1 75 ? 29.859 -43.910 91.098 1.00 36.48 75 SER D CA 1
ATOM 5814 C C . SER D 1 75 ? 28.726 -44.177 92.081 1.00 38.23 75 SER D C 1
ATOM 5815 O O . SER D 1 75 ? 28.061 -45.216 91.986 1.00 35.76 75 SER D O 1
ATOM 5818 N N . SER D 1 76 ? 28.453 -43.234 92.992 1.00 34.93 76 SER D N 1
ATOM 5819 C CA . SER D 1 76 ? 27.395 -43.379 93.986 1.00 34.64 76 SER D CA 1
ATOM 5820 C C . SER D 1 76 ? 26.217 -42.438 93.765 1.00 33.21 76 SER D C 1
ATOM 5821 O O . SER D 1 76 ? 25.273 -42.462 94.564 1.00 30.30 76 SER D O 1
ATOM 5824 N N . ASN D 1 77 ? 26.243 -41.605 92.718 1.00 30.83 77 ASN D N 1
ATOM 5825 C CA . ASN D 1 77 ? 25.156 -40.659 92.447 1.00 29.93 77 ASN D CA 1
ATOM 5826 C C . ASN D 1 77 ? 24.879 -39.767 93.655 1.00 28.99 77 ASN D C 1
ATOM 5827 O O . ASN D 1 77 ? 23.727 -39.519 94.020 1.00 32.06 77 ASN D O 1
ATOM 5832 N N . THR D 1 78 ? 25.937 -39.278 94.278 1.00 27.08 78 THR D N 1
ATOM 5833 C CA . THR D 1 78 ? 25.816 -38.403 95.439 1.00 26.53 78 THR D CA 1
ATOM 5834 C C . THR D 1 78 ? 26.495 -37.072 95.142 1.00 29.98 78 THR D C 1
ATOM 5835 O O . THR D 1 78 ? 27.611 -37.042 94.610 1.00 32.34 78 THR D O 1
ATOM 5839 N N . ALA D 1 79 ? 25.816 -35.973 95.482 1.00 28.62 79 ALA D N 1
ATOM 5840 C CA . ALA D 1 79 ? 26.355 -34.631 95.316 1.00 25.44 79 ALA D CA 1
ATOM 5841 C C . ALA D 1 79 ? 26.492 -33.947 96.675 1.00 26.85 79 ALA D C 1
ATOM 5842 O O . ALA D 1 79 ? 25.756 -34.254 97.618 1.00 25.98 79 ALA D O 1
ATOM 5844 N N . TYR D 1 80 ? 27.423 -32.994 96.765 1.00 24.92 80 TYR D N 1
ATOM 5845 C CA . TYR D 1 80 ? 27.737 -32.355 98.035 1.00 27.73 80 TYR D CA 1
ATOM 5846 C C . TYR D 1 80 ? 27.922 -30.857 97.854 1.00 27.24 80 TYR D C 1
ATOM 5847 O O . TYR D 1 80 ? 28.410 -30.399 96.822 1.00 28.88 80 TYR D O 1
ATOM 5856 N N . LEU D 1 81 ? 27.554 -30.103 98.893 1.00 27.01 81 LEU D N 1
ATOM 5857 C CA . LEU D 1 81 ? 27.806 -28.669 98.976 1.00 26.03 81 LEU D CA 1
ATOM 5858 C C . LEU D 1 81 ? 28.538 -28.406 100.279 1.00 27.37 81 LEU D C 1
ATOM 5859 O O . LEU D 1 81 ? 27.994 -28.678 101.349 1.00 27.59 81 LEU D O 1
ATOM 5864 N N . HIS D 1 82 ? 29.758 -27.888 100.190 1.00 28.21 82 HIS D N 1
ATOM 5865 C CA . HIS D 1 82 ? 30.544 -27.515 101.362 1.00 31.31 82 HIS D CA 1
ATOM 5866 C C . HIS D 1 82 ? 30.550 -25.999 101.485 1.00 32.47 82 HIS D C 1
ATOM 5867 O O . HIS D 1 82 ? 30.897 -25.297 100.531 1.00 33.20 82 HIS D O 1
ATOM 5874 N N . LEU D 1 83 ? 30.165 -25.504 102.657 1.00 35.41 83 LEU D N 1
ATOM 5875 C CA . LEU D 1 83 ? 30.164 -24.081 102.965 1.00 32.20 83 LEU D CA 1
ATOM 5876 C C . LEU D 1 83 ? 31.193 -23.821 104.052 1.00 32.63 83 LEU D C 1
ATOM 5877 O O . LEU D 1 83 ? 31.159 -24.471 105.100 1.00 36.43 83 LEU D O 1
ATOM 5882 N N . SER D 1 84 ? 32.078 -22.864 103.816 1.00 34.23 84 SER D N 1
ATOM 5883 C CA . SER D 1 84 ? 33.159 -22.576 104.744 1.00 33.74 84 SER D CA 1
ATOM 5884 C C . SER D 1 84 ? 32.859 -21.325 105.562 1.00 40.89 84 SER D C 1
ATOM 5885 O O . SER D 1 84 ? 32.030 -20.489 105.181 1.00 35.95 84 SER D O 1
ATOM 5888 N N . SER D 1 85 ? 33.533 -21.231 106.712 1.00 36.08 85 SER D N 1
ATOM 5889 C CA . SER D 1 85 ? 33.549 -20.044 107.577 1.00 39.85 85 SER D CA 1
ATOM 5890 C C . SER D 1 85 ? 32.178 -19.385 107.662 1.00 33.29 85 SER D C 1
ATOM 5891 O O . SER D 1 85 ? 31.967 -18.264 107.201 1.00 39.05 85 SER D O 1
ATOM 5894 N N . LEU D 1 86 ? 31.240 -20.113 108.269 1.00 38.46 86 LEU D N 1
ATOM 5895 C CA . LEU D 1 86 ? 29.843 -19.703 108.245 1.00 34.28 86 LEU D CA 1
ATOM 5896 C C . LEU D 1 86 ? 29.633 -18.403 109.014 1.00 41.24 86 LEU D C 1
ATOM 5897 O O . LEU D 1 86 ? 30.257 -18.165 110.052 1.00 39.29 86 LEU D O 1
ATOM 5902 N N . THR D 1 87 ? 28.744 -17.560 108.495 1.00 38.34 87 THR D N 1
ATOM 5903 C CA . THR D 1 87 ? 28.299 -16.346 109.164 1.00 41.47 87 THR D CA 1
ATOM 5904 C C . THR D 1 87 ? 26.777 -16.345 109.207 1.00 40.46 87 THR D C 1
ATOM 5905 O O . THR D 1 87 ? 26.118 -17.251 108.686 1.00 37.10 87 THR D O 1
ATOM 5909 N N . SER D 1 88 ? 26.215 -15.294 109.812 1.00 37.98 88 SER D N 1
ATOM 5910 C CA . SER D 1 88 ? 24.760 -15.175 109.889 1.00 37.72 88 SER D CA 1
ATOM 5911 C C . SER D 1 88 ? 24.126 -15.151 108.502 1.00 37.01 88 SER D C 1
ATOM 5912 O O . SER D 1 88 ? 22.978 -15.587 108.336 1.00 37.53 88 SER D O 1
ATOM 5915 N N . GLU D 1 89 ? 24.852 -14.636 107.505 1.00 38.15 89 GLU D N 1
ATOM 5916 C CA . GLU D 1 89 ? 24.313 -14.504 106.154 1.00 39.88 89 GLU D CA 1
ATOM 5917 C C . GLU D 1 89 ? 24.077 -15.851 105.490 1.00 40.84 89 GLU D C 1
ATOM 5918 O O . GLU D 1 89 ? 23.328 -15.924 104.508 1.00 37.39 89 GLU D O 1
ATOM 5924 N N . ASP D 1 90 ? 24.703 -16.911 106.002 1.00 36.45 90 ASP D N 1
ATOM 5925 C CA . ASP D 1 90 ? 24.580 -18.247 105.435 1.00 37.33 90 ASP D CA 1
ATOM 5926 C C . ASP D 1 90 ? 23.369 -19.005 105.956 1.00 37.93 90 ASP D C 1
ATOM 5927 O O . ASP D 1 90 ? 23.057 -20.076 105.426 1.00 34.81 90 ASP D O 1
ATOM 5932 N N . THR D 1 91 ? 22.691 -18.497 106.983 1.00 34.99 91 THR D N 1
ATOM 5933 C CA . THR D 1 91 ? 21.436 -19.104 107.405 1.00 33.30 91 THR D CA 1
ATOM 5934 C C . THR D 1 91 ? 20.438 -19.016 106.261 1.00 37.63 91 THR D C 1
ATOM 5935 O O . THR D 1 91 ? 20.128 -17.919 105.790 1.00 36.22 91 THR D O 1
ATOM 5939 N N . ALA D 1 92 ? 19.948 -20.174 105.812 1.00 32.24 92 ALA D N 1
ATOM 5940 C CA . ALA D 1 92 ? 19.121 -20.268 104.615 1.00 30.43 92 ALA D CA 1
ATOM 5941 C C . ALA D 1 92 ? 18.659 -21.705 104.426 1.00 31.83 92 ALA D C 1
ATOM 5942 O O . ALA D 1 92 ? 19.072 -22.595 105.176 1.00 33.11 92 ALA D O 1
ATOM 5944 N N . VAL D 1 93 ? 17.809 -21.949 103.435 1.00 28.51 93 VAL D N 1
ATOM 5945 C CA . VAL D 1 93 ? 17.513 -23.303 102.984 1.00 28.79 93 VAL D CA 1
ATOM 5946 C C . VAL D 1 93 ? 18.305 -23.539 101.708 1.00 31.00 93 VAL D C 1
ATOM 5947 O O . VAL D 1 93 ? 18.375 -22.661 100.837 1.00 29.36 93 VAL D O 1
ATOM 5951 N N . TYR D 1 94 ? 18.923 -24.714 101.589 1.00 27.92 94 TYR D N 1
ATOM 5952 C CA . TYR D 1 94 ? 19.776 -25.011 100.444 1.00 27.58 94 TYR D CA 1
ATOM 5953 C C . TYR D 1 94 ? 19.164 -26.158 99.653 1.00 28.51 94 TYR D C 1
ATOM 5954 O O . TYR D 1 94 ? 18.915 -27.235 100.203 1.00 29.94 94 TYR D O 1
ATOM 5963 N N . TYR D 1 95 ? 18.899 -25.913 98.373 1.00 27.95 95 TYR D N 1
ATOM 5964 C CA . TYR D 1 95 ? 18.263 -26.876 97.488 1.00 25.91 95 TYR D CA 1
ATOM 5965 C C . TYR D 1 95 ? 19.297 -27.470 96.554 1.00 25.19 95 TYR D C 1
ATOM 5966 O O . TYR D 1 95 ? 20.125 -26.750 95.997 1.00 25.68 95 TYR D O 1
ATOM 5975 N N . CYS D 1 96 ? 19.236 -28.783 96.371 1.00 24.66 96 CYS D N 1
ATOM 5976 C CA . CYS D 1 96 ? 20.014 -29.432 95.332 1.00 23.88 96 CYS D CA 1
ATOM 5977 C C . CYS D 1 96 ? 19.048 -29.786 94.214 1.00 25.97 96 CYS D C 1
ATOM 5978 O O . CYS D 1 96 ? 18.000 -30.388 94.466 1.00 28.38 96 CYS D O 1
ATOM 5981 N N . VAL D 1 97 ? 19.378 -29.365 92.993 1.00 25.76 97 VAL D N 1
ATOM 5982 C CA . VAL D 1 97 ? 18.466 -29.470 91.865 1.00 25.72 97 VAL D CA 1
ATOM 5983 C C . VAL D 1 97 ? 19.236 -29.970 90.656 1.00 26.14 97 VAL D C 1
ATOM 5984 O O . VAL D 1 97 ? 20.457 -29.850 90.577 1.00 25.66 97 VAL D O 1
ATOM 5988 N N . ARG D 1 98 ? 18.503 -30.515 89.685 1.00 28.51 98 ARG D N 1
ATOM 5989 C CA . ARG D 1 98 ? 19.138 -30.955 88.455 1.00 28.79 98 ARG D CA 1
ATOM 5990 C C . ARG D 1 98 ? 18.591 -30.188 87.259 1.00 27.28 98 ARG D C 1
ATOM 5991 O O . ARG D 1 98 ? 17.454 -29.704 87.264 1.00 27.47 98 ARG D O 1
ATOM 5999 N N . GLY D 1 99 ? 19.440 -30.069 86.247 1.00 27.63 99 GLY D N 1
ATOM 6000 C CA . GLY D 1 99 ? 19.048 -29.514 84.962 1.00 30.75 99 GLY D CA 1
ATOM 6001 C C . GLY D 1 99 ? 19.904 -30.122 83.871 1.00 29.69 99 GLY D C 1
ATOM 6002 O O . GLY D 1 99 ? 21.131 -30.023 83.937 1.00 29.73 99 GLY D O 1
ATOM 6003 N N . ASP D 1 100 ? 19.298 -30.765 82.872 1.00 30.77 100 ASP D N 1
ATOM 6004 C CA . ASP D 1 100 ? 20.117 -31.467 81.892 1.00 33.77 100 ASP D CA 1
ATOM 6005 C C . ASP D 1 100 ? 20.733 -30.535 80.849 1.00 33.22 100 ASP D C 1
ATOM 6006 O O . ASP D 1 100 ? 21.698 -30.936 80.189 1.00 33.98 100 ASP D O 1
ATOM 6011 N N . TYR D 1 101 ? 20.228 -29.303 80.698 1.00 29.43 101 TYR D N 1
ATOM 6012 C CA . TYR D 1 101 ? 20.913 -28.321 79.862 1.00 29.33 101 TYR D CA 1
ATOM 6013 C C . TYR D 1 101 ? 21.493 -27.198 80.719 1.00 31.16 101 TYR D C 1
ATOM 6014 O O . TYR D 1 101 ? 21.206 -26.014 80.504 1.00 28.88 101 TYR D O 1
ATOM 6023 N N . ASP D 1 102 ? 22.320 -27.573 81.697 1.00 27.96 102 ASP D N 1
ATOM 6024 C CA . ASP D 1 102 ? 22.924 -26.642 82.653 1.00 27.57 102 ASP D CA 1
ATOM 6025 C C . ASP D 1 102 ? 21.797 -25.860 83.318 1.00 25.02 102 ASP D C 1
ATOM 6026 O O . ASP D 1 102 ? 20.916 -26.485 83.929 1.00 27.20 102 ASP D O 1
ATOM 6031 N N . TYR D 1 103 ? 21.782 -24.529 83.263 1.00 25.83 103 TYR D N 1
ATOM 6032 C CA . TYR D 1 103 ? 20.817 -23.761 84.042 1.00 27.37 103 TYR D CA 1
ATOM 6033 C C . TYR D 1 103 ? 19.664 -23.236 83.196 1.00 29.54 103 TYR D C 1
ATOM 6034 O O . TYR D 1 103 ? 18.963 -22.308 83.621 1.00 29.79 103 TYR D O 1
ATOM 6043 N N . VAL D 1 104 ? 19.453 -23.806 82.008 1.00 28.29 104 VAL D N 1
ATOM 6044 C CA . VAL D 1 104 ? 18.324 -23.378 81.187 1.00 30.15 104 VAL D CA 1
ATOM 6045 C C . VAL D 1 104 ? 17.020 -23.561 81.951 1.00 32.59 104 VAL D C 1
ATOM 6046 O O . VAL D 1 104 ? 16.119 -22.713 81.885 1.00 29.64 104 VAL D O 1
ATOM 6050 N N . TYR D 1 105 ? 16.910 -24.656 82.704 1.00 28.87 105 TYR D N 1
ATOM 6051 C CA . TYR D 1 105 ? 15.790 -24.924 83.598 1.00 27.85 105 TYR D CA 1
ATOM 6052 C C . TYR D 1 105 ? 16.277 -25.925 84.639 1.00 32.36 105 TYR D C 1
ATOM 6053 O O . TYR D 1 105 ? 17.249 -26.654 84.420 1.00 32.26 105 TYR D O 1
ATOM 6062 N N . PHE D 1 106 ? 15.583 -25.962 85.766 1.00 29.66 106 PHE D N 1
ATOM 6063 C CA . PHE D 1 106 ? 15.878 -26.905 86.843 1.00 26.42 106 PHE D CA 1
ATOM 6064 C C . PHE D 1 106 ? 14.650 -27.797 86.961 1.00 28.52 106 PHE D C 1
ATOM 6065 O O . PHE D 1 106 ? 13.642 -27.383 87.536 1.00 28.43 106 PHE D O 1
ATOM 6073 N N . ASP D 1 107 ? 14.710 -29.019 86.413 1.00 26.93 107 ASP D N 1
ATOM 6074 C CA . ASP D 1 107 ? 13.469 -29.749 86.213 1.00 29.27 107 ASP D CA 1
ATOM 6075 C C . ASP D 1 107 ? 13.063 -30.602 87.408 1.00 30.27 107 ASP D C 1
ATOM 6076 O O . ASP D 1 107 ? 11.897 -30.997 87.491 1.00 33.07 107 ASP D O 1
ATOM 6081 N N . TYR D 1 108 ? 13.966 -30.878 88.348 1.00 27.23 108 TYR D N 1
ATOM 6082 C CA A TYR D 1 108 ? 13.586 -31.583 89.562 0.52 28.60 108 TYR D CA 1
ATOM 6083 C CA B TYR D 1 108 ? 13.595 -31.591 89.562 0.48 29.41 108 TYR D CA 1
ATOM 6084 C C . TYR D 1 108 ? 14.401 -31.039 90.725 1.00 29.75 108 TYR D C 1
ATOM 6085 O O . TYR D 1 108 ? 15.604 -30.792 90.592 1.00 27.49 108 TYR D O 1
ATOM 6102 N N . TRP D 1 109 ? 13.728 -30.841 91.861 1.00 26.53 109 TRP D N 1
ATOM 6103 C CA . TRP D 1 109 ? 14.296 -30.184 93.031 1.00 26.69 109 TRP D CA 1
ATOM 6104 C C . TRP D 1 109 ? 14.297 -31.128 94.228 1.00 28.63 109 TRP D C 1
ATOM 6105 O O . TRP D 1 109 ? 13.312 -31.829 94.476 1.00 29.42 109 TRP D O 1
ATOM 6116 N N . GLY D 1 110 ? 15.389 -31.127 94.981 1.00 29.61 110 GLY D N 1
ATOM 6117 C CA . GLY D 1 110 ? 15.376 -31.755 96.285 1.00 27.49 110 GLY D CA 1
ATOM 6118 C C . GLY D 1 110 ? 14.461 -31.002 97.239 1.00 32.20 110 GLY D C 1
ATOM 6119 O O . GLY D 1 110 ? 13.966 -29.913 96.949 1.00 29.59 110 GLY D O 1
ATOM 6120 N N . GLN D 1 111 ? 14.230 -31.598 98.408 1.00 30.30 111 GLN D N 1
ATOM 6121 C CA . GLN D 1 111 ? 13.307 -30.996 99.362 1.00 34.90 111 GLN D CA 1
ATOM 6122 C C . GLN D 1 111 ? 13.913 -29.817 100.114 1.00 32.11 111 GLN D C 1
ATOM 6123 O O . GLN D 1 111 ? 13.177 -29.099 100.799 1.00 31.52 111 GLN D O 1
ATOM 6129 N N . GLY D 1 112 ? 15.214 -29.596 99.989 1.00 28.44 112 GLY D N 1
ATOM 6130 C CA . GLY D 1 112 ? 15.922 -28.510 100.648 1.00 31.78 112 GLY D CA 1
ATOM 6131 C C . GLY D 1 112 ? 16.458 -28.923 102.003 1.00 27.97 112 GLY D C 1
ATOM 6132 O O . GLY D 1 112 ? 15.915 -29.791 102.681 1.00 30.08 112 GLY D O 1
ATOM 6133 N N . THR D 1 113 ? 17.575 -28.306 102.385 1.00 30.24 113 THR D N 1
ATOM 6134 C CA . THR D 1 113 ? 18.191 -28.504 103.695 1.00 31.81 113 THR D CA 1
ATOM 6135 C C . THR D 1 113 ? 18.246 -27.156 104.403 1.00 29.74 113 THR D C 1
ATOM 6136 O O . THR D 1 113 ? 18.843 -26.206 103.884 1.00 30.55 113 THR D O 1
ATOM 6140 N N . THR D 1 114 ? 17.641 -27.072 105.588 1.00 33.34 114 THR D N 1
ATOM 6141 C CA . THR D 1 114 ? 17.748 -25.859 106.395 1.00 31.61 114 THR D CA 1
ATOM 6142 C C . THR D 1 114 ? 19.090 -25.816 107.112 1.00 32.90 114 THR D C 1
ATOM 6143 O O . THR D 1 114 ? 19.499 -26.796 107.750 1.00 33.16 114 THR D O 1
ATOM 6147 N N . VAL D 1 115 ? 19.783 -24.687 106.994 1.00 30.41 115 VAL D N 1
ATOM 6148 C CA . VAL D 1 115 ? 21.042 -24.449 107.690 1.00 32.34 115 VAL D CA 1
ATOM 6149 C C . VAL D 1 115 ? 20.856 -23.227 108.582 1.00 36.21 115 VAL D C 1
ATOM 6150 O O . VAL D 1 115 ? 20.499 -22.148 108.090 1.00 34.50 115 VAL D O 1
ATOM 6154 N N . THR D 1 116 ? 21.093 -23.393 109.887 1.00 35.67 116 THR D N 1
ATOM 6155 C CA . THR D 1 116 ? 20.993 -22.298 110.849 1.00 39.52 116 THR D CA 1
ATOM 6156 C C . THR D 1 116 ? 22.350 -22.082 111.503 1.00 39.35 116 THR D C 1
ATOM 6157 O O . THR D 1 116 ? 22.924 -23.021 112.066 1.00 39.49 116 THR D O 1
ATOM 6161 N N . VAL D 1 117 ? 22.861 -20.854 111.417 1.00 36.19 117 VAL D N 1
ATOM 6162 C CA . VAL D 1 117 ? 24.117 -20.463 112.043 1.00 36.71 117 VAL D CA 1
ATOM 6163 C C . VAL D 1 117 ? 23.768 -19.796 113.371 1.00 42.83 117 VAL D C 1
ATOM 6164 O O . VAL D 1 117 ? 23.056 -18.786 113.394 1.00 41.12 117 VAL D O 1
ATOM 6168 N N . SER D 1 118 ? 24.228 -20.372 114.482 1.00 41.26 118 SER D N 1
ATOM 6169 C CA . SER D 1 118 ? 23.848 -19.850 115.793 1.00 45.28 118 SER D CA 1
ATOM 6170 C C . SER D 1 118 ? 24.653 -18.588 116.126 1.00 49.48 118 SER D C 1
ATOM 6171 O O . SER D 1 118 ? 25.546 -18.175 115.381 1.00 49.50 118 SER D O 1
ATOM 6174 N N . SER D 1 119 ? 24.336 -17.961 117.263 1.00 49.76 119 SER D N 1
ATOM 6175 C CA . SER D 1 119 ? 24.969 -16.689 117.649 1.00 50.65 119 SER D CA 1
ATOM 6176 C C . SER D 1 119 ? 26.458 -16.837 117.966 1.00 53.42 119 SER D C 1
ATOM 6177 O O . SER D 1 119 ? 26.864 -17.758 118.676 1.00 51.70 119 SER D O 1
ATOM 6180 N N . ASP D 1 135 ? 24.380 -8.452 84.678 1.00 44.57 135 ASP D N 1
ATOM 6181 C CA . ASP D 1 135 ? 23.746 -9.415 85.576 1.00 47.35 135 ASP D CA 1
ATOM 6182 C C . ASP D 1 135 ? 22.240 -9.164 85.663 1.00 45.00 135 ASP D C 1
ATOM 6183 O O . ASP D 1 135 ? 21.813 -8.125 86.159 1.00 36.93 135 ASP D O 1
ATOM 6188 N N . ILE D 1 136 ? 21.435 -10.126 85.215 1.00 36.07 136 ILE D N 1
ATOM 6189 C CA . ILE D 1 136 ? 20.040 -9.843 84.877 1.00 32.48 136 ILE D CA 1
ATOM 6190 C C . ILE D 1 136 ? 19.171 -9.853 86.129 1.00 34.84 136 ILE D C 1
ATOM 6191 O O . ILE D 1 136 ? 19.083 -10.860 86.839 1.00 34.48 136 ILE D O 1
ATOM 6196 N N . GLN D 1 137 ? 18.497 -8.734 86.387 1.00 33.22 137 GLN D N 1
ATOM 6197 C CA . GLN D 1 137 ? 17.576 -8.636 87.508 1.00 33.60 137 GLN D CA 1
ATOM 6198 C C . GLN D 1 137 ? 16.180 -9.017 87.044 1.00 30.13 137 GLN D C 1
ATOM 6199 O O . GLN D 1 137 ? 15.669 -8.463 86.062 1.00 32.67 137 GLN D O 1
ATOM 6205 N N . MET D 1 138 ? 15.579 -9.980 87.735 1.00 31.56 138 MET D N 1
ATOM 6206 C CA . MET D 1 138 ? 14.215 -10.420 87.477 1.00 27.86 138 MET D CA 1
ATOM 6207 C C . MET D 1 138 ? 13.306 -9.882 88.570 1.00 30.79 138 MET D C 1
ATOM 6208 O O . MET D 1 138 ? 13.586 -10.077 89.752 1.00 31.38 138 MET D O 1
ATOM 6213 N N . THR D 1 139 ? 12.211 -9.223 88.182 1.00 31.85 139 THR D N 1
ATOM 6214 C CA . THR D 1 139 ? 11.248 -8.707 89.149 1.00 31.40 139 THR D CA 1
ATOM 6215 C C . THR D 1 139 ? 9.867 -9.229 88.793 1.00 35.24 139 THR D C 1
ATOM 6216 O O . THR D 1 139 ? 9.560 -9.450 87.623 1.00 34.80 139 THR D O 1
ATOM 6220 N N . GLN D 1 140 ? 9.040 -9.439 89.808 1.00 32.83 140 GLN D N 1
ATOM 6221 C CA . GLN D 1 140 ? 7.701 -9.958 89.589 1.00 31.91 140 GLN D CA 1
ATOM 6222 C C . GLN D 1 140 ? 6.656 -8.985 90.122 1.00 37.46 140 GLN D C 1
ATOM 6223 O O . GLN D 1 140 ? 6.914 -8.196 91.035 1.00 33.37 140 GLN D O 1
ATOM 6229 N N . SER D 1 141 ? 5.466 -9.060 89.520 1.00 33.54 141 SER D N 1
ATOM 6230 C CA . SER D 1 141 ? 4.290 -8.227 89.803 1.00 36.23 141 SER D CA 1
ATOM 6231 C C . SER D 1 141 ? 3.036 -9.075 89.627 1.00 33.61 141 SER D C 1
ATOM 6232 O O . SER D 1 141 ? 2.939 -9.808 88.627 1.00 35.39 141 SER D O 1
ATOM 6235 N N . PRO D 1 142 ? 2.073 -9.029 90.568 1.00 34.22 142 PRO D N 1
ATOM 6236 C CA . PRO D 1 142 ? 2.128 -8.360 91.872 1.00 33.01 142 PRO D CA 1
ATOM 6237 C C . PRO D 1 142 ? 2.967 -9.190 92.835 1.00 36.50 142 PRO D C 1
ATOM 6238 O O . PRO D 1 142 ? 3.323 -10.313 92.466 1.00 35.46 142 PRO D O 1
ATOM 6242 N N . SER D 1 143 ? 3.280 -8.674 94.028 1.00 32.14 143 SER D N 1
ATOM 6243 C CA . SER D 1 143 ? 4.001 -9.505 94.988 1.00 34.32 143 SER D CA 1
ATOM 6244 C C . SER D 1 143 ? 3.083 -10.545 95.618 1.00 34.98 143 SER D C 1
ATOM 6245 O O . SER D 1 143 ? 3.549 -11.604 96.050 1.00 35.17 143 SER D O 1
ATOM 6248 N N . SER D 1 144 ? 1.785 -10.264 95.693 1.00 31.91 144 SER D N 1
ATOM 6249 C CA . SER D 1 144 ? 0.844 -11.244 96.209 1.00 31.87 144 SER D CA 1
ATOM 6250 C C . SER D 1 144 ? -0.541 -10.917 95.679 1.00 30.79 144 SER D C 1
ATOM 6251 O O . SER D 1 144 ? -0.833 -9.768 95.342 1.00 34.66 144 SER D O 1
ATOM 6254 N N . LEU D 1 145 ? -1.381 -11.946 95.602 1.00 31.74 145 LEU D N 1
ATOM 6255 C CA . LEU D 1 145 ? -2.767 -11.765 95.203 1.00 35.02 145 LEU D CA 1
ATOM 6256 C C . LEU D 1 145 ? -3.620 -12.834 95.865 1.00 34.16 145 LEU D C 1
ATOM 6257 O O . LEU D 1 145 ? -3.143 -13.911 96.225 1.00 38.81 145 LEU D O 1
ATOM 6262 N N . SER D 1 146 ? -4.895 -12.515 96.028 1.00 31.44 146 SER D N 1
ATOM 6263 C CA . SER D 1 146 ? -5.886 -13.447 96.533 1.00 35.51 146 SER D CA 1
ATOM 6264 C C . SER D 1 146 ? -7.009 -13.580 95.512 1.00 35.81 146 SER D C 1
ATOM 6265 O O . SER D 1 146 ? -7.453 -12.584 94.937 1.00 35.71 146 SER D O 1
ATOM 6268 N N . ALA D 1 147 ? -7.467 -14.806 95.276 1.00 35.22 147 ALA D N 1
ATOM 6269 C CA . ALA D 1 147 ? -8.515 -15.030 94.287 1.00 37.09 147 ALA D CA 1
ATOM 6270 C C . ALA D 1 147 ? -9.363 -16.218 94.716 1.00 42.89 147 ALA D C 1
ATOM 6271 O O . ALA D 1 147 ? -9.046 -16.916 95.677 1.00 43.15 147 ALA D O 1
ATOM 6273 N N . SER D 1 148 ? -10.447 -16.447 93.987 1.00 45.91 148 SER D N 1
ATOM 6274 C CA . SER D 1 148 ? -11.391 -17.499 94.334 1.00 47.50 148 SER D CA 1
ATOM 6275 C C . SER D 1 148 ? -11.214 -18.708 93.426 1.00 44.16 148 SER D C 1
ATOM 6276 O O . SER D 1 148 ? -10.685 -18.608 92.316 1.00 43.89 148 SER D O 1
ATOM 6279 N N . LEU D 1 149 ? -11.656 -19.863 93.931 1.00 45.77 149 LEU D N 1
ATOM 6280 C CA . LEU D 1 149 ? -11.639 -21.093 93.151 1.00 47.80 149 LEU D CA 1
ATOM 6281 C C . LEU D 1 149 ? -12.325 -20.887 91.807 1.00 46.84 149 LEU D C 1
ATOM 6282 O O . LEU D 1 149 ? -13.364 -20.231 91.718 1.00 47.58 149 LEU D O 1
ATOM 6287 N N . GLY D 1 150 ? -11.738 -21.456 90.755 1.00 41.28 150 GLY D N 1
ATOM 6288 C CA . GLY D 1 150 ? -12.283 -21.314 89.421 1.00 43.93 150 GLY D CA 1
ATOM 6289 C C . GLY D 1 150 ? -11.898 -20.048 88.683 1.00 43.86 150 GLY D C 1
ATOM 6290 O O . GLY D 1 150 ? -12.120 -19.973 87.469 1.00 45.09 150 GLY D O 1
ATOM 6291 N N . ASP D 1 151 ? -11.317 -19.059 89.361 1.00 43.97 151 ASP D N 1
ATOM 6292 C CA . ASP D 1 151 ? -10.913 -17.821 88.708 1.00 44.07 151 ASP D CA 1
ATOM 6293 C C . ASP D 1 151 ? -9.752 -18.043 87.737 1.00 48.48 151 ASP D C 1
ATOM 6294 O O . ASP D 1 151 ? -9.002 -19.021 87.820 1.00 43.90 151 ASP D O 1
ATOM 6299 N N . ARG D 1 152 ? -9.617 -17.102 86.805 1.00 46.70 152 ARG D N 1
ATOM 6300 C CA . ARG D 1 152 ? -8.416 -16.938 85.995 1.00 44.25 152 ARG D CA 1
ATOM 6301 C C . ARG D 1 152 ? -7.526 -15.889 86.653 1.00 45.92 152 ARG D C 1
ATOM 6302 O O . ARG D 1 152 ? -8.008 -14.814 87.025 1.00 43.59 152 ARG D O 1
ATOM 6310 N N . VAL D 1 153 ? -6.238 -16.190 86.813 1.00 42.53 153 VAL D N 1
ATOM 6311 C CA . VAL D 1 153 ? -5.303 -15.178 87.293 1.00 38.98 153 VAL D CA 1
ATOM 6312 C C . VAL D 1 153 ? -4.058 -15.187 86.427 1.00 33.54 153 VAL D C 1
ATOM 6313 O O . VAL D 1 153 ? -3.643 -16.225 85.903 1.00 36.49 153 VAL D O 1
ATOM 6317 N N . THR D 1 154 ? -3.457 -14.012 86.293 1.00 33.22 154 THR D N 1
ATOM 6318 C CA . THR D 1 154 ? -2.231 -13.837 85.536 1.00 35.60 154 THR D CA 1
ATOM 6319 C C . THR D 1 154 ? -1.234 -13.096 86.405 1.00 39.38 154 THR D C 1
ATOM 6320 O O . THR D 1 154 ? -1.592 -12.140 87.097 1.00 39.73 154 THR D O 1
ATOM 6324 N N . ILE D 1 155 ? 0.009 -13.558 86.389 1.00 35.95 155 ILE D N 1
ATOM 6325 C CA . ILE D 1 155 ? 1.088 -12.898 87.104 1.00 34.55 155 ILE D CA 1
ATOM 6326 C C . ILE D 1 155 ? 2.201 -12.647 86.104 1.00 29.65 155 ILE D C 1
ATOM 6327 O O . ILE D 1 155 ? 2.332 -13.361 85.107 1.00 35.97 155 ILE D O 1
ATOM 6332 N N . SER D 1 156 ? 3.002 -11.621 86.360 1.00 31.45 156 SER D N 1
ATOM 6333 C CA . SER D 1 156 ? 3.960 -11.160 85.370 1.00 32.06 156 SER D CA 1
ATOM 6334 C C . SER D 1 156 ? 5.346 -11.040 85.976 1.00 31.55 156 SER D C 1
ATOM 6335 O O . SER D 1 156 ? 5.529 -11.073 87.196 1.00 32.18 156 SER D O 1
ATOM 6338 N N . CYS D 1 157 ? 6.326 -10.925 85.088 1.00 29.34 157 CYS D N 1
ATOM 6339 C CA . CYS D 1 157 ? 7.687 -10.631 85.485 1.00 30.45 157 CYS D CA 1
ATOM 6340 C C . CYS D 1 157 ? 8.356 -9.836 84.380 1.00 30.75 157 CYS D C 1
ATOM 6341 O O . CYS D 1 157 ? 7.946 -9.874 83.218 1.00 33.67 157 CYS D O 1
ATOM 6344 N N . ARG D 1 158 ? 9.390 -9.101 84.767 1.00 32.58 158 ARG D N 1
ATOM 6345 C CA . ARG D 1 158 ? 10.189 -8.312 83.847 1.00 34.24 158 ARG D CA 1
ATOM 6346 C C . ARG D 1 158 ? 11.651 -8.652 84.074 1.00 33.34 158 ARG D C 1
ATOM 6347 O O . ARG D 1 158 ? 12.100 -8.756 85.220 1.00 35.32 158 ARG D O 1
ATOM 6355 N N . ALA D 1 159 ? 12.387 -8.811 82.985 1.00 29.84 159 ALA D N 1
ATOM 6356 C CA . ALA D 1 159 ? 13.831 -8.957 83.029 1.00 31.92 159 ALA D CA 1
ATOM 6357 C C . ALA D 1 159 ? 14.482 -7.620 82.701 1.00 32.44 159 ALA D C 1
ATOM 6358 O O . ALA D 1 159 ? 13.977 -6.847 81.882 1.00 34.84 159 ALA D O 1
ATOM 6360 N N . SER D 1 160 ? 15.618 -7.350 83.344 1.00 33.15 160 SER D N 1
ATOM 6361 C CA . SER D 1 160 ? 16.285 -6.076 83.111 1.00 35.78 160 SER D CA 1
ATOM 6362 C C . SER D 1 160 ? 16.913 -5.983 81.725 1.00 35.61 160 SER D C 1
ATOM 6363 O O . SER D 1 160 ? 17.285 -4.886 81.310 1.00 36.31 160 SER D O 1
ATOM 6366 N N . GLN D 1 161 ? 17.026 -7.089 80.994 1.00 35.22 161 GLN D N 1
ATOM 6367 C CA . GLN D 1 161 ? 17.369 -7.037 79.580 1.00 32.75 161 GLN D CA 1
ATOM 6368 C C . GLN D 1 161 ? 16.719 -8.221 78.878 1.00 33.52 161 GLN D C 1
ATOM 6369 O O . GLN D 1 161 ? 16.180 -9.127 79.517 1.00 34.33 161 GLN D O 1
ATOM 6375 N N . ASP D 1 162 ? 16.766 -8.182 77.545 1.00 30.71 162 ASP D N 1
ATOM 6376 C CA . ASP D 1 162 ? 16.112 -9.179 76.706 1.00 34.20 162 ASP D CA 1
ATOM 6377 C C . ASP D 1 162 ? 16.676 -10.568 76.982 1.00 29.85 162 ASP D C 1
ATOM 6378 O O . ASP D 1 162 ? 17.887 -10.777 76.902 1.00 31.37 162 ASP D O 1
ATOM 6383 N N . ILE D 1 163 ? 15.798 -11.525 77.292 1.00 34.93 163 ILE D N 1
ATOM 6384 C CA . ILE D 1 163 ? 16.234 -12.886 77.588 1.00 28.82 163 ILE D CA 1
ATOM 6385 C C . ILE D 1 163 ? 15.717 -13.898 76.564 1.00 26.30 163 ILE D C 1
ATOM 6386 O O . ILE D 1 163 ? 15.817 -15.108 76.790 1.00 28.16 163 ILE D O 1
ATOM 6391 N N . SER D 1 164 ? 15.171 -13.430 75.441 1.00 27.74 164 SER D N 1
ATOM 6392 C CA . SER D 1 164 ? 14.931 -14.271 74.257 1.00 29.52 164 SER D CA 1
ATOM 6393 C C . SER D 1 164 ? 14.145 -15.534 74.595 1.00 30.21 164 SER D C 1
ATOM 6394 O O . SER D 1 164 ? 14.457 -16.631 74.122 1.00 29.82 164 SER D O 1
ATOM 6397 N N . ASN D 1 165 ? 13.116 -15.374 75.427 1.00 28.53 165 ASN D N 1
ATOM 6398 C CA . ASN D 1 165 ? 12.150 -16.403 75.800 1.00 26.57 165 ASN D CA 1
ATOM 6399 C C . ASN D 1 165 ? 12.711 -17.487 76.721 1.00 27.34 165 ASN D C 1
ATOM 6400 O O . ASN D 1 165 ? 11.996 -18.453 77.016 1.00 28.55 165 ASN D O 1
ATOM 6405 N N . PHE D 1 166 ? 13.949 -17.354 77.212 1.00 25.01 166 PHE D N 1
ATOM 6406 C CA . PHE D 1 166 ? 14.506 -18.332 78.155 1.00 26.26 166 PHE D CA 1
ATOM 6407 C C . PHE D 1 166 ? 14.044 -17.961 79.567 1.00 25.68 166 PHE D C 1
ATOM 6408 O O . PHE D 1 166 ? 14.787 -17.417 80.386 1.00 28.72 166 PHE D O 1
ATOM 6416 N N . LEU D 1 167 ? 12.777 -18.257 79.843 1.00 27.62 167 LEU D N 1
ATOM 6417 C CA . LEU D 1 167 ? 12.100 -17.817 81.053 1.00 27.36 167 LEU D CA 1
ATOM 6418 C C . LEU D 1 167 ? 11.308 -18.986 81.609 1.00 26.79 167 LEU D C 1
ATOM 6419 O O . LEU D 1 167 ? 10.476 -19.560 80.902 1.00 29.41 167 LEU D O 1
ATOM 6424 N N . ASP D 1 168 ? 11.551 -19.319 82.874 1.00 28.41 168 ASP D N 1
ATOM 6425 C CA . ASP D 1 168 ? 10.921 -20.460 83.521 1.00 27.12 168 ASP D CA 1
ATOM 6426 C C . ASP D 1 168 ? 10.094 -19.993 84.710 1.00 27.02 168 ASP D C 1
ATOM 6427 O O . ASP D 1 168 ? 10.374 -18.948 85.306 1.00 27.72 168 ASP D O 1
ATOM 6432 N N . TRP D 1 169 ? 9.087 -20.793 85.052 1.00 28.04 169 TRP D N 1
ATOM 6433 C CA . TRP D 1 169 ? 8.237 -20.575 86.215 1.00 29.93 169 TRP D CA 1
ATOM 6434 C C . TRP D 1 169 ? 8.307 -21.787 87.133 1.00 27.47 169 TRP D C 1
ATOM 6435 O O . TRP D 1 169 ? 8.128 -22.926 86.682 1.00 25.53 169 TRP D O 1
ATOM 6446 N N . TYR D 1 170 ? 8.528 -21.531 88.422 1.00 27.98 170 TYR D N 1
ATOM 6447 C CA . TYR D 1 170 ? 8.532 -22.557 89.450 1.00 29.51 170 TYR D CA 1
ATOM 6448 C C . TYR D 1 170 ? 7.414 -22.296 90.447 1.00 29.24 170 TYR D C 1
ATOM 6449 O O . TYR D 1 170 ? 7.041 -21.146 90.698 1.00 30.24 170 TYR D O 1
ATOM 6458 N N . GLN D 1 171 ? 6.912 -23.374 91.043 1.00 30.73 171 GLN D N 1
ATOM 6459 C CA . GLN D 1 171 ? 5.877 -23.299 92.065 1.00 30.94 171 GLN D CA 1
ATOM 6460 C C . GLN D 1 171 ? 6.415 -23.867 93.378 1.00 31.86 171 GLN D C 1
ATOM 6461 O O . GLN D 1 171 ? 6.898 -25.004 93.416 1.00 31.01 171 GLN D O 1
ATOM 6467 N N . GLN D 1 172 ? 6.342 -23.081 94.449 1.00 33.06 172 GLN D N 1
ATOM 6468 C CA . GLN D 1 172 ? 6.802 -23.525 95.763 1.00 31.78 172 GLN D CA 1
ATOM 6469 C C . GLN D 1 172 ? 5.608 -23.578 96.704 1.00 37.73 172 GLN D C 1
ATOM 6470 O O . GLN D 1 172 ? 4.961 -22.553 96.953 1.00 33.69 172 GLN D O 1
ATOM 6476 N N . LYS D 1 173 ? 5.318 -24.768 97.215 1.00 35.41 173 LYS D N 1
ATOM 6477 C CA . LYS D 1 173 ? 4.178 -24.979 98.095 1.00 40.23 173 LYS D CA 1
ATOM 6478 C C . LYS D 1 173 ? 4.486 -24.457 99.496 1.00 43.15 173 LYS D C 1
ATOM 6479 O O . LYS D 1 173 ? 5.640 -24.162 99.828 1.00 43.68 173 LYS D O 1
ATOM 6485 N N . PRO D 1 174 ? 3.462 -24.315 100.348 1.00 44.29 174 PRO D N 1
ATOM 6486 C CA . PRO D 1 174 ? 3.720 -23.852 101.726 1.00 49.18 174 PRO D CA 1
ATOM 6487 C C . PRO D 1 174 ? 4.732 -24.696 102.491 1.00 45.20 174 PRO D C 1
ATOM 6488 O O . PRO D 1 174 ? 5.375 -24.175 103.411 1.00 50.50 174 PRO D O 1
ATOM 6492 N N . ASP D 1 175 ? 4.906 -25.971 102.139 1.00 47.40 175 ASP D N 1
ATOM 6493 C CA . ASP D 1 175 ? 5.851 -26.846 102.824 1.00 45.62 175 ASP D CA 1
ATOM 6494 C C . ASP D 1 175 ? 7.264 -26.783 102.247 1.00 50.21 175 ASP D C 1
ATOM 6495 O O . ASP D 1 175 ? 8.112 -27.597 102.631 1.00 50.04 175 ASP D O 1
ATOM 6500 N N . GLY D 1 176 ? 7.528 -25.863 101.319 1.00 42.96 176 GLY D N 1
ATOM 6501 C CA . GLY D 1 176 ? 8.857 -25.668 100.786 1.00 43.70 176 GLY D CA 1
ATOM 6502 C C . GLY D 1 176 ? 9.190 -26.469 99.545 1.00 41.96 176 GLY D C 1
ATOM 6503 O O . GLY D 1 176 ? 10.250 -26.233 98.948 1.00 41.36 176 GLY D O 1
ATOM 6504 N N . THR D 1 177 ? 8.328 -27.408 99.139 1.00 38.26 177 THR D N 1
ATOM 6505 C CA . THR D 1 177 ? 8.574 -28.192 97.934 1.00 36.56 177 THR D CA 1
ATOM 6506 C C . THR D 1 177 ? 8.475 -27.299 96.702 1.00 33.50 177 THR D C 1
ATOM 6507 O O . THR D 1 177 ? 7.563 -26.473 96.594 1.00 33.61 177 THR D O 1
ATOM 6511 N N . VAL D 1 178 ? 9.415 -27.468 95.772 1.00 31.86 178 VAL D N 1
ATOM 6512 C CA . VAL D 1 178 ? 9.484 -26.671 94.547 1.00 25.96 178 VAL D CA 1
ATOM 6513 C C . VAL D 1 178 ? 9.332 -27.598 93.347 1.00 32.58 178 VAL D C 1
ATOM 6514 O O . VAL D 1 178 ? 9.913 -28.688 93.315 1.00 30.85 178 VAL D O 1
ATOM 6518 N N . LYS D 1 179 ? 8.550 -27.164 92.361 1.00 30.44 179 LYS D N 1
ATOM 6519 C CA . LYS D 1 179 ? 8.397 -27.898 91.116 1.00 33.08 179 LYS D CA 1
ATOM 6520 C C . LYS D 1 179 ? 8.520 -26.929 89.951 1.00 30.46 179 LYS D C 1
ATOM 6521 O O . LYS D 1 179 ? 8.135 -25.756 90.050 1.00 29.87 179 LYS D O 1
ATOM 6527 N N . LEU D 1 180 ? 9.096 -27.422 88.861 1.00 29.06 180 LEU D N 1
ATOM 6528 C CA . LEU D 1 180 ? 9.109 -26.675 87.611 1.00 30.19 180 LEU D CA 1
ATOM 6529 C C . LEU D 1 180 ? 7.732 -26.780 86.976 1.00 31.39 180 LEU D C 1
ATOM 6530 O O . LEU D 1 180 ? 7.198 -27.881 86.837 1.00 31.43 180 LEU D O 1
ATOM 6535 N N . LEU D 1 181 ? 7.139 -25.634 86.626 1.00 27.70 181 LEU D N 1
ATOM 6536 C CA . LEU D 1 181 ? 5.870 -25.607 85.896 1.00 34.27 181 LEU D CA 1
ATOM 6537 C C . LEU D 1 181 ? 6.073 -25.409 84.398 1.00 33.61 181 LEU D C 1
ATOM 6538 O O . LEU D 1 181 ? 5.591 -26.198 83.579 1.00 30.25 181 LEU D O 1
ATOM 6543 N N . ILE D 1 182 ? 6.772 -24.346 84.023 1.00 29.75 182 ILE D N 1
ATOM 6544 C CA . ILE D 1 182 ? 6.884 -23.937 82.632 1.00 28.05 182 ILE D CA 1
ATOM 6545 C C . ILE D 1 182 ? 8.332 -23.564 82.356 1.00 29.90 182 ILE D C 1
ATOM 6546 O O . ILE D 1 182 ? 8.997 -22.964 83.204 1.00 28.41 182 ILE D O 1
ATOM 6551 N N . TYR D 1 183 ? 8.823 -23.926 81.173 1.00 28.60 183 TYR D N 1
ATOM 6552 C CA . TYR D 1 183 ? 10.150 -23.520 80.740 1.00 29.28 183 TYR D CA 1
ATOM 6553 C C . TYR D 1 183 ? 10.059 -22.955 79.328 1.00 29.23 183 TYR D C 1
ATOM 6554 O O . TYR D 1 183 ? 9.081 -23.181 78.613 1.00 27.44 183 TYR D O 1
ATOM 6563 N N . TYR D 1 184 ? 11.086 -22.197 78.941 1.00 27.59 184 TYR D N 1
ATOM 6564 C CA . TYR D 1 184 ? 11.130 -21.544 77.638 1.00 27.35 184 TYR D CA 1
ATOM 6565 C C . TYR D 1 184 ? 9.822 -20.808 77.353 1.00 27.23 184 TYR D C 1
ATOM 6566 O O . TYR D 1 184 ? 9.196 -20.999 76.306 1.00 28.16 184 TYR D O 1
ATOM 6575 N N . THR D 1 185 ? 9.406 -19.995 78.331 1.00 29.34 185 THR D N 1
ATOM 6576 C CA . THR D 1 185 ? 8.232 -19.124 78.285 1.00 29.87 185 THR D CA 1
ATOM 6577 C C . THR D 1 185 ? 6.908 -19.874 78.331 1.00 28.34 185 THR D C 1
ATOM 6578 O O . THR D 1 185 ? 6.026 -19.513 79.114 1.00 29.13 185 THR D O 1
ATOM 6582 N N . SER D 1 186 ? 6.732 -20.895 77.494 1.00 29.75 186 SER D N 1
ATOM 6583 C CA . SER D 1 186 ? 5.396 -21.438 77.270 1.00 28.90 186 SER D CA 1
ATOM 6584 C C . SER D 1 186 ? 5.317 -22.958 77.272 1.00 30.84 186 SER D C 1
ATOM 6585 O O . SER D 1 186 ? 4.235 -23.504 77.020 1.00 30.08 186 SER D O 1
ATOM 6588 N N . ARG D 1 187 ? 6.412 -23.655 77.561 1.00 28.51 187 ARG D N 1
ATOM 6589 C CA . ARG D 1 187 ? 6.442 -25.107 77.494 1.00 30.67 187 ARG D CA 1
ATOM 6590 C C . ARG D 1 187 ? 6.124 -25.703 78.858 1.00 32.07 187 ARG D C 1
ATOM 6591 O O . ARG D 1 187 ? 6.743 -25.344 79.866 1.00 32.09 187 ARG D O 1
ATOM 6599 N N . LEU D 1 188 ? 5.168 -26.621 78.887 1.00 32.92 188 LEU D N 1
ATOM 6600 C CA . LEU D 1 188 ? 4.733 -27.213 80.140 1.00 33.68 188 LEU D CA 1
ATOM 6601 C C . LEU D 1 188 ? 5.649 -28.377 80.500 1.00 32.43 188 LEU D C 1
ATOM 6602 O O . LEU D 1 188 ? 5.938 -29.232 79.655 1.00 32.27 188 LEU D O 1
ATOM 6607 N N . HIS D 1 189 ? 6.118 -28.393 81.747 1.00 30.26 189 HIS D N 1
ATOM 6608 C CA . HIS D 1 189 ? 6.866 -29.537 82.252 1.00 35.37 189 HIS D CA 1
ATOM 6609 C C . HIS D 1 189 ? 5.964 -30.764 82.295 1.00 32.96 189 HIS D C 1
ATOM 6610 O O . HIS D 1 189 ? 4.731 -30.666 82.280 1.00 35.48 189 HIS D O 1
ATOM 6617 N N . SER D 1 190 ? 6.601 -31.934 82.343 1.00 39.11 190 SER D N 1
ATOM 6618 C CA . SER D 1 190 ? 5.883 -33.201 82.385 1.00 42.99 190 SER D CA 1
ATOM 6619 C C . SER D 1 190 ? 4.932 -33.239 83.572 1.00 42.15 190 SER D C 1
ATOM 6620 O O . SER D 1 190 ? 5.326 -32.956 84.707 1.00 41.14 190 SER D O 1
ATOM 6623 N N . GLY D 1 191 ? 3.674 -33.594 83.304 1.00 40.94 191 GLY D N 1
ATOM 6624 C CA . GLY D 1 191 ? 2.682 -33.735 84.344 1.00 40.77 191 GLY D CA 1
ATOM 6625 C C . GLY D 1 191 ? 1.980 -32.458 84.754 1.00 42.18 191 GLY D C 1
ATOM 6626 O O . GLY D 1 191 ? 1.039 -32.521 85.555 1.00 43.28 191 GLY D O 1
ATOM 6627 N N . VAL D 1 192 ? 2.397 -31.305 84.246 1.00 37.71 192 VAL D N 1
ATOM 6628 C CA . VAL D 1 192 ? 1.748 -30.049 84.615 1.00 39.56 192 VAL D CA 1
ATOM 6629 C C . VAL D 1 192 ? 0.395 -29.964 83.889 1.00 41.76 192 VAL D C 1
ATOM 6630 O O . VAL D 1 192 ? 0.352 -30.182 82.672 1.00 42.18 192 VAL D O 1
ATOM 6634 N N . PRO D 1 193 ? -0.692 -29.667 84.590 1.00 42.20 193 PRO D N 1
ATOM 6635 C CA . PRO D 1 193 ? -2.005 -29.628 83.925 1.00 46.88 193 PRO D CA 1
ATOM 6636 C C . PRO D 1 193 ? -2.129 -28.444 82.975 1.00 43.21 193 PRO D C 1
ATOM 6637 O O . PRO D 1 193 ? -1.450 -27.423 83.108 1.00 41.53 193 PRO D O 1
ATOM 6641 N N . SER D 1 194 ? -3.054 -28.586 82.020 1.00 43.95 194 SER D N 1
ATOM 6642 C CA . SER D 1 194 ? -3.172 -27.634 80.921 1.00 46.90 194 SER D CA 1
ATOM 6643 C C . SER D 1 194 ? -3.699 -26.270 81.360 1.00 45.67 194 SER D C 1
ATOM 6644 O O . SER D 1 194 ? -3.568 -25.302 80.600 1.00 44.40 194 SER D O 1
ATOM 6647 N N . ARG D 1 195 ? -4.287 -26.158 82.558 1.00 45.05 195 ARG D N 1
ATOM 6648 C CA . ARG D 1 195 ? -4.741 -24.844 83.002 1.00 43.49 195 ARG D CA 1
ATOM 6649 C C . ARG D 1 195 ? -3.586 -23.873 83.234 1.00 42.08 195 ARG D C 1
ATOM 6650 O O . ARG D 1 195 ? -3.833 -22.673 83.411 1.00 37.55 195 ARG D O 1
ATOM 6658 N N . PHE D 1 196 ? -2.343 -24.356 83.226 1.00 36.98 196 PHE D N 1
ATOM 6659 C CA . PHE D 1 196 ? -1.171 -23.494 83.311 1.00 37.20 196 PHE D CA 1
ATOM 6660 C C . PHE D 1 196 ? -0.698 -23.133 81.913 1.00 37.21 196 PHE D C 1
ATOM 6661 O O . PHE D 1 196 ? -0.583 -24.004 81.046 1.00 39.51 1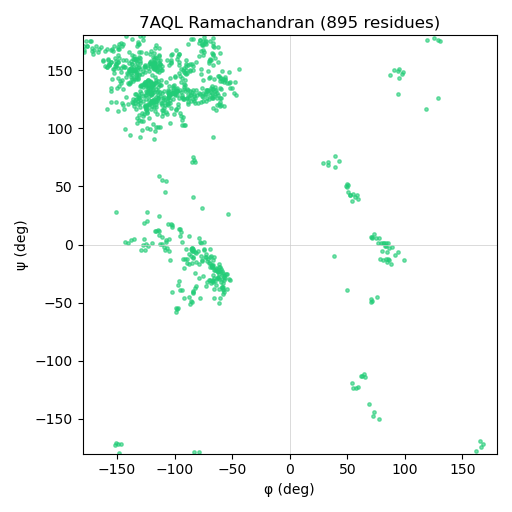96 PHE D O 1
ATOM 6669 N N . SER D 1 197 ? -0.414 -21.852 81.697 1.00 34.83 197 SER D N 1
ATOM 6670 C CA . SER D 1 197 ? 0.183 -21.433 80.441 1.00 34.58 197 SER D CA 1
ATOM 6671 C C . SER D 1 197 ? 1.035 -20.198 80.683 1.00 35.12 197 SER D C 1
ATOM 6672 O O . SER D 1 197 ? 0.850 -19.466 81.663 1.00 35.89 197 SER D O 1
ATOM 6675 N N . GLY D 1 198 ? 1.982 -19.982 79.780 1.00 32.32 198 GLY D N 1
ATOM 6676 C CA . GLY D 1 198 ? 2.870 -18.841 79.873 1.00 32.77 198 GLY D CA 1
ATOM 6677 C C . GLY D 1 198 ? 2.989 -18.161 78.524 1.00 33.45 198 GLY D C 1
ATOM 6678 O O . GLY D 1 198 ? 2.821 -18.785 77.480 1.00 33.65 198 GLY D O 1
ATOM 6679 N N . SER D 1 199 ? 3.282 -16.864 78.565 1.00 30.30 199 SER D N 1
ATOM 6680 C CA . SER D 1 199 ? 3.450 -16.092 77.341 1.00 32.82 199 SER D CA 1
ATOM 6681 C C . SER D 1 199 ? 4.470 -14.989 77.598 1.00 32.78 199 SER D C 1
ATOM 6682 O O . SER D 1 199 ? 5.033 -14.871 78.694 1.00 32.33 199 SER D O 1
ATOM 6685 N N . GLY D 1 200 ? 4.725 -14.195 76.570 1.00 29.54 200 GLY D N 1
ATOM 6686 C CA . GLY D 1 200 ? 5.681 -13.109 76.643 1.00 32.76 200 GLY D CA 1
ATOM 6687 C C . GLY D 1 200 ? 6.823 -13.267 75.653 1.00 31.48 200 GLY D C 1
ATOM 6688 O O . GLY D 1 200 ? 6.937 -14.259 74.935 1.00 33.91 200 GLY D O 1
ATOM 6689 N N . SER D 1 201 ? 7.679 -12.246 75.639 1.00 33.03 201 SER D N 1
ATOM 6690 C CA . SER D 1 201 ? 8.839 -12.157 74.758 1.00 32.25 201 SER D CA 1
ATOM 6691 C C . SER D 1 201 ? 9.654 -10.956 75.212 1.00 33.53 201 SER D C 1
ATOM 6692 O O . SER D 1 201 ? 9.177 -10.123 75.985 1.00 31.72 201 SER D O 1
ATOM 6695 N N . GLY D 1 202 ? 10.889 -10.872 74.718 1.00 34.93 202 GLY D N 1
ATOM 6696 C CA . GLY D 1 202 ? 11.764 -9.774 75.080 1.00 36.19 202 GLY D CA 1
ATOM 6697 C C . GLY D 1 202 ? 12.068 -9.739 76.564 1.00 35.56 202 GLY D C 1
ATOM 6698 O O . GLY D 1 202 ? 12.719 -10.651 77.091 1.00 30.88 202 GLY D O 1
ATOM 6699 N N . THR D 1 203 ? 11.580 -8.703 77.254 1.00 29.72 203 THR D N 1
ATOM 6700 C CA . THR D 1 203 ? 11.788 -8.552 78.691 1.00 30.70 203 THR D CA 1
ATOM 6701 C C . THR D 1 203 ? 10.543 -8.832 79.529 1.00 32.01 203 THR D C 1
ATOM 6702 O O . THR D 1 203 ? 10.628 -8.786 80.759 1.00 33.74 203 THR D O 1
ATOM 6706 N N . ASP D 1 204 ? 9.401 -9.124 78.910 1.00 31.63 204 ASP D N 1
ATOM 6707 C CA . ASP D 1 204 ? 8.102 -9.104 79.581 1.00 33.22 204 ASP D CA 1
ATOM 6708 C C . ASP D 1 204 ? 7.400 -10.444 79.432 1.00 33.07 204 ASP D C 1
ATOM 6709 O O . ASP D 1 204 ? 7.036 -10.827 78.317 1.00 30.63 204 ASP D O 1
ATOM 6714 N N . TYR D 1 205 ? 7.161 -11.130 80.559 1.00 28.80 205 TYR D N 1
ATOM 6715 C CA . TYR D 1 205 ? 6.579 -12.466 80.543 1.00 29.82 205 TYR D CA 1
ATOM 6716 C C . TYR D 1 205 ? 5.462 -12.579 81.570 1.00 31.32 205 TYR D C 1
ATOM 6717 O O . TYR D 1 205 ? 5.367 -11.789 82.515 1.00 33.54 205 TYR D O 1
ATOM 6726 N N . SER D 1 206 ? 4.600 -13.572 81.367 1.00 29.21 206 SER D N 1
ATOM 6727 C CA . SER D 1 206 ? 3.472 -13.765 82.261 1.00 30.61 206 SER D CA 1
ATOM 6728 C C . SER D 1 206 ? 3.103 -15.240 82.344 1.00 34.81 206 SER D C 1
ATOM 6729 O O . SER D 1 206 ? 3.323 -16.014 81.407 1.00 32.10 206 SER D O 1
ATOM 6732 N N . LEU D 1 207 ? 2.538 -15.609 83.493 1.00 31.47 207 LEU D N 1
ATOM 6733 C CA . LEU D 1 207 ? 2.006 -16.934 83.765 1.00 29.27 207 LEU D CA 1
ATOM 6734 C C . LEU D 1 207 ? 0.518 -16.793 84.049 1.00 31.75 207 LEU D C 1
ATOM 6735 O O . LEU D 1 207 ? 0.115 -15.894 84.794 1.00 31.16 207 LEU D O 1
ATOM 6740 N N . THR D 1 208 ? -0.290 -17.673 83.471 1.00 35.05 208 THR D N 1
ATOM 6741 C CA . THR D 1 208 ? -1.739 -17.642 83.639 1.00 35.66 208 THR D CA 1
ATOM 6742 C C . THR D 1 208 ? -2.221 -18.987 84.164 1.00 35.59 208 THR D C 1
ATOM 6743 O O . THR D 1 208 ? -1.845 -20.033 83.625 1.00 40.18 208 THR D O 1
ATOM 6747 N N . ILE D 1 209 ? -3.040 -18.959 85.215 1.00 33.17 209 ILE D N 1
ATOM 6748 C CA . ILE D 1 209 ? -3.783 -20.128 85.680 1.00 39.73 209 ILE D CA 1
ATOM 6749 C C . ILE D 1 209 ? -5.239 -19.916 85.302 1.00 42.62 209 ILE D C 1
ATOM 6750 O O . ILE D 1 209 ? -5.865 -18.951 85.757 1.00 44.79 209 ILE D O 1
ATOM 6755 N N . SER D 1 210 ? -5.788 -20.833 84.505 1.00 42.90 210 SER D N 1
ATOM 6756 C CA . SER D 1 210 ? -7.069 -20.574 83.854 1.00 47.29 210 SER D CA 1
ATOM 6757 C C . SER D 1 210 ? -8.265 -20.827 84.773 1.00 53.92 210 SER D C 1
ATOM 6758 O O . SER D 1 210 ? -9.273 -20.113 84.678 1.00 55.21 210 SER D O 1
ATOM 6761 N N . LYS D 1 211 ? -8.198 -21.838 85.647 1.00 49.28 211 LYS D N 1
ATOM 6762 C CA . LYS D 1 211 ? -9.281 -22.135 86.597 1.00 50.41 211 LYS D CA 1
ATOM 6763 C C . LYS D 1 211 ? -8.653 -22.599 87.908 1.00 47.29 211 LYS D C 1
ATOM 6764 O O . LYS D 1 211 ? -8.303 -23.774 88.057 1.00 46.33 211 LYS D O 1
ATOM 6770 N N . LEU D 1 212 ? -8.563 -21.677 88.863 1.00 46.15 212 LEU D N 1
ATOM 6771 C CA . LEU D 1 212 ? -7.825 -21.895 90.099 1.00 41.83 212 LEU D CA 1
ATOM 6772 C C . LEU D 1 212 ? -8.381 -23.068 90.893 1.00 48.39 212 LEU D C 1
ATOM 6773 O O . LEU D 1 212 ? -9.597 -23.193 91.073 1.00 43.96 212 LEU D O 1
ATOM 6778 N N . GLU D 1 213 ? -7.483 -23.919 91.381 1.00 46.04 213 GLU D N 1
ATOM 6779 C CA . GLU D 1 213 ? -7.837 -25.028 92.254 1.00 50.08 213 GLU D CA 1
ATOM 6780 C C . GLU D 1 213 ? -7.114 -24.881 93.587 1.00 49.25 213 GLU D C 1
ATOM 6781 O O . GLU D 1 213 ? -6.179 -24.087 93.730 1.00 49.38 213 GLU D O 1
ATOM 6787 N N . GLN D 1 214 ? -7.564 -25.664 94.572 1.00 50.27 214 GLN D N 1
ATOM 6788 C CA . GLN D 1 214 ? -7.024 -25.546 95.926 1.00 48.83 214 GLN D CA 1
ATOM 6789 C C . GLN D 1 214 ? -5.518 -25.742 95.947 1.00 45.95 214 GLN D C 1
ATOM 6790 O O . GLN D 1 214 ? -4.798 -25.030 96.660 1.00 46.83 214 GLN D O 1
ATOM 6796 N N . GLU D 1 215 ? -5.030 -26.711 95.175 1.00 47.36 215 GLU D N 1
ATOM 6797 C CA . GLU D 1 215 ? -3.621 -27.076 95.181 1.00 50.96 215 GLU D CA 1
ATOM 6798 C C . GLU D 1 215 ? -2.731 -25.972 94.632 1.00 49.46 215 GLU D C 1
ATOM 6799 O O . GLU D 1 215 ? -1.521 -25.992 94.879 1.00 46.13 215 GLU D O 1
ATOM 6805 N N . ASP D 1 216 ? -3.302 -25.011 93.901 1.00 44.81 216 ASP D N 1
ATOM 6806 C CA . ASP D 1 216 ? -2.515 -23.945 93.294 1.00 42.94 216 ASP D CA 1
ATOM 6807 C C . ASP D 1 216 ? -2.043 -22.905 94.302 1.00 43.29 216 ASP D C 1
ATOM 6808 O O . ASP D 1 216 ? -1.299 -21.998 93.918 1.00 39.39 216 ASP D O 1
ATOM 6813 N N . ILE D 1 217 ? -2.458 -22.997 95.567 1.00 40.64 217 ILE D N 1
ATOM 6814 C CA . ILE D 1 217 ? -1.959 -22.072 96.580 1.00 39.28 217 ILE D CA 1
ATOM 6815 C C . ILE D 1 217 ? -0.464 -22.295 96.751 1.00 41.40 217 ILE D C 1
ATOM 6816 O O . ILE D 1 217 ? -0.032 -23.362 97.211 1.00 43.20 217 ILE D O 1
ATOM 6821 N N . ALA D 1 218 ? 0.332 -21.282 96.411 1.00 35.67 218 ALA D N 1
ATOM 6822 C CA . ALA D 1 218 ? 1.783 -21.414 96.407 1.00 34.92 218 ALA D CA 1
ATOM 6823 C C . ALA D 1 218 ? 2.399 -20.050 96.131 1.00 38.89 218 ALA D C 1
ATOM 6824 O O . ALA D 1 218 ? 1.698 -19.066 95.882 1.00 34.75 218 ALA D O 1
ATOM 6826 N N . THR D 1 219 ? 3.726 -19.997 96.206 1.00 36.24 219 THR D N 1
ATOM 6827 C CA . THR D 1 219 ? 4.491 -18.862 95.709 1.00 32.72 219 THR D CA 1
ATOM 6828 C C . THR D 1 219 ? 5.088 -19.243 94.358 1.00 33.18 219 THR D C 1
ATOM 6829 O O . THR D 1 219 ? 5.606 -20.352 94.201 1.00 34.19 219 THR D O 1
ATOM 6833 N N . TYR D 1 220 ? 4.994 -18.337 93.382 1.00 30.22 220 TYR D N 1
ATOM 6834 C CA . TYR D 1 220 ? 5.434 -18.602 92.016 1.00 29.26 220 TYR D CA 1
ATOM 6835 C C . TYR D 1 220 ? 6.631 -17.725 91.697 1.00 29.03 220 TYR D C 1
ATOM 6836 O O . TYR D 1 220 ? 6.587 -16.508 91.902 1.00 30.27 220 TYR D O 1
ATOM 6845 N N . PHE D 1 221 ? 7.705 -18.355 91.216 1.00 27.63 221 PHE D N 1
ATOM 6846 C CA . PHE D 1 221 ? 8.979 -17.705 90.956 1.00 29.06 221 PHE D CA 1
ATOM 6847 C C . PHE D 1 221 ? 9.324 -17.836 89.484 1.00 26.96 221 PHE D C 1
ATOM 6848 O O . PHE D 1 221 ? 9.187 -18.916 88.907 1.00 28.56 221 PHE D O 1
ATOM 6856 N N . CYS D 1 222 ? 9.806 -16.751 88.892 1.00 26.13 222 CYS D N 1
ATOM 6857 C CA . CYS D 1 222 ? 10.371 -16.813 87.555 1.00 30.51 222 CYS D CA 1
ATOM 6858 C C . CYS D 1 222 ? 11.888 -16.961 87.633 1.00 26.57 222 CYS D C 1
ATOM 6859 O O . CYS D 1 222 ? 12.513 -16.700 88.662 1.00 28.50 222 CYS D O 1
ATOM 6862 N N . GLN D 1 223 ? 12.482 -17.357 86.512 1.00 25.56 223 GLN D N 1
ATOM 6863 C CA . GLN D 1 223 ? 13.934 -17.498 86.430 1.00 27.82 223 GLN D CA 1
ATOM 6864 C C . GLN D 1 223 ? 14.333 -17.341 84.973 1.00 26.81 223 GLN D C 1
ATOM 6865 O O . GLN D 1 223 ? 13.704 -17.943 84.106 1.00 25.46 223 GLN D O 1
ATOM 6871 N N . GLN D 1 224 ? 15.375 -16.557 84.699 1.00 26.03 224 GLN D N 1
ATOM 6872 C CA . GLN D 1 224 ? 15.915 -16.512 83.347 1.00 25.97 224 GLN D CA 1
ATOM 6873 C C . GLN D 1 224 ? 17.030 -17.544 83.237 1.00 28.11 224 GLN D C 1
ATOM 6874 O O . GLN D 1 224 ? 17.860 -17.660 84.146 1.00 27.13 224 GLN D O 1
ATOM 6880 N N . GLY D 1 225 ? 17.025 -18.304 82.142 1.00 29.12 225 GLY D N 1
ATOM 6881 C CA . GLY D 1 225 ? 18.031 -19.327 81.911 1.00 29.94 225 GLY D CA 1
ATOM 6882 C C . GLY D 1 225 ? 18.945 -19.0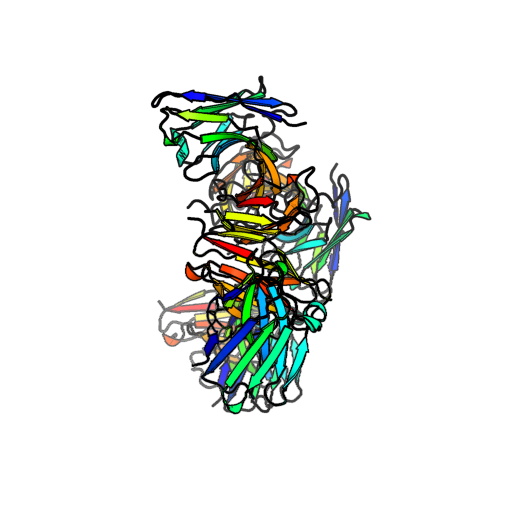30 80.736 1.00 30.02 225 GLY D C 1
ATOM 6883 O O . GLY D 1 225 ? 19.550 -19.938 80.164 1.00 34.22 225 GLY D O 1
ATOM 6884 N N . ASN D 1 226 ? 19.074 -17.745 80.409 1.00 29.35 226 ASN D N 1
ATOM 6885 C CA . ASN D 1 226 ? 19.665 -17.213 79.184 1.00 36.89 226 ASN D CA 1
ATOM 6886 C C . ASN D 1 226 ? 21.119 -16.806 79.347 1.00 32.76 226 ASN D C 1
ATOM 6887 O O . ASN D 1 226 ? 21.910 -16.919 78.405 1.00 31.26 226 ASN D O 1
ATOM 6892 N N . THR D 1 227 ? 21.469 -16.297 80.512 1.00 28.05 227 THR D N 1
ATOM 6893 C CA . THR D 1 227 ? 22.620 -15.427 80.668 1.00 30.13 227 THR D CA 1
ATOM 6894 C C . THR D 1 227 ? 23.277 -15.768 81.992 1.00 29.32 227 THR D C 1
ATOM 6895 O O . THR D 1 227 ? 22.597 -15.783 83.018 1.00 28.90 227 THR D O 1
ATOM 6899 N N . PHE D 1 228 ? 24.578 -16.042 81.972 1.00 27.45 228 PHE D N 1
ATOM 6900 C CA . PHE D 1 228 ? 25.260 -16.436 83.197 1.00 28.33 228 PHE D CA 1
ATOM 6901 C C . PHE D 1 228 ? 25.404 -15.223 84.109 1.00 31.88 228 PHE D C 1
ATOM 6902 O O . PHE D 1 228 ? 25.828 -14.158 83.644 1.00 30.50 228 PHE D O 1
ATOM 6910 N N . PRO D 1 229 ? 25.072 -15.336 85.408 1.00 29.56 229 PRO D N 1
ATOM 6911 C CA . PRO D 1 229 ? 24.478 -16.494 86.083 1.00 28.03 229 PRO D CA 1
ATOM 6912 C C . PRO D 1 229 ? 22.948 -16.507 85.984 1.00 28.50 229 PRO D C 1
ATOM 6913 O O . PRO D 1 229 ? 22.356 -15.434 85.830 1.00 28.67 229 PRO D O 1
ATOM 6917 N N . PRO D 1 230 ? 22.316 -17.681 86.079 1.00 27.86 230 PRO D N 1
ATOM 6918 C CA . PRO D 1 230 ? 20.849 -17.710 86.165 1.00 24.72 230 PRO D CA 1
ATOM 6919 C C . PRO D 1 230 ? 20.389 -16.940 87.392 1.00 28.02 230 PRO D C 1
ATOM 6920 O O . PRO D 1 230 ? 21.032 -16.979 88.445 1.00 26.81 230 PRO D O 1
ATOM 6924 N N . THR D 1 231 ? 19.264 -16.232 87.251 1.00 28.20 231 THR D N 1
ATOM 6925 C CA . THR D 1 231 ? 18.741 -15.392 88.322 1.00 29.09 231 THR D CA 1
ATOM 6926 C C . THR D 1 231 ? 17.234 -15.592 88.440 1.00 27.93 231 THR D C 1
ATOM 6927 O O . THR D 1 231 ? 16.558 -15.902 87.458 1.00 28.37 231 THR D O 1
ATOM 6931 N N . PHE D 1 232 ? 16.720 -15.420 89.661 1.00 26.90 232 PHE D N 1
ATOM 6932 C CA . PHE D 1 232 ? 15.328 -15.678 90.007 1.00 27.12 232 PHE D CA 1
ATOM 6933 C C . PHE D 1 232 ? 14.610 -14.384 90.372 1.00 28.89 232 PHE D C 1
ATOM 6934 O O . PHE D 1 232 ? 15.196 -13.487 90.987 1.00 27.55 232 PHE D O 1
ATOM 6942 N N . GLY D 1 233 ? 13.311 -14.341 90.081 1.00 28.29 233 GLY D N 1
ATOM 6943 C CA . GLY D 1 233 ? 12.470 -13.260 90.569 1.00 29.38 233 GLY D CA 1
ATOM 6944 C C . GLY D 1 233 ? 12.172 -13.393 92.059 1.00 32.50 233 GLY D C 1
ATOM 6945 O O . GLY D 1 233 ? 12.497 -14.387 92.710 1.00 31.17 233 GLY D O 1
ATOM 6946 N N . GLY D 1 234 ? 11.518 -12.362 92.609 1.00 31.39 234 GLY D N 1
ATOM 6947 C CA . GLY D 1 234 ? 11.228 -12.330 94.034 1.00 32.76 234 GLY D CA 1
ATOM 6948 C C . GLY D 1 234 ? 10.019 -13.123 94.484 1.00 30.99 234 GLY D C 1
ATOM 6949 O O . GLY D 1 234 ? 9.799 -13.246 95.694 1.00 33.33 234 GLY D O 1
ATOM 6950 N N . GLY D 1 235 ? 9.244 -13.659 93.553 1.00 31.78 235 GLY D N 1
ATOM 6951 C CA . GLY D 1 235 ? 8.110 -14.515 93.868 1.00 30.45 235 GLY D CA 1
ATOM 6952 C C . GLY D 1 235 ? 6.798 -13.757 93.944 1.00 34.31 235 GLY D C 1
ATOM 6953 O O . GLY D 1 235 ? 6.736 -12.577 94.301 1.00 33.15 235 GLY D O 1
ATOM 6954 N N . THR D 1 236 ? 5.722 -14.459 93.599 1.00 29.18 236 THR D N 1
ATOM 6955 C CA . THR D 1 236 ? 4.366 -13.945 93.743 1.00 30.72 236 THR D CA 1
ATOM 6956 C C . THR D 1 236 ? 3.596 -14.948 94.581 1.00 31.18 236 THR D C 1
ATOM 6957 O O . THR D 1 236 ? 3.458 -16.106 94.183 1.00 31.74 236 THR D O 1
ATOM 6961 N N . LYS D 1 237 ? 3.119 -14.521 95.748 1.00 31.93 237 LYS D N 1
ATOM 6962 C CA . LYS D 1 237 ? 2.336 -15.415 96.588 1.00 35.42 237 LYS D CA 1
ATOM 6963 C C . LYS D 1 237 ? 0.876 -15.409 96.154 1.00 37.41 237 LYS D C 1
ATOM 6964 O O . LYS D 1 237 ? 0.245 -14.350 96.097 1.00 34.23 237 LYS D O 1
ATOM 6970 N N . LEU D 1 238 ? 0.334 -16.590 95.873 1.00 32.09 238 LEU D N 1
ATOM 6971 C CA . LEU D 1 238 ? -1.058 -16.726 95.458 1.00 32.33 238 LEU D CA 1
ATOM 6972 C C . LEU D 1 238 ? -1.841 -17.420 96.565 1.00 40.98 238 LEU D C 1
ATOM 6973 O O . LEU D 1 238 ? -1.498 -18.537 96.965 1.00 38.34 238 LEU D O 1
ATOM 6978 N N . GLU D 1 239 ? -2.875 -16.750 97.070 1.00 40.67 239 GLU D N 1
ATOM 6979 C CA . GLU D 1 239 ? -3.733 -17.288 98.116 1.00 45.55 239 GLU D CA 1
ATOM 6980 C C . GLU D 1 239 ? -5.168 -17.330 97.607 1.00 46.41 239 GLU D C 1
ATOM 6981 O O . GLU D 1 239 ? -5.531 -16.616 96.672 1.00 40.37 239 GLU D O 1
ATOM 6987 N N . ILE D 1 240 ? -5.984 -18.194 98.207 1.00 43.27 240 ILE D N 1
ATOM 6988 C CA . ILE D 1 240 ? -7.393 -18.327 97.841 1.00 49.36 240 ILE D CA 1
ATOM 6989 C C . ILE D 1 240 ? -8.243 -17.550 98.839 1.00 49.66 240 ILE D C 1
ATOM 6990 O O . ILE D 1 240 ? -8.099 -17.721 100.055 1.00 54.26 240 ILE D O 1
ATOM 6995 N N . LYS D 1 241 ? -9.118 -16.684 98.329 1.00 47.99 241 LYS D N 1
ATOM 6996 C CA . LYS D 1 241 ? -10.007 -15.898 99.177 1.00 50.34 241 LYS D CA 1
ATOM 6997 C C . LYS D 1 241 ? -11.086 -16.809 99.751 1.00 55.66 241 LYS D C 1
ATOM 6998 O O . LYS D 1 241 ? -11.824 -17.463 99.001 1.00 54.16 241 LYS D O 1
ATOM 7004 N N . ARG D 1 242 ? -11.189 -16.834 101.076 1.00 58.04 242 ARG D N 1
ATOM 7005 C CA . ARG D 1 242 ? -12.027 -17.817 101.749 1.00 60.68 242 ARG D CA 1
ATOM 7006 C C . ARG D 1 242 ? -13.058 -17.161 102.678 1.00 59.20 242 ARG D C 1
ATOM 7007 O O . ARG D 1 242 ? -14.242 -17.075 102.343 1.00 56.02 242 ARG D O 1
#

Solvent-accessible surface area: 38910 Å² total; per-residue (Å²): 188,29,80,8,126,22,42,56,72,53,115,24,154,82,54,37,60,10,110,0,24,2,63,5,54,57,34,86,2,125,101,10,60,1,0,0,0,14,39,8,117,96,90,21,9,24,4,0,0,17,6,27,12,59,92,39,87,51,104,44,14,65,101,13,112,110,18,4,71,3,60,32,55,64,104,55,21,9,1,51,0,63,2,36,67,2,16,67,47,8,42,7,40,3,4,0,0,48,0,68,142,24,36,49,33,0,22,74,7,2,100,21,2,58,0,55,12,94,116,2,107,15,82,24,64,46,85,69,38,74,11,52,108,51,58,163,12,77,0,49,5,145,2,69,92,88,0,60,41,65,0,1,0,0,13,22,60,106,116,17,28,7,121,3,6,0,40,99,6,62,130,65,52,95,84,24,60,101,17,5,57,12,68,31,72,25,45,65,4,31,1,16,0,36,110,4,81,92,106,3,45,2,30,0,8,0,0,0,3,62,39,86,9,2,26,18,2,65,8,0,82,0,57,16,168,218,39,92,6,88,6,47,53,82,56,115,18,153,84,58,45,58,12,113,0,25,2,69,8,56,61,31,86,1,119,97,7,16,1,0,0,0,15,38,11,108,155,112,19,10,24,4,0,0,16,7,27,14,67,93,40,84,50,70,29,20,100,122,10,100,138,43,3,68,3,57,33,61,55,110,57,25,10,2,58,0,59,2,36,71,2,59,87,131,8,38,7,42,2,3,0,0,28,0,60,17,2,4,1,36,0,14,73,23,1,66,12,2,63,0,57,15,89,157,82,2,126,10,70,21,15,9,21,36,7,26,0,46,105,44,34,120,6,71,5,43,3,124,5,75,84,90,0,8,18,1,0,0,0,0,13,22,62,112,114,17,53,11,143,2,7,0,32,12,6,63,64,65,25,88,83,24,59,98,35,5,56,10,68,34,68,21,38,64,6,26,0,33,2,36,144,4,75,112,105,1,32,6,26,1,9,0,0,0,0,6,31,73,11,2,23,17,2,64,12,0,116,4,89,24,186,159,24,82,13,101,15,28,53,82,52,114,24,135,70,54,40,60,13,114,0,30,2,56,6,35,60,32,74,2,113,93,8,15,1,0,0,0,16,39,10,108,146,117,25,12,27,4,0,0,18,7,28,13,72,92,40,86,52,69,29,22,38,85,9,86,85,42,4,68,3,60,32,59,62,112,59,25,10,2,57,0,61,1,30,43,2,36,79,96,8,39,6,42,2,2,0,0,29,0,60,18,1,3,2,35,0,15,53,23,1,80,12,1,66,0,55,14,70,158,64,2,109,12,82,27,63,50,85,68,37,74,16,52,93,26,63,165,13,75,3,44,5,151,3,72,90,89,0,9,19,1,0,0,0,0,12,22,66,109,106,18,53,11,134,2,7,0,33,10,7,60,67,67,28,92,85,26,59,110,38,5,55,12,62,33,71,22,42,72,5,24,0,18,1,30,141,5,74,114,104,2,46,6,25,0,11,0,0,0,0,6,33,74,10,3,24,17,3,66,9,0,136,5,80,18,186,176,37,81,12,105,11,37,51,86,42,116,20,154,68,54,42,57,12,117,0,27,1,62,7,50,52,38,68,1,110,95,10,57,1,0,0,0,19,38,10,110,150,124,28,10,28,5,0,0,19,6,28,11,69,92,40,85,52,105,25,25,96,112,11,98,138,44,4,68,3,57,31,59,53,108,63,27,15,3,65,0,60,2,34,72,2,65,92,142,7,46,5,42,2,4,0,0,36,0,76,158,23,34,30,38,0,16,68,28,2,92,12,1,61,0,54,16,48,149,126,3,125,12,81,22,17,8,36,25,9,18,0,43,94,48,32,138,8,71,7,42,3,113,7,61,91,84,0,62,42,66,0,0,0,0,14,20,65,117,113,20,56,10,133,3,8,0,41,97,6,64,132,64,26,88,83,24,56,106,28,5,54,11,64,34,70,21,42,53,5,21,1,25,3,19,126,4,72,90,99,1,40,7,29,0,14,0,0,0,3,59,38,86,13,2,27,20,3,67,9,0,120,6,88,10,115,245